Protein AF-A0A8I0VH81-F1 (afdb_monomer_lite)

Sequence (1047 aa):
MGQNRLSLRVWILLLCIGIPNFGSQARAEDSEFVRVGVYQNKPGVFVDAEGEIRGFYVDILKHVAQEEQWTIHFVPGTWDQNLQRLENGSIDLLTGIAYTKERDQIFDFTKQTVFPNWGQVYTLEEDADSVLWLKDRVIAGVKGDVYTHGLEKLLAEFDFPYDMLYTTSYEEVLSRVETGDADAGVIPRSSGMVIEHEYDVYKAPIVCCVVEVRYAVKAGTHAGLIAALDQQLKSLKGDKSSLYYSAMNHWYGGIEQEHFPKWLIWTLAVGAGVLVPMLIGNMVLRKQVKARTLALEKEISVRKHAEIALREAMHNLRTIQVAPGVIWMQIPEAGLYILCGCPGEVVKHLMHRGLIQRTTQNGVTWETGPNVILLSDLLIQNGGFANLAEFPVLQMLYRQGMILPKHPNNTGVKPLLIGRESQVRAQMHYIHRGNYGLLDKGELLVEGVDESTADMMMKIKIKFAFGAIREPSQIIDSLFIDTHPVEIRNGVTVARTALNTYRFSYRGNSQDVDLNLPAGTPYEPPYPLGQHRIPRYHEFAVLHTGQGDGWDRNRPSMSSVILFHGRIYLIDAGPGVLQVLTALGIDISEVNGIFHTHAHDDHFAGLPALIRSDRRMRYFAVPVVRASVVKKFAALMSLDEHQFHHFFAVRDLASGQWNDCDGLLVKPIFSPHPVENTVFMFKAGEGPEEKTYAHWADLSSFKVLDGMVGTEKHDLPLSLVENIKRSYLERANLKKLDIGGGMIHGMAEDFRSDPSDRLILAHIDRKLLPAEMEIGSEAAFGAVDVLIPGEKNLMTDRAFGFIKAFFPHIDEKEITLLVQQAPKVNYNAGTIIHRAQDSCDYLEMVLSGTVAYLESRNGVENHLSIGSFLGGIDFLGLKSEDSWTLRSISDCMVIRLSHANVLAFLEKNNLKRDFVESMRKIRFLRKTWLFGEATTSFTLNRIAHSLTPMMFEVGREMSISDQKSLWVVSGGQVALADEDGRIVDELGDGGVFGEQNFINPSLTGGFARALETTPLFRLDYDDLMNIPIVHWKMLELYDKRWRFKQR

Foldseek 3Di:
DDDDDDDDDDDDDDDDDDDDDDDDDDDPDPAAEFEEEFEPDPQAWHQDPVRDIHHLQVLLVVVLCVVSVHHYDYDYDHPVVVVVCQQVVVGFKYFFDWDDPVVVVWKDWAPDQLDKKWKWKKFLDAPLAELVVQAAWEEEEAPPDQRVVQNVVVCVVVVGDYHYDHDHDQLVQLVCRQVVVTRMYIDMPLVCLPCVVVGNIGGHPDITDTTRTTMIHTPPPDVVVSVSSNVSSVVQVVDCPHPSVVSCCVRRNPDDDDDDDPVVVVVVVVVVVVVVVVVVVVVVVVVVVVVPCVPPCPPPVVVVCVVVVVVVVLQDQDWDCLFQLWIWTDNVVQPFIETGWDFALVLLSCVVVVQWDWDDDPRDIAIHHGLEYEFAPDQDALLTGRDDCQVVQCNVCPRNVCVPPPDPNVPVRAREYEEAPLRQQLNQLLNLLQQFQDAALVLVVVLVDDNVVSLLLVLLLCVSVVNDRDRSVVHYHYDHEEQDWDDDGDQWTKHADDRQKMWIDHPHDIDIDHSHGDPNDDGDQLEDQAAAADDQFFQWKKWWQWFAASNASHTQFGWIWIRHLSAIEIEFFAPPNCVSCQSHLFHLQRHQAYEYFAAHRSRQVRVSSSLQAQFAHEYEYASSRLSSNLSSVCSSVVHDSVLNVLSHNYDHDDAQDWDDDPQKTKHWYFARASGGGTWIKIWHDDDPLIAIETEAPFHAALVLLVVQDDDDPSRDDPVVSVVNLVVVLPEGQEYEAWCQDDNTGYRLVSQQVRPYNAYEYGHHNDDDDPVSVNRHHHDDRRDMDRSGGGDPCSLLVLQLVLVCLVVVPDDSVLSSVQSVPWDKDKDAAFAWPDAQPDADQWKKFWSTGKKWWDDPVVGDTFIADGSDIDHPCVVLVHDSVLGTTITGRGTTMITIGGNVSVCVSCVVVVNSVVVSQLVVQLSLLLRAPLRVYNHYSSNSSVQSVQWDKDKAAAFDKDFLLVDLKKKFWQAAKKFKAWQVRHTQDIDGHNDIDSLCCPVPSVDGTIMIGGNHTTMMIIGNDPCLSSRSSNVVVSVVVCCSRPVVVPD

Radius of gyration: 36.41 Å; chains: 1; bounding box: 78×98×125 Å

Structure (mmCIF, N/CA/C/O backbone):
data_AF-A0A8I0VH81-F1
#
_entry.id   AF-A0A8I0VH81-F1
#
loop_
_atom_site.group_PDB
_atom_site.id
_atom_site.type_symbol
_atom_site.label_atom_id
_atom_site.label_alt_id
_atom_site.label_comp_id
_atom_site.label_asym_id
_atom_site.label_entity_id
_atom_site.label_seq_id
_atom_site.pdbx_PDB_ins_code
_atom_site.Cartn_x
_atom_site.Cartn_y
_atom_site.Cartn_z
_atom_site.occupancy
_atom_site.B_iso_or_equiv
_atom_site.auth_seq_id
_atom_site.auth_comp_id
_atom_site.auth_asym_id
_atom_site.auth_atom_id
_atom_site.pdbx_PDB_model_num
ATOM 1 N N . MET A 1 1 ? 9.979 -40.454 86.778 1.00 46.25 1 MET A N 1
ATOM 2 C CA . MET A 1 1 ? 9.848 -39.301 87.695 1.00 46.25 1 MET A CA 1
ATOM 3 C C . MET A 1 1 ? 10.263 -38.046 86.941 1.00 46.25 1 MET A C 1
ATOM 5 O O . MET A 1 1 ? 11.350 -38.055 86.387 1.00 46.25 1 MET A O 1
ATOM 9 N N . GLY A 1 2 ? 9.417 -37.011 86.958 1.00 43.41 2 GLY A N 1
ATOM 10 C CA . GLY A 1 2 ? 9.785 -35.611 86.704 1.00 43.41 2 GLY A CA 1
ATOM 11 C C . GLY A 1 2 ? 9.425 -35.045 85.321 1.00 43.41 2 GLY A C 1
ATOM 12 O O . GLY A 1 2 ? 9.601 -35.738 84.334 1.00 43.41 2 GLY A O 1
ATOM 13 N N . GLN A 1 3 ? 8.964 -33.801 85.148 1.00 45.16 3 GLN A N 1
ATOM 14 C CA . GLN A 1 3 ? 8.508 -32.734 86.057 1.00 45.16 3 GLN A CA 1
ATOM 15 C C . GLN A 1 3 ? 8.300 -31.462 85.192 1.00 45.16 3 GLN A C 1
ATOM 17 O O . GLN A 1 3 ? 9.056 -31.276 84.252 1.00 45.16 3 GLN A O 1
ATOM 22 N N . ASN A 1 4 ? 7.400 -30.554 85.603 1.00 41.38 4 ASN A N 1
ATOM 23 C CA . ASN A 1 4 ? 7.573 -29.081 85.553 1.00 41.38 4 ASN A CA 1
ATOM 24 C C . ASN A 1 4 ? 7.633 -28.346 84.181 1.00 41.38 4 ASN A C 1
ATOM 26 O O . ASN A 1 4 ? 8.321 -28.748 83.262 1.00 41.38 4 ASN A O 1
ATOM 30 N N . ARG A 1 5 ? 6.787 -27.329 83.938 1.00 36.06 5 ARG A N 1
ATOM 31 C CA . ARG A 1 5 ? 6.818 -25.887 84.326 1.00 36.06 5 ARG A CA 1
ATOM 32 C C . ARG A 1 5 ? 7.568 -24.969 83.338 1.00 36.06 5 ARG A C 1
ATOM 34 O O . ARG A 1 5 ? 8.717 -25.204 83.008 1.00 36.06 5 ARG A O 1
ATOM 41 N N . LEU A 1 6 ? 6.924 -23.814 83.130 1.00 30.31 6 LEU A N 1
ATOM 42 C CA . LEU A 1 6 ? 7.446 -22.473 82.825 1.00 30.31 6 LEU A CA 1
ATOM 43 C C . LEU A 1 6 ? 7.855 -22.084 81.390 1.00 30.31 6 LEU A C 1
ATOM 45 O O . LEU A 1 6 ? 8.517 -22.795 80.651 1.00 30.31 6 LEU A O 1
ATOM 49 N N . SER A 1 7 ? 7.451 -20.847 81.095 1.00 43.69 7 SER A N 1
ATOM 50 C CA . SER A 1 7 ? 7.723 -19.955 79.968 1.00 43.69 7 SER A CA 1
ATOM 51 C C . SER A 1 7 ? 9.148 -19.967 79.404 1.00 43.69 7 SER A C 1
ATOM 53 O O . SER A 1 7 ? 10.081 -19.712 80.161 1.00 43.69 7 SER A O 1
ATOM 55 N N . LEU A 1 8 ? 9.280 -20.062 78.074 1.00 32.84 8 LEU A N 1
ATOM 56 C CA . LEU A 1 8 ? 10.055 -19.150 77.210 1.00 32.84 8 LEU A CA 1
ATOM 57 C C . LEU A 1 8 ? 9.992 -19.633 75.744 1.00 32.84 8 LEU A C 1
ATOM 59 O O . LEU A 1 8 ? 10.337 -20.772 75.480 1.00 32.84 8 LEU A O 1
ATOM 63 N N . ARG A 1 9 ? 9.678 -18.706 74.822 1.00 39.66 9 ARG A N 1
ATOM 64 C CA . ARG A 1 9 ? 10.155 -18.614 73.420 1.00 39.66 9 ARG A CA 1
ATOM 65 C C . ARG A 1 9 ? 9.823 -19.740 72.402 1.00 39.66 9 ARG A C 1
ATOM 67 O O . ARG A 1 9 ? 10.135 -20.895 72.611 1.00 39.66 9 ARG A O 1
ATOM 74 N N . VAL A 1 10 ? 9.419 -19.278 71.201 1.00 36.34 10 VAL A N 1
ATOM 75 C CA . VAL A 1 10 ? 9.773 -19.822 69.860 1.00 36.34 10 VAL A CA 1
ATOM 76 C C . VAL A 1 10 ? 8.990 -21.054 69.328 1.00 36.34 10 VAL A C 1
ATOM 78 O O . VAL A 1 10 ? 9.056 -22.130 69.892 1.00 36.34 10 VAL A O 1
ATOM 81 N N . TRP A 1 11 ? 8.320 -20.831 68.177 1.00 36.94 11 TRP A N 1
ATOM 82 C CA . TRP A 1 11 ? 8.107 -21.682 66.977 1.00 36.94 11 TRP A CA 1
ATOM 83 C C . TRP A 1 11 ? 7.519 -23.132 67.026 1.00 36.94 11 TRP A C 1
ATOM 85 O O . TRP A 1 11 ? 7.902 -23.960 67.832 1.00 36.94 11 TRP A O 1
ATOM 95 N N . ILE A 1 12 ? 6.741 -23.441 65.963 1.00 36.31 12 ILE A N 1
ATOM 96 C CA . ILE A 1 12 ? 6.772 -24.664 65.108 1.00 36.31 12 ILE A CA 1
ATOM 97 C C . ILE A 1 12 ? 6.086 -26.008 65.506 1.00 36.31 12 ILE A C 1
ATOM 99 O O . ILE A 1 12 ? 6.302 -26.567 66.568 1.00 36.31 12 ILE A O 1
ATOM 103 N N . LEU A 1 13 ? 5.402 -26.556 64.477 1.00 32.12 13 LEU A N 1
ATOM 104 C CA . LEU A 1 13 ? 5.154 -27.962 64.063 1.00 32.12 13 LEU A CA 1
ATOM 105 C C . LEU A 1 13 ? 4.089 -28.866 64.739 1.00 32.12 13 LEU A C 1
ATOM 107 O O . LEU A 1 13 ? 4.209 -29.264 65.886 1.00 32.12 13 LEU A O 1
ATOM 111 N N . LEU A 1 14 ? 3.156 -29.298 63.869 1.00 34.97 14 LEU A N 1
ATOM 112 C CA . LEU A 1 14 ? 2.840 -30.673 63.411 1.00 34.97 14 LEU A CA 1
ATOM 113 C C . LEU A 1 14 ? 2.468 -31.834 64.363 1.00 34.97 14 LEU A C 1
ATOM 115 O O . LEU A 1 14 ? 3.011 -32.012 65.444 1.00 34.97 14 LEU A O 1
ATOM 119 N N . LEU A 1 15 ? 1.733 -32.756 63.705 1.00 33.03 15 LEU A N 1
ATOM 120 C CA . LEU A 1 15 ? 1.699 -34.222 63.868 1.00 33.03 15 LEU A CA 1
ATOM 121 C C . LEU A 1 15 ? 0.812 -34.724 65.044 1.00 33.03 15 LEU A C 1
ATOM 123 O O . LEU A 1 15 ? 0.902 -34.219 66.147 1.00 33.03 15 LEU A O 1
ATOM 127 N N . CYS A 1 16 ? -0.038 -35.756 64.945 1.00 32.47 16 CYS A N 1
ATOM 128 C CA . CYS A 1 16 ? -0.316 -36.746 63.899 1.00 32.47 16 CYS A CA 1
ATOM 129 C C . CYS A 1 16 ? -1.386 -37.768 64.389 1.00 32.47 16 CYS A C 1
ATOM 131 O O . CYS A 1 16 ? -1.633 -37.836 65.590 1.00 32.47 16 CYS A O 1
ATOM 133 N N . ILE A 1 17 ? -1.850 -38.649 63.476 1.00 35.41 17 ILE A N 1
ATOM 134 C CA . ILE A 1 17 ? -2.383 -40.033 63.687 1.00 35.41 17 ILE A CA 1
ATOM 135 C C . ILE A 1 17 ? -3.842 -40.147 64.203 1.00 35.41 17 ILE A C 1
ATOM 137 O O . ILE A 1 17 ? -4.228 -39.455 65.132 1.00 35.41 17 ILE A O 1
ATOM 141 N N . GLY A 1 18 ? -4.738 -41.014 63.698 1.00 28.64 18 GLY A N 1
ATOM 142 C CA . GLY A 1 18 ? -4.702 -42.131 62.731 1.00 28.64 18 GLY A CA 1
ATOM 143 C C . GLY A 1 18 ? -6.146 -42.638 62.474 1.00 28.64 18 GLY A C 1
ATOM 144 O O . GLY A 1 18 ? -7.058 -42.243 63.198 1.00 28.64 18 GLY A O 1
ATOM 145 N N . ILE A 1 19 ? -6.447 -43.422 61.426 1.00 37.06 19 ILE A N 1
ATOM 146 C CA . ILE A 1 19 ? -6.619 -44.912 61.340 1.00 37.06 19 ILE A CA 1
ATOM 147 C C . ILE A 1 19 ? -7.714 -45.135 60.219 1.00 37.06 19 ILE A C 1
ATOM 149 O O . ILE A 1 19 ? -8.467 -44.176 60.020 1.00 37.06 19 ILE A O 1
ATOM 153 N N . PRO A 1 20 ? -8.002 -46.297 59.550 1.00 46.88 20 PRO A N 1
ATOM 154 C CA . PRO A 1 20 ? -7.277 -47.523 59.125 1.00 46.88 20 PRO A CA 1
ATOM 155 C C . PRO A 1 20 ? -7.424 -47.904 57.610 1.00 46.88 20 PRO A C 1
ATOM 157 O O . PRO A 1 20 ? -8.234 -47.357 56.868 1.00 46.88 20 PRO A O 1
ATOM 160 N N . ASN A 1 21 ? -6.679 -48.957 57.232 1.00 42.75 21 ASN A N 1
ATOM 161 C CA . ASN A 1 21 ? -6.785 -49.903 56.099 1.00 42.75 21 ASN A CA 1
ATOM 162 C C . ASN A 1 21 ? -8.149 -50.134 55.407 1.00 42.75 21 ASN A C 1
ATOM 164 O O . ASN A 1 21 ? -9.126 -50.474 56.069 1.00 42.75 21 ASN A O 1
ATOM 168 N N . PHE A 1 22 ? -8.111 -50.235 54.068 1.00 36.28 22 PHE A N 1
ATOM 169 C CA . PHE A 1 22 ? -8.713 -51.334 53.290 1.00 36.28 22 PHE A CA 1
ATOM 170 C C . PHE A 1 22 ? -7.846 -51.617 52.051 1.00 36.28 22 PHE A C 1
ATOM 172 O O . PHE A 1 22 ? -7.467 -50.695 51.334 1.00 36.28 22 PHE A O 1
ATOM 179 N N . GLY A 1 23 ? -7.488 -52.887 51.847 1.00 42.12 23 GLY A N 1
ATOM 180 C CA . GLY A 1 23 ? -6.590 -53.326 50.782 1.00 42.12 23 GLY A CA 1
ATOM 181 C C . GLY A 1 23 ? -7.240 -53.414 49.402 1.00 42.12 23 GLY A C 1
ATOM 182 O O . GLY A 1 23 ? -8.435 -53.673 49.270 1.00 42.12 23 GLY A O 1
ATOM 183 N N . SER A 1 24 ? -6.403 -53.304 48.375 1.00 32.22 24 SER A N 1
ATOM 184 C CA . SER A 1 24 ? -6.661 -53.860 47.050 1.00 32.22 24 SER A CA 1
ATOM 185 C C . SER A 1 24 ? -5.419 -54.625 46.605 1.00 32.22 24 SER A C 1
ATOM 187 O O . SER A 1 24 ? -4.292 -54.163 46.766 1.00 32.22 24 SER A O 1
ATOM 189 N N . GLN A 1 25 ? -5.662 -55.839 46.122 1.00 33.41 25 GLN A N 1
ATOM 190 C CA . GLN A 1 25 ? -4.691 -56.796 45.607 1.00 33.41 25 GLN A CA 1
ATOM 191 C C . GLN A 1 25 ? -3.705 -56.142 44.637 1.00 33.41 25 GLN A C 1
ATOM 193 O O . GLN A 1 25 ? -4.108 -55.488 43.677 1.00 33.41 25 GLN A O 1
ATOM 198 N N . ALA A 1 26 ? -2.417 -56.387 44.876 1.00 33.66 26 ALA A N 1
ATOM 199 C CA . ALA A 1 26 ? -1.371 -56.200 43.890 1.00 33.66 26 ALA A CA 1
ATOM 200 C C . ALA A 1 26 ? -1.658 -57.126 42.702 1.00 33.66 26 ALA A C 1
ATOM 202 O O . ALA A 1 26 ? -1.536 -58.349 42.800 1.00 33.66 26 ALA A O 1
ATOM 203 N N . ARG A 1 27 ? -2.065 -56.529 41.585 1.00 34.66 27 ARG A N 1
ATOM 204 C CA . ARG A 1 27 ? -1.859 -57.108 40.265 1.00 34.66 27 ARG A CA 1
ATOM 205 C C . ARG A 1 27 ? -0.410 -56.763 39.929 1.00 34.66 27 ARG A C 1
ATOM 207 O O . ARG A 1 27 ? -0.075 -55.588 39.857 1.00 34.66 27 ARG A O 1
ATOM 214 N N . ALA A 1 28 ? 0.461 -57.765 39.848 1.00 42.03 28 ALA A N 1
ATOM 215 C CA . ALA A 1 28 ? 1.752 -57.579 39.201 1.00 42.03 28 ALA A CA 1
ATOM 216 C C . ALA A 1 28 ? 1.444 -57.328 37.719 1.00 42.03 28 ALA A C 1
ATOM 218 O O . ALA A 1 28 ? 1.151 -58.267 36.982 1.00 42.03 28 ALA A O 1
ATOM 219 N N . GLU A 1 29 ? 1.341 -56.059 37.339 1.00 43.94 29 GLU A N 1
ATOM 220 C CA . GLU A 1 29 ? 1.378 -55.642 35.943 1.00 43.94 29 GLU A CA 1
ATOM 221 C C . GLU A 1 29 ? 2.856 -55.567 35.562 1.00 43.94 29 GLU A C 1
ATOM 223 O O . GLU A 1 29 ? 3.650 -54.931 36.257 1.00 43.94 29 GLU A O 1
ATOM 228 N N . ASP A 1 30 ? 3.236 -56.318 34.529 1.00 47.94 30 ASP A N 1
ATOM 229 C CA . ASP A 1 30 ? 4.585 -56.315 33.974 1.00 47.94 30 ASP A CA 1
ATOM 230 C C . ASP A 1 30 ? 4.943 -54.872 33.583 1.00 47.94 30 ASP A C 1
ATOM 232 O O . ASP A 1 30 ? 4.410 -54.342 32.610 1.00 47.94 30 ASP A O 1
ATOM 236 N N . SER A 1 31 ? 5.809 -54.213 34.364 1.00 56.75 31 SER A N 1
ATOM 237 C CA . SER A 1 31 ? 6.355 -52.902 34.001 1.00 56.75 31 SER A CA 1
ATOM 238 C C . SER A 1 31 ? 7.088 -53.044 32.670 1.00 56.75 31 SER A C 1
ATOM 240 O O . SER A 1 31 ? 8.005 -53.862 32.548 1.00 56.75 31 SER A O 1
ATOM 242 N N . GLU A 1 32 ? 6.673 -52.269 31.667 1.00 75.19 32 GLU A N 1
ATOM 243 C CA . GLU A 1 32 ? 7.318 -52.266 30.358 1.00 75.19 32 GLU A CA 1
ATOM 244 C C . GLU A 1 32 ? 8.772 -51.797 30.530 1.00 75.19 32 GLU A C 1
ATOM 246 O O . GLU A 1 32 ? 9.051 -50.700 31.026 1.00 75.19 32 GLU A O 1
ATOM 251 N N . PHE A 1 33 ? 9.715 -52.681 30.203 1.00 86.81 33 PHE A N 1
ATOM 252 C CA . PHE A 1 33 ? 11.145 -52.441 30.372 1.00 86.81 33 PHE A CA 1
ATOM 253 C C . PHE A 1 33 ? 11.705 -51.789 29.107 1.00 86.81 33 PHE A C 1
ATOM 255 O O . PHE A 1 33 ? 11.607 -52.370 28.028 1.00 86.81 33 PHE A O 1
ATOM 262 N N . VAL A 1 34 ? 12.305 -50.603 29.233 1.00 92.38 34 VAL A N 1
ATOM 263 C CA . VAL A 1 34 ? 12.718 -49.776 28.086 1.00 92.38 34 VAL A CA 1
ATOM 264 C C . VAL A 1 34 ? 14.221 -49.519 28.138 1.00 92.38 34 VAL A C 1
ATOM 266 O O . VAL A 1 34 ? 14.720 -48.838 29.040 1.00 92.38 34 VAL A O 1
ATOM 269 N N . ARG A 1 35 ? 14.967 -50.039 27.160 1.00 95.44 35 ARG A N 1
ATOM 270 C CA . ARG A 1 35 ? 16.415 -49.818 27.028 1.00 95.44 35 ARG A CA 1
ATOM 271 C C . ARG A 1 35 ? 16.671 -48.519 26.272 1.00 95.44 35 ARG A C 1
ATOM 273 O O . ARG A 1 35 ? 16.338 -48.418 25.092 1.00 95.44 35 ARG A O 1
ATOM 280 N N . VAL A 1 36 ? 17.290 -47.541 26.928 1.00 95.62 36 VAL A N 1
ATOM 281 C CA . VAL A 1 36 ? 17.462 -46.183 26.387 1.00 95.62 36 VAL A CA 1
ATOM 282 C C . VAL A 1 36 ? 18.935 -45.883 26.137 1.00 95.62 36 VAL A C 1
ATOM 284 O O . VAL A 1 36 ? 19.722 -45.831 27.079 1.00 95.62 36 VAL A O 1
ATOM 287 N N . GLY A 1 37 ? 19.326 -45.641 24.888 1.00 92.75 37 GLY A N 1
ATOM 288 C CA . GLY A 1 37 ? 20.690 -45.217 24.562 1.00 92.75 37 GLY A CA 1
ATOM 289 C C . GLY A 1 37 ? 20.978 -43.797 25.053 1.00 92.75 37 GLY A C 1
ATOM 290 O O . GLY A 1 37 ? 20.169 -42.898 24.828 1.00 92.75 37 GLY A O 1
ATOM 291 N N . VAL A 1 38 ? 22.131 -43.583 25.695 1.00 90.31 38 VAL A N 1
ATOM 292 C CA . VAL A 1 38 ? 22.600 -42.253 26.135 1.00 90.31 38 VAL A CA 1
ATOM 293 C C . VAL A 1 38 ? 24.062 -42.031 25.761 1.00 90.31 38 VAL A C 1
ATOM 295 O O . VAL A 1 38 ? 24.862 -42.967 25.761 1.00 90.31 38 VAL A O 1
ATOM 298 N N . TYR A 1 39 ? 24.405 -40.793 25.423 1.00 87.75 39 TYR A N 1
ATOM 299 C CA . TYR A 1 39 ? 25.721 -40.376 24.935 1.00 87.75 39 TYR A CA 1
ATOM 300 C C . TYR A 1 39 ? 26.071 -38.998 25.505 1.00 87.75 39 TYR A C 1
ATOM 302 O O . TYR A 1 39 ? 25.235 -38.361 26.143 1.00 87.75 39 TYR A O 1
ATOM 310 N N . GLN A 1 40 ? 27.309 -38.548 25.304 1.00 82.56 40 GLN A N 1
ATOM 311 C CA . GLN A 1 40 ? 27.791 -37.288 25.863 1.00 82.56 40 GLN A CA 1
ATOM 312 C C . GLN A 1 40 ? 27.381 -36.094 24.985 1.00 82.56 40 GLN A C 1
ATOM 314 O O . GLN A 1 40 ? 27.970 -35.870 23.933 1.00 82.56 40 GLN A O 1
ATOM 319 N N . ASN A 1 41 ? 26.363 -35.340 25.407 1.00 81.88 41 ASN A N 1
ATOM 320 C CA . ASN A 1 41 ? 25.843 -34.154 24.719 1.00 81.88 41 ASN A CA 1
ATOM 321 C C . ASN A 1 41 ? 25.223 -33.158 25.719 1.00 81.88 41 ASN A C 1
ATOM 323 O O . ASN A 1 41 ? 23.997 -33.025 25.842 1.00 81.88 41 ASN A O 1
ATOM 327 N N . LYS A 1 42 ? 26.082 -32.477 26.485 1.00 82.31 42 LYS A N 1
ATOM 328 C CA . LYS A 1 42 ? 25.660 -31.497 27.495 1.00 82.31 42 LYS A CA 1
ATOM 329 C C . LYS A 1 42 ? 24.967 -30.276 26.857 1.00 82.31 42 LYS A C 1
ATOM 331 O O . LYS A 1 42 ? 25.408 -29.810 25.804 1.00 82.31 42 LYS A O 1
ATOM 336 N N . PRO A 1 43 ? 23.905 -29.728 27.486 1.00 84.38 43 PRO A N 1
ATOM 337 C CA . PRO A 1 43 ? 23.209 -30.207 28.694 1.00 84.38 43 PRO A CA 1
ATOM 338 C C . PRO A 1 43 ? 22.016 -31.148 28.389 1.00 84.38 43 PRO A C 1
ATOM 340 O O . PRO A 1 43 ? 21.222 -31.455 29.276 1.00 84.38 43 PRO A O 1
ATOM 343 N N . GLY A 1 44 ? 21.828 -31.575 27.135 1.00 85.50 44 GLY A N 1
ATOM 344 C CA . GLY A 1 44 ? 20.641 -32.322 26.699 1.00 85.50 44 GLY A CA 1
ATOM 345 C C . GLY A 1 44 ? 20.581 -33.761 27.222 1.00 85.50 44 GLY A C 1
ATOM 346 O O . GLY A 1 44 ? 19.548 -34.197 27.729 1.00 85.50 44 GLY A O 1
ATOM 347 N N . VAL A 1 45 ? 21.687 -34.496 27.122 1.00 89.06 45 VAL A N 1
ATOM 348 C CA . VAL A 1 45 ? 21.873 -35.839 27.693 1.00 89.06 45 VAL A CA 1
ATOM 349 C C . VAL A 1 45 ? 23.360 -36.064 27.915 1.00 89.06 45 VAL A C 1
ATOM 351 O O . VAL A 1 45 ? 24.156 -35.781 27.027 1.00 89.06 45 VAL A O 1
ATOM 354 N N . PHE A 1 46 ? 23.761 -36.524 29.093 1.00 87.25 46 PHE A N 1
ATOM 355 C CA . PHE A 1 46 ? 25.160 -36.812 29.387 1.00 87.25 46 PHE A CA 1
ATOM 356 C C . PHE A 1 46 ? 25.304 -37.693 30.627 1.00 87.25 46 PHE A C 1
ATOM 358 O O . PHE A 1 46 ? 24.377 -37.821 31.432 1.00 87.25 46 PHE A O 1
ATOM 365 N N . VAL A 1 47 ? 26.490 -38.278 30.776 1.00 86.69 47 VAL A N 1
ATOM 366 C CA . VAL A 1 47 ? 26.936 -38.890 32.029 1.00 86.69 47 VAL A CA 1
ATOM 367 C C . VAL A 1 47 ? 27.784 -37.850 32.763 1.00 86.69 47 VAL A C 1
ATOM 369 O O . VAL A 1 47 ? 28.683 -37.246 32.163 1.00 86.69 47 VAL A O 1
ATOM 372 N N . ASP A 1 48 ? 27.442 -37.559 34.018 1.00 83.38 48 ASP A N 1
ATOM 373 C CA . ASP A 1 48 ? 28.207 -36.632 34.858 1.00 83.38 48 ASP A CA 1
ATOM 374 C C . ASP A 1 48 ? 29.476 -37.287 35.441 1.00 83.38 48 ASP A C 1
ATOM 376 O O . ASP A 1 48 ? 29.791 -38.444 35.154 1.00 83.38 48 ASP A O 1
ATOM 380 N N . ALA A 1 49 ? 30.257 -36.520 36.208 1.00 79.50 49 ALA A N 1
ATOM 381 C CA . ALA A 1 49 ? 31.520 -36.996 36.776 1.00 79.50 49 ALA A CA 1
ATOM 382 C C . ALA A 1 49 ? 31.311 -38.088 37.842 1.00 79.50 49 ALA A C 1
ATOM 384 O O . ALA A 1 49 ? 32.206 -38.896 38.092 1.00 79.50 49 ALA A O 1
ATOM 385 N N . GLU A 1 50 ? 30.124 -38.127 38.441 1.00 80.69 50 GLU A N 1
ATOM 386 C CA . GLU A 1 50 ? 29.696 -39.094 39.445 1.00 80.69 50 GLU A CA 1
ATOM 387 C C . GLU A 1 50 ? 29.134 -40.385 38.820 1.00 80.69 50 GLU A C 1
ATOM 389 O O . GLU A 1 50 ? 28.866 -41.348 39.540 1.00 80.69 50 GLU A O 1
ATOM 394 N N . GLY A 1 51 ? 29.007 -40.443 37.488 1.00 80.75 51 GLY A N 1
ATOM 395 C CA . GLY A 1 51 ? 28.497 -41.599 36.746 1.00 80.75 51 GLY A CA 1
ATOM 396 C C . GLY A 1 51 ? 26.974 -41.622 36.584 1.00 80.75 51 GLY A C 1
ATOM 397 O O . GLY A 1 51 ? 26.431 -42.613 36.090 1.00 80.75 51 GLY A O 1
ATOM 398 N N . GLU A 1 52 ? 26.281 -40.551 36.966 1.00 87.62 52 GLU A N 1
ATOM 399 C CA . GLU A 1 52 ? 24.830 -40.418 36.872 1.00 87.62 52 GLU A CA 1
ATOM 400 C C . GLU A 1 52 ? 24.402 -39.843 35.518 1.00 87.62 52 GLU A C 1
ATOM 402 O O . GLU A 1 52 ? 25.048 -38.976 34.924 1.00 87.62 52 GLU A O 1
ATOM 407 N N . ILE A 1 53 ? 23.259 -40.317 35.022 1.00 91.31 53 ILE A N 1
ATOM 408 C CA . ILE A 1 53 ? 22.721 -39.904 33.723 1.00 91.31 53 ILE A CA 1
ATOM 409 C C . ILE A 1 53 ? 21.754 -38.748 33.930 1.00 91.31 53 ILE A C 1
ATOM 411 O O . ILE A 1 53 ? 20.703 -38.892 34.579 1.00 91.31 53 ILE A O 1
ATOM 415 N N . ARG A 1 54 ? 22.109 -37.605 33.344 1.00 90.06 54 ARG A N 1
ATOM 416 C CA . ARG A 1 54 ? 21.400 -36.334 33.493 1.00 90.06 54 ARG A CA 1
ATOM 417 C C . ARG A 1 54 ? 21.204 -35.633 32.157 1.00 90.06 54 ARG A C 1
ATOM 419 O O . ARG A 1 54 ? 21.786 -36.002 31.138 1.00 90.06 54 ARG A O 1
ATOM 426 N N . GLY A 1 55 ? 20.367 -34.607 32.187 1.00 89.69 55 GLY A N 1
ATOM 427 C CA . GLY A 1 55 ? 20.148 -33.696 31.079 1.00 89.69 55 GLY A CA 1
ATOM 428 C C . GLY A 1 55 ? 18.674 -33.500 30.776 1.00 89.69 55 GLY A C 1
ATOM 429 O O . GLY A 1 55 ? 17.811 -34.269 31.205 1.00 89.69 55 GLY A O 1
ATOM 430 N N . PHE A 1 56 ? 18.390 -32.464 30.001 1.00 91.88 56 PHE A N 1
ATOM 431 C CA . PHE A 1 56 ? 17.027 -32.044 29.696 1.00 91.88 56 PHE A CA 1
ATOM 432 C C . PHE A 1 56 ? 16.149 -33.157 29.100 1.00 91.88 56 PHE A C 1
ATOM 434 O O . PHE A 1 56 ? 15.009 -33.353 29.528 1.00 91.88 56 PHE A O 1
ATOM 441 N N . TYR A 1 57 ? 16.673 -33.928 28.143 1.00 92.62 57 TYR A N 1
ATOM 442 C CA . TYR A 1 57 ? 15.921 -35.029 27.536 1.00 92.62 57 TYR A CA 1
ATOM 443 C C . TYR A 1 57 ? 15.722 -36.189 28.521 1.00 92.62 57 TYR A C 1
ATOM 445 O O . TYR A 1 57 ? 14.725 -36.900 28.475 1.00 92.62 57 TYR A O 1
ATOM 453 N N . VAL A 1 58 ? 16.656 -36.379 29.451 1.00 92.62 58 VAL A N 1
ATOM 454 C CA . VAL A 1 58 ? 16.568 -37.431 30.468 1.00 92.62 58 VAL A CA 1
ATOM 455 C C . VAL A 1 58 ? 15.479 -37.109 31.490 1.00 92.62 58 VAL A C 1
ATOM 457 O O . VAL A 1 58 ? 14.725 -38.005 31.862 1.00 92.62 58 VAL A O 1
ATOM 460 N N . ASP A 1 59 ? 15.355 -35.850 31.911 1.00 94.00 59 ASP A N 1
ATOM 461 C CA . ASP A 1 59 ? 14.355 -35.432 32.902 1.00 94.00 59 ASP A CA 1
ATOM 462 C C . ASP A 1 59 ? 12.927 -35.598 32.381 1.00 94.00 59 ASP A C 1
ATOM 464 O O . ASP A 1 59 ? 12.059 -36.125 33.081 1.00 94.00 59 ASP A O 1
ATOM 468 N N . ILE A 1 60 ? 12.697 -35.225 31.119 1.00 93.06 60 ILE A N 1
ATOM 469 C CA . ILE A 1 60 ? 11.410 -35.450 30.459 1.00 93.06 60 ILE A CA 1
ATOM 470 C C . ILE A 1 60 ? 11.125 -36.950 30.373 1.00 93.06 60 ILE A C 1
ATOM 472 O O . ILE A 1 60 ? 10.040 -37.387 30.745 1.00 93.06 60 ILE A O 1
ATOM 476 N N . LEU A 1 61 ? 12.093 -37.750 29.921 1.00 93.50 61 LEU A N 1
ATOM 477 C CA . LEU A 1 61 ? 11.902 -39.188 29.758 1.00 93.50 61 LEU A CA 1
ATOM 478 C C . LEU A 1 61 ? 11.644 -39.907 31.093 1.00 93.50 61 LEU A C 1
ATOM 480 O O . LEU A 1 61 ? 10.782 -40.780 31.152 1.00 93.50 61 LEU A O 1
ATOM 484 N N . LYS A 1 62 ? 12.335 -39.519 32.174 1.00 93.31 62 LYS A N 1
ATOM 485 C CA . LYS A 1 62 ? 12.104 -40.052 33.528 1.00 93.31 62 LYS A CA 1
ATOM 486 C C . LYS A 1 62 ? 10.691 -39.745 34.022 1.00 93.31 62 LYS A C 1
ATOM 488 O O . LYS A 1 62 ? 10.075 -40.607 34.639 1.00 93.31 62 LYS A O 1
ATOM 493 N N . HIS A 1 63 ? 10.173 -38.553 33.737 1.00 92.19 63 HIS A N 1
ATOM 494 C CA . HIS A 1 63 ? 8.798 -38.203 34.085 1.00 92.19 63 HIS A CA 1
ATOM 495 C C . HIS A 1 63 ? 7.776 -39.005 33.283 1.00 92.19 63 HIS A C 1
ATOM 497 O O . HIS A 1 63 ? 6.852 -39.559 33.868 1.00 92.19 63 HIS A O 1
ATOM 503 N N . VAL A 1 64 ? 7.979 -39.144 31.970 1.00 92.00 64 VAL A N 1
ATOM 504 C CA . VAL A 1 64 ? 7.103 -39.985 31.142 1.00 92.00 64 VAL A CA 1
ATOM 505 C C . VAL A 1 64 ? 7.109 -41.429 31.642 1.00 92.00 64 VAL A C 1
ATOM 507 O O . VAL A 1 64 ? 6.048 -42.009 31.819 1.00 92.00 64 VAL A O 1
ATOM 510 N N . ALA A 1 65 ? 8.273 -41.992 31.967 1.00 90.88 65 ALA A N 1
ATOM 511 C CA . ALA A 1 65 ? 8.347 -43.342 32.518 1.00 90.88 65 ALA A CA 1
ATOM 512 C C . ALA A 1 65 ? 7.649 -43.497 33.877 1.00 90.88 65 ALA A C 1
ATOM 514 O O . ALA A 1 65 ? 7.141 -44.573 34.168 1.00 90.88 65 ALA A O 1
ATOM 515 N N . GLN A 1 66 ? 7.592 -42.451 34.706 1.00 90.94 66 GLN A N 1
ATOM 516 C CA . GLN A 1 66 ? 6.829 -42.491 35.958 1.00 90.94 66 GLN A CA 1
ATOM 517 C C . GLN A 1 66 ? 5.317 -42.513 35.708 1.00 90.94 66 GLN A C 1
ATOM 519 O O . GLN A 1 66 ? 4.618 -43.303 36.341 1.00 90.94 66 GLN A O 1
ATOM 524 N N . GLU A 1 67 ? 4.827 -41.686 34.782 1.00 89.50 67 GLU A N 1
ATOM 525 C CA . GLU A 1 67 ? 3.403 -41.622 34.421 1.00 89.50 67 GLU A CA 1
ATOM 526 C C . GLU A 1 67 ? 2.933 -42.900 33.707 1.00 89.50 67 GLU A C 1
ATOM 528 O O . GLU A 1 67 ? 1.855 -43.413 33.995 1.00 89.50 67 GLU A O 1
ATOM 533 N N . GLU A 1 68 ? 3.773 -43.453 32.829 1.00 89.69 68 GLU A N 1
ATOM 534 C CA . GLU A 1 68 ? 3.485 -44.660 32.041 1.00 89.69 68 GLU A CA 1
ATOM 535 C C . GLU A 1 68 ? 3.946 -45.962 32.736 1.00 89.69 68 GLU A C 1
ATOM 537 O O . GLU A 1 68 ? 3.812 -47.050 32.182 1.00 89.69 68 GLU A O 1
ATOM 542 N N . GLN A 1 69 ? 4.484 -45.871 33.961 1.00 89.75 69 GLN A N 1
ATOM 543 C CA . GLN A 1 69 ? 4.974 -47.002 34.772 1.00 89.75 69 GLN A CA 1
ATOM 544 C C . GLN A 1 69 ? 6.055 -47.871 34.089 1.00 89.75 69 GLN A C 1
ATOM 546 O O . GLN A 1 69 ? 6.152 -49.085 34.314 1.00 89.75 69 GLN A O 1
ATOM 551 N N . TRP A 1 70 ? 6.913 -47.249 33.281 1.00 93.00 70 TRP A N 1
ATOM 552 C CA . TRP A 1 70 ? 8.046 -47.895 32.621 1.00 93.00 70 TRP A CA 1
ATOM 553 C C . TRP A 1 70 ? 9.256 -48.029 33.545 1.00 93.00 70 TRP A C 1
ATOM 555 O O . TRP A 1 70 ? 9.594 -47.120 34.307 1.00 93.00 70 TRP A O 1
ATOM 565 N N . THR A 1 71 ? 9.991 -49.130 33.399 1.00 90.94 71 THR A N 1
ATOM 566 C CA . THR A 1 71 ? 11.319 -49.278 34.005 1.00 90.94 71 THR A CA 1
ATOM 567 C C . THR A 1 71 ? 12.382 -48.963 32.955 1.00 90.94 71 THR A C 1
ATOM 569 O O . THR A 1 71 ? 12.610 -49.748 32.035 1.00 90.94 71 THR A O 1
ATOM 572 N N . ILE A 1 72 ? 13.044 -47.807 33.080 1.00 91.94 72 ILE A N 1
ATOM 573 C CA . ILE A 1 72 ? 14.109 -47.398 32.153 1.00 91.94 72 ILE A CA 1
ATOM 574 C C . ILE A 1 72 ? 15.438 -48.049 32.543 1.00 91.94 72 ILE A C 1
ATOM 576 O O . ILE A 1 72 ? 15.909 -47.895 33.670 1.00 91.94 72 ILE A O 1
ATOM 580 N N . HIS A 1 73 ? 16.101 -48.673 31.571 1.00 93.00 73 HIS A N 1
ATOM 581 C CA . HIS A 1 73 ? 17.501 -49.062 31.673 1.00 93.00 73 HIS A CA 1
ATOM 582 C C . HIS A 1 73 ? 18.334 -48.272 30.670 1.00 93.00 73 HIS A C 1
ATOM 584 O O . HIS A 1 73 ? 18.303 -48.528 29.463 1.00 93.00 73 HIS A O 1
ATOM 590 N N . PHE A 1 74 ? 19.111 -47.315 31.161 1.00 93.38 74 PHE A N 1
ATOM 591 C CA . PHE A 1 74 ? 19.985 -46.551 30.288 1.00 93.38 74 PHE A CA 1
ATOM 592 C C . PHE A 1 74 ? 21.200 -47.370 29.843 1.00 93.38 74 PHE A C 1
ATOM 594 O O . PHE A 1 74 ? 21.794 -48.118 30.618 1.00 93.38 74 PHE A O 1
ATOM 601 N N . VAL A 1 75 ? 21.586 -47.208 28.583 1.00 93.25 75 VAL A N 1
ATOM 602 C CA . VAL A 1 75 ? 22.712 -47.892 27.949 1.00 93.25 75 VAL A CA 1
ATOM 603 C C . VAL A 1 75 ? 23.696 -46.827 27.452 1.00 93.25 75 VAL A C 1
ATOM 605 O O . VAL A 1 75 ? 23.499 -46.271 26.367 1.00 93.25 75 VAL A O 1
ATOM 608 N N . PRO A 1 76 ? 24.747 -46.506 28.230 1.00 90.88 76 PRO A N 1
ATOM 609 C CA . PRO A 1 76 ? 25.777 -45.567 27.804 1.00 90.88 76 PRO A CA 1
ATOM 610 C C . PRO A 1 76 ? 26.553 -46.070 26.580 1.00 90.88 76 PRO A C 1
ATOM 612 O O . PRO A 1 76 ? 26.813 -47.270 26.417 1.00 90.88 76 PRO A O 1
ATOM 615 N N . GLY A 1 77 ? 26.941 -45.149 25.708 1.00 87.69 77 GLY A N 1
ATOM 616 C CA . GLY A 1 77 ? 27.745 -45.428 24.521 1.00 87.69 77 GLY A CA 1
ATOM 617 C C . GLY A 1 77 ? 28.107 -44.150 23.777 1.00 87.69 77 GLY A C 1
ATOM 618 O O . GLY A 1 77 ? 27.617 -43.067 24.103 1.00 87.69 77 GLY A O 1
ATOM 619 N N . THR A 1 78 ? 28.957 -44.268 22.762 1.00 84.00 78 THR A N 1
ATOM 620 C CA . THR A 1 78 ? 29.157 -43.164 21.816 1.00 84.00 78 THR A CA 1
ATOM 621 C C . THR A 1 78 ? 27.900 -42.956 20.968 1.00 84.00 78 THR A C 1
ATOM 623 O O . THR A 1 78 ? 27.037 -43.836 20.888 1.00 84.00 78 THR A O 1
ATOM 626 N N . TRP A 1 79 ? 27.796 -41.795 20.317 1.00 84.12 79 TRP A N 1
ATOM 627 C CA . TRP A 1 79 ? 26.704 -41.502 19.385 1.00 84.12 79 TRP A CA 1
ATOM 628 C C . TRP A 1 79 ? 26.529 -42.619 18.341 1.00 84.12 79 TRP A C 1
ATOM 630 O O . TRP A 1 79 ? 25.461 -43.226 18.264 1.00 84.12 79 TRP A O 1
ATOM 640 N N . ASP A 1 80 ? 27.603 -42.970 17.629 1.00 83.56 80 ASP A N 1
ATOM 641 C CA . ASP A 1 80 ? 27.572 -43.994 16.577 1.00 83.56 80 ASP A CA 1
ATOM 642 C C . ASP A 1 80 ? 27.209 -45.382 17.112 1.00 83.56 80 ASP A C 1
ATOM 644 O O . ASP A 1 80 ? 26.433 -46.111 16.494 1.00 83.56 80 ASP A O 1
ATOM 648 N N . GLN A 1 81 ? 27.725 -45.746 18.292 1.00 87.69 81 GLN A N 1
ATOM 649 C CA . GLN A 1 81 ? 27.389 -47.017 18.935 1.00 87.69 81 GLN A CA 1
ATOM 650 C C . GLN A 1 81 ? 25.900 -47.097 19.258 1.00 87.69 81 GLN A C 1
ATOM 652 O O . GLN A 1 81 ? 25.276 -48.131 19.029 1.00 87.69 81 GLN A O 1
ATOM 657 N N . ASN A 1 82 ? 25.318 -46.026 19.796 1.00 90.50 82 ASN A N 1
ATOM 658 C CA . ASN A 1 82 ? 23.903 -46.007 20.141 1.00 90.50 82 ASN A CA 1
ATOM 659 C C . ASN A 1 82 ? 23.006 -45.947 18.904 1.00 90.50 82 ASN A C 1
ATOM 661 O O . ASN A 1 82 ? 21.965 -46.598 18.898 1.00 90.50 82 ASN A O 1
ATOM 665 N N . LEU A 1 83 ? 23.427 -45.263 17.838 1.00 88.31 83 LEU A N 1
ATOM 666 C CA . LEU A 1 83 ? 22.714 -45.271 16.563 1.00 88.31 83 LEU A CA 1
ATOM 667 C C . LEU A 1 83 ? 22.675 -46.684 15.955 1.00 88.31 83 LEU A C 1
ATOM 669 O O . LEU A 1 83 ? 21.602 -47.174 15.607 1.00 88.31 83 LEU A O 1
ATOM 673 N N . GLN A 1 84 ? 23.814 -47.388 15.937 1.00 90.00 84 GLN A N 1
ATOM 674 C CA . GLN A 1 84 ? 23.888 -48.788 15.495 1.00 90.00 84 GLN A CA 1
ATOM 675 C C . GLN A 1 84 ? 23.071 -49.728 16.391 1.00 90.00 84 GLN A C 1
ATOM 677 O O . GLN A 1 84 ? 22.405 -50.637 15.894 1.00 90.00 84 GLN A O 1
ATOM 682 N N . ARG A 1 85 ? 23.101 -49.522 17.715 1.00 93.56 85 ARG A N 1
ATOM 683 C CA . ARG A 1 85 ? 22.287 -50.291 18.673 1.00 93.56 85 ARG A CA 1
ATOM 684 C C . ARG A 1 85 ? 20.791 -50.070 18.462 1.00 93.56 85 ARG A C 1
ATOM 686 O O . ARG A 1 85 ? 20.019 -50.998 18.684 1.00 93.56 85 ARG A O 1
ATOM 693 N N . LEU A 1 86 ? 20.372 -48.869 18.064 1.00 93.56 86 LEU A N 1
ATOM 694 C CA . LEU A 1 86 ? 18.973 -48.591 17.747 1.00 93.56 86 LEU A CA 1
ATOM 695 C C . LEU A 1 86 ? 18.572 -49.314 16.460 1.00 93.56 86 LEU A C 1
ATOM 697 O O . LEU A 1 86 ? 17.583 -50.040 16.431 1.00 93.56 86 LEU A O 1
ATOM 701 N N . GLU A 1 87 ? 19.390 -49.191 15.415 1.00 91.25 87 GLU A N 1
ATOM 702 C CA . GLU A 1 87 ? 19.148 -49.818 14.112 1.00 91.25 87 GLU A CA 1
ATOM 703 C C . GLU A 1 87 ? 19.074 -51.351 14.209 1.00 91.25 87 GLU A C 1
ATOM 705 O O . GLU A 1 87 ? 18.197 -51.994 13.620 1.00 91.25 87 GLU A O 1
ATOM 710 N N . ASN A 1 88 ? 19.939 -51.964 15.019 1.00 91.38 88 ASN A N 1
ATOM 711 C CA . ASN A 1 88 ? 19.940 -53.410 15.230 1.00 91.38 88 ASN A CA 1
ATOM 712 C C . ASN A 1 88 ? 18.933 -53.895 16.302 1.00 91.38 88 ASN A C 1
ATOM 714 O O . ASN A 1 88 ? 18.728 -55.103 16.415 1.00 91.38 88 ASN A O 1
ATOM 718 N N . GLY A 1 89 ? 18.258 -52.992 17.027 1.00 89.00 89 GLY A N 1
ATOM 719 C CA . GLY A 1 89 ? 17.252 -53.317 18.054 1.00 89.00 89 GLY A CA 1
ATOM 720 C C . GLY A 1 89 ? 17.819 -53.741 19.419 1.00 89.00 89 GLY A C 1
ATOM 721 O O . GLY A 1 89 ? 17.115 -54.340 20.238 1.00 89.00 89 GLY A O 1
ATOM 722 N N . SER A 1 90 ? 19.098 -53.469 19.684 1.00 90.75 90 SER A N 1
ATOM 723 C CA . SER A 1 90 ? 19.737 -53.714 20.988 1.00 90.75 90 SER A CA 1
ATOM 724 C C . SER A 1 90 ? 19.386 -52.658 22.043 1.00 90.75 90 SER A C 1
ATOM 726 O O . SER A 1 90 ? 19.561 -52.916 23.235 1.00 90.75 90 SER A O 1
ATOM 728 N N . ILE A 1 91 ? 18.888 -51.494 21.622 1.00 95.00 91 ILE A N 1
ATOM 729 C CA . ILE A 1 91 ? 18.177 -50.524 22.467 1.00 95.00 91 ILE A CA 1
ATOM 730 C C . ILE A 1 91 ? 16.798 -50.258 21.861 1.00 95.00 91 ILE A C 1
ATOM 732 O O . ILE A 1 91 ? 16.629 -50.365 20.647 1.00 95.00 91 ILE A O 1
ATOM 736 N N . ASP A 1 92 ? 15.831 -49.919 22.708 1.00 94.06 92 ASP A N 1
ATOM 737 C CA . ASP A 1 92 ? 14.437 -49.708 22.304 1.00 94.06 92 ASP A CA 1
ATOM 738 C C . ASP A 1 92 ? 14.188 -48.242 21.926 1.00 94.06 92 ASP A C 1
ATOM 740 O O . ASP A 1 92 ? 13.408 -47.959 21.021 1.00 94.06 92 ASP A O 1
ATOM 744 N N . LEU A 1 93 ? 14.889 -47.310 22.586 1.00 94.69 93 LEU A N 1
ATOM 745 C CA . LEU A 1 93 ? 14.738 -45.865 22.414 1.00 94.69 93 LEU A CA 1
ATOM 746 C C . LEU A 1 93 ? 16.106 -45.168 22.396 1.00 94.69 93 LEU A C 1
ATOM 748 O O . LEU A 1 93 ? 16.978 -45.467 23.215 1.00 94.69 93 LEU A O 1
ATOM 752 N N . LEU A 1 94 ? 16.279 -44.175 21.528 1.00 92.94 94 LEU A N 1
ATOM 753 C CA . LEU A 1 94 ? 17.389 -43.223 21.592 1.00 92.94 94 LEU A CA 1
ATOM 754 C C . LEU A 1 94 ? 16.861 -41.824 21.902 1.00 92.94 94 LEU A C 1
ATOM 756 O O . LEU A 1 94 ? 15.928 -41.330 21.264 1.00 92.94 94 LEU A O 1
ATOM 760 N N . THR A 1 95 ? 17.469 -41.190 22.902 1.00 87.81 95 THR A N 1
ATOM 761 C CA . THR A 1 95 ? 17.122 -39.833 23.328 1.00 87.81 95 THR A CA 1
ATOM 762 C C . THR A 1 95 ? 17.935 -38.783 22.581 1.00 87.81 95 THR A C 1
ATOM 764 O O . THR A 1 95 ? 19.100 -39.014 22.283 1.00 87.81 95 THR A O 1
ATOM 767 N N . GLY A 1 96 ? 17.342 -37.622 22.294 1.00 83.12 96 GLY A N 1
ATOM 768 C CA . GLY A 1 96 ? 18.093 -36.464 21.807 1.00 83.12 96 GLY A CA 1
ATOM 769 C C . GLY A 1 96 ? 18.555 -36.530 20.346 1.00 83.12 96 GLY A C 1
ATOM 770 O O . GLY A 1 96 ? 19.549 -35.895 20.001 1.00 83.12 96 GLY A O 1
ATOM 771 N N . ILE A 1 97 ? 17.856 -37.252 19.468 1.00 88.19 97 ILE A N 1
ATOM 772 C CA . ILE A 1 97 ? 18.253 -37.400 18.060 1.00 88.19 97 ILE A CA 1
ATOM 773 C C . ILE A 1 97 ? 17.657 -36.300 17.173 1.00 88.19 97 ILE A C 1
ATOM 775 O O . ILE A 1 97 ? 16.458 -36.030 17.198 1.00 88.19 97 ILE A O 1
ATOM 779 N N . ALA A 1 98 ? 18.506 -35.666 16.360 1.00 86.06 98 ALA A N 1
ATOM 780 C CA . ALA A 1 98 ? 18.067 -34.727 15.334 1.00 86.06 98 ALA A CA 1
ATOM 781 C C . ALA A 1 98 ? 17.325 -35.467 14.210 1.00 86.06 98 ALA A C 1
ATOM 783 O O . ALA A 1 98 ? 17.866 -36.412 13.620 1.00 86.06 98 ALA A O 1
ATOM 784 N N . TYR A 1 99 ? 16.106 -35.014 13.920 1.00 86.31 99 TYR A N 1
ATOM 785 C CA . TYR A 1 99 ? 15.285 -35.516 12.824 1.00 86.31 99 TYR A CA 1
ATOM 786 C C . TYR A 1 99 ? 15.885 -35.136 11.466 1.00 86.31 99 TYR A C 1
ATOM 788 O O . TYR A 1 99 ? 16.126 -33.959 11.195 1.00 86.31 99 TYR A O 1
ATOM 796 N N . THR A 1 100 ? 16.082 -36.127 10.597 1.00 84.88 100 THR A N 1
ATOM 797 C CA . THR A 1 100 ? 16.454 -35.925 9.190 1.00 84.88 100 THR A CA 1
ATOM 798 C C . THR A 1 100 ? 15.664 -36.889 8.309 1.00 84.88 100 THR A C 1
ATOM 800 O O . THR A 1 100 ? 15.231 -37.944 8.777 1.00 84.88 100 THR A O 1
ATOM 803 N N . LYS A 1 101 ? 15.476 -36.553 7.026 1.00 83.88 101 LYS A N 1
ATOM 804 C CA . LYS A 1 101 ? 14.713 -37.401 6.091 1.00 83.88 101 LYS A CA 1
ATOM 805 C C . LYS A 1 101 ? 15.369 -38.762 5.872 1.00 83.88 101 LYS A C 1
ATOM 807 O O . LYS A 1 101 ? 14.677 -39.741 5.635 1.00 83.88 101 LYS A O 1
ATOM 812 N N . GLU A 1 102 ? 16.693 -38.819 5.938 1.00 84.06 102 GLU A N 1
ATOM 813 C CA . GLU A 1 102 ? 17.471 -40.048 5.796 1.00 84.06 102 GLU A CA 1
ATOM 814 C C . GLU A 1 102 ? 17.248 -40.968 7.001 1.00 84.06 102 GLU A C 1
ATOM 816 O O . GLU A 1 102 ? 17.106 -42.176 6.844 1.00 84.06 102 GLU A O 1
ATOM 821 N N . ARG A 1 103 ? 17.160 -40.395 8.209 1.00 86.44 103 ARG A N 1
ATOM 822 C CA . ARG A 1 103 ? 16.922 -41.145 9.448 1.00 86.44 103 ARG A CA 1
ATOM 823 C C . ARG A 1 103 ? 15.470 -41.587 9.607 1.00 86.44 103 ARG A C 1
ATOM 825 O O . ARG A 1 103 ? 15.242 -42.659 10.147 1.00 86.44 103 ARG A O 1
ATOM 832 N N . ASP A 1 104 ? 14.508 -40.813 9.109 1.00 88.50 104 ASP A N 1
ATOM 833 C CA . ASP A 1 104 ? 13.076 -41.171 9.111 1.00 88.50 104 ASP A CA 1
ATOM 834 C C . ASP A 1 104 ? 12.774 -42.428 8.267 1.00 88.50 104 ASP A C 1
ATOM 836 O O . ASP A 1 104 ? 11.766 -43.096 8.457 1.00 88.50 104 ASP A O 1
ATOM 840 N N . GLN A 1 105 ? 13.677 -42.810 7.353 1.00 88.38 105 GLN A N 1
ATOM 841 C CA . GLN A 1 105 ? 13.561 -44.066 6.598 1.00 88.38 105 GLN A CA 1
ATOM 842 C C . GLN A 1 105 ? 13.928 -45.309 7.423 1.00 88.38 105 GLN A C 1
ATOM 844 O O . GLN A 1 105 ? 13.545 -46.419 7.054 1.00 88.38 105 GLN A O 1
ATOM 849 N N . ILE A 1 106 ? 14.692 -45.139 8.505 1.00 91.19 106 ILE A N 1
ATOM 850 C CA . ILE A 1 106 ? 15.249 -46.233 9.319 1.00 91.19 106 ILE A CA 1
ATOM 851 C C . ILE A 1 106 ? 14.760 -46.209 10.779 1.00 91.19 106 ILE A C 1
ATOM 853 O O . ILE A 1 106 ? 14.808 -47.238 11.461 1.00 91.19 106 ILE A O 1
ATOM 857 N N . PHE A 1 107 ? 14.232 -45.077 11.252 1.00 93.62 107 PHE A N 1
ATOM 858 C CA . PHE A 1 107 ? 13.719 -44.877 12.607 1.00 93.62 107 PHE A CA 1
ATOM 859 C C . PHE A 1 107 ? 12.343 -44.209 12.599 1.00 93.62 107 PHE A C 1
ATOM 861 O O . PHE A 1 107 ? 12.104 -43.309 11.802 1.00 93.62 107 PHE A O 1
ATOM 868 N N . ASP A 1 108 ? 11.488 -44.584 13.553 1.00 92.69 108 ASP A N 1
ATOM 869 C CA . ASP A 1 108 ? 10.236 -43.874 13.826 1.00 92.69 108 ASP A CA 1
ATOM 870 C C . ASP A 1 108 ? 10.467 -42.843 14.936 1.00 92.69 108 ASP A C 1
ATOM 872 O O . ASP A 1 108 ? 11.016 -43.156 15.998 1.00 92.69 108 ASP A O 1
ATOM 876 N N . PHE A 1 109 ? 10.024 -41.608 14.707 1.00 94.25 109 PHE A N 1
ATOM 877 C CA . PHE A 1 109 ? 10.214 -40.488 15.629 1.00 94.25 109 PHE A CA 1
ATOM 878 C C . PHE A 1 109 ? 8.922 -40.072 16.334 1.00 94.25 109 PHE A C 1
ATOM 880 O O . PHE A 1 109 ? 7.817 -40.237 15.812 1.00 94.25 109 PHE A O 1
ATOM 887 N N . THR A 1 110 ? 9.065 -39.423 17.493 1.00 93.31 110 THR A N 1
ATOM 888 C CA . THR A 1 110 ? 7.957 -38.680 18.114 1.00 93.31 110 THR A CA 1
ATOM 889 C C . THR A 1 110 ? 7.467 -37.568 17.189 1.00 93.31 110 THR A C 1
ATOM 891 O O . THR A 1 110 ? 8.265 -36.847 16.590 1.00 93.31 110 THR A O 1
ATOM 894 N N . LYS A 1 111 ? 6.149 -37.383 17.071 1.00 91.25 111 LYS A N 1
ATOM 895 C CA . LYS A 1 111 ? 5.562 -36.271 16.303 1.00 91.25 111 LYS A CA 1
ATOM 896 C C . LYS A 1 111 ? 5.751 -34.939 17.019 1.00 91.25 111 LYS A C 1
ATOM 898 O O . LYS A 1 111 ? 5.849 -33.897 16.374 1.00 91.25 111 LYS A O 1
ATOM 903 N N . GLN A 1 112 ? 5.777 -34.957 18.348 1.00 88.25 112 GLN A N 1
ATOM 904 C CA . GLN A 1 112 ? 6.141 -33.809 19.159 1.00 88.25 112 GLN A CA 1
ATOM 905 C C . GLN A 1 112 ? 7.660 -33.651 19.154 1.00 88.25 112 GLN A C 1
ATOM 907 O O . GLN A 1 112 ? 8.411 -34.521 19.601 1.00 88.25 112 GLN A O 1
ATOM 912 N N . THR A 1 113 ? 8.115 -32.496 18.682 1.00 90.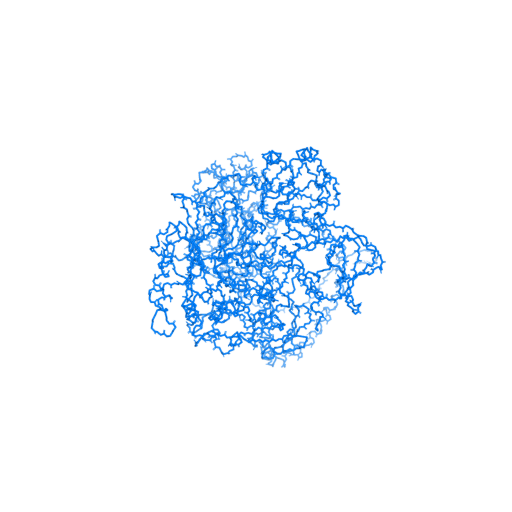62 113 THR A N 1
ATOM 913 C CA . THR A 1 113 ? 9.507 -32.069 18.830 1.00 90.62 113 THR A CA 1
ATOM 914 C C . THR A 1 113 ? 9.804 -31.867 20.305 1.00 90.62 113 THR A C 1
ATOM 916 O O . THR A 1 113 ? 9.043 -31.176 20.977 1.00 90.62 113 THR A O 1
ATOM 919 N N . VAL A 1 114 ? 10.891 -32.441 20.823 1.00 88.75 114 VAL A N 1
ATOM 920 C CA . VAL A 1 114 ? 11.292 -32.294 22.231 1.00 88.75 114 VAL A CA 1
ATOM 921 C C . VAL A 1 114 ? 11.925 -30.923 22.420 1.00 88.75 114 VAL A C 1
ATOM 923 O O . VAL A 1 114 ? 11.423 -30.140 23.223 1.00 88.75 114 VAL A O 1
ATOM 926 N N . PHE A 1 115 ? 12.925 -30.585 21.603 1.00 86.25 115 PHE A N 1
ATOM 927 C CA . PHE A 1 115 ? 13.603 -29.287 21.620 1.00 86.25 115 PHE A CA 1
ATOM 928 C C . PHE A 1 115 ? 14.003 -28.850 20.199 1.00 86.25 115 PHE A C 1
ATOM 930 O O . PHE A 1 115 ? 14.625 -29.638 19.486 1.00 86.25 115 PHE A O 1
ATOM 937 N N . PRO A 1 116 ? 13.653 -27.631 19.749 1.00 86.31 116 PRO A N 1
ATOM 938 C CA . PRO A 1 116 ? 14.188 -27.085 18.505 1.00 86.31 116 PRO A CA 1
ATOM 939 C C . PRO A 1 116 ? 15.626 -26.601 18.725 1.00 86.31 116 PRO A C 1
ATOM 941 O O . PRO A 1 116 ? 15.894 -25.876 19.683 1.00 86.31 116 PRO A O 1
ATOM 944 N N . ASN A 1 117 ? 16.543 -26.969 17.835 1.00 87.75 117 ASN A N 1
ATOM 945 C CA . ASN A 1 117 ? 17.949 -26.580 17.925 1.00 87.75 117 ASN A CA 1
ATOM 946 C C . ASN A 1 117 ? 18.495 -26.180 16.551 1.00 87.75 117 ASN A C 1
ATOM 948 O O . ASN A 1 117 ? 17.873 -26.457 15.529 1.00 87.75 117 ASN A O 1
ATOM 952 N N . TRP A 1 118 ? 19.645 -25.519 16.520 1.00 91.62 118 TRP A N 1
ATOM 953 C CA . TRP A 1 118 ? 20.331 -25.142 15.283 1.00 91.62 118 TRP A CA 1
ATOM 954 C C . TRP A 1 118 ? 21.827 -24.982 15.523 1.00 91.62 118 TRP A C 1
ATOM 956 O O . TRP A 1 118 ? 22.256 -24.822 16.669 1.00 91.62 118 TRP A O 1
ATOM 966 N N . GLY A 1 119 ? 22.602 -25.009 14.442 1.00 92.94 119 GLY A N 1
ATOM 967 C CA . GLY A 1 119 ? 24.025 -24.706 14.456 1.00 92.94 119 GLY A CA 1
ATOM 968 C C . GLY A 1 119 ? 24.233 -23.203 14.573 1.00 92.94 119 GLY A C 1
ATOM 969 O O . GLY A 1 119 ? 23.692 -22.432 13.780 1.00 92.94 119 GLY A O 1
ATOM 970 N N . GLN A 1 120 ? 24.989 -22.796 15.581 1.00 95.69 120 GLN A N 1
ATOM 971 C CA . GLN A 1 120 ? 25.388 -21.426 15.849 1.00 95.69 120 GLN A CA 1
ATOM 972 C C . GLN A 1 120 ? 26.881 -21.300 15.557 1.00 95.69 120 GLN A C 1
ATOM 974 O O . GLN A 1 120 ? 27.676 -22.095 16.064 1.00 95.69 120 GLN A O 1
ATOM 979 N N . VAL A 1 121 ? 27.249 -20.314 14.743 1.00 96.25 121 VAL A N 1
ATOM 980 C CA . VAL A 1 121 ? 28.653 -20.013 14.457 1.00 96.25 121 VAL A CA 1
ATOM 981 C C . VAL A 1 121 ? 29.195 -19.028 15.492 1.00 96.25 121 VAL A C 1
ATOM 983 O O . VAL A 1 121 ? 28.504 -18.080 15.875 1.00 96.25 121 VAL A O 1
ATOM 986 N N . TYR A 1 122 ? 30.424 -19.273 15.931 1.00 96.38 122 TYR A N 1
ATOM 987 C CA . TYR A 1 122 ? 31.214 -18.424 16.815 1.00 96.38 122 TYR A CA 1
ATOM 988 C C . TYR A 1 122 ? 32.505 -18.013 16.109 1.00 96.38 122 TYR A C 1
ATOM 990 O O . TYR A 1 122 ? 33.072 -18.812 15.366 1.00 96.38 122 TYR A O 1
ATOM 998 N N . THR A 1 123 ? 32.954 -16.783 16.327 1.00 96.00 123 THR A N 1
ATOM 999 C CA . THR A 1 123 ? 34.130 -16.166 15.689 1.00 96.00 123 THR A CA 1
ATOM 1000 C C . THR A 1 123 ? 34.889 -15.320 16.712 1.00 96.00 123 THR A C 1
ATOM 1002 O O . THR A 1 123 ? 34.388 -15.077 17.807 1.00 96.00 123 THR A O 1
ATOM 1005 N N . LEU A 1 124 ? 36.088 -14.844 16.373 1.00 94.12 124 LEU A N 1
ATOM 1006 C CA . LEU A 1 124 ? 36.756 -13.768 17.126 1.00 94.12 124 LEU A CA 1
ATOM 1007 C C . LEU A 1 124 ? 36.413 -12.366 16.591 1.00 94.12 124 LEU A C 1
ATOM 1009 O O . LEU A 1 124 ? 36.554 -11.377 17.305 1.00 94.12 124 LEU A O 1
ATOM 1013 N N . GLU A 1 125 ? 35.969 -12.271 15.334 1.00 87.69 125 GLU A N 1
ATOM 1014 C CA . GLU A 1 125 ? 35.658 -11.008 14.655 1.00 87.69 125 GLU A CA 1
ATOM 1015 C C . GLU A 1 125 ? 34.149 -10.697 14.735 1.00 87.69 125 GLU A C 1
ATOM 1017 O O . GLU A 1 125 ? 33.311 -11.546 14.418 1.00 87.69 125 GLU A O 1
ATOM 1022 N N . GLU A 1 126 ? 33.794 -9.473 15.149 1.00 85.56 126 GLU A N 1
ATOM 1023 C CA . GLU A 1 126 ? 32.396 -9.012 15.274 1.00 85.56 126 GLU A CA 1
ATOM 1024 C C . GLU A 1 126 ? 31.732 -8.668 13.923 1.00 85.56 126 GLU A C 1
ATOM 1026 O O . GLU A 1 126 ? 30.520 -8.458 13.865 1.00 85.56 126 GLU A O 1
ATOM 1031 N N . ASP A 1 127 ? 32.499 -8.595 12.831 1.00 84.44 127 ASP A N 1
ATOM 1032 C CA . ASP A 1 127 ? 32.014 -8.248 11.488 1.00 84.44 127 ASP A CA 1
ATOM 1033 C C . ASP A 1 127 ? 31.528 -9.461 10.670 1.00 84.44 127 ASP A C 1
ATOM 1035 O O . ASP A 1 127 ? 31.094 -9.299 9.527 1.00 84.44 127 ASP A O 1
ATOM 1039 N N . ALA A 1 128 ? 31.545 -10.661 11.263 1.00 87.69 128 ALA A N 1
ATOM 1040 C CA . ALA A 1 128 ? 31.022 -11.899 10.691 1.00 87.69 128 ALA A CA 1
ATOM 1041 C C . ALA A 1 128 ? 29.481 -11.885 10.594 1.00 87.69 128 ALA A C 1
ATOM 1043 O O . ALA A 1 128 ? 28.777 -12.596 11.312 1.00 87.69 128 ALA A O 1
ATOM 1044 N N . ASP A 1 129 ? 28.938 -11.054 9.705 1.00 84.25 129 ASP A N 1
ATOM 1045 C CA . ASP A 1 129 ? 27.509 -10.727 9.613 1.00 84.25 129 ASP A CA 1
ATOM 1046 C C . ASP A 1 129 ? 26.670 -11.706 8.769 1.00 84.25 129 ASP A C 1
ATOM 1048 O O . ASP A 1 129 ? 25.436 -11.685 8.813 1.00 84.25 129 ASP A O 1
ATOM 1052 N N . SER A 1 130 ? 27.324 -12.567 7.988 1.00 89.31 130 SER A N 1
ATOM 1053 C CA . SER A 1 130 ? 26.675 -13.430 7.003 1.00 89.31 130 SER A CA 1
ATOM 1054 C C . SER A 1 130 ? 27.531 -14.645 6.644 1.00 89.31 130 SER A C 1
ATOM 1056 O O . SER A 1 130 ? 28.748 -14.645 6.798 1.00 89.31 130 SER A O 1
ATOM 1058 N N . VAL A 1 131 ? 26.900 -15.693 6.098 1.00 86.56 131 VAL A N 1
ATOM 1059 C CA . VAL A 1 131 ? 27.596 -16.919 5.648 1.00 86.56 131 VAL A CA 1
ATOM 1060 C C . VAL A 1 131 ? 28.698 -16.642 4.610 1.00 86.56 131 VAL A C 1
ATOM 1062 O O . VAL A 1 131 ? 29.642 -17.416 4.505 1.00 86.56 131 VAL A O 1
ATOM 1065 N N . LEU A 1 132 ? 28.617 -15.520 3.883 1.00 88.31 132 LEU A N 1
ATOM 1066 C CA . LEU A 1 132 ? 29.638 -15.056 2.933 1.00 88.31 132 LEU A CA 1
ATOM 1067 C C . LEU A 1 132 ? 30.998 -14.813 3.598 1.00 88.31 132 LEU A C 1
ATOM 1069 O O . LEU A 1 132 ? 32.027 -15.011 2.958 1.00 88.31 132 LEU A O 1
ATOM 1073 N N . TRP A 1 133 ? 31.002 -14.404 4.869 1.00 93.00 133 TRP A N 1
ATOM 1074 C CA . TRP A 1 133 ? 32.220 -14.124 5.628 1.00 93.00 133 TRP A CA 1
ATOM 1075 C C . TRP A 1 133 ? 33.066 -15.388 5.864 1.00 93.00 133 TRP A C 1
ATOM 1077 O O . TRP A 1 133 ? 34.284 -15.303 5.982 1.00 93.00 133 TRP A O 1
ATOM 1087 N N . LEU A 1 134 ? 32.440 -16.572 5.850 1.00 92.00 134 LEU A N 1
ATOM 1088 C CA . LEU A 1 134 ? 33.111 -17.865 6.038 1.00 92.00 134 LEU A CA 1
ATOM 1089 C C . LEU A 1 134 ? 33.918 -18.333 4.815 1.00 92.00 134 LEU A C 1
ATOM 1091 O O . LEU A 1 134 ? 34.555 -19.384 4.866 1.00 92.00 134 LEU A O 1
ATOM 1095 N N . LYS A 1 135 ? 33.882 -17.589 3.706 1.00 91.88 135 LYS A N 1
ATOM 1096 C CA . LYS A 1 135 ? 34.630 -17.926 2.496 1.00 91.88 135 LYS A CA 1
ATOM 1097 C C . LYS A 1 135 ? 36.140 -17.795 2.733 1.00 91.88 135 LYS A C 1
ATOM 1099 O O . LYS A 1 135 ? 36.595 -16.775 3.241 1.00 91.88 135 LYS A O 1
ATOM 1104 N N . ASP A 1 136 ? 36.902 -18.795 2.289 1.00 92.94 136 ASP A N 1
ATOM 1105 C CA . ASP A 1 136 ? 38.364 -18.880 2.416 1.00 92.94 136 ASP A CA 1
ATOM 1106 C C . ASP A 1 136 ? 38.853 -18.900 3.886 1.00 92.94 136 ASP A C 1
ATOM 1108 O O . ASP A 1 136 ? 39.979 -18.497 4.176 1.00 92.94 136 ASP A O 1
ATOM 1112 N N . ARG A 1 137 ? 38.006 -19.358 4.822 1.00 94.50 137 ARG A N 1
ATOM 1113 C CA . ARG A 1 137 ? 38.295 -19.421 6.265 1.00 94.50 137 ARG A CA 1
ATOM 1114 C C . ARG A 1 137 ? 38.456 -20.854 6.778 1.00 94.50 137 ARG A C 1
ATOM 1116 O O . ARG A 1 137 ? 37.917 -21.803 6.198 1.00 94.50 137 ARG A O 1
ATOM 1123 N N . VAL A 1 138 ? 39.160 -20.997 7.899 1.00 97.19 138 VAL A N 1
ATOM 1124 C CA . VAL A 1 138 ? 39.285 -22.250 8.652 1.00 97.19 138 VAL A CA 1
ATOM 1125 C C . VAL A 1 138 ? 38.122 -22.368 9.632 1.00 97.19 138 VAL A C 1
ATOM 1127 O O . VAL A 1 138 ? 37.945 -21.524 10.511 1.00 97.19 138 VAL A O 1
ATOM 1130 N N . ILE A 1 139 ? 37.332 -23.431 9.504 1.00 96.94 139 ILE A N 1
ATOM 1131 C CA . ILE A 1 139 ? 36.119 -23.646 10.294 1.00 96.94 139 ILE A CA 1
ATOM 1132 C C . ILE A 1 139 ? 36.290 -24.882 11.176 1.00 96.94 139 ILE A C 1
ATOM 1134 O O . ILE A 1 139 ? 36.489 -25.996 10.688 1.00 96.94 139 ILE A O 1
ATOM 1138 N N . ALA A 1 140 ? 36.177 -24.699 12.488 1.00 97.25 140 ALA A N 1
ATOM 1139 C CA . ALA A 1 140 ? 36.166 -25.775 13.462 1.00 97.25 140 ALA A CA 1
ATOM 1140 C C . ALA A 1 140 ? 34.762 -26.379 13.620 1.00 97.25 140 ALA A C 1
ATOM 1142 O O . ALA A 1 140 ? 33.758 -25.675 13.743 1.00 97.25 140 ALA A O 1
ATOM 1143 N N . GLY A 1 141 ? 34.684 -27.705 13.670 1.00 94.81 141 GLY A N 1
ATOM 1144 C CA . GLY A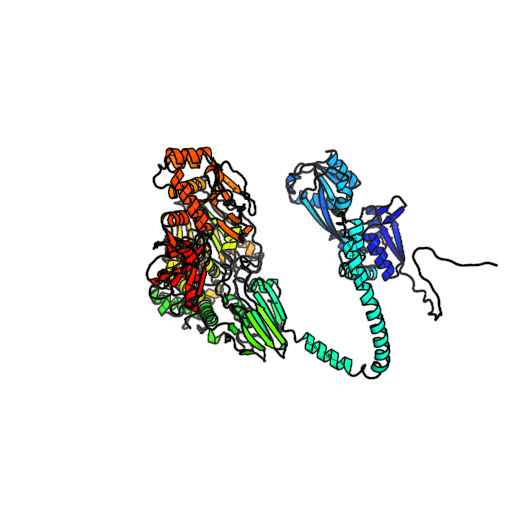 1 141 ? 33.429 -28.414 13.910 1.00 94.81 141 GLY A CA 1
ATOM 1145 C C . GLY A 1 141 ? 33.661 -29.849 14.359 1.00 94.81 141 GLY A C 1
ATOM 1146 O O . GLY A 1 141 ? 34.675 -30.464 14.033 1.00 94.81 141 GLY A O 1
ATOM 1147 N N . VAL A 1 142 ? 32.715 -30.416 15.105 1.00 89.75 142 VAL A N 1
ATOM 1148 C CA . VAL A 1 142 ? 32.831 -31.805 15.569 1.00 89.75 142 VAL A CA 1
ATOM 1149 C C . VAL A 1 142 ? 32.622 -32.762 14.397 1.00 89.75 142 VAL A C 1
ATOM 1151 O O . VAL A 1 142 ? 31.671 -32.622 13.620 1.00 89.75 142 VAL A O 1
ATOM 1154 N N . LYS A 1 143 ? 33.504 -33.756 14.258 1.00 84.31 143 LYS A N 1
ATOM 1155 C CA . LYS A 1 143 ? 33.432 -34.729 13.159 1.00 84.31 143 LYS A CA 1
ATOM 1156 C C . LYS A 1 143 ? 32.141 -35.553 13.218 1.00 84.31 143 LYS A C 1
ATOM 1158 O O . LYS A 1 143 ? 31.868 -36.204 14.221 1.00 84.31 143 LYS A O 1
ATOM 1163 N N . GLY A 1 144 ? 31.394 -35.587 12.114 1.00 75.38 144 GLY A N 1
ATOM 1164 C CA . GLY A 1 144 ? 30.155 -36.372 12.000 1.00 75.38 144 GLY A CA 1
ATOM 1165 C C . GLY A 1 144 ? 28.945 -35.763 12.718 1.00 75.38 144 GLY A C 1
ATOM 1166 O O . GLY A 1 144 ? 27.878 -36.380 12.740 1.00 75.38 144 GLY A O 1
ATOM 1167 N N . ASP A 1 145 ? 29.091 -34.563 13.282 1.00 83.25 145 ASP A N 1
ATOM 1168 C CA . ASP A 1 145 ? 27.984 -33.827 13.878 1.00 83.25 145 ASP A CA 1
ATOM 1169 C C . ASP A 1 145 ? 27.047 -33.236 12.807 1.00 83.25 145 ASP A C 1
ATOM 1171 O O . ASP A 1 145 ? 27.464 -32.845 11.712 1.00 83.25 145 ASP A O 1
ATOM 1175 N N . VAL A 1 146 ? 25.752 -33.177 13.131 1.00 84.00 146 VAL A N 1
ATOM 1176 C CA . VAL A 1 146 ? 24.701 -32.718 12.211 1.00 84.00 146 VAL A CA 1
ATOM 1177 C C . VAL A 1 146 ? 24.828 -31.229 11.889 1.00 84.00 146 VAL A C 1
ATOM 1179 O O . VAL A 1 146 ? 24.480 -30.820 10.782 1.00 84.00 146 VAL A O 1
ATOM 1182 N N . TYR A 1 147 ? 25.341 -30.422 12.821 1.00 89.69 147 TYR A N 1
ATOM 1183 C CA . TYR A 1 147 ? 25.506 -28.985 12.624 1.00 89.69 147 TYR A CA 1
ATOM 1184 C C . TYR A 1 147 ? 26.756 -28.697 11.794 1.00 89.69 147 TYR A C 1
ATOM 1186 O O . TYR A 1 147 ? 26.674 -27.899 10.863 1.00 89.69 147 TYR A O 1
ATOM 1194 N N . THR A 1 148 ? 27.855 -29.421 12.041 1.00 90.88 148 THR A N 1
ATOM 1195 C CA . THR A 1 148 ? 29.053 -29.391 11.184 1.00 90.88 148 THR A CA 1
ATOM 1196 C C . THR A 1 148 ? 28.712 -29.765 9.744 1.00 90.88 148 THR A C 1
ATOM 1198 O O . THR A 1 148 ? 28.931 -28.972 8.833 1.00 90.88 148 THR A O 1
ATOM 1201 N N . HIS A 1 149 ? 28.101 -30.934 9.529 1.00 88.69 149 HIS A N 1
ATOM 1202 C CA . HIS A 1 149 ? 27.762 -31.396 8.181 1.00 88.69 149 HIS A CA 1
ATOM 1203 C C . HIS A 1 149 ? 26.756 -30.479 7.483 1.00 88.69 149 HIS A C 1
ATOM 1205 O O . HIS A 1 149 ? 26.807 -30.245 6.276 1.00 88.69 149 HIS A O 1
ATOM 1211 N N . GLY A 1 150 ? 25.812 -29.952 8.253 1.00 88.00 150 GLY A N 1
ATOM 1212 C CA . GLY A 1 150 ? 24.844 -29.018 7.733 1.00 88.00 150 GLY A CA 1
ATOM 1213 C C . GLY A 1 150 ? 25.475 -27.687 7.297 1.00 88.00 150 GLY A C 1
ATOM 1214 O O . GLY A 1 150 ? 25.085 -27.151 6.259 1.00 88.00 150 GLY A O 1
ATOM 1215 N N . LEU A 1 151 ? 26.463 -27.173 8.040 1.00 91.88 151 LEU A N 1
ATOM 1216 C CA . LEU A 1 151 ? 27.228 -25.994 7.630 1.00 91.88 151 LEU A CA 1
ATOM 1217 C C . LEU A 1 151 ? 28.062 -26.280 6.375 1.00 91.88 151 LEU A C 1
ATOM 1219 O O . LEU A 1 151 ? 28.038 -25.480 5.448 1.00 91.88 151 LEU A O 1
ATOM 1223 N N . GLU A 1 152 ? 28.721 -27.438 6.297 1.00 91.56 152 GLU A N 1
ATOM 1224 C CA . GLU A 1 152 ? 29.450 -27.874 5.094 1.00 91.56 152 GLU A CA 1
ATOM 1225 C C . GLU A 1 152 ? 28.539 -27.913 3.862 1.00 91.56 152 GLU A C 1
ATOM 1227 O O . GLU A 1 152 ? 28.897 -27.410 2.800 1.00 91.56 152 GLU A O 1
ATOM 1232 N N . LYS A 1 153 ? 27.327 -28.462 4.006 1.00 88.19 153 LYS A N 1
ATOM 1233 C CA . LYS A 1 153 ? 26.339 -28.489 2.924 1.00 88.19 153 LYS A CA 1
ATOM 1234 C C . LYS A 1 153 ? 25.913 -27.081 2.508 1.00 88.19 153 LYS A C 1
ATOM 1236 O O . LYS A 1 153 ? 25.814 -26.815 1.314 1.00 88.19 153 LYS A O 1
ATOM 1241 N N . LEU A 1 154 ? 25.679 -26.194 3.476 1.00 88.06 154 LEU A N 1
ATOM 1242 C CA . LEU A 1 154 ? 25.344 -24.797 3.208 1.00 88.06 154 LEU A CA 1
ATOM 1243 C C . LEU A 1 154 ? 26.470 -24.105 2.426 1.00 88.06 154 LEU A C 1
ATOM 1245 O O . LEU A 1 154 ? 26.196 -23.460 1.423 1.00 88.06 154 LEU A O 1
ATOM 1249 N N . LEU A 1 155 ? 27.729 -24.275 2.837 1.00 90.12 155 LEU A N 1
ATOM 1250 C CA . LEU A 1 155 ? 28.888 -23.685 2.156 1.00 90.12 155 LEU A CA 1
ATOM 1251 C C . LEU A 1 155 ? 29.094 -24.267 0.749 1.00 90.12 155 LEU A C 1
ATOM 1253 O O . LEU A 1 155 ? 29.412 -23.524 -0.180 1.00 90.12 155 LEU A O 1
ATOM 1257 N N . ALA A 1 156 ? 28.839 -25.566 0.570 1.00 86.94 156 ALA A N 1
ATOM 1258 C CA . ALA A 1 156 ? 28.886 -26.225 -0.732 1.00 86.94 156 ALA A CA 1
ATOM 1259 C C . ALA A 1 156 ? 27.795 -25.724 -1.699 1.00 86.94 156 ALA A C 1
ATOM 1261 O O . ALA A 1 156 ? 28.056 -25.607 -2.893 1.00 86.94 156 ALA A O 1
ATOM 1262 N N . GLU A 1 157 ? 26.592 -25.385 -1.216 1.00 85.44 157 GLU A N 1
ATOM 1263 C CA . GLU A 1 157 ? 25.528 -24.786 -2.046 1.00 85.44 157 GLU A CA 1
ATOM 1264 C C . GLU A 1 157 ? 25.918 -23.405 -2.607 1.00 85.44 157 GLU A C 1
ATOM 1266 O O . GLU A 1 157 ? 25.425 -23.015 -3.667 1.00 85.44 157 GLU A O 1
ATOM 1271 N N . PHE A 1 158 ? 26.826 -22.687 -1.936 1.00 80.88 158 PHE A N 1
ATOM 1272 C CA . PHE A 1 158 ? 27.359 -21.396 -2.382 1.00 80.88 158 PHE A CA 1
ATOM 1273 C C . PHE A 1 158 ? 28.695 -21.487 -3.140 1.00 80.88 158 PHE A C 1
ATOM 1275 O O . PHE A 1 158 ? 29.219 -20.454 -3.559 1.00 80.88 158 PHE A O 1
ATOM 1282 N N . ASP A 1 159 ? 29.233 -22.696 -3.339 1.00 84.50 159 ASP A N 1
ATOM 1283 C CA . ASP A 1 159 ? 30.525 -22.943 -3.997 1.00 84.50 159 ASP A CA 1
ATOM 1284 C C . ASP A 1 159 ? 31.693 -22.199 -3.304 1.00 84.50 159 ASP A C 1
ATOM 1286 O O . ASP A 1 159 ? 32.621 -21.688 -3.940 1.00 84.50 159 ASP A O 1
ATOM 1290 N N . PHE A 1 160 ? 31.626 -22.075 -1.969 1.00 85.62 160 PHE A N 1
ATOM 1291 C CA . PHE A 1 160 ? 32.665 -21.407 -1.187 1.00 85.62 160 PHE A CA 1
ATOM 1292 C C . PHE A 1 160 ? 33.815 -22.365 -0.874 1.00 85.62 160 PHE A C 1
ATOM 1294 O O . PHE A 1 160 ? 33.574 -23.433 -0.315 1.00 85.62 160 PHE A O 1
ATOM 1301 N N . PRO A 1 161 ? 35.071 -21.998 -1.177 1.00 84.19 161 PRO A N 1
ATOM 1302 C CA . PRO A 1 161 ? 36.225 -22.681 -0.603 1.00 84.19 161 PRO A CA 1
ATOM 1303 C C . PRO A 1 161 ? 36.283 -22.439 0.915 1.00 84.19 161 PRO A C 1
ATOM 1305 O O . PRO A 1 161 ? 36.067 -21.316 1.371 1.00 84.19 161 PRO A O 1
ATOM 1308 N N . TYR A 1 162 ? 36.562 -23.485 1.692 1.00 91.88 162 TYR A N 1
ATOM 1309 C CA . TYR A 1 162 ? 36.777 -23.441 3.144 1.00 91.88 162 TYR A CA 1
ATOM 1310 C C . TYR A 1 162 ? 37.673 -24.610 3.571 1.00 91.88 162 TYR A C 1
ATOM 1312 O O . TYR A 1 162 ? 37.707 -25.641 2.892 1.00 91.88 162 TYR A O 1
ATOM 1320 N N . ASP A 1 163 ? 38.355 -24.471 4.708 1.00 93.19 163 ASP A N 1
ATOM 1321 C CA . ASP A 1 163 ? 39.150 -25.542 5.317 1.00 93.19 163 ASP A CA 1
ATOM 1322 C C . ASP A 1 163 ? 38.485 -26.022 6.614 1.00 93.19 163 ASP A C 1
ATOM 1324 O O . ASP A 1 163 ? 38.183 -25.225 7.500 1.00 93.19 163 ASP A O 1
ATOM 1328 N N . MET A 1 164 ? 38.263 -27.333 6.756 1.00 94.69 164 MET A N 1
ATOM 1329 C CA . MET A 1 164 ? 37.665 -27.899 7.974 1.00 94.69 164 MET A CA 1
ATOM 1330 C C . MET A 1 164 ? 38.713 -28.359 8.977 1.00 94.69 164 MET A C 1
ATOM 1332 O O . MET A 1 164 ? 39.520 -29.249 8.694 1.00 94.69 164 MET A O 1
ATOM 1336 N N . LEU A 1 165 ? 38.602 -27.847 10.200 1.00 95.88 165 LEU A N 1
ATOM 1337 C CA . LEU A 1 165 ? 39.301 -28.353 11.372 1.00 95.88 165 LEU A CA 1
ATOM 1338 C C . LEU A 1 165 ? 38.349 -29.222 12.205 1.00 95.88 165 LEU A C 1
ATOM 1340 O O . LEU A 1 165 ? 37.556 -28.733 13.008 1.00 95.88 165 LEU A O 1
ATOM 1344 N N . TYR A 1 166 ? 38.418 -30.540 12.019 1.00 95.44 166 TYR A N 1
ATOM 1345 C CA . TYR A 1 166 ? 37.563 -31.452 12.776 1.00 95.44 166 TYR A CA 1
ATOM 1346 C C . TYR A 1 166 ? 38.055 -31.663 14.210 1.00 95.44 166 TYR A C 1
ATOM 1348 O O . TYR A 1 166 ? 39.194 -32.083 14.425 1.00 95.44 166 TYR A O 1
ATOM 1356 N N . THR A 1 167 ? 37.161 -31.466 15.176 1.00 91.56 167 THR A N 1
ATOM 1357 C CA . THR A 1 167 ? 37.413 -31.662 16.611 1.00 91.56 167 THR A CA 1
ATOM 1358 C C . THR A 1 167 ? 36.627 -32.849 17.174 1.00 91.56 167 THR A C 1
ATOM 1360 O O . THR A 1 167 ? 35.833 -33.497 16.475 1.00 91.56 167 THR A O 1
ATOM 1363 N N . THR A 1 168 ? 36.860 -33.151 18.454 1.00 83.38 168 THR A N 1
ATOM 1364 C CA . THR A 1 168 ? 36.206 -34.259 19.170 1.00 83.38 168 THR A CA 1
ATOM 1365 C C . THR A 1 168 ? 35.115 -33.826 20.154 1.00 83.38 168 THR A C 1
ATOM 1367 O O . THR A 1 168 ? 34.308 -34.667 20.554 1.00 83.38 168 THR A O 1
ATOM 1370 N N . SER A 1 169 ? 35.044 -32.540 20.518 1.00 85.50 169 SER A N 1
ATOM 1371 C CA . SER A 1 169 ? 33.995 -31.983 21.386 1.00 85.50 169 SER A CA 1
ATOM 1372 C C . SER A 1 169 ? 33.664 -30.523 21.046 1.00 85.50 169 SER A C 1
ATOM 1374 O O . SER A 1 169 ? 34.421 -29.858 20.337 1.00 85.50 169 SER A O 1
ATOM 1376 N N . TYR A 1 170 ? 32.532 -30.016 21.552 1.00 90.81 170 TYR A N 1
ATOM 1377 C CA . TYR A 1 170 ? 32.114 -28.620 21.346 1.00 90.81 170 TYR A CA 1
ATOM 1378 C C . TYR A 1 170 ? 32.999 -27.624 22.107 1.00 90.81 170 TYR A C 1
ATOM 1380 O O . TYR A 1 170 ? 33.266 -26.538 21.604 1.00 90.81 170 TYR A O 1
ATOM 1388 N N . GLU A 1 171 ? 33.498 -28.010 23.280 1.00 90.94 171 GLU A N 1
ATOM 1389 C CA . GLU A 1 171 ? 34.491 -27.255 24.052 1.00 90.94 171 GLU A CA 1
ATOM 1390 C C . GLU A 1 171 ? 35.792 -27.090 23.255 1.00 90.94 171 GLU A C 1
ATOM 1392 O O . GLU A 1 171 ? 36.369 -26.006 23.213 1.00 90.94 171 GLU A O 1
ATOM 1397 N N . GLU A 1 172 ? 36.226 -28.146 22.553 1.00 93.12 172 GLU A N 1
ATOM 1398 C CA . GLU A 1 172 ? 37.382 -28.063 21.660 1.00 93.12 172 GLU A CA 1
ATOM 1399 C C . GLU A 1 172 ? 37.105 -27.124 20.475 1.00 93.12 172 GLU A C 1
ATOM 1401 O O . GLU A 1 172 ? 37.993 -26.366 20.110 1.00 93.12 172 GLU A O 1
ATOM 1406 N N . VAL A 1 173 ? 35.888 -27.098 19.909 1.00 95.62 173 VAL A N 1
ATOM 1407 C CA . VAL A 1 173 ? 35.535 -26.136 18.841 1.00 95.62 173 VAL A CA 1
ATOM 1408 C C . VAL A 1 173 ? 35.733 -24.695 19.313 1.00 95.62 173 VAL A C 1
ATOM 1410 O O . VAL A 1 173 ? 36.450 -23.946 18.656 1.00 95.62 173 VAL A O 1
ATOM 1413 N N . LEU A 1 174 ? 35.140 -24.311 20.450 1.00 95.75 174 LEU A N 1
ATOM 1414 C CA . LEU A 1 174 ? 35.270 -22.941 20.960 1.00 95.75 174 LEU A CA 1
ATOM 1415 C C . LEU A 1 174 ? 36.710 -22.612 21.363 1.00 95.75 174 LEU A C 1
ATOM 1417 O O . LEU A 1 174 ? 37.188 -21.526 21.056 1.00 95.75 174 LEU A O 1
ATOM 1421 N N . SER A 1 175 ? 37.435 -23.568 21.949 1.00 95.94 175 SER A N 1
ATOM 1422 C CA . SER A 1 175 ? 38.852 -23.393 22.281 1.00 95.94 175 SER A CA 1
ATOM 1423 C C . SER A 1 175 ? 39.728 -23.166 21.041 1.00 95.94 175 SER A C 1
ATOM 1425 O O . SER A 1 175 ? 40.647 -22.349 21.089 1.00 95.94 175 SER A O 1
ATOM 1427 N N . ARG A 1 176 ? 39.453 -23.836 19.910 1.00 96.44 176 ARG A N 1
ATOM 1428 C CA . ARG A 1 176 ? 40.173 -23.601 18.641 1.00 96.44 176 ARG A CA 1
ATOM 1429 C C . ARG A 1 176 ? 39.882 -22.227 18.044 1.00 96.44 176 ARG A C 1
ATOM 1431 O O . ARG A 1 176 ? 40.781 -21.639 17.455 1.00 96.44 176 ARG A O 1
ATOM 1438 N N . VAL A 1 177 ? 38.665 -21.714 18.220 1.00 96.75 177 VAL A N 1
ATOM 1439 C CA . VAL A 1 177 ? 38.320 -20.342 17.816 1.00 96.75 177 VAL A CA 1
ATOM 1440 C C . VAL A 1 177 ? 39.028 -19.329 18.713 1.00 96.75 177 VAL A C 1
ATOM 1442 O O . VAL A 1 177 ? 39.707 -18.446 18.207 1.00 96.75 177 VAL A O 1
ATOM 1445 N N . GLU A 1 178 ? 38.958 -19.497 20.035 1.00 95.88 178 GLU A N 1
ATOM 1446 C CA . GLU A 1 178 ? 39.596 -18.602 21.013 1.00 95.88 178 GLU A CA 1
ATOM 1447 C C . GLU A 1 178 ? 41.124 -18.521 20.839 1.00 95.88 178 GLU A C 1
ATOM 1449 O O . GLU A 1 178 ? 41.724 -17.453 20.945 1.00 95.88 178 GLU A O 1
ATOM 1454 N N . THR A 1 179 ? 41.768 -19.651 20.535 1.00 94.56 179 THR A N 1
ATOM 1455 C CA . THR A 1 179 ? 43.222 -19.716 20.299 1.00 94.56 179 THR A CA 1
ATOM 1456 C C . THR A 1 179 ? 43.646 -19.210 18.916 1.00 94.56 179 THR A C 1
ATOM 1458 O O . THR A 1 179 ? 44.844 -19.042 18.683 1.00 94.56 179 THR A O 1
ATOM 1461 N N . GLY A 1 180 ? 42.692 -18.939 18.017 1.00 93.19 180 GLY A N 1
ATOM 1462 C CA . GLY A 1 180 ? 42.945 -18.519 16.637 1.00 93.19 180 GLY A CA 1
ATOM 1463 C C . GLY A 1 180 ? 43.403 -19.646 15.702 1.00 93.19 180 GLY A C 1
ATOM 1464 O O . GLY A 1 180 ? 43.842 -19.367 14.589 1.00 93.19 180 GLY A O 1
ATOM 1465 N N . ASP A 1 181 ? 43.306 -20.911 16.130 1.00 94.38 181 ASP A N 1
ATOM 1466 C CA . ASP A 1 181 ? 43.565 -22.090 15.288 1.00 94.38 181 ASP A CA 1
ATOM 1467 C C . ASP A 1 181 ? 42.474 -22.278 14.209 1.00 94.38 181 ASP A C 1
ATOM 1469 O O . ASP A 1 181 ? 42.705 -22.948 13.199 1.00 94.38 181 ASP A O 1
ATOM 1473 N N . ALA A 1 182 ? 41.283 -21.709 14.428 1.00 96.62 182 ALA A N 1
ATOM 1474 C CA . ALA A 1 182 ? 40.190 -21.617 13.464 1.00 96.62 182 ALA A CA 1
ATOM 1475 C C . ALA A 1 182 ? 39.577 -20.206 13.475 1.00 96.62 182 ALA A C 1
ATOM 1477 O O . ALA A 1 182 ? 39.399 -19.616 14.537 1.00 96.62 182 ALA A O 1
ATOM 1478 N N . ASP A 1 183 ? 39.206 -19.685 12.304 1.00 96.38 183 ASP A N 1
ATOM 1479 C CA . ASP A 1 183 ? 38.557 -18.372 12.160 1.00 96.38 183 ASP A CA 1
ATOM 1480 C C . ASP A 1 183 ? 37.100 -18.388 12.662 1.00 96.38 183 ASP A C 1
ATOM 1482 O O . ASP A 1 183 ? 36.572 -17.379 13.137 1.00 96.38 183 ASP A O 1
ATOM 1486 N N . ALA A 1 184 ? 36.435 -19.540 12.538 1.00 96.88 184 ALA A N 1
ATOM 1487 C CA . ALA A 1 184 ? 35.062 -19.753 12.973 1.00 96.88 184 ALA A CA 1
ATOM 1488 C C . ALA A 1 184 ? 34.862 -21.156 13.544 1.00 96.88 184 ALA A C 1
ATOM 1490 O O . ALA A 1 184 ? 35.571 -22.092 13.187 1.00 96.88 184 ALA A O 1
ATOM 1491 N N . GLY A 1 185 ? 33.853 -21.331 14.389 1.00 96.62 185 GLY A N 1
ATOM 1492 C CA . GLY A 1 185 ? 33.479 -22.621 14.957 1.00 96.62 185 GLY A CA 1
ATOM 1493 C C . GLY A 1 185 ? 31.971 -22.803 14.974 1.00 96.62 185 GLY A C 1
ATOM 1494 O O . GLY A 1 185 ? 31.246 -21.878 15.327 1.00 96.62 185 GLY A O 1
ATOM 1495 N N . VAL A 1 186 ? 31.480 -23.987 14.607 1.00 96.12 186 VAL A N 1
ATOM 1496 C CA . VAL A 1 186 ? 30.046 -24.306 14.649 1.00 96.12 186 VAL A CA 1
ATOM 1497 C C . VAL A 1 186 ? 29.735 -25.293 15.767 1.00 96.12 186 VAL A C 1
ATOM 1499 O O . VAL A 1 186 ? 30.296 -26.386 15.834 1.00 96.12 186 VAL A O 1
ATOM 1502 N N . ILE A 1 187 ? 28.806 -24.909 16.643 1.00 93.25 187 ILE A N 1
ATOM 1503 C CA . ILE A 1 187 ? 28.271 -25.765 17.708 1.00 93.25 187 ILE A CA 1
ATOM 1504 C C . ILE A 1 187 ? 26.747 -25.594 17.796 1.00 93.25 187 ILE A C 1
ATOM 1506 O O . ILE A 1 187 ? 26.214 -24.565 17.377 1.00 93.25 187 ILE A O 1
ATOM 1510 N N . PRO A 1 188 ? 25.992 -26.558 18.344 1.00 90.31 188 PRO A N 1
ATOM 1511 C CA . PRO A 1 188 ? 24.573 -26.354 18.598 1.00 90.31 188 PRO A CA 1
ATOM 1512 C C . PRO A 1 188 ? 24.330 -25.208 19.577 1.00 90.31 188 PRO A C 1
ATOM 1514 O O . PRO A 1 188 ? 24.966 -25.140 20.635 1.00 90.31 188 PRO A O 1
ATOM 1517 N N . ARG A 1 189 ? 23.304 -24.391 19.310 1.00 89.94 189 ARG A N 1
ATOM 1518 C CA . ARG A 1 189 ? 22.852 -23.331 20.226 1.00 89.94 189 ARG A CA 1
ATOM 1519 C C . ARG A 1 189 ? 22.644 -23.851 21.647 1.00 89.94 189 ARG A C 1
ATOM 1521 O O . ARG A 1 189 ? 22.983 -23.164 22.603 1.00 89.94 189 ARG A O 1
ATOM 1528 N N . SER A 1 190 ? 22.073 -25.046 21.796 1.00 85.56 190 SER A N 1
ATOM 1529 C CA . SER A 1 190 ? 21.837 -25.665 23.106 1.00 85.56 190 SER A CA 1
ATOM 1530 C C . SER A 1 190 ? 23.090 -25.774 23.969 1.00 85.56 190 SER A C 1
ATOM 1532 O O . SER A 1 190 ? 23.006 -25.583 25.177 1.00 85.56 190 SER A O 1
ATOM 1534 N N . SER A 1 191 ? 24.224 -26.113 23.357 1.00 86.25 191 SER A N 1
ATOM 1535 C CA . SER A 1 191 ? 25.495 -26.254 24.061 1.00 86.25 191 SER A CA 1
ATOM 1536 C C . SER A 1 191 ? 26.141 -24.888 24.233 1.00 86.25 191 SER A C 1
ATOM 1538 O O . SER A 1 191 ? 26.555 -24.576 25.343 1.00 86.25 191 SER A O 1
ATOM 1540 N N . GLY A 1 192 ? 26.092 -24.035 23.203 1.00 86.81 192 GLY A N 1
ATOM 1541 C CA . GLY A 1 192 ? 26.523 -22.637 23.279 1.00 86.81 192 GLY A CA 1
ATOM 1542 C C . GLY A 1 192 ? 25.928 -21.884 24.471 1.00 86.81 192 GLY A C 1
ATOM 1543 O O . GLY A 1 192 ? 26.675 -21.327 25.259 1.00 86.81 192 GLY A O 1
ATOM 1544 N N . MET A 1 193 ? 24.615 -21.990 24.716 1.00 83.94 193 MET A N 1
ATOM 1545 C CA . MET A 1 193 ? 23.952 -21.370 25.882 1.00 83.94 193 MET A CA 1
ATOM 1546 C C . MET A 1 193 ? 24.555 -21.758 27.244 1.00 83.94 193 MET A C 1
ATOM 1548 O O . MET A 1 193 ? 24.334 -21.047 28.220 1.00 83.94 193 MET A O 1
ATOM 1552 N N . VAL A 1 194 ? 25.264 -22.887 27.325 1.00 82.25 194 VAL A N 1
ATOM 1553 C CA . VAL A 1 194 ? 25.891 -23.369 28.558 1.00 82.25 194 VAL A CA 1
ATOM 1554 C C . VAL A 1 194 ? 27.381 -23.088 28.583 1.00 82.25 194 VAL A C 1
ATOM 1556 O O . VAL A 1 194 ? 27.857 -22.687 29.627 1.00 82.25 194 VAL A O 1
ATOM 1559 N N . ILE A 1 195 ? 28.117 -23.285 27.490 1.00 86.75 195 ILE A N 1
ATOM 1560 C CA . ILE A 1 195 ? 29.589 -23.226 27.524 1.00 86.75 195 ILE A CA 1
ATOM 1561 C C . ILE A 1 195 ? 30.167 -21.921 26.970 1.00 86.75 195 ILE A C 1
ATOM 1563 O O . ILE A 1 195 ? 31.327 -21.634 27.221 1.00 86.75 195 ILE A O 1
ATOM 1567 N N . GLU A 1 196 ? 29.398 -21.108 26.236 1.00 87.62 196 GLU A N 1
ATOM 1568 C CA . GLU A 1 196 ? 29.950 -19.927 25.545 1.00 87.62 196 GLU A CA 1
ATOM 1569 C C . GLU A 1 196 ? 30.553 -18.885 26.488 1.00 87.62 196 GLU A C 1
ATOM 1571 O O . GLU A 1 196 ? 31.493 -18.206 26.112 1.00 87.62 196 GLU A O 1
ATOM 1576 N N . HIS A 1 197 ? 30.043 -18.778 27.717 1.00 86.00 197 HIS A N 1
ATOM 1577 C CA . HIS A 1 197 ? 30.535 -17.826 28.712 1.00 86.00 197 HIS A CA 1
ATOM 1578 C C . HIS A 1 197 ? 31.905 -18.208 29.301 1.00 86.00 197 HIS A C 1
ATOM 1580 O O . HIS A 1 197 ? 32.488 -17.416 30.040 1.00 86.00 197 HIS A O 1
ATOM 1586 N N . GLU A 1 198 ? 32.395 -19.417 29.012 1.00 89.62 198 GLU A N 1
ATOM 1587 C CA . GLU A 1 198 ? 33.714 -19.900 29.428 1.00 89.62 198 GLU A CA 1
ATOM 1588 C C . GLU A 1 198 ? 34.826 -19.516 28.432 1.00 89.62 198 GLU A C 1
ATOM 1590 O O . GLU A 1 198 ? 35.996 -19.710 28.757 1.00 89.62 198 GLU A O 1
ATOM 1595 N N . TYR A 1 199 ? 34.480 -18.959 27.260 1.00 91.31 199 TYR A N 1
ATOM 1596 C CA . TYR A 1 199 ? 35.408 -18.638 26.168 1.00 91.31 199 TYR A CA 1
ATOM 1597 C C . TYR A 1 199 ? 35.228 -17.195 25.673 1.00 91.31 199 TYR A C 1
ATOM 1599 O O . TYR A 1 199 ? 34.104 -16.696 25.596 1.00 91.31 199 TYR A O 1
ATOM 1607 N N . ASP A 1 200 ? 36.316 -16.531 25.282 1.00 91.88 200 ASP A N 1
ATOM 1608 C CA . ASP A 1 200 ? 36.287 -15.177 24.705 1.00 91.88 200 ASP A CA 1
ATOM 1609 C C . ASP A 1 200 ? 36.005 -15.222 23.194 1.00 91.88 200 ASP A C 1
ATOM 1611 O O . ASP A 1 200 ? 36.884 -15.038 22.354 1.00 91.88 200 ASP A O 1
ATOM 1615 N N . VAL A 1 201 ? 34.762 -15.555 22.843 1.00 93.69 201 VAL A N 1
ATOM 1616 C CA . VAL A 1 201 ? 34.309 -15.716 21.455 1.00 93.69 201 VAL A CA 1
ATOM 1617 C C . VAL A 1 201 ? 33.026 -14.932 21.193 1.00 93.69 201 VAL A C 1
ATOM 1619 O O . VAL A 1 201 ? 32.102 -14.889 22.007 1.00 93.69 201 VAL A O 1
ATOM 1622 N N . TYR A 1 202 ? 32.933 -14.337 20.009 1.00 92.00 202 TYR A N 1
ATOM 1623 C CA . TYR A 1 202 ? 31.744 -13.649 19.536 1.00 92.00 202 TYR A CA 1
ATOM 1624 C C . TYR A 1 202 ? 30.748 -14.630 18.916 1.00 92.00 202 TYR A C 1
ATOM 1626 O O . TYR A 1 202 ? 31.098 -15.512 18.132 1.00 92.00 202 TYR A O 1
ATOM 1634 N N . LYS A 1 203 ? 29.465 -14.453 19.233 1.00 94.25 203 LYS A N 1
ATOM 1635 C CA . LYS A 1 203 ? 28.368 -15.195 18.607 1.00 94.25 203 LYS A CA 1
ATOM 1636 C C . LYS A 1 203 ? 27.938 -14.488 17.320 1.00 94.25 203 LYS A C 1
ATOM 1638 O O . LYS A 1 203 ? 27.098 -13.589 17.364 1.00 94.25 203 LYS A O 1
ATOM 1643 N N . ALA A 1 204 ? 28.473 -14.927 16.185 1.00 92.38 204 ALA A N 1
ATOM 1644 C CA . ALA A 1 204 ? 28.124 -14.386 14.875 1.00 92.38 204 ALA A CA 1
ATOM 1645 C C . ALA A 1 204 ? 26.622 -14.569 14.566 1.00 92.38 204 ALA A C 1
ATOM 1647 O O . ALA A 1 204 ? 26.057 -15.618 14.878 1.00 92.38 204 ALA A O 1
ATOM 1648 N N . PRO A 1 205 ? 25.931 -13.634 13.892 1.00 89.12 205 PRO A N 1
ATOM 1649 C CA . PRO A 1 205 ? 24.545 -13.813 13.431 1.00 89.12 205 PRO A CA 1
ATOM 1650 C C . PRO A 1 205 ? 24.383 -14.863 12.305 1.00 89.12 205 PRO A C 1
ATOM 1652 O O . PRO A 1 205 ? 23.423 -14.819 11.536 1.00 89.12 205 PRO A O 1
ATOM 1655 N N . ILE A 1 206 ? 25.293 -15.836 12.207 1.00 91.06 206 ILE A N 1
ATOM 1656 C CA . ILE A 1 206 ? 25.274 -16.928 11.239 1.00 91.06 206 ILE A CA 1
ATOM 1657 C C . ILE A 1 206 ? 24.704 -18.172 11.925 1.00 91.06 206 ILE A C 1
ATOM 1659 O O . ILE A 1 206 ? 25.325 -18.795 12.791 1.00 91.06 206 ILE A O 1
ATOM 1663 N N . VAL A 1 207 ? 23.493 -18.536 11.510 1.00 89.88 207 VAL A N 1
ATOM 1664 C CA . VAL A 1 207 ? 22.786 -19.737 11.950 1.00 89.88 207 VAL A CA 1
ATOM 1665 C C . VAL A 1 207 ? 22.644 -20.685 10.771 1.00 89.88 207 VAL A C 1
ATOM 1667 O O . VAL A 1 207 ? 22.268 -20.273 9.675 1.00 89.88 207 VAL A O 1
ATOM 1670 N N . CYS A 1 208 ? 22.884 -21.969 11.004 1.00 83.19 208 CYS A N 1
ATOM 1671 C CA . CYS A 1 208 ? 22.639 -23.009 10.018 1.00 83.19 208 CYS A CA 1
ATOM 1672 C C . CYS A 1 208 ? 21.799 -24.139 10.621 1.00 83.19 208 CYS A C 1
ATOM 1674 O O . CYS A 1 208 ? 21.791 -24.366 11.830 1.00 83.19 208 CYS A O 1
ATOM 1676 N N . CYS A 1 209 ? 21.101 -24.876 9.758 1.00 79.00 209 CYS A N 1
ATOM 1677 C CA . CYS A 1 209 ? 20.668 -26.241 10.069 1.00 79.00 209 CYS A CA 1
ATOM 1678 C C . CYS A 1 209 ? 19.748 -26.328 11.286 1.00 79.00 209 CYS A C 1
ATOM 1680 O O . CYS A 1 209 ? 20.074 -26.933 12.308 1.00 79.00 209 CYS A O 1
ATOM 1682 N N . VAL A 1 210 ? 18.574 -25.708 11.157 1.00 84.19 210 VAL A N 1
ATOM 1683 C CA . VAL A 1 210 ? 17.495 -25.856 12.134 1.00 84.19 210 VAL A CA 1
ATOM 1684 C C . VAL A 1 210 ? 17.019 -27.305 12.122 1.00 84.19 210 VAL A C 1
ATOM 1686 O O . VAL A 1 210 ? 16.556 -27.806 11.096 1.00 84.19 210 VAL A O 1
ATOM 1689 N N . VAL A 1 211 ? 17.123 -27.970 13.268 1.00 85.44 211 VAL A N 1
ATOM 1690 C CA . VAL A 1 211 ? 16.727 -29.365 13.455 1.00 85.44 211 VAL A CA 1
ATOM 1691 C C . VAL A 1 211 ? 15.748 -29.504 14.608 1.00 85.44 211 VAL A C 1
ATOM 1693 O O . VAL A 1 211 ? 15.812 -28.821 15.634 1.00 85.44 211 VAL A O 1
ATOM 1696 N N . GLU A 1 212 ? 14.835 -30.449 14.444 1.00 88.00 212 GLU A N 1
ATOM 1697 C CA . GLU A 1 212 ? 13.940 -30.879 15.502 1.00 88.00 212 GLU A CA 1
ATOM 1698 C C . GLU A 1 212 ? 14.593 -32.037 16.251 1.00 88.00 212 GLU A C 1
ATOM 1700 O O . GLU A 1 212 ? 14.784 -33.117 15.689 1.00 88.00 212 GLU A O 1
ATOM 1705 N N . VAL A 1 213 ? 14.943 -31.824 17.520 1.00 89.12 213 VAL A N 1
ATOM 1706 C CA . VAL A 1 213 ? 15.446 -32.903 18.369 1.00 89.12 213 VAL A CA 1
ATOM 1707 C C . VAL A 1 213 ? 14.260 -33.678 18.934 1.00 89.12 213 VAL A C 1
ATOM 1709 O O . VAL A 1 213 ? 13.350 -33.097 19.537 1.00 89.12 213 VAL A O 1
ATOM 1712 N N . ARG A 1 214 ? 14.255 -34.991 18.710 1.00 93.25 214 ARG A N 1
ATOM 1713 C CA . ARG A 1 214 ? 13.149 -35.912 18.998 1.00 93.25 214 ARG A CA 1
ATOM 1714 C C . ARG A 1 214 ? 13.657 -37.174 19.699 1.00 93.25 214 ARG A C 1
ATOM 1716 O O . ARG A 1 214 ? 14.864 -37.401 19.788 1.00 93.25 214 ARG A O 1
ATOM 1723 N N . TYR A 1 215 ? 12.734 -37.983 20.211 1.00 94.25 215 TYR A N 1
ATOM 1724 C CA . TYR A 1 215 ? 13.040 -39.372 20.559 1.00 94.25 215 TYR A CA 1
ATOM 1725 C C . TYR A 1 215 ? 12.817 -40.252 19.332 1.00 94.25 215 TYR A C 1
ATOM 1727 O O . TYR A 1 215 ? 11.923 -39.960 18.531 1.00 94.25 215 TYR A O 1
ATOM 1735 N N . ALA A 1 216 ? 13.597 -41.322 19.202 1.00 93.88 216 ALA A N 1
ATOM 1736 C CA . ALA A 1 216 ? 13.430 -42.280 18.116 1.00 93.88 216 ALA A CA 1
ATOM 1737 C C . ALA A 1 216 ? 13.478 -43.727 18.594 1.00 93.88 216 ALA A C 1
ATOM 1739 O O . ALA A 1 216 ? 14.233 -44.070 19.507 1.00 93.88 216 ALA A O 1
ATOM 1740 N N . VAL A 1 217 ? 12.703 -44.561 17.912 1.00 94.94 217 VAL A N 1
ATOM 1741 C CA . VAL A 1 217 ? 12.708 -46.022 18.009 1.00 94.94 217 VAL A CA 1
ATOM 1742 C C . VAL A 1 217 ? 13.057 -46.608 16.639 1.00 94.94 217 VAL A C 1
ATOM 1744 O O . VAL A 1 217 ? 13.044 -45.908 15.626 1.00 94.94 217 VAL A O 1
ATOM 1747 N N . LYS A 1 218 ? 13.368 -47.903 16.568 1.00 93.19 218 LYS A N 1
ATOM 1748 C CA . LYS A 1 218 ? 13.550 -48.576 15.276 1.00 93.19 218 LYS A CA 1
ATOM 1749 C C . LYS A 1 218 ? 12.250 -48.549 14.463 1.00 93.19 218 LYS A C 1
ATOM 1751 O O . LYS A 1 218 ? 11.188 -48.843 15.014 1.00 93.19 218 LYS A O 1
ATOM 1756 N N . ALA A 1 219 ? 12.335 -48.238 13.169 1.00 90.38 219 ALA A N 1
ATOM 1757 C CA . ALA A 1 219 ? 11.151 -48.130 12.318 1.00 90.38 219 ALA A CA 1
ATOM 1758 C C . ALA A 1 219 ? 10.287 -49.403 12.360 1.00 90.38 219 ALA A C 1
ATOM 1760 O O . ALA A 1 219 ? 10.796 -50.528 12.289 1.00 90.38 219 ALA A O 1
ATOM 1761 N N . GLY A 1 220 ? 8.975 -49.221 12.494 1.00 85.88 220 GLY A N 1
ATOM 1762 C CA . GLY A 1 220 ? 7.991 -50.298 12.588 1.00 85.88 220 GLY A CA 1
ATOM 1763 C C . GLY A 1 220 ? 7.952 -51.020 13.940 1.00 85.88 220 GLY A C 1
ATOM 1764 O O . GLY A 1 220 ? 7.277 -52.044 14.055 1.00 85.88 220 GLY A O 1
ATOM 1765 N N . THR A 1 221 ? 8.648 -50.519 14.964 1.00 86.94 221 THR A N 1
ATOM 1766 C CA . THR A 1 221 ? 8.670 -51.102 16.318 1.00 86.94 221 THR A CA 1
ATOM 1767 C C . THR A 1 221 ? 8.243 -50.078 17.371 1.00 86.94 221 THR A C 1
ATOM 1769 O O . THR A 1 221 ? 8.228 -48.883 17.106 1.00 86.94 221 THR A O 1
ATOM 1772 N N . HIS A 1 222 ? 7.855 -50.535 18.568 1.00 87.19 222 HIS A N 1
ATOM 1773 C CA . HIS A 1 222 ? 7.611 -49.675 19.740 1.00 87.19 222 HIS A CA 1
ATOM 1774 C C . HIS A 1 222 ? 6.673 -48.463 19.507 1.00 87.19 222 HIS A C 1
ATOM 1776 O O . HIS A 1 222 ? 6.802 -47.427 20.156 1.00 87.19 222 HIS A O 1
ATOM 1782 N N . ALA A 1 223 ? 5.670 -48.594 18.629 1.00 87.19 223 ALA A N 1
ATOM 1783 C CA . ALA A 1 223 ? 4.718 -47.516 18.326 1.00 87.19 223 ALA A CA 1
ATOM 1784 C C . ALA A 1 223 ? 3.949 -47.009 19.567 1.00 87.19 223 ALA A C 1
ATOM 1786 O O . ALA A 1 223 ? 3.587 -45.835 19.634 1.00 87.19 223 ALA A O 1
ATOM 1787 N N . GLY A 1 224 ? 3.731 -47.882 20.561 1.00 86.69 224 GLY A N 1
ATOM 1788 C CA . GLY A 1 224 ? 3.144 -47.519 21.855 1.00 86.69 224 GLY A CA 1
ATOM 1789 C C . GLY A 1 224 ? 4.006 -46.530 22.645 1.00 86.69 224 GLY A C 1
ATOM 1790 O O . GLY A 1 224 ? 3.483 -45.525 23.120 1.00 86.69 224 GLY A O 1
ATOM 1791 N N . LEU A 1 225 ? 5.328 -46.746 22.690 1.00 90.50 225 LEU A N 1
ATOM 1792 C CA . LEU A 1 225 ? 6.283 -45.829 23.323 1.00 90.50 225 LEU A CA 1
ATOM 1793 C C . LEU A 1 225 ? 6.256 -44.444 22.672 1.00 90.50 225 LEU A C 1
ATOM 1795 O O . LEU A 1 225 ? 6.201 -43.434 23.372 1.00 90.50 225 LEU A O 1
ATOM 1799 N N . ILE A 1 226 ? 6.243 -44.387 21.337 1.00 93.75 226 ILE A N 1
ATOM 1800 C CA . ILE A 1 226 ? 6.160 -43.121 20.597 1.00 93.75 226 ILE A CA 1
ATOM 1801 C C . ILE A 1 226 ? 4.846 -42.387 20.894 1.00 93.75 226 ILE A C 1
ATOM 1803 O O . ILE A 1 226 ? 4.866 -41.186 21.166 1.00 93.75 226 ILE A O 1
ATOM 1807 N N . ALA A 1 227 ? 3.712 -43.093 20.888 1.00 91.25 227 ALA A N 1
ATOM 1808 C CA . ALA A 1 227 ? 2.407 -42.493 21.159 1.00 91.25 227 ALA A CA 1
ATOM 1809 C C . ALA A 1 227 ? 2.296 -41.940 22.591 1.00 91.25 227 ALA A C 1
ATOM 1811 O O . ALA A 1 227 ? 1.781 -40.834 22.779 1.00 91.25 227 ALA A O 1
ATOM 1812 N N . ALA A 1 228 ? 2.809 -42.674 23.581 1.00 91.38 228 ALA A N 1
ATOM 1813 C CA . ALA A 1 228 ? 2.839 -42.242 24.976 1.00 91.38 228 ALA A CA 1
ATOM 1814 C C . ALA A 1 228 ? 3.753 -41.019 25.172 1.00 91.38 228 ALA A C 1
ATOM 1816 O O . ALA A 1 228 ? 3.333 -40.014 25.750 1.00 91.38 228 ALA A O 1
ATOM 1817 N N . LEU A 1 229 ? 4.962 -41.042 24.592 1.00 92.94 229 LEU A N 1
ATOM 1818 C CA . LEU A 1 229 ? 5.870 -39.889 24.590 1.00 92.94 229 LEU A CA 1
ATOM 1819 C C . LEU A 1 229 ? 5.218 -38.658 23.945 1.00 92.94 229 LEU A C 1
ATOM 1821 O O . LEU A 1 229 ? 5.293 -37.570 24.512 1.00 92.94 229 LEU A O 1
ATOM 1825 N N . ASP A 1 230 ? 4.534 -38.810 22.809 1.00 94.25 230 ASP A N 1
ATOM 1826 C CA . ASP A 1 230 ? 3.822 -37.714 22.139 1.00 94.25 230 ASP A CA 1
ATOM 1827 C C . ASP A 1 230 ? 2.686 -37.133 22.988 1.00 94.25 230 ASP A C 1
ATOM 1829 O O . ASP A 1 230 ? 2.517 -35.910 23.049 1.00 94.25 230 ASP A O 1
ATOM 1833 N N . GLN A 1 231 ? 1.901 -37.986 23.649 1.00 93.44 231 GLN A N 1
ATOM 1834 C CA . GLN A 1 231 ? 0.805 -37.555 24.514 1.00 93.44 231 GLN A CA 1
ATOM 1835 C C . GLN A 1 231 ? 1.327 -36.774 25.725 1.00 93.44 231 GLN A C 1
ATOM 1837 O O . GLN A 1 231 ? 0.825 -35.681 26.011 1.00 93.44 231 GLN A O 1
ATOM 1842 N N . GLN A 1 232 ? 2.353 -37.293 26.400 1.00 92.44 232 GLN A N 1
ATOM 1843 C CA . GLN A 1 232 ? 2.925 -36.651 27.581 1.00 92.44 232 GLN A CA 1
ATOM 1844 C C . GLN A 1 232 ? 3.686 -35.373 27.226 1.00 92.44 232 GLN A C 1
ATOM 1846 O O . GLN A 1 232 ? 3.488 -34.345 27.872 1.00 92.44 232 GLN A O 1
ATOM 1851 N N . LEU A 1 233 ? 4.474 -35.366 26.145 1.00 92.56 233 LEU A N 1
ATOM 1852 C CA . LEU A 1 233 ? 5.128 -34.149 25.647 1.00 92.56 233 LEU A CA 1
ATOM 1853 C C . LEU A 1 233 ? 4.107 -33.059 25.312 1.00 92.56 233 LEU A C 1
ATOM 1855 O O . LEU A 1 233 ? 4.325 -31.895 25.649 1.00 92.56 233 LEU A O 1
ATOM 1859 N N . LYS A 1 234 ? 2.982 -33.418 24.685 1.00 93.50 234 LYS A N 1
ATOM 1860 C CA . LYS A 1 234 ? 1.896 -32.474 24.392 1.00 93.50 234 LYS A CA 1
ATOM 1861 C C . LYS A 1 234 ? 1.254 -31.925 25.670 1.00 93.50 234 LYS A C 1
ATOM 1863 O O . LYS A 1 234 ? 0.978 -30.729 25.728 1.00 93.50 234 LYS A O 1
ATOM 1868 N N . SER A 1 235 ? 1.039 -32.775 26.677 1.00 90.94 235 SER A N 1
ATOM 1869 C CA . SER A 1 235 ? 0.515 -32.379 27.993 1.00 90.94 235 SER A CA 1
ATOM 1870 C C . SER A 1 235 ? 1.463 -31.405 28.699 1.00 90.94 235 SER A C 1
ATOM 1872 O O . SER A 1 235 ? 1.080 -30.280 29.023 1.00 90.94 235 SER A O 1
ATOM 1874 N N . LEU A 1 236 ? 2.739 -31.781 28.826 1.00 91.44 236 LEU A N 1
ATOM 1875 C CA . LEU A 1 236 ? 3.771 -30.974 29.472 1.00 91.44 236 LEU A CA 1
ATOM 1876 C C . LEU A 1 236 ? 3.977 -29.625 28.772 1.00 91.44 236 LEU A C 1
ATOM 1878 O O . LEU A 1 236 ? 4.068 -28.596 29.433 1.00 91.44 236 LEU A O 1
ATOM 1882 N N . LYS A 1 237 ? 4.007 -29.587 27.437 1.00 88.44 237 LYS A N 1
ATOM 1883 C CA . LYS A 1 237 ? 4.147 -28.322 26.691 1.00 88.44 237 LYS A CA 1
ATOM 1884 C C . LYS A 1 237 ? 2.903 -27.431 26.766 1.00 88.44 237 LYS A C 1
ATOM 1886 O O . LYS A 1 237 ? 3.013 -26.230 26.538 1.00 88.44 237 LYS A O 1
ATOM 1891 N N . GLY A 1 238 ? 1.735 -27.997 27.075 1.00 85.56 238 GLY A N 1
ATOM 1892 C CA . GLY A 1 238 ? 0.489 -27.251 27.262 1.00 85.56 238 GLY A CA 1
ATOM 1893 C C . GLY A 1 238 ? 0.414 -26.486 28.588 1.00 85.56 238 GLY A C 1
ATOM 1894 O O . GLY A 1 238 ? -0.316 -25.498 28.674 1.00 85.56 238 GLY A O 1
ATOM 1895 N N . ASP A 1 239 ? 1.182 -26.901 29.599 1.00 87.00 239 ASP A N 1
ATOM 1896 C CA . ASP A 1 239 ? 1.220 -26.285 30.927 1.00 87.00 239 ASP A CA 1
ATOM 1897 C C . ASP A 1 239 ? 2.568 -25.592 31.180 1.00 87.00 239 ASP A C 1
ATOM 1899 O O . ASP A 1 239 ? 3.609 -26.231 31.305 1.00 87.00 239 ASP A O 1
ATOM 1903 N N . LYS A 1 240 ? 2.550 -24.258 31.307 1.00 81.06 240 LYS A N 1
ATOM 1904 C CA . LYS A 1 240 ? 3.750 -23.440 31.568 1.00 81.06 240 LYS A CA 1
ATOM 1905 C C . LYS A 1 240 ? 4.393 -23.685 32.937 1.00 81.06 240 LYS A C 1
ATOM 1907 O O . LYS A 1 240 ? 5.531 -23.273 33.142 1.00 81.06 240 LYS A O 1
ATOM 1912 N N . SER A 1 241 ? 3.678 -24.320 33.863 1.00 82.62 241 SER A N 1
ATOM 1913 C CA . SER A 1 241 ? 4.188 -24.720 35.179 1.00 82.62 241 SER A CA 1
ATOM 1914 C C . SER A 1 241 ? 4.710 -26.159 35.220 1.00 82.62 241 SER A C 1
ATOM 1916 O O . SER A 1 241 ? 5.153 -26.625 36.270 1.00 82.62 241 SER A O 1
ATOM 1918 N N . SER A 1 242 ? 4.680 -26.859 34.084 1.00 88.00 242 SER A N 1
ATOM 1919 C CA . SER A 1 242 ? 5.086 -28.255 33.995 1.00 88.00 242 SER A CA 1
ATOM 1920 C C . SER A 1 242 ? 6.589 -28.460 34.175 1.00 88.00 242 SER A C 1
ATOM 1922 O O . SER A 1 242 ? 7.408 -27.543 34.027 1.00 88.00 242 SER A O 1
ATOM 1924 N N . LEU A 1 243 ? 6.958 -29.725 34.401 1.00 90.69 243 LEU A N 1
ATOM 1925 C CA . LEU A 1 243 ? 8.351 -30.159 34.450 1.00 90.69 243 LEU A CA 1
ATOM 1926 C C . LEU A 1 243 ? 9.142 -29.753 33.197 1.00 90.69 243 LEU A C 1
ATOM 1928 O O . LEU A 1 243 ? 10.327 -29.463 33.297 1.00 90.69 243 LEU A O 1
ATOM 1932 N N . TYR A 1 244 ? 8.509 -29.696 32.021 1.00 90.25 244 TYR A N 1
ATOM 1933 C CA . TYR A 1 244 ? 9.201 -29.321 30.788 1.00 90.25 244 TYR A CA 1
ATOM 1934 C C . TYR A 1 244 ? 9.809 -27.918 30.889 1.00 90.25 244 TYR A C 1
ATOM 1936 O O . TYR A 1 244 ? 10.975 -27.734 30.551 1.00 90.25 244 TYR A O 1
ATOM 1944 N N . TYR A 1 245 ? 9.056 -26.932 31.385 1.00 87.44 245 TYR A N 1
ATOM 1945 C CA . TYR A 1 245 ? 9.548 -25.557 31.498 1.00 87.44 245 TYR A CA 1
ATOM 1946 C C . TYR A 1 245 ? 10.501 -25.366 32.682 1.00 87.44 245 TYR A C 1
ATOM 1948 O O . TYR A 1 245 ? 11.450 -24.589 32.566 1.00 87.44 245 TYR A O 1
ATOM 1956 N N . SER A 1 246 ? 10.311 -26.091 33.791 1.00 87.19 246 SER A N 1
ATOM 1957 C CA . SER A 1 246 ? 11.256 -26.042 34.914 1.00 87.19 246 SER A CA 1
ATOM 1958 C C . SER A 1 246 ? 12.593 -26.705 34.570 1.00 87.19 246 SER A C 1
ATOM 1960 O O . SER A 1 246 ? 13.637 -26.116 34.845 1.00 87.19 246 SER A O 1
ATOM 1962 N N . ALA A 1 247 ? 12.580 -27.854 33.888 1.00 86.94 247 ALA A N 1
ATOM 1963 C CA . ALA A 1 247 ? 13.779 -28.504 33.362 1.00 86.94 247 ALA A CA 1
ATOM 1964 C C . ALA A 1 247 ? 14.447 -27.646 32.277 1.00 86.94 247 ALA A C 1
ATOM 1966 O O . ALA A 1 247 ? 15.664 -27.501 32.277 1.00 86.94 247 ALA A O 1
ATOM 1967 N N . MET A 1 248 ? 13.669 -27.005 31.397 1.00 87.06 248 MET A N 1
ATOM 1968 C CA . MET A 1 248 ? 14.201 -26.071 30.397 1.00 87.06 248 MET A CA 1
ATOM 1969 C C . MET A 1 248 ? 14.976 -24.930 31.057 1.00 87.06 248 MET A C 1
ATOM 1971 O O . MET A 1 248 ? 16.098 -24.629 30.664 1.00 87.06 248 MET A O 1
ATOM 1975 N N . ASN A 1 249 ? 14.386 -24.308 32.079 1.00 84.00 249 ASN A N 1
ATOM 1976 C CA . ASN A 1 249 ? 15.027 -23.216 32.797 1.00 84.00 249 ASN A CA 1
ATOM 1977 C C . ASN A 1 249 ? 16.226 -23.699 33.628 1.00 84.00 249 ASN A C 1
ATOM 1979 O O . ASN A 1 249 ? 17.210 -22.984 33.748 1.00 84.00 249 ASN A O 1
ATOM 1983 N N . HIS A 1 250 ? 16.175 -24.913 34.178 1.00 85.56 250 HIS A N 1
ATOM 1984 C CA . HIS A 1 250 ? 17.292 -25.486 34.926 1.00 85.56 250 HIS A CA 1
ATOM 1985 C C . HIS A 1 250 ? 18.512 -25.770 34.038 1.00 85.56 250 HIS A C 1
ATOM 1987 O O . HIS A 1 250 ? 19.632 -25.458 34.430 1.00 85.56 250 HIS A O 1
ATOM 1993 N N . TRP A 1 251 ? 18.294 -26.346 32.851 1.00 86.06 251 TRP A N 1
ATOM 1994 C CA . TRP A 1 251 ? 19.373 -26.784 31.960 1.00 86.06 251 TRP A CA 1
ATOM 1995 C C . TRP A 1 251 ? 19.848 -25.712 30.972 1.00 86.06 251 TRP A C 1
ATOM 1997 O O . TRP A 1 251 ? 20.977 -25.803 30.498 1.00 86.06 251 TRP A O 1
ATOM 2007 N N . TYR A 1 252 ? 19.013 -24.716 30.655 1.00 82.06 252 TYR A N 1
ATOM 2008 C CA . TYR A 1 252 ? 19.305 -23.687 29.645 1.00 82.06 252 TYR A CA 1
ATOM 2009 C C . TYR A 1 252 ? 19.042 -22.240 30.109 1.00 82.06 252 TYR A C 1
ATOM 2011 O O . TYR A 1 252 ? 19.243 -21.306 29.333 1.00 82.06 252 TYR A O 1
ATOM 2019 N N . GLY A 1 253 ? 18.546 -22.019 31.332 1.00 69.25 253 GLY A N 1
ATOM 2020 C CA . GLY A 1 253 ? 18.171 -20.694 31.837 1.00 69.25 253 GLY A CA 1
ATOM 2021 C C . GLY A 1 253 ? 19.342 -19.936 32.460 1.00 69.25 253 GLY A C 1
ATOM 2022 O O . GLY A 1 253 ? 19.572 -20.024 33.661 1.00 69.25 253 GLY A O 1
ATOM 2023 N N . GLY A 1 254 ? 20.053 -19.152 31.651 1.00 56.50 254 GLY A N 1
ATOM 2024 C CA . GLY A 1 254 ? 21.122 -18.241 32.082 1.00 56.50 254 GLY A CA 1
ATOM 2025 C C . GLY A 1 254 ? 20.668 -16.792 32.315 1.00 56.50 254 GLY A C 1
ATOM 2026 O O . GLY A 1 254 ? 21.290 -15.880 31.784 1.00 56.50 254 GLY A O 1
ATOM 2027 N N . ILE A 1 255 ? 19.575 -16.548 33.054 1.00 42.94 255 ILE A N 1
ATOM 2028 C CA . ILE A 1 255 ? 19.105 -15.181 33.371 1.00 42.94 255 ILE A CA 1
ATOM 2029 C C . ILE A 1 255 ? 18.872 -15.039 34.882 1.00 42.94 255 ILE A C 1
ATOM 2031 O O . ILE A 1 255 ? 18.064 -15.764 35.466 1.00 42.94 255 ILE A O 1
ATOM 2035 N N . GLU A 1 256 ? 19.581 -14.091 35.503 1.00 42.09 256 GLU A N 1
ATOM 2036 C CA . GLU A 1 256 ? 19.415 -13.672 36.898 1.00 42.09 256 GLU A CA 1
ATOM 2037 C C . GLU A 1 256 ? 17.957 -13.277 37.201 1.00 42.09 256 GLU A C 1
ATOM 2039 O O . GLU A 1 256 ? 17.345 -12.481 36.489 1.00 42.09 256 GLU A O 1
ATOM 2044 N N . GLN A 1 257 ? 17.386 -13.821 38.281 1.00 39.91 257 GLN A N 1
ATOM 2045 C CA . GLN A 1 257 ? 16.080 -13.389 38.781 1.00 39.91 257 GLN A CA 1
ATOM 2046 C C . GLN A 1 257 ? 16.216 -12.084 39.576 1.00 39.91 257 GLN A C 1
ATOM 2048 O O . GLN A 1 257 ? 16.882 -12.054 40.611 1.00 39.91 257 GLN A O 1
ATOM 2053 N N . GLU A 1 258 ? 15.514 -11.031 39.152 1.00 40.06 258 GLU A N 1
ATOM 2054 C CA . GLU A 1 258 ? 15.327 -9.822 39.959 1.00 40.06 258 GLU A CA 1
ATOM 2055 C C . GLU A 1 258 ? 14.667 -10.151 41.315 1.00 40.06 258 GLU A C 1
ATOM 2057 O O . GLU A 1 258 ? 13.662 -10.863 41.407 1.00 40.06 258 GLU A O 1
ATOM 2062 N N . HIS A 1 259 ? 15.235 -9.623 42.402 1.00 41.31 259 HIS A N 1
ATOM 2063 C CA . HIS A 1 259 ? 14.793 -9.904 43.766 1.00 41.31 259 HIS A CA 1
ATOM 2064 C C . HIS A 1 259 ? 13.398 -9.330 44.086 1.00 41.31 259 HIS A C 1
ATOM 2066 O O . HIS A 1 259 ? 13.186 -8.118 44.117 1.00 41.31 259 HIS A O 1
ATOM 2072 N N . PHE A 1 260 ? 12.469 -10.216 44.459 1.00 45.62 260 PHE A N 1
ATOM 2073 C CA . PHE A 1 260 ? 11.140 -9.872 44.978 1.00 45.62 260 PHE A CA 1
ATOM 2074 C C . PHE A 1 260 ? 11.217 -9.050 46.286 1.00 45.62 260 PHE A C 1
ATOM 2076 O O . PHE A 1 260 ? 11.867 -9.472 47.252 1.00 45.62 260 PHE A O 1
ATOM 2083 N N . PRO A 1 261 ? 10.511 -7.909 46.396 1.00 52.06 261 PRO A N 1
ATOM 2084 C CA . PRO A 1 261 ? 10.569 -7.070 47.583 1.00 52.06 261 PRO A CA 1
ATOM 2085 C C . PRO A 1 261 ? 9.759 -7.667 48.749 1.00 52.06 261 PRO A C 1
ATOM 2087 O O . PRO A 1 261 ? 8.571 -7.974 48.647 1.00 52.06 261 PRO A O 1
ATOM 2090 N N . LYS A 1 262 ? 10.411 -7.791 49.911 1.00 60.69 262 LYS A N 1
ATOM 2091 C CA . LYS A 1 262 ? 9.909 -8.502 51.107 1.00 60.69 262 LYS A CA 1
ATOM 2092 C C . LYS A 1 262 ? 8.590 -7.966 51.692 1.00 60.69 262 LYS A C 1
ATOM 2094 O O . LYS A 1 262 ? 7.955 -8.668 52.476 1.00 60.69 262 LYS A O 1
ATOM 2099 N N . TRP A 1 263 ? 8.156 -6.756 51.330 1.00 67.50 263 TRP A N 1
ATOM 2100 C CA . TRP A 1 263 ? 6.885 -6.184 51.801 1.00 67.50 263 TRP A CA 1
ATOM 2101 C C . TRP A 1 263 ? 5.657 -6.914 51.229 1.00 67.50 263 TRP A C 1
ATOM 2103 O O . TRP A 1 263 ? 4.619 -6.977 51.891 1.00 67.50 263 TRP A O 1
ATOM 2113 N N . LEU A 1 264 ? 5.793 -7.522 50.045 1.00 61.50 264 LEU A N 1
ATOM 2114 C CA . LEU A 1 264 ? 4.705 -8.217 49.354 1.00 61.50 264 LEU A CA 1
ATOM 2115 C C . LEU A 1 264 ? 4.350 -9.567 50.012 1.00 61.50 264 LEU A C 1
ATOM 2117 O O . LEU A 1 264 ? 3.210 -10.026 49.975 1.00 61.50 264 LEU A O 1
ATOM 2121 N N . ILE A 1 265 ? 5.318 -10.188 50.690 1.00 67.25 265 ILE A N 1
ATOM 2122 C CA . ILE A 1 265 ? 5.139 -11.466 51.397 1.00 67.25 265 ILE A CA 1
ATOM 2123 C C . ILE A 1 265 ? 4.188 -11.293 52.592 1.00 67.25 265 ILE A C 1
ATOM 2125 O O . ILE A 1 265 ? 3.319 -12.131 52.835 1.00 67.25 265 ILE A O 1
ATOM 2129 N N . TRP A 1 266 ? 4.301 -10.175 53.315 1.00 72.56 266 TRP A N 1
ATOM 2130 C CA . TRP A 1 266 ? 3.454 -9.892 54.476 1.00 72.56 266 TRP A CA 1
ATOM 2131 C C . TRP A 1 266 ? 2.013 -9.552 54.090 1.00 72.56 266 TRP A C 1
ATOM 2133 O O . TRP A 1 266 ? 1.083 -9.925 54.804 1.00 72.56 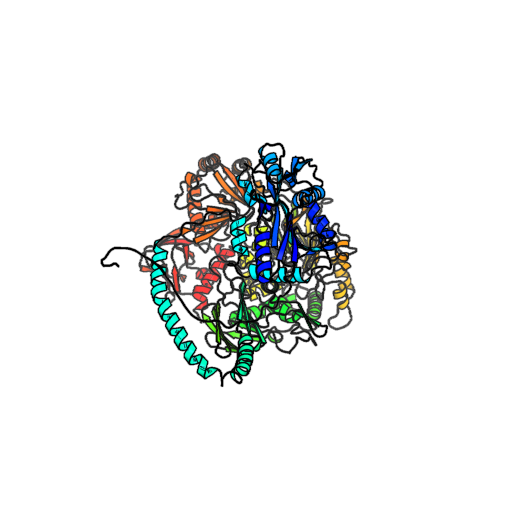266 TRP A O 1
ATOM 2143 N N . THR A 1 267 ? 1.808 -8.913 52.939 1.00 73.19 267 THR A N 1
ATOM 2144 C CA . THR A 1 267 ? 0.466 -8.630 52.406 1.00 73.19 267 THR A CA 1
ATOM 2145 C C . THR A 1 267 ? -0.246 -9.914 51.976 1.00 73.19 267 THR A C 1
ATOM 2147 O O . THR A 1 267 ? -1.419 -10.105 52.300 1.00 73.19 267 THR A O 1
ATOM 2150 N N . LEU A 1 268 ? 0.472 -10.844 51.338 1.00 68.81 268 LEU A N 1
ATOM 2151 C CA . LEU A 1 268 ? -0.068 -12.153 50.952 1.00 68.81 268 LEU A CA 1
ATOM 2152 C C . LEU A 1 268 ? -0.398 -13.042 52.164 1.00 68.81 268 LEU A C 1
ATOM 2154 O O . LEU A 1 268 ? -1.413 -13.741 52.155 1.00 68.81 268 LEU A O 1
ATOM 2158 N N . ALA A 1 269 ? 0.394 -12.972 53.239 1.00 74.06 269 ALA A N 1
ATOM 2159 C CA . ALA A 1 269 ? 0.137 -13.722 54.471 1.00 74.06 269 ALA A CA 1
ATOM 2160 C C . ALA A 1 269 ? -1.166 -13.289 55.175 1.00 74.06 269 ALA A C 1
ATOM 2162 O O . ALA A 1 269 ? -1.924 -14.136 55.652 1.00 74.06 269 ALA A O 1
ATOM 2163 N N . VAL A 1 270 ? -1.466 -11.984 55.196 1.00 78.50 270 VAL A N 1
ATOM 2164 C CA . VAL A 1 270 ? -2.728 -11.457 55.750 1.00 78.50 270 VAL A CA 1
ATOM 2165 C C . VAL A 1 270 ? -3.924 -11.896 54.899 1.00 78.50 270 VAL A C 1
ATOM 2167 O O . VAL A 1 270 ? -4.945 -12.313 55.448 1.00 78.50 270 VAL A O 1
ATOM 2170 N N . GLY A 1 271 ? -3.784 -11.889 53.568 1.00 76.62 271 GLY A N 1
ATOM 2171 C CA . GLY A 1 271 ? -4.815 -12.388 52.651 1.00 76.62 271 GLY A CA 1
ATOM 2172 C C . GLY A 1 271 ? -5.127 -13.876 52.849 1.00 76.62 271 GLY A C 1
ATOM 2173 O O . GLY A 1 271 ? -6.295 -14.269 52.897 1.00 76.62 271 GLY A O 1
ATOM 2174 N N . ALA A 1 272 ? -4.101 -14.706 53.058 1.00 69.38 272 ALA A N 1
ATOM 2175 C CA . ALA A 1 272 ? -4.269 -16.135 53.326 1.00 69.38 272 ALA A CA 1
ATOM 2176 C C . ALA A 1 272 ? -5.015 -16.412 54.649 1.00 69.38 272 ALA A C 1
ATOM 2178 O O . ALA A 1 272 ? -5.816 -17.348 54.719 1.00 69.38 272 ALA A O 1
ATOM 2179 N N . GLY A 1 273 ? -4.824 -15.566 55.671 1.00 75.31 273 GLY A N 1
ATOM 2180 C CA . GLY A 1 273 ? -5.509 -15.676 56.966 1.00 75.31 273 GLY A CA 1
ATOM 2181 C C . GLY A 1 273 ? -7.036 -15.529 56.892 1.00 75.31 273 GLY A C 1
ATOM 2182 O O . GLY A 1 273 ? -7.745 -16.086 57.730 1.00 75.31 273 GLY A O 1
ATOM 2183 N N . VAL A 1 274 ? -7.553 -14.844 55.868 1.00 77.38 274 VAL A N 1
ATOM 2184 C CA . VAL A 1 274 ? -9.000 -14.658 55.640 1.00 77.38 274 VAL A CA 1
ATOM 2185 C C . VAL A 1 274 ? -9.581 -15.751 54.735 1.00 77.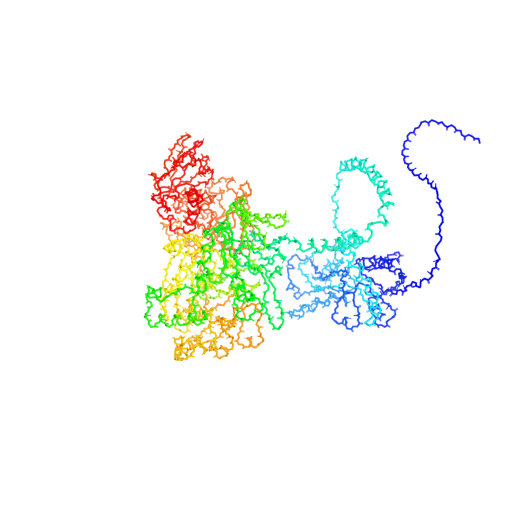38 274 VAL A C 1
ATOM 2187 O O . VAL A 1 274 ? -10.722 -16.178 54.916 1.00 77.38 274 VAL A O 1
ATOM 2190 N N . LEU A 1 275 ? -8.791 -16.249 53.781 1.00 65.62 275 LEU A N 1
ATOM 2191 C CA . LEU A 1 275 ? -9.250 -17.185 52.750 1.00 65.62 275 LEU A CA 1
ATOM 2192 C C . LEU A 1 275 ? -9.435 -18.624 53.261 1.00 65.62 275 LEU A C 1
ATOM 2194 O O . LEU A 1 275 ? -10.365 -19.319 52.845 1.00 65.62 275 LEU A O 1
ATOM 2198 N N . VAL A 1 276 ? -8.583 -19.077 54.184 1.00 74.69 276 VAL A N 1
ATOM 2199 C CA . VAL A 1 276 ? -8.609 -20.461 54.692 1.00 74.69 276 VAL A CA 1
ATOM 2200 C C . VAL A 1 276 ? -9.889 -20.785 55.492 1.00 74.69 276 VAL A C 1
ATOM 2202 O O . VAL A 1 276 ? -10.508 -21.815 55.208 1.00 74.69 276 VAL A O 1
ATOM 2205 N N . PRO A 1 277 ? -10.378 -19.930 56.416 1.00 72.69 277 PRO A N 1
ATOM 2206 C CA . PRO A 1 277 ? -11.653 -20.164 57.104 1.00 72.69 277 PRO A CA 1
ATOM 2207 C C . PRO A 1 277 ? -12.861 -20.195 56.154 1.00 72.69 277 PRO A C 1
ATOM 2209 O O . PRO A 1 277 ? -13.763 -21.019 56.327 1.00 72.69 277 PRO A O 1
ATOM 2212 N N . MET A 1 278 ? -12.864 -19.348 55.115 1.00 72.25 278 MET A N 1
ATOM 2213 C CA . MET A 1 278 ? -13.921 -19.328 54.092 1.00 72.25 278 MET A CA 1
ATOM 2214 C C . MET A 1 278 ? -13.972 -20.632 53.286 1.00 72.25 278 MET A C 1
ATOM 2216 O O . MET A 1 278 ? -15.057 -21.159 53.026 1.00 72.25 278 MET A O 1
ATOM 2220 N N . LEU A 1 279 ? -12.813 -21.190 52.925 1.00 70.88 279 LEU A N 1
ATOM 2221 C CA . LEU A 1 279 ? -12.726 -22.452 52.184 1.00 70.88 279 LEU A CA 1
ATOM 2222 C C . LEU A 1 279 ? -13.216 -23.647 53.015 1.00 70.88 279 LEU A C 1
ATOM 2224 O O . LEU A 1 279 ? -13.947 -24.495 52.496 1.00 70.88 279 LEU A O 1
ATOM 2228 N N . ILE A 1 280 ? -12.897 -23.678 54.312 1.00 78.00 280 ILE A N 1
ATOM 2229 C CA . ILE A 1 280 ? -13.365 -24.729 55.231 1.00 78.00 280 ILE A CA 1
ATOM 2230 C C . ILE A 1 280 ? -14.891 -24.664 55.397 1.00 78.00 280 ILE A C 1
ATOM 2232 O O . ILE A 1 280 ? -15.564 -25.694 55.296 1.00 78.00 280 ILE A O 1
ATOM 2236 N N . GLY A 1 281 ? -15.460 -23.464 55.563 1.00 74.69 281 GLY A N 1
ATOM 2237 C CA . GLY A 1 281 ? -16.915 -23.274 55.619 1.00 74.69 281 GLY A CA 1
ATOM 2238 C C . GLY A 1 281 ? -17.624 -23.755 54.347 1.00 74.69 281 GLY A C 1
ATOM 2239 O O . GLY A 1 281 ? -18.647 -24.440 54.412 1.00 74.69 281 GLY A O 1
ATOM 2240 N N . ASN A 1 282 ? -17.030 -23.487 53.182 1.00 68.25 282 ASN A N 1
ATOM 2241 C CA . ASN A 1 282 ? -17.571 -23.896 51.885 1.00 68.25 282 ASN A CA 1
ATOM 2242 C C . ASN A 1 282 ? -17.525 -25.427 51.682 1.00 68.25 282 ASN A C 1
ATOM 2244 O O . ASN A 1 282 ? -18.448 -26.019 51.118 1.00 68.25 282 ASN A O 1
ATOM 2248 N N . MET A 1 283 ? -16.494 -26.107 52.195 1.00 69.94 283 MET A N 1
ATOM 2249 C CA . MET A 1 283 ? -16.399 -27.572 52.127 1.00 69.94 283 MET A CA 1
ATOM 2250 C C . MET A 1 283 ? -17.472 -28.280 52.965 1.00 69.94 283 MET A C 1
ATOM 2252 O O . MET A 1 283 ? -18.022 -29.292 52.521 1.00 69.94 283 MET A O 1
ATOM 2256 N N . VAL A 1 284 ? -17.811 -27.745 54.143 1.00 75.25 284 VAL A N 1
ATOM 2257 C CA . VAL A 1 284 ? -18.862 -28.310 55.012 1.00 75.25 284 VAL A CA 1
ATOM 2258 C C . VAL A 1 284 ? -20.247 -28.163 54.367 1.00 75.25 284 VAL A C 1
ATOM 2260 O O . VAL A 1 284 ? -21.008 -29.134 54.322 1.00 75.25 284 VAL A O 1
ATOM 2263 N N . LEU A 1 285 ? -20.533 -27.005 53.764 1.00 63.09 285 LEU A N 1
ATOM 2264 C CA . LEU A 1 285 ? -21.762 -26.751 52.999 1.00 63.09 285 LEU A CA 1
ATOM 2265 C C . LEU A 1 285 ? -21.896 -27.681 51.785 1.00 63.09 285 LEU A C 1
ATOM 2267 O O . LEU A 1 285 ? -22.944 -28.297 51.579 1.00 63.09 285 LEU A O 1
ATOM 2271 N N . ARG A 1 286 ? -20.813 -27.872 51.019 1.00 57.38 286 ARG A N 1
ATOM 2272 C CA . ARG A 1 286 ? -20.807 -28.772 49.852 1.00 57.38 286 ARG A CA 1
ATOM 2273 C C . ARG A 1 286 ? -21.091 -30.225 50.222 1.00 57.38 286 ARG A C 1
ATOM 2275 O O . ARG A 1 286 ? -21.716 -30.934 49.435 1.00 57.38 286 ARG A O 1
ATOM 2282 N N . LYS A 1 287 ? -20.674 -30.675 51.410 1.00 61.16 287 LYS A N 1
ATOM 2283 C CA . LYS A 1 287 ? -20.886 -32.058 51.866 1.00 61.16 287 LYS A CA 1
ATOM 2284 C C . LYS A 1 287 ? -22.345 -32.324 52.263 1.00 61.16 287 LYS A C 1
ATOM 2286 O O . LYS A 1 287 ? -22.844 -33.413 51.988 1.00 61.16 287 LYS A O 1
ATOM 2291 N N . GLN A 1 288 ? -23.043 -31.333 52.829 1.00 59.03 288 GLN A N 1
ATOM 2292 C CA . GLN A 1 288 ? -24.477 -31.429 53.146 1.00 59.03 288 GLN A CA 1
ATOM 2293 C C . GLN A 1 288 ? -25.370 -31.341 51.900 1.00 59.03 288 GLN A C 1
ATOM 2295 O O . GLN A 1 288 ? -26.382 -32.037 51.829 1.00 59.03 288 GLN A O 1
ATOM 2300 N N . VAL A 1 289 ? -24.970 -30.557 50.893 1.00 58.09 289 VAL A N 1
ATOM 2301 C CA . VAL A 1 289 ? -25.699 -30.446 49.618 1.00 58.09 289 VAL A CA 1
ATOM 2302 C C . VAL A 1 289 ? -25.589 -31.741 48.802 1.00 58.09 289 VAL A C 1
ATOM 2304 O O . VAL A 1 289 ? -26.609 -32.250 48.346 1.00 58.09 289 VAL A O 1
ATOM 2307 N N . LYS A 1 290 ? -24.391 -32.346 48.709 1.00 51.22 290 LYS A N 1
ATOM 2308 C CA . LYS A 1 290 ? -24.128 -33.560 47.904 1.00 51.22 290 LYS A CA 1
ATOM 2309 C C . LYS A 1 290 ? -24.979 -34.774 48.293 1.00 51.22 290 LYS A C 1
ATOM 2311 O O . LYS A 1 290 ? -25.295 -35.594 47.440 1.00 51.22 290 LYS A O 1
ATOM 2316 N N . ALA A 1 291 ? -25.340 -34.905 49.569 1.00 55.94 291 ALA A N 1
ATOM 2317 C CA . ALA A 1 291 ? -26.093 -36.058 50.060 1.00 55.94 291 ALA A CA 1
ATOM 2318 C C . ALA A 1 291 ? -27.574 -36.046 49.634 1.00 55.94 291 ALA A C 1
ATOM 2320 O O . ALA A 1 291 ? -28.177 -37.110 49.531 1.00 55.94 291 ALA A O 1
ATOM 2321 N N . ARG A 1 292 ? -28.163 -34.867 49.371 1.00 53.12 292 ARG A N 1
ATOM 2322 C CA . ARG A 1 292 ? -29.575 -34.739 48.959 1.00 53.12 292 ARG A CA 1
ATOM 2323 C C . ARG A 1 292 ? -29.774 -34.618 47.445 1.00 53.12 292 ARG A C 1
ATOM 2325 O O . ARG A 1 292 ? -30.837 -34.989 46.961 1.00 53.12 292 ARG A O 1
ATOM 2332 N N . THR A 1 293 ? -28.772 -34.169 46.693 1.00 50.44 293 THR A N 1
ATOM 2333 C CA . THR A 1 293 ? -28.852 -33.972 45.231 1.00 50.44 293 THR A CA 1
ATOM 2334 C C . THR A 1 293 ? -28.611 -35.240 44.400 1.00 50.44 293 THR A C 1
ATOM 2336 O O . THR A 1 293 ? -29.075 -35.349 43.266 1.00 50.44 293 THR A O 1
ATOM 2339 N N . LEU A 1 294 ? -27.956 -36.256 44.968 1.00 53.31 294 LEU A N 1
ATOM 2340 C CA . LEU A 1 294 ? -27.478 -37.434 44.228 1.00 53.31 294 LEU A CA 1
ATOM 2341 C C . LEU A 1 294 ? -28.573 -38.398 43.718 1.00 53.31 294 LEU A C 1
ATOM 2343 O O . LEU A 1 294 ? -28.290 -39.189 42.821 1.00 53.31 294 LEU A O 1
ATOM 2347 N N . ALA A 1 295 ? -29.802 -38.333 44.242 1.00 54.78 295 ALA A N 1
ATOM 2348 C CA . ALA A 1 295 ? -30.873 -39.280 43.902 1.00 54.78 295 ALA A CA 1
ATOM 2349 C C . ALA A 1 295 ? -31.906 -38.765 42.876 1.00 54.78 295 ALA A C 1
ATOM 2351 O O . ALA A 1 295 ? -32.639 -39.573 42.320 1.00 54.78 295 ALA A O 1
ATOM 2352 N N . LEU A 1 296 ? -31.975 -37.456 42.604 1.00 52.28 296 LEU A N 1
ATOM 2353 C CA . LEU A 1 296 ? -33.039 -36.861 41.770 1.00 52.28 296 LEU A CA 1
ATOM 2354 C C . LEU A 1 296 ? -32.523 -36.000 40.605 1.00 52.28 296 LEU A C 1
ATOM 2356 O O . LEU A 1 296 ? -33.221 -35.842 39.608 1.00 52.28 296 LEU A O 1
ATOM 2360 N N . GLU A 1 297 ? -31.293 -35.485 40.668 1.00 52.44 297 GLU A N 1
ATOM 2361 C CA . GLU A 1 297 ? -30.764 -34.587 39.629 1.00 52.44 297 GLU A CA 1
ATOM 2362 C C . GLU A 1 297 ? -30.071 -35.316 38.472 1.00 52.44 297 GLU A C 1
ATOM 2364 O O . GLU A 1 297 ? -29.883 -34.737 37.401 1.00 52.44 297 GLU A O 1
ATOM 2369 N N . LYS A 1 298 ? -29.701 -36.590 38.649 1.00 55.25 298 LYS A N 1
ATOM 2370 C CA . LYS A 1 298 ? -28.803 -37.294 37.720 1.00 55.25 298 LYS A CA 1
ATOM 2371 C C . LYS A 1 298 ? -29.441 -37.636 36.365 1.00 55.25 298 LYS A C 1
ATOM 2373 O O . LYS A 1 298 ? -28.720 -37.753 35.382 1.00 55.25 298 LYS A O 1
ATOM 2378 N N . GLU A 1 299 ? -30.766 -37.747 36.287 1.00 54.62 299 GLU A N 1
ATOM 2379 C CA . GLU A 1 299 ? -31.456 -38.164 35.054 1.00 54.62 299 GLU A CA 1
ATOM 2380 C C . GLU A 1 299 ? -32.038 -36.985 34.253 1.00 54.62 299 GLU A C 1
ATOM 2382 O O . GLU A 1 299 ? -32.005 -36.983 33.024 1.00 54.62 299 GLU A O 1
ATOM 2387 N N . ILE A 1 300 ? -32.500 -35.928 34.930 1.00 57.53 300 ILE A N 1
ATOM 2388 C CA . ILE A 1 300 ? -33.171 -34.788 34.281 1.00 57.53 300 ILE A CA 1
ATOM 2389 C C . ILE A 1 300 ? -32.184 -33.666 33.921 1.00 57.53 300 ILE A C 1
ATOM 2391 O O . ILE A 1 300 ? -32.368 -32.986 32.909 1.00 57.53 300 ILE A O 1
ATOM 2395 N N . SER A 1 301 ? -31.109 -33.474 34.695 1.00 55.66 301 SER A N 1
ATOM 2396 C CA . SER A 1 301 ? -30.159 -32.380 34.451 1.00 55.66 301 SER A CA 1
ATOM 2397 C C . SER A 1 301 ? -29.238 -32.646 33.261 1.00 55.66 301 SER A C 1
ATOM 2399 O O . SER A 1 301 ? -28.970 -31.713 32.516 1.00 55.66 301 SER A O 1
ATOM 2401 N N . VAL A 1 302 ? -28.821 -33.893 33.014 1.00 61.72 302 VAL A N 1
ATOM 2402 C CA . VAL A 1 302 ? -27.854 -34.224 31.950 1.00 61.72 302 VAL A CA 1
ATOM 2403 C C . VAL A 1 302 ? -28.435 -33.987 30.553 1.00 61.72 302 VAL A C 1
ATOM 2405 O O . VAL A 1 302 ? -27.759 -33.413 29.705 1.00 61.72 302 VAL A O 1
ATOM 2408 N N . ARG A 1 303 ? -29.709 -34.337 30.311 1.00 59.47 303 ARG A N 1
ATOM 2409 C CA . ARG A 1 303 ? -30.375 -34.059 29.024 1.00 59.47 303 ARG A CA 1
ATOM 2410 C C . ARG A 1 303 ? -30.641 -32.569 28.812 1.00 59.47 303 ARG A C 1
ATOM 2412 O O . ARG A 1 303 ? -30.358 -32.057 27.737 1.00 59.47 303 ARG A O 1
ATOM 2419 N N . LYS A 1 304 ? -31.110 -31.862 29.846 1.00 58.12 304 LYS A N 1
ATOM 2420 C CA . LYS A 1 304 ? -31.360 -30.415 29.761 1.00 58.12 304 LYS A CA 1
ATOM 2421 C C . LYS A 1 304 ? -30.071 -29.602 29.637 1.00 58.12 304 LYS A C 1
ATOM 2423 O O . LYS A 1 304 ? -30.048 -28.667 28.856 1.00 58.12 304 LYS A O 1
ATOM 2428 N N . HIS A 1 305 ? -29.000 -29.959 30.348 1.00 56.72 305 HIS A N 1
ATOM 2429 C CA . HIS A 1 305 ? -27.719 -29.248 30.273 1.00 56.72 305 HIS A CA 1
ATOM 2430 C C . HIS A 1 305 ? -26.944 -29.575 29.000 1.00 56.72 305 HIS A C 1
ATOM 2432 O O . HIS A 1 305 ? -26.243 -28.702 28.524 1.00 56.72 305 HIS A O 1
ATOM 2438 N N . ALA A 1 306 ? -27.085 -30.761 28.401 1.00 57.09 306 ALA A N 1
ATOM 2439 C CA . ALA A 1 306 ? -26.504 -31.024 27.084 1.00 57.09 306 ALA A CA 1
ATOM 2440 C C . ALA A 1 306 ? -27.226 -30.237 25.974 1.00 57.09 306 ALA A C 1
ATOM 2442 O O . ALA A 1 306 ? -26.575 -29.684 25.096 1.00 57.09 306 ALA A O 1
ATOM 2443 N N . GLU A 1 307 ? -28.556 -30.127 26.034 1.00 57.84 307 GLU A N 1
ATOM 2444 C CA . GLU A 1 307 ? -29.353 -29.359 25.067 1.00 57.84 307 GLU A CA 1
ATOM 2445 C C . GLU A 1 307 ? -29.195 -27.840 25.256 1.00 57.84 307 GLU A C 1
ATOM 2447 O O . GLU A 1 307 ? -29.119 -27.101 24.277 1.00 57.84 307 GLU A O 1
ATOM 2452 N N . ILE A 1 308 ? -29.069 -27.374 26.504 1.00 59.41 308 ILE A N 1
ATOM 2453 C CA . ILE A 1 308 ? -28.772 -25.977 26.848 1.00 59.41 308 ILE A CA 1
ATOM 2454 C C . ILE A 1 308 ? -27.308 -25.635 26.552 1.00 59.41 308 ILE A C 1
ATOM 2456 O O . ILE A 1 308 ? -27.081 -24.602 25.948 1.00 59.41 308 ILE A O 1
ATOM 2460 N N . ALA A 1 309 ? -26.330 -26.500 26.843 1.00 56.44 309 ALA A N 1
ATOM 2461 C CA . ALA A 1 309 ? -24.921 -26.262 26.502 1.00 56.44 309 ALA A CA 1
ATOM 2462 C C . ALA A 1 309 ? -24.664 -26.318 24.988 1.00 56.44 309 ALA A C 1
ATOM 2464 O O . ALA A 1 309 ? -23.814 -25.586 24.492 1.00 56.44 309 ALA A O 1
ATOM 2465 N N . LEU A 1 310 ? -25.414 -27.130 24.232 1.00 53.25 310 LEU A N 1
ATOM 2466 C CA . LEU A 1 310 ? -25.391 -27.111 22.765 1.00 53.25 310 LEU A CA 1
ATOM 2467 C C . LEU A 1 310 ? -26.063 -25.837 22.216 1.00 53.25 310 LEU A C 1
ATOM 2469 O O . LEU A 1 310 ? -25.545 -25.232 21.281 1.00 53.25 310 LEU A O 1
ATOM 2473 N N . ARG A 1 311 ? -27.160 -25.369 22.834 1.00 51.69 311 ARG A N 1
ATOM 2474 C CA . ARG A 1 311 ? -27.784 -24.066 22.524 1.00 51.69 311 ARG A CA 1
ATOM 2475 C C . ARG A 1 311 ? -26.883 -22.878 22.867 1.00 51.69 311 ARG A C 1
ATOM 2477 O O . ARG A 1 311 ? -26.790 -21.963 22.056 1.00 51.69 311 ARG A O 1
ATOM 2484 N N . GLU A 1 312 ? -26.211 -22.898 24.014 1.00 52.22 312 GLU A N 1
ATOM 2485 C CA . GLU A 1 312 ? -25.285 -21.863 24.492 1.00 52.22 312 GLU A CA 1
ATOM 2486 C C . GLU A 1 312 ? -23.986 -21.856 23.674 1.00 52.22 312 GLU A C 1
ATOM 2488 O O . GLU A 1 312 ? -23.518 -20.787 23.296 1.00 52.22 312 GLU A O 1
ATOM 2493 N N . ALA A 1 313 ? -23.463 -23.018 23.263 1.00 51.97 313 ALA A N 1
ATOM 2494 C CA . ALA A 1 313 ? -22.333 -23.104 22.332 1.00 51.97 313 ALA A CA 1
ATOM 2495 C C . ALA A 1 313 ? -22.668 -22.590 20.913 1.00 51.97 313 ALA A C 1
ATOM 2497 O O . ALA A 1 313 ? -21.769 -22.168 20.183 1.00 51.97 313 ALA A O 1
ATOM 2498 N N . MET A 1 314 ? -23.951 -22.591 20.524 1.00 47.50 314 MET A N 1
ATOM 2499 C CA . MET A 1 314 ? -24.454 -22.057 19.249 1.00 47.50 314 MET A CA 1
ATOM 2500 C C . MET A 1 314 ? -24.928 -20.587 19.327 1.00 47.50 314 MET A C 1
ATOM 2502 O O . MET A 1 314 ? -25.111 -19.966 18.281 1.00 47.50 314 MET A O 1
ATOM 2506 N N . HIS A 1 315 ? -25.078 -19.998 20.525 1.00 56.09 315 HIS A N 1
ATOM 2507 C CA . HIS A 1 315 ? -25.577 -18.622 20.761 1.00 56.09 315 HIS A CA 1
ATOM 2508 C C . HIS A 1 315 ? -24.526 -17.514 20.636 1.00 56.09 315 HIS A C 1
ATOM 2510 O O . HIS A 1 315 ? -24.759 -16.374 21.039 1.00 56.09 315 HIS A O 1
ATOM 2516 N N . ASN A 1 316 ? -23.361 -17.818 20.077 1.00 66.62 316 ASN A N 1
ATOM 2517 C CA . ASN A 1 316 ? -22.224 -16.921 20.155 1.00 66.62 316 ASN A CA 1
ATOM 2518 C C . ASN A 1 316 ? -22.353 -15.784 19.142 1.00 66.62 316 ASN A C 1
ATOM 2520 O O . ASN A 1 316 ? -21.771 -15.859 18.061 1.00 66.62 316 ASN A O 1
ATOM 2524 N N . LEU A 1 317 ? -23.073 -14.722 19.524 1.00 81.75 317 LEU A N 1
ATOM 2525 C CA . LEU A 1 317 ? -22.729 -13.374 19.090 1.00 81.75 317 LEU A CA 1
ATOM 2526 C C . LEU A 1 317 ? -21.255 -13.193 19.466 1.00 81.75 317 LEU A C 1
ATOM 2528 O O . LEU A 1 317 ? -20.910 -12.985 20.628 1.00 81.75 317 LEU A O 1
ATOM 2532 N N . ARG A 1 318 ? -20.381 -13.391 18.483 1.00 87.38 318 ARG A N 1
ATOM 2533 C CA . ARG A 1 318 ? -18.934 -13.426 18.677 1.00 87.38 318 ARG A CA 1
ATOM 2534 C C . ARG A 1 318 ? -18.295 -12.393 17.784 1.00 87.38 318 ARG A C 1
ATOM 2536 O O . ARG A 1 318 ? -18.577 -12.357 16.589 1.00 87.38 318 ARG A O 1
ATOM 2543 N N . THR A 1 319 ? -17.390 -11.621 18.362 1.00 92.81 319 THR A N 1
ATOM 2544 C CA . THR A 1 319 ? -16.515 -10.711 17.634 1.00 92.81 319 THR A CA 1
ATOM 2545 C C . THR A 1 319 ? -15.102 -11.280 17.544 1.00 92.81 319 THR A C 1
ATOM 2547 O O . THR A 1 319 ? -14.641 -12.020 18.417 1.00 92.81 319 THR A O 1
ATOM 2550 N N . ILE A 1 320 ? -14.418 -10.976 16.448 1.00 94.69 320 ILE A N 1
ATOM 2551 C CA . ILE A 1 320 ? -13.019 -11.312 16.195 1.00 94.69 320 ILE A CA 1
ATOM 2552 C C . ILE A 1 320 ? -12.360 -10.038 15.673 1.00 94.69 320 ILE A C 1
ATOM 2554 O O . ILE A 1 320 ? -12.784 -9.504 14.649 1.00 94.69 320 ILE A O 1
ATOM 2558 N N . GLN A 1 321 ? -11.331 -9.545 16.362 1.00 95.12 321 GLN A N 1
ATOM 2559 C CA . GLN A 1 321 ? -10.533 -8.430 15.853 1.00 95.12 321 GLN A CA 1
ATOM 2560 C C . GLN A 1 321 ? -9.739 -8.904 14.631 1.00 95.12 321 GLN A C 1
ATOM 2562 O O . GLN A 1 321 ? -8.928 -9.828 14.736 1.00 95.12 321 GLN A O 1
ATOM 2567 N N . VAL A 1 322 ? -9.970 -8.280 13.478 1.00 95.50 322 VAL A N 1
ATOM 2568 C CA . VAL A 1 322 ? -9.289 -8.630 12.223 1.00 95.50 322 VAL A CA 1
ATOM 2569 C C . VAL A 1 322 ? -8.014 -7.796 12.087 1.00 95.50 322 VAL A C 1
ATOM 2571 O O . VAL A 1 322 ? -6.919 -8.362 12.043 1.00 95.50 322 VAL A O 1
ATOM 2574 N N . ALA A 1 323 ? -8.177 -6.472 12.122 1.00 93.56 323 ALA A N 1
ATOM 2575 C CA . ALA A 1 323 ? -7.150 -5.427 12.066 1.00 93.56 323 ALA A CA 1
ATOM 2576 C C . ALA A 1 323 ? -7.654 -4.195 12.855 1.00 93.56 323 ALA A C 1
ATOM 2578 O O . ALA A 1 323 ? -8.842 -4.171 13.187 1.00 93.56 323 ALA A O 1
ATOM 2579 N N . PRO A 1 324 ? -6.832 -3.184 13.196 1.00 91.50 324 PRO A N 1
ATOM 2580 C CA . PRO A 1 324 ? -7.327 -1.949 13.818 1.00 91.50 324 PRO A CA 1
ATOM 2581 C C . PRO A 1 324 ? -8.522 -1.361 13.047 1.00 91.50 324 PRO A C 1
ATOM 2583 O O . PRO A 1 324 ? -8.481 -1.266 11.823 1.00 91.50 324 PRO A O 1
ATOM 2586 N N . GLY A 1 325 ? -9.614 -1.036 13.749 1.00 92.56 325 GLY A N 1
ATOM 2587 C CA . GLY A 1 325 ? -10.850 -0.530 13.132 1.00 92.56 325 GLY A CA 1
ATOM 2588 C C . GLY A 1 325 ? -11.653 -1.553 12.309 1.00 92.56 325 GLY A C 1
ATOM 2589 O O . GLY A 1 325 ? -12.655 -1.178 11.707 1.00 92.56 325 GLY A O 1
ATOM 2590 N N . VAL A 1 326 ? -11.247 -2.832 12.282 1.00 96.62 326 VAL A N 1
ATOM 2591 C CA . VAL A 1 326 ? -11.937 -3.917 11.563 1.00 96.62 326 VAL A CA 1
ATOM 2592 C C . VAL A 1 326 ? -12.263 -5.073 12.498 1.00 96.62 326 VAL A C 1
ATOM 2594 O O . VAL A 1 326 ? -11.379 -5.751 13.036 1.00 96.62 326 VAL A O 1
ATOM 2597 N N . ILE A 1 327 ? -13.554 -5.346 12.643 1.00 97.44 327 ILE A N 1
ATOM 2598 C CA . ILE A 1 327 ? -14.090 -6.393 13.507 1.00 97.44 327 ILE A CA 1
ATOM 2599 C C . ILE A 1 327 ? -14.967 -7.319 12.670 1.00 97.44 327 ILE A C 1
ATOM 2601 O O . ILE A 1 327 ? -15.867 -6.889 11.960 1.00 97.44 327 ILE A O 1
ATOM 2605 N N . TRP A 1 328 ? -14.738 -8.617 12.787 1.00 97.44 328 TRP A N 1
ATOM 2606 C CA . TRP A 1 328 ? -15.647 -9.630 12.274 1.00 97.44 328 TRP A CA 1
ATOM 2607 C C . TRP A 1 328 ? -16.653 -9.998 13.354 1.00 97.44 328 TRP A C 1
ATOM 2609 O O . TRP A 1 328 ? -16.250 -10.422 14.437 1.00 97.44 328 TRP A O 1
ATOM 2619 N N . MET A 1 329 ? -17.946 -9.879 13.071 1.00 95.56 329 MET A N 1
ATOM 2620 C CA . MET A 1 329 ? -19.008 -10.356 13.950 1.00 95.56 329 MET A CA 1
ATOM 2621 C C . MET A 1 329 ? -19.741 -11.522 13.301 1.00 95.56 329 MET A C 1
ATOM 2623 O O . MET A 1 329 ? -20.143 -11.455 12.147 1.00 95.56 329 MET A O 1
ATOM 2627 N N . GLN A 1 330 ? -19.974 -12.585 14.058 1.00 93.50 330 GLN A N 1
ATOM 2628 C CA . GLN A 1 330 ? -20.755 -13.723 13.590 1.00 93.50 330 GLN A CA 1
ATOM 2629 C C . GLN A 1 330 ? -21.883 -14.039 14.560 1.00 93.50 330 GLN A C 1
ATOM 2631 O O . GLN A 1 330 ? -21.677 -14.071 15.772 1.00 93.50 330 GLN A O 1
ATOM 2636 N N . ILE A 1 331 ? -23.059 -14.313 14.000 1.00 93.44 331 ILE A N 1
ATOM 2637 C CA . ILE A 1 331 ? -24.221 -14.885 14.679 1.00 93.44 331 ILE A CA 1
ATOM 2638 C C . ILE A 1 331 ? -24.700 -16.069 13.816 1.00 93.44 331 ILE A C 1
ATOM 2640 O O . ILE A 1 331 ? -25.641 -15.922 13.029 1.00 93.44 331 ILE A O 1
ATOM 2644 N N . PRO A 1 332 ? -24.047 -17.248 13.911 1.00 90.06 332 PRO A N 1
ATOM 2645 C CA . PRO A 1 332 ? -24.314 -18.376 13.013 1.00 90.06 332 PRO A CA 1
ATOM 2646 C C . PRO A 1 332 ? -25.768 -18.862 13.033 1.00 90.06 332 PRO A C 1
ATOM 2648 O O . PRO A 1 332 ? -26.302 -19.221 11.991 1.00 90.06 332 PRO A O 1
ATOM 2651 N N . GLU A 1 333 ? -26.438 -18.822 14.191 1.00 87.25 333 GLU A N 1
ATOM 2652 C CA . GLU A 1 333 ? -27.854 -19.208 14.307 1.00 87.25 333 GLU A CA 1
ATOM 2653 C C . GLU A 1 333 ? -28.785 -18.285 13.502 1.00 87.25 333 GLU A C 1
ATOM 2655 O O . GLU A 1 333 ? -29.777 -18.739 12.940 1.00 87.25 333 GLU A O 1
ATOM 2660 N N . ALA A 1 334 ? -28.444 -16.998 13.408 1.00 90.06 334 ALA A N 1
ATOM 2661 C CA . ALA A 1 334 ? -29.162 -16.033 12.582 1.00 90.06 334 ALA A CA 1
ATOM 2662 C C . ALA A 1 334 ? -28.685 -16.046 11.117 1.00 90.06 334 ALA A C 1
ATOM 2664 O O . ALA A 1 334 ? -29.214 -15.290 10.302 1.00 90.06 334 ALA A O 1
ATOM 2665 N N . GLY A 1 335 ? -27.682 -16.867 10.776 1.00 91.25 335 GLY A N 1
ATOM 2666 C CA . GLY A 1 335 ? -27.048 -16.885 9.459 1.00 91.25 335 GLY A CA 1
ATOM 2667 C C . GLY A 1 335 ? -26.346 -15.572 9.106 1.00 91.25 335 GLY A C 1
ATOM 2668 O O . GLY A 1 335 ? -26.270 -15.229 7.929 1.00 91.25 335 GLY A O 1
ATOM 2669 N N . LEU A 1 336 ? -25.882 -14.807 10.102 1.00 94.38 336 LEU A N 1
ATOM 2670 C CA . LEU A 1 336 ? -25.282 -13.486 9.900 1.00 94.38 336 LEU A CA 1
ATOM 2671 C C . LEU A 1 336 ? -23.777 -13.503 10.155 1.00 94.38 336 LEU A C 1
ATOM 2673 O O . LEU A 1 336 ? -23.313 -13.917 11.219 1.00 94.38 336 LEU A O 1
ATOM 2677 N N . TYR A 1 337 ? -23.036 -12.997 9.173 1.00 96.38 337 TYR A N 1
ATOM 2678 C CA . TYR A 1 337 ? -21.587 -12.851 9.179 1.00 96.38 337 TYR A CA 1
ATOM 2679 C C . TYR A 1 337 ? -21.268 -11.430 8.720 1.00 96.38 337 TYR A C 1
ATOM 2681 O O . TYR A 1 337 ? -21.385 -11.090 7.543 1.00 96.38 337 TYR A O 1
ATOM 2689 N N . ILE A 1 338 ? -20.955 -10.572 9.679 1.00 97.81 338 ILE A N 1
ATOM 2690 C CA . ILE A 1 338 ? -20.899 -9.127 9.514 1.00 97.81 338 ILE A CA 1
ATOM 2691 C C . ILE A 1 338 ? -19.437 -8.689 9.512 1.00 97.81 338 ILE A C 1
ATOM 2693 O O . ILE A 1 338 ? -18.707 -8.902 10.482 1.00 97.81 338 ILE A O 1
ATOM 2697 N N . LEU A 1 339 ? -19.024 -8.055 8.420 1.00 98.50 339 LEU A N 1
ATOM 2698 C CA . LEU A 1 339 ? -17.777 -7.309 8.342 1.00 98.50 339 LEU A CA 1
ATOM 2699 C C . LEU A 1 339 ? -18.015 -5.901 8.894 1.00 98.50 339 LEU A C 1
ATOM 2701 O O . LEU A 1 339 ? -18.682 -5.097 8.248 1.00 98.50 339 LEU A O 1
ATOM 2705 N N . CYS A 1 340 ? -17.497 -5.600 10.080 1.00 98.00 340 CYS A N 1
ATOM 2706 C CA . CYS A 1 340 ? -17.591 -4.277 10.686 1.00 98.00 340 CYS A CA 1
ATOM 2707 C C . CYS A 1 340 ? -16.309 -3.484 10.423 1.00 98.00 340 CYS A C 1
ATOM 2709 O O . CYS A 1 340 ? -15.249 -3.855 10.925 1.00 98.00 340 CYS A O 1
ATOM 2711 N N . GLY A 1 341 ? -16.416 -2.392 9.665 1.00 96.38 341 GLY A N 1
ATOM 2712 C CA . GLY A 1 341 ? -15.268 -1.655 9.136 1.00 96.38 341 GLY A CA 1
ATOM 2713 C C . GLY A 1 341 ? -14.752 -2.284 7.841 1.00 96.38 341 GLY A C 1
ATOM 2714 O O . GLY A 1 341 ? -14.615 -3.503 7.737 1.00 96.38 341 GLY A O 1
ATOM 2715 N N . CYS A 1 342 ? -14.492 -1.456 6.831 1.00 95.06 342 CYS A N 1
ATOM 2716 C CA . CYS A 1 342 ? -14.202 -1.923 5.480 1.00 95.06 342 CYS A CA 1
ATOM 2717 C C . CYS A 1 342 ? -13.079 -1.106 4.811 1.00 95.06 342 CYS A C 1
ATOM 2719 O O . CYS A 1 342 ? -13.301 -0.551 3.736 1.00 95.06 342 CYS A O 1
ATOM 2721 N N . PRO A 1 343 ? -11.888 -0.976 5.429 1.00 93.75 343 PRO A N 1
ATOM 2722 C CA . PRO A 1 343 ? -10.764 -0.301 4.793 1.00 93.75 343 PRO A CA 1
ATOM 2723 C C . PRO A 1 343 ? -10.237 -1.106 3.595 1.00 93.75 343 PRO A C 1
ATOM 2725 O O . PRO A 1 343 ? -10.649 -2.242 3.346 1.00 93.75 343 PRO A O 1
ATOM 2728 N N . GLY A 1 344 ? -9.289 -0.523 2.860 1.00 89.31 344 GLY A N 1
ATOM 2729 C CA . GLY A 1 344 ? -8.617 -1.205 1.752 1.00 89.31 344 GLY A CA 1
ATOM 2730 C C . GLY A 1 344 ? -7.972 -2.520 2.202 1.00 89.31 344 GLY A C 1
ATOM 2731 O O . GLY A 1 344 ? -7.585 -2.665 3.360 1.00 89.31 344 GLY A O 1
ATOM 2732 N N . GLU A 1 345 ? -7.868 -3.488 1.288 1.00 91.06 345 GLU A N 1
ATOM 2733 C CA . GLU A 1 345 ? -7.263 -4.811 1.529 1.00 91.06 345 GLU A CA 1
ATOM 2734 C C . GLU A 1 345 ? -7.977 -5.697 2.573 1.00 91.06 345 GLU A C 1
ATOM 2736 O O . GLU A 1 345 ? -7.477 -6.765 2.937 1.00 91.06 345 GLU A O 1
ATOM 2741 N N . VAL A 1 346 ? -9.168 -5.318 3.053 1.00 94.69 346 VAL A N 1
ATOM 2742 C CA . VAL A 1 346 ? -9.862 -6.056 4.124 1.00 94.69 346 VAL A CA 1
ATOM 2743 C C . VAL A 1 346 ? -10.172 -7.513 3.762 1.00 94.69 346 VAL A C 1
ATOM 2745 O O . VAL A 1 346 ? -10.088 -8.390 4.619 1.00 94.69 346 VAL A O 1
ATOM 2748 N N . VAL A 1 347 ? -10.449 -7.812 2.488 1.00 94.69 347 VAL A N 1
ATOM 2749 C CA . VAL A 1 347 ? -10.660 -9.190 2.007 1.00 94.69 347 VAL A CA 1
ATOM 2750 C C . VAL A 1 347 ? -9.428 -10.059 2.270 1.00 94.69 347 VAL A C 1
ATOM 2752 O O . VAL A 1 347 ? -9.552 -11.179 2.766 1.00 94.69 347 VAL A O 1
ATOM 2755 N N . LYS A 1 348 ? -8.231 -9.530 2.011 1.00 94.44 348 LYS A N 1
ATOM 2756 C CA . LYS A 1 348 ? -6.965 -10.242 2.217 1.00 94.44 348 LYS A CA 1
ATOM 2757 C C . LYS A 1 348 ? -6.686 -10.453 3.708 1.00 94.44 348 LYS A C 1
ATOM 2759 O O . LYS A 1 348 ? -6.280 -11.546 4.105 1.00 94.44 348 LYS A O 1
ATOM 2764 N N . HIS A 1 349 ? -7.011 -9.472 4.556 1.00 95.06 349 HIS A N 1
ATOM 2765 C CA . HIS A 1 349 ? -6.983 -9.638 6.018 1.00 95.06 349 HIS A CA 1
ATOM 2766 C C . HIS A 1 349 ? -7.922 -10.758 6.496 1.00 95.06 349 HIS A C 1
ATOM 2768 O O . HIS A 1 349 ? -7.530 -11.599 7.309 1.00 95.06 349 HIS A O 1
ATOM 2774 N N . LEU A 1 350 ? -9.145 -10.827 5.960 1.00 96.12 350 LEU A N 1
ATOM 2775 C CA . LEU A 1 350 ? -10.091 -11.905 6.269 1.00 96.12 350 LEU A CA 1
ATOM 2776 C C . LEU A 1 350 ? -9.578 -13.280 5.806 1.00 96.12 350 LEU A C 1
ATOM 2778 O O . LEU A 1 350 ? -9.761 -14.266 6.523 1.00 96.12 350 LEU A O 1
ATOM 2782 N N . MET A 1 351 ? -8.912 -13.358 4.649 1.00 94.81 351 MET A N 1
ATOM 2783 C CA . MET A 1 351 ? -8.281 -14.591 4.157 1.00 94.81 351 MET A CA 1
ATOM 2784 C C . MET A 1 351 ? -7.144 -15.063 5.074 1.00 94.81 351 MET A C 1
ATOM 2786 O O . MET A 1 351 ? -7.081 -16.249 5.400 1.00 94.81 351 MET A O 1
ATOM 2790 N N . HIS A 1 352 ? -6.276 -14.162 5.548 1.00 92.88 352 HIS A N 1
ATOM 2791 C CA . HIS A 1 352 ? -5.201 -14.503 6.498 1.00 92.88 352 HIS A CA 1
ATOM 2792 C C . HIS A 1 352 ? -5.726 -14.983 7.847 1.00 92.88 352 HIS A C 1
ATOM 2794 O O . HIS A 1 352 ? -5.164 -15.895 8.451 1.00 92.88 352 HIS A O 1
ATOM 2800 N N . ARG A 1 353 ? -6.844 -14.415 8.308 1.00 93.31 353 ARG A N 1
ATOM 2801 C CA . ARG A 1 353 ? -7.531 -14.855 9.532 1.00 93.31 353 ARG A CA 1
ATOM 2802 C C . ARG A 1 353 ? -8.339 -16.143 9.348 1.00 93.31 353 ARG A C 1
ATOM 2804 O O . ARG A 1 353 ? -8.910 -16.631 10.321 1.00 93.31 353 ARG A O 1
ATOM 2811 N N . GLY A 1 354 ? -8.415 -16.685 8.131 1.00 93.44 354 GLY A N 1
ATOM 2812 C CA . GLY A 1 354 ? -9.217 -17.866 7.817 1.00 93.44 354 GLY A CA 1
ATOM 2813 C C . GLY A 1 354 ? -10.726 -17.631 7.938 1.00 93.44 354 GLY A C 1
ATOM 2814 O O . GLY A 1 354 ? -11.464 -18.578 8.183 1.00 93.44 354 GLY A O 1
ATOM 2815 N N . LEU A 1 355 ? -11.198 -16.391 7.801 1.00 94.69 355 LEU A N 1
ATOM 2816 C CA . LEU A 1 355 ? -12.628 -16.047 7.802 1.00 94.69 355 LEU A CA 1
ATOM 2817 C C . LEU A 1 355 ? -13.236 -16.174 6.393 1.00 94.69 355 LEU A C 1
ATOM 2819 O O . LEU A 1 355 ? -14.414 -16.500 6.239 1.00 94.69 355 LEU A O 1
ATOM 2823 N N . ILE A 1 356 ? -12.402 -15.995 5.367 1.00 95.81 356 ILE A N 1
ATOM 2824 C CA . ILE A 1 356 ? -12.683 -16.367 3.977 1.00 95.81 356 ILE A CA 1
ATOM 2825 C C . ILE A 1 356 ? -11.873 -17.625 3.656 1.00 95.81 356 ILE A C 1
ATOM 2827 O O . ILE A 1 356 ? -10.643 -17.608 3.716 1.00 95.81 356 ILE A O 1
ATOM 2831 N N . GLN A 1 357 ? -12.557 -18.721 3.333 1.00 92.88 357 GLN A N 1
ATOM 2832 C CA . GLN A 1 357 ? -11.949 -20.009 2.995 1.00 92.88 357 GLN A CA 1
ATOM 2833 C C . GLN A 1 357 ? -12.626 -20.618 1.772 1.00 92.88 357 GLN A C 1
ATOM 2835 O O . GLN A 1 357 ? -13.838 -20.492 1.608 1.00 92.88 357 GLN A O 1
ATOM 2840 N N . ARG A 1 358 ? -11.864 -21.338 0.941 1.00 91.19 358 ARG A N 1
ATOM 2841 C CA . ARG A 1 358 ? -12.451 -22.165 -0.121 1.00 91.19 358 ARG A CA 1
ATOM 2842 C C . ARG A 1 358 ? -13.107 -23.401 0.492 1.00 91.19 358 ARG A C 1
ATOM 2844 O O . ARG A 1 358 ? -12.476 -24.122 1.260 1.00 91.19 358 ARG A O 1
ATOM 2851 N N . THR A 1 359 ? -14.352 -23.652 0.115 1.00 89.25 359 THR A N 1
ATOM 2852 C CA . THR A 1 359 ? -15.138 -24.824 0.496 1.00 89.25 359 THR A CA 1
ATOM 2853 C C . THR A 1 359 ? -15.702 -25.506 -0.746 1.00 89.25 359 THR A C 1
ATOM 2855 O O . THR A 1 359 ? -15.888 -24.868 -1.783 1.00 89.25 359 THR A O 1
ATOM 2858 N N . THR A 1 360 ? -15.974 -26.806 -0.649 1.00 90.12 360 THR A N 1
ATOM 2859 C CA . THR A 1 360 ? -16.576 -27.591 -1.728 1.00 90.12 360 THR A CA 1
ATOM 2860 C C . THR A 1 360 ? -17.774 -28.348 -1.180 1.00 90.12 360 THR A C 1
ATOM 2862 O O . THR A 1 360 ? -17.647 -29.126 -0.236 1.00 90.12 360 THR A O 1
ATOM 2865 N N . GLN A 1 361 ? -18.935 -28.171 -1.802 1.00 84.19 361 GLN A N 1
ATOM 2866 C CA . GLN A 1 361 ? -20.126 -28.962 -1.499 1.00 84.19 361 GLN A CA 1
ATOM 2867 C C . GLN A 1 361 ? -20.847 -29.323 -2.800 1.00 84.19 361 GLN A C 1
ATOM 2869 O O . GLN A 1 361 ? -21.019 -28.506 -3.701 1.00 84.19 361 GLN A O 1
ATOM 2874 N N . ASN A 1 362 ? -21.236 -30.597 -2.910 1.00 85.25 362 ASN A N 1
ATOM 2875 C CA . ASN A 1 362 ? -21.874 -31.174 -4.100 1.00 85.25 362 ASN A CA 1
ATOM 2876 C C . ASN A 1 362 ? -21.094 -30.927 -5.410 1.00 85.25 362 ASN A C 1
ATOM 2878 O O . ASN A 1 362 ? -21.691 -30.723 -6.462 1.00 85.25 362 ASN A O 1
ATOM 2882 N N . GLY A 1 363 ? -19.757 -30.927 -5.345 1.00 85.81 363 GLY A N 1
ATOM 2883 C CA . GLY A 1 363 ? -18.882 -30.738 -6.510 1.00 85.81 363 GLY A CA 1
ATOM 2884 C C . GLY A 1 363 ? -18.736 -29.291 -6.997 1.00 85.81 363 GLY A C 1
ATOM 2885 O O . GLY A 1 363 ? -18.010 -29.062 -7.960 1.00 85.81 363 GLY A O 1
ATOM 2886 N N . VAL A 1 364 ? -19.373 -28.317 -6.341 1.00 87.69 364 VAL A N 1
ATOM 2887 C CA . VAL A 1 364 ? -19.160 -26.885 -6.598 1.00 87.69 364 VAL A CA 1
ATOM 2888 C C . VAL A 1 364 ? -18.205 -26.346 -5.534 1.00 87.69 364 VAL A C 1
ATOM 2890 O O . VAL A 1 364 ? -18.374 -26.644 -4.352 1.00 87.69 364 VAL A O 1
ATOM 2893 N N . THR A 1 365 ? -17.197 -25.578 -5.947 1.00 89.94 365 THR A N 1
ATOM 2894 C CA . THR A 1 365 ? -16.216 -24.946 -5.051 1.00 89.94 365 THR A CA 1
ATOM 2895 C C . THR A 1 365 ? -16.466 -23.444 -5.015 1.00 89.94 365 THR A C 1
ATOM 2897 O O . THR A 1 365 ? -16.549 -22.823 -6.071 1.00 89.94 365 THR A O 1
ATOM 2900 N N . TRP A 1 366 ? -16.568 -22.865 -3.821 1.00 92.06 366 TRP A N 1
ATOM 2901 C CA . TRP A 1 366 ? -16.776 -21.428 -3.608 1.00 92.06 366 TRP A CA 1
ATOM 2902 C C . TRP A 1 366 ? -16.101 -20.965 -2.316 1.00 92.06 366 TRP A C 1
ATOM 2904 O O . TRP A 1 366 ? -15.524 -21.769 -1.585 1.00 92.06 366 TRP A O 1
ATOM 2914 N N . GLU A 1 367 ? -16.140 -19.669 -2.028 1.00 94.44 367 GLU A N 1
ATOM 2915 C CA . GLU A 1 367 ? -15.564 -19.099 -0.808 1.00 94.44 367 GLU A CA 1
ATOM 2916 C C . GLU A 1 367 ? -16.613 -18.831 0.278 1.00 94.44 367 GLU A C 1
ATOM 2918 O O . GLU A 1 367 ? -17.747 -18.456 -0.009 1.00 94.44 367 GLU A O 1
ATOM 2923 N N . THR A 1 368 ? -16.234 -18.988 1.547 1.00 94.62 368 THR A N 1
ATOM 2924 C CA . THR A 1 368 ? -16.970 -18.411 2.682 1.00 94.62 368 THR A CA 1
ATOM 2925 C C . THR A 1 368 ? -16.697 -16.910 2.782 1.00 94.62 368 THR A C 1
ATOM 2927 O O . THR A 1 368 ? -15.810 -16.382 2.109 1.00 94.62 368 THR A O 1
ATOM 2930 N N . GLY A 1 369 ? -17.420 -16.203 3.644 1.00 95.69 369 GLY A N 1
ATOM 2931 C CA . GLY A 1 369 ? -17.133 -14.800 3.912 1.00 95.69 369 GLY A CA 1
ATOM 2932 C C . GLY A 1 369 ? -18.300 -14.073 4.566 1.00 95.69 369 GLY A C 1
ATOM 2933 O O . GLY A 1 369 ? -19.238 -14.716 5.049 1.00 95.69 369 GLY A O 1
ATOM 2934 N N . PRO A 1 370 ? -18.223 -12.735 4.642 1.00 97.19 370 PRO A N 1
ATOM 2935 C CA . PRO A 1 370 ? -19.302 -11.933 5.194 1.00 97.19 370 PRO A CA 1
ATOM 2936 C C . PRO A 1 370 ? -20.525 -11.979 4.274 1.00 97.19 370 PRO A C 1
ATOM 2938 O O . PRO A 1 370 ? -20.404 -12.236 3.083 1.00 97.19 370 PRO A O 1
ATOM 2941 N N . ASN A 1 371 ? -21.701 -11.685 4.812 1.00 96.88 371 ASN A N 1
ATOM 2942 C CA . ASN A 1 371 ? -22.920 -11.423 4.041 1.00 96.88 371 ASN A CA 1
ATOM 2943 C C . ASN A 1 371 ? -23.567 -10.072 4.393 1.00 96.88 371 ASN A C 1
ATOM 2945 O O . ASN A 1 371 ? -24.559 -9.674 3.775 1.00 96.88 371 ASN A O 1
ATOM 2949 N N . VAL A 1 372 ? -22.982 -9.358 5.359 1.00 98.12 372 VAL A N 1
ATOM 2950 C CA . VAL A 1 372 ? -23.333 -7.992 5.745 1.00 98.12 372 VAL A CA 1
ATOM 2951 C C . VAL A 1 372 ? -22.052 -7.177 5.923 1.00 98.12 372 VAL A C 1
ATOM 2953 O O . VAL A 1 372 ? -21.061 -7.701 6.433 1.00 98.12 372 VAL A O 1
ATOM 2956 N N . ILE A 1 373 ? -22.069 -5.899 5.544 1.00 98.56 373 ILE A N 1
ATOM 2957 C CA . ILE A 1 373 ? -20.983 -4.945 5.816 1.00 98.56 373 ILE A CA 1
ATOM 2958 C C . ILE A 1 373 ? -21.542 -3.786 6.634 1.00 98.56 373 ILE A C 1
ATOM 2960 O O . ILE A 1 373 ? -22.458 -3.106 6.177 1.00 98.56 373 ILE A O 1
ATOM 2964 N N . LEU A 1 374 ? -20.978 -3.551 7.817 1.00 98.38 374 LEU A N 1
ATOM 2965 C CA . LEU A 1 374 ? -21.187 -2.336 8.601 1.00 98.38 374 LEU A CA 1
ATOM 2966 C C . LEU A 1 374 ? -20.116 -1.305 8.228 1.00 98.38 374 LEU A C 1
ATOM 2968 O O . LEU A 1 374 ? -18.930 -1.506 8.494 1.00 98.38 374 LEU A O 1
ATOM 2972 N N . LEU A 1 375 ? -20.556 -0.200 7.630 1.00 98.00 375 LEU A N 1
ATOM 2973 C CA . LEU A 1 375 ? -19.712 0.924 7.232 1.00 98.00 375 LEU A CA 1
ATOM 2974 C C . LEU A 1 375 ? -19.337 1.798 8.436 1.00 98.00 375 LEU A C 1
ATOM 2976 O O . LEU A 1 375 ? -20.136 2.008 9.353 1.00 98.00 375 LEU A O 1
ATOM 2980 N N . SER A 1 376 ? -18.126 2.348 8.407 1.00 95.31 376 SER A N 1
ATOM 2981 C CA . SER A 1 376 ? -17.687 3.371 9.351 1.00 95.31 376 SER A CA 1
ATOM 2982 C C . SER A 1 376 ? -18.486 4.662 9.165 1.00 95.31 376 SER A C 1
ATOM 2984 O O . SER A 1 376 ? -18.837 5.029 8.042 1.00 95.31 376 SER A O 1
ATOM 2986 N N . ASP A 1 377 ? -18.739 5.379 10.262 1.00 90.75 377 ASP A N 1
ATOM 2987 C CA . ASP A 1 377 ? -19.287 6.743 10.208 1.00 90.75 377 ASP A CA 1
ATOM 2988 C C . ASP A 1 377 ? -18.335 7.715 9.500 1.00 90.75 377 ASP A C 1
ATOM 2990 O O . ASP A 1 377 ? -18.774 8.671 8.850 1.00 90.75 377 ASP A O 1
ATOM 2994 N N . LEU A 1 378 ? -17.035 7.474 9.679 1.00 86.44 378 LEU A N 1
ATOM 2995 C CA . LEU A 1 378 ? -15.944 8.294 9.188 1.00 86.44 378 LEU A CA 1
ATOM 2996 C C . LEU A 1 378 ? -15.533 7.806 7.803 1.00 86.44 378 LEU A C 1
ATOM 2998 O O . LEU A 1 378 ? -15.402 6.609 7.570 1.00 86.44 378 LEU A O 1
ATOM 3002 N N . LEU A 1 379 ? -15.298 8.739 6.882 1.00 82.62 379 LEU A N 1
ATOM 3003 C CA . LEU A 1 379 ? -14.758 8.398 5.568 1.00 82.62 379 LEU A CA 1
ATOM 3004 C C . LEU A 1 379 ? -13.276 8.005 5.671 1.00 82.62 379 LEU A C 1
ATOM 3006 O O . LEU A 1 379 ? -12.837 7.038 5.048 1.00 82.62 379 LEU A O 1
ATOM 3010 N N . ILE A 1 380 ? -12.523 8.749 6.485 1.00 80.62 380 ILE A N 1
ATOM 3011 C CA . ILE A 1 380 ? -11.083 8.600 6.690 1.00 80.62 380 ILE A CA 1
ATOM 3012 C C . ILE A 1 380 ? -10.785 8.509 8.182 1.00 80.62 380 ILE A C 1
ATOM 3014 O O . ILE A 1 380 ? -11.395 9.196 8.998 1.00 80.62 380 ILE A O 1
ATOM 3018 N N . GLN A 1 381 ? -9.820 7.663 8.521 1.00 82.75 381 GLN A N 1
ATOM 3019 C CA . GLN A 1 381 ? -9.244 7.546 9.852 1.00 82.75 381 GLN A CA 1
ATOM 3020 C C . GLN A 1 381 ? -7.719 7.514 9.714 1.00 82.75 381 GLN A C 1
ATOM 3022 O O . GLN A 1 381 ? -7.190 6.732 8.924 1.00 82.75 381 GLN A O 1
ATOM 3027 N N . ASN A 1 382 ? -7.012 8.391 10.437 1.00 75.62 382 ASN A N 1
ATOM 3028 C CA . ASN A 1 382 ? -5.545 8.520 10.399 1.00 75.62 382 ASN A CA 1
ATOM 3029 C C . ASN A 1 382 ? -4.949 8.571 8.973 1.00 75.62 382 ASN A C 1
ATOM 3031 O O . ASN A 1 382 ? -3.904 7.986 8.684 1.00 75.62 382 ASN A O 1
ATOM 3035 N N . GLY A 1 383 ? -5.636 9.256 8.054 1.00 70.19 383 GLY A N 1
ATOM 3036 C CA . GLY A 1 383 ? -5.198 9.426 6.666 1.00 70.19 383 GLY A CA 1
ATOM 3037 C C . GLY A 1 383 ? -5.408 8.213 5.748 1.00 70.19 383 GLY A C 1
ATOM 3038 O O . GLY A 1 383 ? -4.907 8.233 4.623 1.00 70.19 383 GLY A O 1
ATOM 3039 N N . GLY A 1 384 ? -6.125 7.175 6.196 1.00 79.31 384 GLY A N 1
ATOM 3040 C CA . GLY A 1 384 ? -6.571 6.045 5.375 1.00 79.31 384 GLY A CA 1
ATOM 3041 C C . GLY A 1 384 ? -8.098 5.938 5.302 1.00 79.31 384 GLY A C 1
ATOM 3042 O O . GLY A 1 384 ? -8.801 6.313 6.237 1.00 79.31 384 GLY A O 1
ATOM 3043 N N . PHE A 1 385 ? -8.624 5.412 4.196 1.00 86.81 385 PHE A N 1
ATOM 3044 C CA . PHE A 1 385 ? -10.068 5.271 3.977 1.00 86.81 385 PHE A CA 1
ATOM 3045 C C . PHE A 1 385 ? -10.656 4.124 4.787 1.00 86.81 385 PHE A C 1
ATOM 3047 O O . PHE A 1 385 ? -10.117 3.019 4.789 1.00 86.81 385 PHE A O 1
ATOM 3054 N N . ALA A 1 386 ? -11.778 4.386 5.452 1.00 90.88 386 ALA A N 1
ATOM 3055 C CA . ALA A 1 386 ? -12.453 3.410 6.301 1.00 90.88 386 ALA A CA 1
ATOM 3056 C C . ALA A 1 386 ? -13.537 2.597 5.568 1.00 90.88 386 ALA A C 1
ATOM 3058 O O . ALA A 1 386 ? -13.945 1.550 6.073 1.00 90.88 386 ALA A O 1
ATOM 3059 N N . ASN A 1 387 ? -13.989 3.073 4.397 1.00 93.75 387 ASN A N 1
ATOM 3060 C CA . ASN A 1 387 ? -15.075 2.486 3.608 1.00 93.75 387 ASN A CA 1
ATOM 3061 C C . ASN A 1 387 ? -14.674 2.318 2.126 1.00 93.75 387 ASN A C 1
ATOM 3063 O O . ASN A 1 387 ? -14.757 3.265 1.347 1.00 93.75 387 ASN A O 1
ATOM 3067 N N . LEU A 1 388 ? -14.271 1.105 1.747 1.00 94.56 388 LEU A N 1
ATOM 3068 C CA . LEU A 1 388 ? -13.956 0.643 0.390 1.00 94.56 388 LEU A CA 1
ATOM 3069 C C . LEU A 1 388 ? -14.663 -0.707 0.161 1.00 94.56 388 LEU A C 1
ATOM 3071 O O . LEU A 1 388 ? -14.079 -1.778 0.332 1.00 94.56 388 LEU A O 1
ATOM 3075 N N . ALA A 1 389 ? -15.969 -0.661 -0.117 1.00 95.31 389 ALA A N 1
ATOM 3076 C CA . ALA A 1 389 ? -16.842 -1.840 -0.071 1.00 95.31 389 ALA A CA 1
ATOM 3077 C C . ALA A 1 389 ? -16.900 -2.673 -1.366 1.00 95.31 389 ALA A C 1
ATOM 3079 O O . ALA A 1 389 ? -17.492 -3.752 -1.353 1.00 95.31 389 ALA A O 1
ATOM 3080 N N . GLU A 1 390 ? -16.292 -2.220 -2.466 1.00 94.62 390 GLU A N 1
ATOM 3081 C CA . GLU A 1 390 ? -16.360 -2.897 -3.770 1.00 94.62 390 GLU A CA 1
ATOM 3082 C C . GLU A 1 390 ? -15.845 -4.332 -3.714 1.00 94.62 390 GLU A C 1
ATOM 3084 O O . GLU A 1 390 ? -16.601 -5.258 -3.995 1.00 94.62 390 GLU A O 1
ATOM 3089 N N . PHE A 1 391 ? -14.603 -4.549 -3.286 1.00 94.06 391 PHE A N 1
ATOM 3090 C CA . PHE A 1 391 ? -14.012 -5.889 -3.269 1.00 94.06 391 PHE A CA 1
ATOM 3091 C C . PHE A 1 391 ? -14.724 -6.865 -2.324 1.00 94.06 391 PHE A C 1
ATOM 3093 O O . PHE A 1 391 ? -15.009 -7.990 -2.741 1.00 94.06 391 PHE A O 1
ATOM 3100 N N . PRO A 1 392 ? -15.084 -6.479 -1.085 1.00 95.81 392 PRO A N 1
ATOM 3101 C CA . PRO A 1 392 ? -15.923 -7.312 -0.227 1.00 95.81 392 PRO A CA 1
ATOM 3102 C C . PRO A 1 392 ? -17.268 -7.676 -0.861 1.00 95.81 392 PRO A C 1
ATOM 3104 O O . PRO A 1 392 ? -17.702 -8.822 -0.752 1.00 95.81 392 PRO A O 1
ATOM 3107 N N . VAL A 1 393 ? -17.913 -6.747 -1.569 1.00 96.12 393 VAL A N 1
ATOM 3108 C CA . VAL A 1 393 ? -19.168 -7.026 -2.278 1.00 96.12 393 VAL A CA 1
ATOM 3109 C C . VAL A 1 393 ? -18.941 -7.940 -3.483 1.00 96.12 393 VAL A C 1
ATOM 3111 O O . VAL A 1 393 ? -19.683 -8.907 -3.653 1.00 96.12 393 VAL A O 1
ATOM 3114 N N . LEU A 1 394 ? -17.902 -7.715 -4.290 1.00 93.12 394 LEU A N 1
ATOM 3115 C CA . LEU A 1 394 ? -17.529 -8.600 -5.400 1.00 93.12 394 LEU A CA 1
ATOM 3116 C C . LEU A 1 394 ? -17.221 -10.021 -4.908 1.00 93.12 394 LEU A C 1
ATOM 3118 O O . LEU A 1 394 ? -17.628 -11.000 -5.540 1.00 93.12 394 LEU A O 1
ATOM 3122 N N . GLN A 1 395 ? -16.573 -10.141 -3.747 1.00 94.81 395 GLN A N 1
ATOM 3123 C CA . GLN A 1 395 ? -16.314 -11.416 -3.088 1.00 94.81 395 GLN A CA 1
ATOM 3124 C C . GLN A 1 395 ? -17.628 -12.139 -2.765 1.00 94.81 395 GLN A C 1
ATOM 3126 O O . GLN A 1 395 ? -17.783 -13.299 -3.145 1.00 94.81 395 GLN A O 1
ATOM 3131 N N . MET A 1 396 ? -18.605 -11.451 -2.164 1.00 96.06 396 MET A N 1
ATOM 3132 C CA . MET A 1 396 ? -19.941 -11.999 -1.882 1.00 96.06 396 MET A CA 1
ATOM 3133 C C . MET A 1 396 ? -20.689 -12.423 -3.153 1.00 96.06 396 MET A C 1
ATOM 3135 O O . MET A 1 396 ? -21.213 -13.536 -3.246 1.00 96.06 396 MET A O 1
ATOM 3139 N N . LEU A 1 397 ? -20.736 -11.545 -4.154 1.00 92.69 397 LEU A N 1
ATOM 3140 C CA . LEU A 1 397 ? -21.503 -11.772 -5.376 1.00 92.69 397 LEU A CA 1
ATOM 3141 C C . LEU A 1 397 ? -20.942 -12.948 -6.182 1.00 92.69 397 LEU A C 1
ATOM 3143 O O . LEU A 1 397 ? -21.695 -13.863 -6.533 1.00 92.69 397 LEU A O 1
ATOM 3147 N N . TYR A 1 398 ? -19.633 -12.942 -6.445 1.00 90.25 398 TYR A N 1
ATOM 3148 C CA . TYR A 1 398 ? -19.007 -13.836 -7.420 1.00 90.25 398 TYR A CA 1
ATOM 3149 C C . TYR A 1 398 ? -18.213 -14.980 -6.789 1.00 90.25 398 TYR A C 1
ATOM 3151 O O . TYR A 1 398 ? -18.371 -16.118 -7.226 1.00 90.25 398 TYR A O 1
ATOM 3159 N N . ARG A 1 399 ? -17.403 -14.727 -5.750 1.00 92.31 399 ARG A N 1
ATOM 3160 C CA . ARG A 1 399 ? -16.545 -15.772 -5.150 1.00 92.31 399 ARG A CA 1
ATOM 3161 C C . ARG A 1 399 ? -17.294 -16.654 -4.153 1.00 92.31 399 ARG A C 1
ATOM 3163 O O . ARG A 1 399 ? -17.046 -17.857 -4.108 1.00 92.31 399 ARG A O 1
ATOM 3170 N N . GLN A 1 400 ? -18.260 -16.099 -3.419 1.00 94.56 400 GLN A N 1
ATOM 3171 C CA . GLN A 1 400 ? -19.231 -16.900 -2.665 1.00 94.56 400 GLN A CA 1
ATOM 3172 C C . GLN A 1 400 ? -20.396 -17.380 -3.546 1.00 94.56 400 GLN A C 1
ATOM 3174 O O . GLN A 1 400 ? -21.111 -18.303 -3.163 1.00 94.56 400 GLN A O 1
ATOM 3179 N N . GLY A 1 401 ? -20.613 -16.750 -4.706 1.00 90.81 401 GLY A N 1
ATOM 3180 C CA . GLY A 1 401 ? -21.637 -17.120 -5.681 1.00 90.81 401 GLY A CA 1
ATOM 3181 C C . GLY A 1 401 ? -23.072 -16.762 -5.280 1.00 90.81 401 GLY A C 1
ATOM 3182 O O . GLY A 1 401 ? -24.000 -17.467 -5.678 1.00 90.81 401 GLY A O 1
ATOM 3183 N N . MET A 1 402 ? -23.277 -15.692 -4.501 1.00 92.44 402 MET A N 1
ATOM 3184 C CA . MET A 1 402 ? -24.612 -15.263 -4.045 1.00 92.44 402 MET A CA 1
ATOM 3185 C C . MET A 1 402 ? -25.530 -14.796 -5.186 1.00 92.44 402 MET A C 1
ATOM 3187 O O . MET A 1 402 ? -26.747 -14.842 -5.034 1.00 92.44 402 MET A O 1
ATOM 3191 N N . ILE A 1 403 ? -24.976 -14.374 -6.331 1.00 88.69 403 ILE A N 1
ATOM 3192 C CA . ILE A 1 403 ? -25.764 -13.931 -7.499 1.00 88.69 403 ILE A CA 1
ATOM 3193 C C . ILE A 1 403 ? -25.669 -14.875 -8.705 1.00 88.69 403 ILE A C 1
ATOM 3195 O O . ILE A 1 403 ? -26.397 -14.713 -9.687 1.00 88.69 403 ILE A O 1
ATOM 3199 N N . LEU A 1 404 ? -24.789 -15.877 -8.649 1.00 85.81 404 LEU A N 1
ATOM 3200 C CA . LEU A 1 404 ? -24.549 -16.783 -9.769 1.00 85.81 404 LEU A CA 1
ATOM 3201 C C . LEU A 1 404 ? -25.755 -17.721 -9.973 1.00 85.81 404 LEU A C 1
ATOM 3203 O O . LEU A 1 404 ? -26.185 -18.386 -9.024 1.00 85.81 404 LEU A O 1
ATOM 3207 N N . PRO A 1 405 ? -26.343 -17.803 -11.182 1.00 83.81 405 PRO A N 1
ATOM 3208 C CA . PRO A 1 405 ? -27.493 -18.669 -11.429 1.00 83.81 405 PRO A CA 1
ATOM 3209 C C . PRO A 1 405 ? -27.179 -20.139 -11.124 1.00 83.81 405 PRO A C 1
ATOM 3211 O O . PRO A 1 405 ? -26.143 -20.649 -11.539 1.00 83.81 405 PRO A O 1
ATOM 3214 N N . LYS A 1 406 ? -28.101 -20.838 -10.445 1.00 85.06 406 LYS A N 1
ATOM 3215 C CA . LYS A 1 406 ? -27.978 -22.265 -10.063 1.00 85.06 406 LYS A CA 1
ATOM 3216 C C . LYS A 1 406 ? -26.805 -22.587 -9.118 1.00 85.06 406 LYS A C 1
ATOM 3218 O O . LYS A 1 406 ? -26.517 -23.762 -8.900 1.00 85.06 406 LYS A O 1
ATOM 3223 N N . HIS A 1 407 ? -26.143 -21.579 -8.550 1.00 88.94 407 HIS A N 1
ATOM 3224 C CA . HIS A 1 407 ? -25.084 -21.781 -7.566 1.00 88.94 407 HIS A CA 1
ATOM 3225 C C . HIS A 1 407 ? -25.675 -22.184 -6.198 1.00 88.94 407 HIS A C 1
ATOM 3227 O O . HIS A 1 407 ? -26.686 -21.601 -5.804 1.00 88.94 407 HIS A O 1
ATOM 3233 N N . PRO A 1 408 ? -25.071 -23.123 -5.438 1.00 86.81 408 PRO A N 1
ATOM 3234 C CA . PRO A 1 408 ? -25.614 -23.582 -4.151 1.00 86.81 408 PRO A CA 1
ATOM 3235 C C . PRO A 1 408 ? -25.827 -22.471 -3.117 1.00 86.81 408 PRO A C 1
ATOM 3237 O O . PRO A 1 408 ? -26.734 -22.557 -2.296 1.00 86.81 408 PRO A O 1
ATOM 3240 N N . ASN A 1 409 ? -25.001 -21.423 -3.172 1.00 88.25 409 ASN A N 1
ATOM 3241 C CA . ASN A 1 409 ? -25.077 -20.278 -2.265 1.00 88.25 409 ASN A CA 1
ATOM 3242 C C . ASN A 1 409 ? -25.991 -19.141 -2.772 1.00 88.25 409 ASN A C 1
ATOM 3244 O O . ASN A 1 409 ? -26.176 -18.138 -2.085 1.00 88.25 409 ASN A O 1
ATOM 3248 N N . ASN A 1 410 ? -26.574 -19.274 -3.967 1.00 91.38 410 ASN A N 1
ATOM 3249 C CA . ASN A 1 410 ? -27.576 -18.332 -4.453 1.00 91.38 410 ASN A CA 1
ATOM 3250 C C . ASN A 1 410 ? -28.945 -18.693 -3.860 1.00 91.38 410 ASN A C 1
ATOM 3252 O O . ASN A 1 410 ? -29.744 -19.413 -4.458 1.00 91.38 410 ASN A O 1
ATOM 3256 N N . THR A 1 411 ? -29.195 -18.201 -2.648 1.00 89.25 411 THR A N 1
ATOM 3257 C CA . THR A 1 411 ? -30.441 -18.421 -1.893 1.00 89.25 411 THR A CA 1
ATOM 3258 C C . THR A 1 411 ? -31.522 -17.377 -2.198 1.00 89.25 411 THR A C 1
ATOM 3260 O O . THR A 1 411 ? -32.601 -17.418 -1.610 1.00 89.25 411 THR A O 1
ATOM 3263 N N . GLY A 1 412 ? -31.239 -16.414 -3.084 1.00 89.31 412 GLY A N 1
ATOM 3264 C CA . GLY A 1 412 ? -32.061 -15.220 -3.306 1.00 89.31 412 GLY A CA 1
ATOM 3265 C C . GLY A 1 412 ? -31.844 -14.104 -2.276 1.00 89.31 412 GLY A C 1
ATOM 3266 O O . GLY A 1 412 ? -32.354 -13.000 -2.462 1.00 89.31 412 GLY A O 1
ATOM 3267 N N . VAL A 1 413 ? -31.071 -14.355 -1.214 1.00 90.81 413 VAL A N 1
ATOM 3268 C CA . VAL A 1 413 ? -30.693 -13.343 -0.220 1.00 90.81 413 VAL A CA 1
ATOM 3269 C C . VAL A 1 413 ? -29.507 -12.536 -0.738 1.00 90.81 413 VAL A C 1
ATOM 3271 O O . VAL A 1 413 ? -28.455 -13.096 -1.041 1.00 90.81 413 VAL A O 1
ATOM 3274 N N . LYS A 1 414 ? -29.657 -11.211 -0.808 1.00 94.88 414 LYS A N 1
ATOM 3275 C CA . LYS A 1 414 ? -28.592 -10.313 -1.268 1.00 94.88 414 LYS A CA 1
ATOM 3276 C C . LYS A 1 414 ? -27.607 -9.964 -0.144 1.00 94.88 414 LYS A C 1
ATOM 3278 O O . LYS A 1 414 ? -28.001 -9.951 1.035 1.00 94.88 414 LYS A O 1
ATOM 3283 N N . PRO A 1 415 ? -26.355 -9.618 -0.499 1.00 96.88 415 PRO A N 1
ATOM 3284 C CA . PRO A 1 415 ? -25.469 -8.843 0.365 1.00 96.88 415 PRO A CA 1
ATOM 3285 C C . PRO A 1 415 ? -26.188 -7.636 0.965 1.00 96.88 415 PRO A C 1
ATOM 3287 O O . PRO A 1 415 ? -27.023 -7.031 0.293 1.00 96.88 415 PRO A O 1
ATOM 3290 N N . LEU A 1 416 ? -25.866 -7.279 2.205 1.00 97.75 416 LEU A N 1
ATOM 3291 C CA . LEU A 1 416 ? -26.485 -6.149 2.896 1.00 97.75 416 LEU A CA 1
ATOM 3292 C C . LEU A 1 416 ? -25.425 -5.126 3.324 1.00 97.75 416 LEU A C 1
ATOM 3294 O O . LEU A 1 416 ? -24.506 -5.460 4.069 1.00 97.75 416 LEU A O 1
ATOM 3298 N N . LEU A 1 417 ? -25.576 -3.875 2.892 1.00 98.12 417 LEU A N 1
ATOM 3299 C CA . LEU A 1 417 ? -24.788 -2.744 3.386 1.00 98.12 417 LEU A CA 1
ATOM 3300 C C . LEU A 1 417 ? -25.557 -2.017 4.486 1.00 98.12 417 LEU A C 1
ATOM 3302 O O . LEU A 1 417 ? -26.699 -1.597 4.278 1.00 98.12 417 LEU A O 1
ATOM 3306 N N . ILE A 1 418 ? -24.930 -1.849 5.648 1.00 98.25 418 ILE A N 1
ATOM 3307 C CA . ILE A 1 418 ? -25.522 -1.169 6.801 1.00 98.25 418 ILE A CA 1
ATOM 3308 C C . ILE A 1 418 ? -24.622 -0.033 7.294 1.00 98.25 418 ILE A C 1
ATOM 3310 O O . ILE A 1 418 ? -23.398 -0.126 7.235 1.00 98.25 418 ILE A O 1
ATOM 3314 N N . GLY A 1 419 ? -25.215 1.054 7.778 1.00 97.12 419 GLY A N 1
ATOM 3315 C CA . GLY A 1 419 ? -24.483 2.222 8.281 1.00 97.12 419 GLY A CA 1
ATOM 3316 C C . GLY A 1 419 ? -25.320 3.494 8.191 1.00 97.12 419 GLY A C 1
ATOM 3317 O O . GLY A 1 419 ? -26.527 3.429 7.951 1.00 97.12 419 GLY A O 1
ATOM 3318 N N . ARG A 1 420 ? -24.701 4.667 8.353 1.00 93.62 420 ARG A N 1
ATOM 3319 C CA . ARG A 1 420 ? -25.405 5.940 8.121 1.00 93.62 420 ARG A CA 1
ATOM 3320 C C . ARG A 1 420 ? -25.854 6.062 6.671 1.00 93.62 420 ARG A C 1
ATOM 3322 O O . ARG A 1 420 ? -25.142 5.652 5.757 1.00 93.62 420 ARG A O 1
ATOM 3329 N N . GLU A 1 421 ? -26.998 6.708 6.461 1.00 93.50 421 GLU A N 1
ATOM 3330 C CA . GLU A 1 421 ? -27.587 6.882 5.130 1.00 93.50 421 GLU A CA 1
ATOM 3331 C C . GLU A 1 421 ? -26.600 7.477 4.114 1.00 93.50 421 GLU A C 1
ATOM 3333 O O . GLU A 1 421 ? -26.480 6.964 3.004 1.00 93.50 421 GLU A O 1
ATOM 3338 N N . SER A 1 422 ? -25.851 8.516 4.497 1.00 89.88 422 SER A N 1
ATOM 3339 C CA . SER A 1 422 ? -24.864 9.146 3.614 1.00 89.88 422 SER A CA 1
ATOM 3340 C C . SER A 1 422 ? -23.759 8.178 3.181 1.00 89.88 422 SER A C 1
ATOM 3342 O O . SER A 1 422 ? -23.436 8.124 1.998 1.00 89.88 422 SER A O 1
ATOM 3344 N N . GLN A 1 423 ? -23.227 7.377 4.111 1.00 92.69 423 GLN A N 1
ATOM 3345 C CA . GLN A 1 423 ? -22.160 6.407 3.837 1.00 92.69 423 GLN A CA 1
ATOM 3346 C C . GLN A 1 423 ? -22.668 5.254 2.969 1.00 92.69 423 GLN A C 1
ATOM 3348 O O . GLN A 1 423 ? -22.019 4.874 1.997 1.00 92.69 423 GLN A O 1
ATOM 3353 N N . VAL A 1 424 ? -23.862 4.735 3.268 1.00 96.06 424 VAL A N 1
ATOM 3354 C CA . VAL A 1 424 ? -24.472 3.652 2.487 1.00 96.06 424 VAL A CA 1
ATOM 3355 C C . VAL A 1 424 ? -24.761 4.114 1.058 1.00 96.06 424 VAL A C 1
ATOM 3357 O O . VAL A 1 424 ? -24.417 3.409 0.113 1.00 96.06 424 VAL A O 1
ATOM 3360 N N . ARG A 1 425 ? -25.332 5.311 0.868 1.00 95.12 425 ARG A N 1
ATOM 3361 C CA . ARG A 1 425 ? -25.585 5.862 -0.475 1.00 95.12 425 ARG A CA 1
ATOM 3362 C C . ARG A 1 425 ? -24.287 6.086 -1.250 1.00 95.12 425 ARG A C 1
ATOM 3364 O O . ARG A 1 425 ? -24.207 5.661 -2.400 1.00 95.12 425 ARG A O 1
ATOM 3371 N N . ALA A 1 426 ? -23.275 6.689 -0.624 1.00 94.00 426 ALA A N 1
ATOM 3372 C CA . ALA A 1 426 ? -21.966 6.904 -1.241 1.00 94.00 426 ALA A CA 1
ATOM 3373 C C . ALA A 1 426 ? -21.341 5.583 -1.718 1.00 94.00 426 ALA A C 1
ATOM 3375 O O . ALA A 1 426 ? -20.960 5.468 -2.882 1.00 94.00 426 ALA A O 1
ATOM 3376 N N . GLN A 1 427 ? -21.332 4.551 -0.868 1.00 96.19 427 GLN A N 1
ATOM 3377 C CA . GLN A 1 427 ? -20.785 3.239 -1.223 1.00 96.19 427 GLN A CA 1
ATOM 3378 C C . GLN A 1 427 ? -21.614 2.512 -2.294 1.00 96.19 427 GLN A C 1
ATOM 3380 O O . GLN A 1 427 ? -21.043 1.843 -3.148 1.00 96.19 427 GLN A O 1
ATOM 3385 N N . MET A 1 428 ? -22.940 2.679 -2.331 1.00 96.38 428 MET A N 1
ATOM 3386 C CA . MET A 1 428 ? -23.764 2.131 -3.420 1.00 96.38 428 MET A CA 1
ATOM 3387 C C . MET A 1 428 ? -23.399 2.749 -4.777 1.00 96.38 428 MET A C 1
ATOM 3389 O O . MET A 1 428 ? -23.243 2.021 -5.758 1.00 96.38 428 MET A O 1
ATOM 3393 N N . HIS A 1 429 ? -23.210 4.072 -4.840 1.00 95.44 429 HIS A N 1
ATOM 3394 C CA . HIS A 1 429 ? -22.744 4.745 -6.058 1.00 95.44 429 HIS A CA 1
ATOM 3395 C C . HIS A 1 429 ? -21.306 4.355 -6.416 1.00 95.44 429 HIS A C 1
ATOM 3397 O O . HIS A 1 429 ? -21.017 4.108 -7.587 1.00 95.44 429 HIS A O 1
ATOM 3403 N N . TYR A 1 430 ? -20.432 4.249 -5.414 1.00 95.88 430 TYR A N 1
ATOM 3404 C CA . TYR A 1 430 ? -19.051 3.798 -5.563 1.00 95.88 430 TYR A CA 1
ATOM 3405 C C . TYR A 1 430 ? -18.969 2.419 -6.223 1.00 95.88 430 TYR A C 1
ATOM 3407 O O . TYR A 1 430 ? -18.324 2.274 -7.257 1.00 95.88 430 TYR A O 1
ATOM 3415 N N . ILE A 1 431 ? -19.708 1.438 -5.695 1.00 95.38 431 ILE A N 1
ATOM 3416 C CA . ILE A 1 431 ? -19.765 0.070 -6.228 1.00 95.38 431 ILE A CA 1
ATOM 3417 C C . ILE A 1 431 ? -20.353 0.052 -7.645 1.00 95.38 431 ILE A C 1
ATOM 3419 O O . ILE A 1 431 ? -19.906 -0.722 -8.488 1.00 95.38 431 ILE A O 1
ATOM 3423 N N . HIS A 1 432 ? -21.337 0.910 -7.942 1.00 94.94 432 HIS A N 1
ATOM 3424 C CA . HIS A 1 432 ? -21.904 0.999 -9.291 1.00 94.94 432 HIS A CA 1
ATOM 3425 C C . HIS A 1 432 ? -20.844 1.398 -10.322 1.00 94.94 432 HIS A C 1
ATOM 3427 O O . HIS A 1 432 ? -20.716 0.763 -11.370 1.00 94.94 432 HIS A O 1
ATOM 3433 N N . ARG A 1 433 ? -20.063 2.434 -9.989 1.00 95.12 433 ARG A N 1
ATOM 3434 C CA . ARG A 1 433 ? -18.956 2.923 -10.817 1.00 95.12 433 ARG A CA 1
ATOM 3435 C C . ARG A 1 433 ? -17.790 1.935 -10.846 1.00 95.12 433 ARG A C 1
ATOM 3437 O O . ARG A 1 433 ? -17.154 1.810 -11.880 1.00 95.12 433 ARG A O 1
ATOM 3444 N N . GLY A 1 434 ? -17.562 1.186 -9.774 1.00 92.56 434 GLY A N 1
ATOM 3445 C CA . GLY A 1 434 ? -16.618 0.070 -9.742 1.00 92.56 434 GLY A CA 1
ATOM 3446 C C . GLY A 1 434 ? -16.951 -1.054 -10.719 1.00 92.56 434 GLY A C 1
ATOM 3447 O O . GLY A 1 434 ? -16.096 -1.503 -11.467 1.00 92.56 434 GLY A O 1
ATOM 3448 N N . ASN A 1 435 ? -18.219 -1.468 -10.761 1.00 91.38 435 ASN A N 1
ATOM 3449 C CA . ASN A 1 435 ? -18.659 -2.574 -11.615 1.00 91.38 435 ASN A CA 1
ATOM 3450 C C . ASN A 1 435 ? -18.729 -2.209 -13.100 1.00 91.38 435 ASN A C 1
ATOM 3452 O O . ASN A 1 435 ? -18.547 -3.079 -13.953 1.00 91.38 435 ASN A O 1
ATOM 3456 N N . TYR A 1 436 ? -19.090 -0.961 -13.409 1.00 93.19 436 TYR A N 1
ATOM 3457 C CA . TYR A 1 436 ? -19.476 -0.578 -14.767 1.00 93.19 436 TYR A CA 1
ATOM 3458 C C . TYR A 1 436 ? -18.871 0.732 -15.258 1.00 93.19 436 TYR A C 1
ATOM 3460 O O . TYR A 1 436 ? -19.069 1.045 -16.421 1.00 93.19 436 TYR A O 1
ATOM 3468 N N . GLY A 1 437 ? -18.149 1.506 -14.451 1.00 95.38 437 GLY A N 1
ATOM 3469 C CA . GLY A 1 437 ? -17.530 2.757 -14.890 1.00 95.38 437 GLY A CA 1
ATOM 3470 C C . GLY A 1 437 ? -18.545 3.779 -15.412 1.00 95.38 437 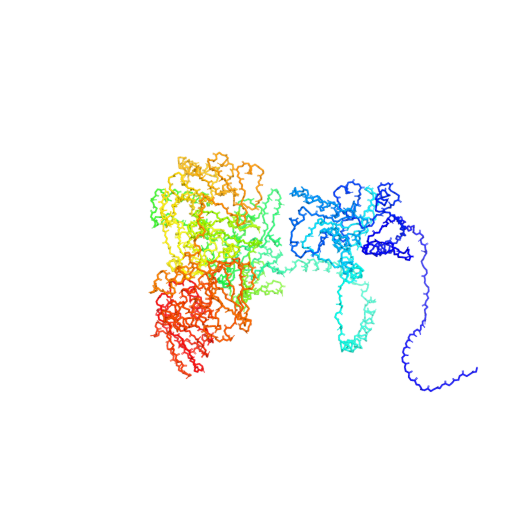GLY A C 1
ATOM 3471 O O . GLY A 1 437 ? -19.419 4.239 -14.664 1.00 95.38 437 GLY A O 1
ATOM 3472 N N . LEU A 1 438 ? -18.440 4.138 -16.695 1.00 96.25 438 LEU A N 1
ATOM 3473 C CA . LEU A 1 438 ? -19.451 4.945 -17.386 1.00 96.25 438 LEU A CA 1
ATOM 3474 C C . LEU A 1 438 ? -20.696 4.107 -17.724 1.00 96.25 438 LEU A C 1
ATOM 3476 O O . LEU A 1 438 ? -20.598 2.999 -18.254 1.00 96.25 438 LEU A O 1
ATOM 3480 N N . LEU A 1 439 ? -21.880 4.623 -17.390 1.00 95.00 439 LEU A N 1
ATOM 3481 C CA . LEU A 1 439 ? -23.110 3.816 -17.317 1.00 95.00 439 LEU A CA 1
ATOM 3482 C C . LEU A 1 439 ? -23.892 3.753 -18.628 1.00 95.00 439 LEU A C 1
ATOM 3484 O O . LEU A 1 439 ? -24.628 2.793 -18.867 1.00 95.00 439 LEU A O 1
ATOM 3488 N N . ASP A 1 440 ? -23.753 4.764 -19.478 1.00 94.38 440 ASP A N 1
ATOM 3489 C CA . ASP A 1 440 ? -24.500 4.855 -20.723 1.00 94.38 440 ASP A CA 1
ATOM 3490 C C . ASP A 1 440 ? -23.701 5.522 -21.848 1.00 94.38 440 ASP A C 1
ATOM 3492 O O . ASP A 1 440 ? -22.620 6.082 -21.661 1.00 94.38 440 ASP A O 1
ATOM 3496 N N . LYS A 1 441 ? -24.261 5.438 -23.059 1.00 95.00 441 LYS A N 1
ATOM 3497 C CA . LYS A 1 441 ? -23.675 6.021 -24.270 1.00 95.00 441 LYS A CA 1
ATOM 3498 C C . LYS A 1 441 ? -23.523 7.543 -24.161 1.00 95.00 441 LYS A C 1
ATOM 3500 O O . LYS A 1 441 ? -22.586 8.090 -24.730 1.00 95.00 441 LYS A O 1
ATOM 3505 N N . GLY A 1 442 ? -24.430 8.226 -23.462 1.00 96.69 442 GLY A N 1
ATOM 3506 C CA . GLY A 1 442 ? -24.395 9.676 -23.296 1.00 96.69 442 GLY A CA 1
ATOM 3507 C C . GLY A 1 442 ? -23.149 10.128 -22.541 1.00 96.69 442 GLY A C 1
ATOM 3508 O O . GLY A 1 442 ? -22.480 11.054 -22.993 1.00 96.69 442 GLY A O 1
ATOM 3509 N N . GLU A 1 443 ? -22.787 9.427 -21.464 1.00 96.44 443 GLU A N 1
ATOM 3510 C CA . GLU A 1 443 ? -21.548 9.699 -20.723 1.00 96.44 443 GLU A CA 1
ATOM 3511 C C . GLU A 1 443 ? -20.297 9.548 -21.611 1.00 96.44 443 GLU A C 1
ATOM 3513 O O . GLU A 1 443 ? -19.398 10.379 -21.538 1.00 96.44 443 GLU A O 1
ATOM 3518 N N . LEU A 1 444 ? -20.253 8.555 -22.509 1.00 96.19 444 LEU A N 1
ATOM 3519 C CA . LEU A 1 444 ? -19.136 8.374 -23.455 1.00 96.19 444 LEU A CA 1
ATOM 3520 C C . LEU A 1 444 ? -19.046 9.504 -24.494 1.00 96.19 444 LEU A C 1
ATOM 3522 O O . LEU A 1 444 ? -17.953 9.978 -24.805 1.00 96.19 444 LEU A O 1
ATOM 3526 N N . LEU A 1 445 ? -20.188 9.942 -25.031 1.00 96.25 445 LEU A N 1
ATOM 3527 C CA . LEU A 1 445 ? -20.248 11.008 -26.038 1.00 96.25 445 LEU A CA 1
ATOM 3528 C C . LEU A 1 445 ? -19.802 12.365 -25.472 1.00 96.25 445 LEU A C 1
ATOM 3530 O O . LEU A 1 445 ? -19.151 13.136 -26.177 1.00 96.25 445 LEU A O 1
ATOM 3534 N N . VAL A 1 446 ? -20.123 12.656 -24.204 1.00 95.88 446 VAL A N 1
ATOM 3535 C CA . VAL A 1 446 ? -19.688 13.887 -23.512 1.00 95.88 446 VAL A CA 1
ATOM 3536 C C . VAL A 1 446 ? -18.162 13.977 -23.433 1.00 95.88 446 VAL A C 1
ATOM 3538 O O . VAL A 1 446 ? -17.609 15.067 -23.562 1.00 95.88 446 VAL A O 1
ATOM 3541 N N . GLU A 1 447 ? -17.479 12.839 -23.316 1.00 94.50 447 GLU A N 1
ATOM 3542 C CA . GLU A 1 447 ? -16.013 12.757 -23.270 1.00 94.50 447 GLU A CA 1
ATOM 3543 C C . GLU A 1 447 ? -15.351 12.775 -24.661 1.00 94.50 447 GLU A C 1
ATOM 3545 O O . GLU A 1 447 ? -14.150 12.532 -24.790 1.00 94.50 447 GLU A O 1
ATOM 3550 N N . GLY A 1 448 ? -16.114 13.076 -25.719 1.00 89.69 448 GLY A N 1
ATOM 3551 C CA . GLY A 1 448 ? -15.593 13.263 -27.075 1.00 89.69 448 GLY A CA 1
ATOM 3552 C C . GLY A 1 448 ? -15.367 11.972 -27.863 1.00 89.69 448 GLY A C 1
ATOM 3553 O O . GLY A 1 448 ? -14.702 12.004 -28.900 1.00 89.69 448 GLY A O 1
ATOM 3554 N N . VAL A 1 449 ? -15.914 10.842 -27.404 1.00 92.62 449 VAL A N 1
ATOM 3555 C CA . VAL A 1 449 ? -15.915 9.583 -28.163 1.00 92.62 449 VAL A CA 1
ATOM 3556 C C . VAL A 1 449 ? -16.930 9.677 -29.300 1.00 92.62 449 VAL A C 1
ATOM 3558 O O . VAL A 1 449 ? -18.055 10.129 -29.097 1.00 92.62 449 VAL A O 1
ATOM 3561 N N . ASP A 1 450 ? -16.558 9.239 -30.503 1.00 93.88 450 ASP A N 1
ATOM 3562 C CA . ASP A 1 450 ? -17.492 9.201 -31.625 1.00 93.88 450 ASP A CA 1
ATOM 3563 C C . ASP A 1 450 ? -18.588 8.142 -31.421 1.00 93.88 450 ASP A C 1
ATOM 3565 O O . ASP A 1 450 ? -18.442 7.176 -30.670 1.00 93.88 450 ASP A O 1
ATOM 3569 N N . GLU A 1 451 ? -19.700 8.305 -32.135 1.00 94.75 451 GLU A N 1
ATOM 3570 C CA . GLU A 1 451 ? -20.883 7.473 -31.942 1.00 94.75 451 GLU A CA 1
ATOM 3571 C C . GLU A 1 451 ? -20.622 5.973 -32.157 1.00 94.75 451 GLU A C 1
ATOM 3573 O O . GLU A 1 451 ? -21.145 5.142 -31.409 1.00 94.75 451 GLU A O 1
ATOM 3578 N N . SER A 1 452 ? -19.783 5.629 -33.138 1.00 91.12 452 SER A N 1
ATOM 3579 C CA . SER A 1 452 ? -19.491 4.239 -33.487 1.00 91.12 452 SER A CA 1
ATOM 3580 C C . SER A 1 452 ? -18.621 3.555 -32.433 1.00 91.12 452 SER A C 1
ATOM 3582 O O . SER A 1 452 ? -18.898 2.418 -32.036 1.00 91.12 452 SER A O 1
ATOM 3584 N N . THR A 1 453 ? -17.623 4.272 -31.913 1.00 91.25 453 THR A N 1
ATOM 3585 C CA . THR A 1 453 ? -16.768 3.801 -30.818 1.00 91.25 453 THR A CA 1
ATOM 3586 C C . THR A 1 453 ? -17.555 3.700 -29.511 1.00 91.25 453 THR A C 1
ATOM 3588 O O . THR A 1 453 ? -17.413 2.711 -28.790 1.00 91.25 453 THR A O 1
ATOM 3591 N N . ALA A 1 454 ? -18.447 4.652 -29.219 1.00 94.56 454 ALA A N 1
ATOM 3592 C CA . ALA A 1 454 ? -19.301 4.599 -28.032 1.00 94.56 454 ALA A CA 1
ATOM 3593 C C . ALA A 1 454 ? -20.257 3.390 -28.069 1.00 94.56 454 ALA A C 1
ATOM 3595 O O . ALA A 1 454 ? -20.391 2.675 -27.074 1.00 94.56 454 ALA A O 1
ATOM 3596 N N . ASP A 1 455 ? -20.866 3.095 -29.225 1.00 92.62 455 ASP A N 1
ATOM 3597 C CA . ASP A 1 455 ? -21.694 1.893 -29.401 1.00 92.62 455 ASP A CA 1
ATOM 3598 C C . ASP A 1 455 ? -20.889 0.604 -29.204 1.00 92.62 455 ASP A C 1
ATOM 3600 O O . ASP A 1 455 ? -21.353 -0.333 -28.550 1.00 92.62 455 ASP A O 1
ATOM 3604 N N . MET A 1 456 ? -19.669 0.552 -29.743 1.00 91.94 456 MET A N 1
ATOM 3605 C CA . MET A 1 456 ? -18.752 -0.571 -29.551 1.00 91.94 456 MET A CA 1
ATOM 3606 C C . MET A 1 456 ? -18.422 -0.784 -28.066 1.00 91.94 456 MET A C 1
ATOM 3608 O O . MET A 1 456 ? -18.547 -1.906 -27.570 1.00 91.94 456 MET A O 1
ATOM 3612 N N . MET A 1 457 ? -18.043 0.275 -27.347 1.00 94.00 457 MET A N 1
ATOM 3613 C CA . MET A 1 457 ? -17.723 0.207 -25.917 1.00 94.00 457 MET A CA 1
ATOM 3614 C C . MET A 1 457 ? -18.928 -0.258 -25.090 1.00 94.00 457 MET A C 1
ATOM 3616 O O . MET A 1 457 ? -18.784 -1.128 -24.230 1.00 94.00 457 MET A O 1
ATOM 3620 N N . MET A 1 458 ? -20.134 0.231 -25.396 1.00 94.44 458 MET A N 1
ATOM 3621 C CA . MET A 1 458 ? -21.350 -0.214 -24.708 1.00 94.44 458 MET A CA 1
ATOM 3622 C C . MET A 1 458 ? -21.680 -1.684 -24.977 1.00 94.44 458 MET A C 1
ATOM 3624 O O . MET A 1 458 ? -22.128 -2.381 -24.067 1.00 94.44 458 MET A O 1
ATOM 3628 N N . LYS A 1 459 ? -21.438 -2.199 -26.189 1.00 93.56 459 LYS A N 1
ATOM 3629 C CA . LYS A 1 459 ? -21.605 -3.634 -26.481 1.00 93.56 459 LYS A CA 1
ATOM 3630 C C . LYS A 1 459 ? -20.662 -4.500 -25.645 1.00 93.56 459 LYS A C 1
ATOM 3632 O O . LYS A 1 459 ? -21.125 -5.467 -25.041 1.00 93.56 459 LYS A O 1
ATOM 3637 N N . ILE A 1 460 ? -19.383 -4.122 -25.567 1.00 92.38 460 ILE A N 1
ATOM 3638 C CA . ILE A 1 460 ? -18.375 -4.792 -24.725 1.00 92.38 460 ILE A CA 1
ATOM 3639 C C . ILE A 1 460 ? -18.836 -4.800 -23.263 1.00 92.38 460 ILE A C 1
ATOM 3641 O O . ILE A 1 460 ? -18.919 -5.857 -22.637 1.00 92.38 460 ILE A O 1
ATOM 3645 N N . LYS A 1 461 ? -19.226 -3.633 -22.743 1.00 92.62 461 LYS A N 1
ATOM 3646 C CA . LYS A 1 461 ? -19.690 -3.472 -21.360 1.00 92.62 461 LYS A CA 1
ATOM 3647 C C . LYS A 1 461 ? -20.910 -4.341 -21.052 1.00 92.62 461 LYS A C 1
ATOM 3649 O O . LYS A 1 461 ? -20.933 -5.037 -20.043 1.00 92.62 461 LYS A O 1
ATOM 3654 N N . ILE A 1 462 ? -21.904 -4.370 -21.941 1.00 91.94 462 ILE A N 1
ATOM 3655 C CA . ILE A 1 462 ? -23.111 -5.198 -21.782 1.00 91.94 462 ILE A CA 1
ATOM 3656 C C . ILE A 1 462 ? -22.773 -6.697 -21.784 1.00 91.94 462 ILE A C 1
ATOM 3658 O O . ILE A 1 462 ? -23.380 -7.450 -21.019 1.00 91.94 462 ILE A O 1
ATOM 3662 N N . LYS A 1 463 ? -21.806 -7.143 -22.599 1.00 89.94 463 LYS A N 1
ATOM 3663 C CA . LYS A 1 463 ? -21.328 -8.537 -22.591 1.00 89.94 463 LYS A CA 1
ATOM 3664 C C . LYS A 1 463 ? -20.710 -8.901 -21.240 1.00 89.94 463 LYS A C 1
ATOM 3666 O O . LYS A 1 463 ? -21.108 -9.912 -20.662 1.00 89.94 463 LYS A O 1
ATOM 3671 N N . PHE A 1 464 ? -19.827 -8.058 -20.704 1.00 89.88 464 PHE A N 1
ATOM 3672 C CA . PHE A 1 464 ? -19.261 -8.250 -19.363 1.00 89.88 464 PHE A CA 1
ATOM 3673 C C . PHE A 1 464 ? -20.309 -8.165 -18.246 1.00 89.88 464 PHE A C 1
ATOM 3675 O O . PHE A 1 464 ? -20.227 -8.896 -17.264 1.00 89.88 464 PHE A O 1
ATOM 3682 N N . ALA A 1 465 ? -21.343 -7.343 -18.420 1.00 88.25 465 ALA A N 1
ATOM 3683 C CA . ALA A 1 465 ? -22.460 -7.205 -17.487 1.00 88.25 465 ALA A CA 1
ATOM 3684 C C . ALA A 1 465 ? -23.523 -8.320 -17.610 1.00 88.25 465 ALA A C 1
ATOM 3686 O O . ALA A 1 465 ? -24.623 -8.191 -17.070 1.00 88.25 465 ALA A O 1
ATOM 3687 N N . PHE A 1 466 ? -23.239 -9.411 -18.331 1.00 85.44 466 PHE A N 1
ATOM 3688 C CA . PHE A 1 466 ? -24.171 -10.525 -18.553 1.00 85.44 466 PHE A CA 1
ATOM 3689 C C . PHE A 1 466 ? -25.525 -10.086 -19.143 1.00 85.44 466 PHE A C 1
ATOM 3691 O O . PHE A 1 466 ? -26.587 -10.589 -18.767 1.00 85.44 466 PHE A O 1
ATOM 3698 N N . GLY A 1 467 ? -25.485 -9.134 -20.078 1.00 86.38 467 GLY A N 1
ATOM 3699 C CA . GLY A 1 467 ? -26.632 -8.681 -20.865 1.00 86.38 467 GLY A CA 1
ATOM 3700 C C . GLY A 1 467 ? -27.333 -7.424 -20.348 1.00 86.38 467 GLY A C 1
ATOM 3701 O O . GLY A 1 467 ? -28.132 -6.858 -21.093 1.00 86.38 467 GLY A O 1
ATOM 3702 N N . ALA A 1 468 ? -27.043 -6.951 -19.130 1.00 89.31 468 ALA A N 1
ATOM 3703 C CA . ALA A 1 468 ? -27.606 -5.697 -18.624 1.00 89.31 468 ALA A CA 1
ATOM 3704 C C . ALA A 1 468 ? -26.774 -5.080 -17.492 1.00 89.31 468 ALA A C 1
ATOM 3706 O O . ALA A 1 468 ? -26.394 -5.769 -16.547 1.00 89.31 468 ALA A O 1
ATOM 3707 N N . ILE A 1 469 ? -26.591 -3.760 -17.545 1.00 91.25 469 ILE A N 1
ATOM 3708 C CA . ILE A 1 469 ? -26.110 -2.961 -16.411 1.00 91.25 469 ILE A CA 1
ATOM 3709 C C . ILE A 1 469 ? -27.234 -2.903 -15.373 1.00 91.25 469 ILE A C 1
ATOM 3711 O O . ILE A 1 469 ? -28.382 -2.611 -15.715 1.00 91.25 469 ILE A O 1
ATOM 3715 N N . ARG A 1 470 ? -26.918 -3.245 -14.122 1.00 91.38 470 ARG A N 1
ATOM 3716 C CA . ARG A 1 470 ? -27.895 -3.343 -13.032 1.00 91.38 470 ARG A CA 1
ATOM 3717 C C . ARG A 1 470 ? -27.664 -2.250 -12.011 1.00 91.38 470 ARG A C 1
ATOM 3719 O O . ARG A 1 470 ? -26.538 -2.053 -11.563 1.00 91.38 470 ARG A O 1
ATOM 3726 N N . GLU A 1 471 ? -28.755 -1.639 -11.567 1.00 92.75 471 GLU A N 1
ATOM 3727 C CA . GLU A 1 471 ? -28.708 -0.714 -10.441 1.00 92.75 471 GLU A CA 1
ATOM 3728 C C . GLU A 1 471 ? -28.232 -1.446 -9.174 1.00 92.75 471 GLU A C 1
ATOM 3730 O O . GLU A 1 471 ? -28.659 -2.584 -8.932 1.00 92.75 471 GLU A O 1
ATOM 3735 N N . PRO A 1 472 ? -27.413 -0.818 -8.310 1.00 92.19 472 PRO A N 1
ATOM 3736 C CA . PRO A 1 472 ? -26.858 -1.472 -7.124 1.00 92.19 472 PRO A CA 1
ATOM 3737 C C . PRO A 1 472 ? -27.921 -2.096 -6.213 1.00 92.19 472 PRO A C 1
ATOM 3739 O O . PRO A 1 472 ? -27.731 -3.194 -5.699 1.00 92.19 472 PRO A O 1
ATOM 3742 N N . SER A 1 473 ? -29.085 -1.455 -6.070 1.00 93.62 473 SER A N 1
ATOM 3743 C CA . SER A 1 473 ? -30.212 -1.950 -5.258 1.00 93.62 473 SER A CA 1
ATOM 3744 C C . SER A 1 473 ? -30.811 -3.272 -5.768 1.00 93.62 473 SER A C 1
ATOM 3746 O O . SER A 1 473 ? -31.464 -4.019 -5.030 1.00 93.62 473 SER A O 1
ATOM 3748 N N . GLN A 1 474 ? -30.581 -3.618 -7.037 1.00 92.75 474 GLN A N 1
ATOM 3749 C CA . GLN A 1 474 ? -31.001 -4.900 -7.599 1.00 92.75 474 GLN A CA 1
ATOM 3750 C C . GLN A 1 474 ? -30.113 -6.053 -7.125 1.00 92.75 474 GLN A C 1
ATOM 3752 O O . GLN A 1 474 ? -30.569 -7.196 -7.140 1.00 92.75 474 GLN A O 1
ATOM 3757 N N . ILE A 1 475 ? -28.889 -5.769 -6.675 1.00 92.50 475 ILE A N 1
ATOM 3758 C CA . ILE A 1 475 ? -27.877 -6.775 -6.326 1.00 92.50 475 ILE A CA 1
ATOM 3759 C C . ILE A 1 475 ? -27.395 -6.688 -4.871 1.00 92.50 475 ILE A C 1
ATOM 3761 O O . ILE A 1 475 ? -26.863 -7.669 -4.363 1.00 92.50 475 ILE A O 1
ATOM 3765 N N . ILE A 1 476 ? -27.643 -5.571 -4.184 1.00 96.50 476 ILE A N 1
ATOM 3766 C CA . ILE A 1 476 ? -27.265 -5.299 -2.792 1.00 96.50 476 ILE A CA 1
ATOM 3767 C C . ILE A 1 476 ? -28.467 -4.677 -2.067 1.00 96.50 476 ILE A C 1
ATOM 3769 O O . ILE A 1 476 ? -29.096 -3.752 -2.582 1.00 96.50 476 ILE A O 1
ATOM 3773 N N . ASP A 1 477 ? -28.784 -5.170 -0.872 1.00 97.00 477 ASP A N 1
ATOM 3774 C CA . ASP A 1 477 ? -29.747 -4.537 0.033 1.00 97.00 477 ASP A CA 1
ATOM 3775 C C . ASP A 1 477 ? -29.057 -3.456 0.882 1.00 97.00 477 ASP A C 1
ATOM 3777 O O . ASP A 1 477 ? -27.858 -3.528 1.160 1.00 97.00 477 ASP A O 1
ATOM 3781 N N . SER A 1 478 ? -29.823 -2.472 1.356 1.00 97.31 478 SER A N 1
ATOM 3782 C CA . SER A 1 478 ? -29.325 -1.389 2.213 1.00 97.31 478 SER A CA 1
ATOM 3783 C C . SER A 1 478 ? -30.175 -1.220 3.471 1.00 97.31 478 SER A C 1
ATOM 3785 O O . SER A 1 478 ? -31.403 -1.219 3.374 1.00 97.31 478 SER A O 1
ATOM 3787 N N . LEU A 1 479 ? -29.540 -0.985 4.620 1.00 97.69 479 LEU A N 1
ATOM 3788 C CA . LEU A 1 479 ? -30.211 -0.623 5.874 1.00 97.69 479 LEU A CA 1
ATOM 3789 C C . LEU A 1 479 ? -29.525 0.586 6.517 1.00 97.69 479 LEU A C 1
ATOM 3791 O O . LEU A 1 479 ? -28.312 0.596 6.714 1.00 97.69 479 LEU A O 1
ATOM 3795 N N . PHE A 1 480 ? -30.309 1.600 6.877 1.00 97.31 480 PHE A N 1
ATOM 3796 C CA . PHE A 1 480 ? -29.786 2.794 7.535 1.00 97.31 480 PHE A CA 1
ATOM 3797 C C . PHE A 1 480 ? -29.837 2.635 9.053 1.00 97.31 480 PHE A C 1
ATOM 3799 O O . PHE A 1 480 ? -30.868 2.258 9.608 1.00 97.31 480 PHE A O 1
ATOM 3806 N N . ILE A 1 481 ? -28.717 2.922 9.711 1.00 95.75 481 ILE A N 1
ATOM 3807 C CA . ILE A 1 481 ? -28.562 2.835 11.162 1.00 95.75 481 ILE A CA 1
ATOM 3808 C C . ILE A 1 481 ? -28.448 4.246 11.733 1.00 95.75 481 ILE A C 1
ATOM 3810 O O . ILE A 1 481 ? -27.649 5.059 11.263 1.00 95.75 481 ILE A O 1
ATOM 3814 N N . ASP A 1 482 ? -29.216 4.494 12.787 1.00 91.69 482 ASP A N 1
ATOM 3815 C CA . ASP A 1 482 ? -29.137 5.690 13.622 1.00 91.69 482 ASP A CA 1
ATOM 3816 C C . ASP A 1 482 ? -29.193 5.267 15.107 1.00 91.69 482 ASP A C 1
ATOM 3818 O O . ASP A 1 482 ? -28.891 4.124 15.455 1.00 91.69 482 ASP A O 1
ATOM 3822 N N . THR A 1 483 ? -29.562 6.179 15.996 1.00 90.56 483 THR A N 1
ATOM 3823 C CA . THR A 1 483 ? -29.652 5.987 17.450 1.00 90.56 483 THR A CA 1
ATOM 3824 C C . THR A 1 483 ? -30.720 4.984 17.888 1.00 90.56 483 THR A C 1
ATOM 3826 O O . THR A 1 483 ? -30.595 4.378 18.952 1.00 90.56 483 THR A O 1
ATOM 3829 N N . HIS A 1 484 ? -31.762 4.776 17.080 1.00 93.69 484 HIS A N 1
ATOM 3830 C CA . HIS A 1 484 ? -32.828 3.822 17.382 1.00 93.69 484 HIS A CA 1
ATOM 3831 C C . HIS A 1 484 ? -32.462 2.415 16.881 1.00 93.69 484 HIS A C 1
ATOM 3833 O O . HIS A 1 484 ? -31.986 2.289 15.751 1.00 93.69 484 HIS A O 1
ATOM 3839 N N . PRO A 1 485 ? -32.711 1.348 17.669 1.00 95.38 485 PRO A N 1
ATOM 3840 C CA . PRO A 1 485 ? -32.473 -0.020 17.221 1.00 95.38 485 PRO A CA 1
ATOM 3841 C C . PRO A 1 485 ? -33.296 -0.382 15.982 1.00 95.38 485 PRO A C 1
ATOM 3843 O O . PRO A 1 485 ? -34.521 -0.258 15.986 1.00 95.38 485 PRO A O 1
ATOM 3846 N N . VAL A 1 486 ? -32.620 -0.887 14.953 1.00 97.00 486 VAL A N 1
ATOM 3847 C CA . VAL A 1 486 ? -33.219 -1.402 13.715 1.00 97.00 486 VAL A CA 1
ATOM 3848 C C . VAL A 1 486 ? -32.883 -2.881 13.543 1.00 97.00 486 VAL A C 1
ATOM 3850 O O . VAL A 1 486 ? -31.798 -3.322 13.922 1.00 97.00 486 VAL A O 1
ATOM 3853 N N . GLU A 1 487 ? -33.812 -3.669 13.003 1.00 96.81 487 GLU A N 1
ATOM 3854 C CA . GLU A 1 487 ? -33.576 -5.090 12.728 1.00 96.81 487 GLU A CA 1
ATOM 3855 C C . GLU A 1 487 ? -32.771 -5.269 11.435 1.00 96.81 487 GLU A C 1
ATOM 3857 O O . GLU A 1 487 ? -33.126 -4.719 10.395 1.00 96.81 487 GLU A O 1
ATOM 3862 N N . ILE A 1 488 ? -31.694 -6.057 11.510 1.00 95.06 488 ILE A N 1
ATOM 3863 C CA . ILE A 1 488 ? -30.889 -6.474 10.359 1.00 95.06 488 ILE A CA 1
ATOM 3864 C C . ILE A 1 488 ? -31.614 -7.618 9.650 1.00 95.06 488 ILE A C 1
ATOM 3866 O O . ILE A 1 488 ? -32.182 -7.419 8.581 1.00 95.06 488 ILE A O 1
ATOM 3870 N N . ARG A 1 489 ? -31.583 -8.819 10.246 1.00 93.06 489 ARG A N 1
ATOM 3871 C CA . ARG A 1 489 ? -32.294 -10.036 9.814 1.00 93.06 489 ARG A CA 1
ATOM 3872 C C . ARG A 1 489 ? -32.438 -10.989 11.008 1.00 93.06 489 ARG A C 1
ATOM 3874 O O . ARG A 1 489 ? -31.589 -10.995 11.900 1.00 93.06 489 ARG A O 1
ATOM 3881 N N . ASN A 1 490 ? -33.462 -11.843 10.982 1.00 92.19 490 ASN A N 1
ATOM 3882 C CA . ASN A 1 490 ? -33.637 -12.976 11.901 1.00 92.19 490 ASN A CA 1
ATOM 3883 C C . ASN A 1 490 ? -33.570 -12.598 13.399 1.00 92.19 490 ASN A C 1
ATOM 3885 O O . ASN A 1 490 ? -33.014 -13.346 14.205 1.00 92.19 490 ASN A O 1
ATOM 3889 N N . GLY A 1 491 ? -34.123 -11.441 13.782 1.00 91.56 491 GLY A N 1
ATOM 3890 C CA . GLY A 1 491 ? -34.170 -10.969 15.170 1.00 91.56 491 GLY A CA 1
ATOM 3891 C C . GLY A 1 491 ? -32.873 -10.350 15.704 1.00 91.56 491 GLY A C 1
ATOM 3892 O O . GLY A 1 491 ? -32.795 -10.064 16.900 1.00 91.56 491 GLY A O 1
ATOM 3893 N N . VAL A 1 492 ? -31.853 -10.148 14.861 1.00 95.38 492 VAL A N 1
ATOM 3894 C CA . VAL A 1 492 ? -30.652 -9.374 15.215 1.00 95.38 492 VAL A CA 1
ATOM 3895 C C . VAL A 1 492 ? -30.930 -7.896 14.990 1.00 95.38 492 VAL A C 1
ATOM 3897 O O . VAL A 1 492 ? -31.277 -7.499 13.878 1.00 95.38 492 VAL A O 1
ATOM 3900 N N . THR A 1 493 ? -30.737 -7.074 16.018 1.00 96.81 493 THR A N 1
ATOM 3901 C CA . THR A 1 493 ? -30.885 -5.618 15.930 1.00 96.81 493 THR A CA 1
ATOM 3902 C C . THR A 1 493 ? -29.553 -4.904 16.109 1.00 96.81 493 THR A C 1
ATOM 3904 O O . THR A 1 493 ? -28.626 -5.432 16.726 1.00 96.81 493 THR A O 1
ATOM 3907 N N . VAL A 1 494 ? -29.452 -3.696 15.562 1.00 97.44 494 VAL A N 1
ATOM 3908 C CA . VAL A 1 494 ? -28.291 -2.815 15.705 1.00 97.44 494 VAL A CA 1
ATOM 3909 C C . VAL A 1 494 ? -28.743 -1.382 15.958 1.00 97.44 494 VAL A C 1
ATOM 3911 O O . VAL A 1 494 ? -29.726 -0.926 15.378 1.00 97.44 494 VAL A O 1
ATOM 3914 N N . ALA A 1 495 ? -28.032 -0.674 16.829 1.00 97.00 495 ALA A N 1
ATOM 3915 C CA . ALA A 1 495 ? -28.215 0.752 17.078 1.00 97.00 495 ALA A CA 1
ATOM 3916 C C . ALA A 1 495 ? -26.854 1.442 17.161 1.00 97.00 495 ALA A C 1
ATOM 3918 O O . ALA A 1 495 ? -25.900 0.881 17.703 1.00 97.00 495 ALA A O 1
ATOM 3919 N N . ARG A 1 496 ? -26.760 2.672 16.668 1.00 96.00 496 ARG A N 1
ATOM 3920 C CA . ARG A 1 496 ? -25.576 3.516 16.828 1.00 96.00 496 ARG A CA 1
ATOM 3921 C C . ARG A 1 496 ? -25.588 4.159 18.215 1.00 96.00 496 ARG A C 1
ATOM 3923 O O . ARG A 1 496 ? -26.538 4.856 18.560 1.00 96.00 496 ARG A O 1
ATOM 3930 N N . THR A 1 497 ? -24.543 3.944 19.008 1.00 94.25 497 THR A N 1
ATOM 3931 C CA . THR A 1 497 ? -24.456 4.453 20.391 1.00 94.25 497 THR A CA 1
ATOM 3932 C C . THR A 1 497 ? -23.562 5.683 20.517 1.00 94.25 497 THR A C 1
ATOM 3934 O O . THR A 1 497 ? -23.821 6.535 21.364 1.00 94.25 497 THR A O 1
ATOM 3937 N N . ALA A 1 498 ? -22.542 5.800 19.667 1.00 90.19 498 ALA A N 1
ATOM 3938 C CA . ALA A 1 498 ? -21.650 6.954 19.577 1.00 90.19 498 ALA A CA 1
ATOM 3939 C C . ALA A 1 498 ? -21.062 7.068 18.158 1.00 90.19 498 ALA A C 1
ATOM 3941 O O . ALA A 1 498 ? -21.431 6.308 17.261 1.00 90.19 498 ALA A O 1
ATOM 3942 N N . LEU A 1 499 ? -20.163 8.035 17.935 1.00 87.06 499 LEU A N 1
ATOM 3943 C CA . LEU A 1 499 ? -19.422 8.139 16.677 1.00 87.06 499 LEU A CA 1
ATOM 3944 C C . LEU A 1 499 ? -18.608 6.868 16.437 1.00 87.06 499 LEU A C 1
ATOM 3946 O O . LEU A 1 499 ? -17.717 6.544 17.215 1.00 87.06 499 LEU A O 1
ATOM 3950 N N . ASN A 1 500 ? -18.918 6.180 15.339 1.00 92.38 500 ASN A N 1
ATOM 3951 C CA . ASN A 1 500 ? -18.272 4.942 14.920 1.00 92.38 500 ASN A CA 1
ATOM 3952 C C . ASN A 1 500 ? -18.423 3.777 15.922 1.00 92.38 500 ASN A C 1
ATOM 3954 O O . ASN A 1 500 ? -17.664 2.808 15.863 1.00 92.38 500 ASN A O 1
ATOM 3958 N N . THR A 1 501 ? -19.407 3.856 16.826 1.00 95.75 501 THR A N 1
ATOM 3959 C CA . THR A 1 501 ? -19.687 2.832 17.842 1.00 95.75 501 THR A CA 1
ATOM 3960 C C . THR A 1 501 ? -21.125 2.335 17.731 1.00 95.75 501 THR A C 1
ATOM 3962 O O . THR A 1 501 ? -22.074 3.125 17.676 1.00 95.75 501 THR A O 1
ATOM 3965 N N . TYR A 1 502 ? -21.292 1.013 17.728 1.00 97.69 502 TYR A N 1
ATOM 3966 C CA . TYR A 1 502 ? -22.559 0.345 17.440 1.00 97.69 502 TYR A CA 1
ATOM 3967 C C . TYR A 1 502 ? -22.836 -0.777 18.432 1.00 97.69 502 TYR A C 1
ATOM 3969 O O . TYR A 1 502 ? -21.944 -1.561 18.746 1.00 97.69 502 TYR A O 1
ATOM 3977 N N . ARG A 1 503 ? -24.088 -0.897 18.872 1.00 97.12 503 ARG A N 1
ATOM 3978 C CA . ARG A 1 503 ? -24.567 -1.974 19.738 1.00 97.12 503 ARG A CA 1
ATOM 3979 C C . ARG A 1 503 ? -25.411 -2.949 18.941 1.00 97.12 503 ARG A C 1
ATOM 3981 O O . ARG A 1 503 ? -26.495 -2.592 18.484 1.00 97.12 503 ARG A O 1
ATOM 3988 N N . PHE A 1 504 ? -24.946 -4.185 18.837 1.00 96.88 504 PHE A N 1
ATOM 3989 C CA . PHE A 1 504 ? -25.711 -5.300 18.289 1.00 96.88 504 PHE A CA 1
ATOM 3990 C C . PHE A 1 504 ? -26.435 -6.026 19.413 1.00 96.88 504 PHE A C 1
ATOM 3992 O O . PHE A 1 504 ? -25.887 -6.161 20.505 1.00 96.88 504 PHE A O 1
ATOM 3999 N N . SER A 1 505 ? -27.658 -6.487 19.172 1.00 94.81 505 SER A N 1
ATOM 4000 C CA . SER A 1 505 ? -28.437 -7.255 20.143 1.00 94.81 505 SER A CA 1
ATOM 4001 C C . SER A 1 505 ? -29.114 -8.456 19.490 1.00 94.81 505 SER A C 1
ATOM 4003 O O . SER A 1 505 ? -29.688 -8.353 18.409 1.00 94.81 505 SER A O 1
ATOM 4005 N N . TYR A 1 506 ? -29.053 -9.609 20.155 1.00 92.31 506 TYR A N 1
ATOM 4006 C CA . TYR A 1 506 ? -29.700 -10.845 19.719 1.00 92.31 506 TYR A CA 1
ATOM 4007 C C . TYR A 1 506 ? -30.079 -11.695 20.936 1.00 92.31 506 TYR A C 1
ATOM 4009 O O . TYR A 1 506 ? -29.233 -12.010 21.772 1.00 92.31 506 TYR A O 1
ATOM 4017 N N . ARG A 1 507 ? -31.366 -12.054 21.048 1.00 86.69 507 ARG A N 1
ATOM 4018 C CA . ARG A 1 507 ? -31.920 -12.915 22.117 1.00 86.69 507 ARG A CA 1
ATOM 4019 C C . ARG A 1 507 ? -31.507 -12.525 23.547 1.00 86.69 507 ARG A C 1
ATOM 4021 O O . ARG A 1 507 ? -31.231 -13.381 24.378 1.00 86.69 507 ARG A O 1
ATOM 4028 N N . GLY A 1 508 ? -31.489 -11.223 23.833 1.00 83.44 508 GLY A N 1
ATOM 4029 C CA . GLY A 1 508 ? -31.160 -10.680 25.158 1.00 83.44 508 GLY A CA 1
ATOM 4030 C C . GLY A 1 508 ? -29.665 -10.476 25.425 1.00 83.44 508 GLY A C 1
ATOM 4031 O O . GLY A 1 508 ? -29.328 -9.864 26.434 1.00 83.44 508 GLY A O 1
ATOM 4032 N N . ASN A 1 509 ? -28.781 -10.909 24.521 1.00 87.56 509 ASN A N 1
ATOM 4033 C CA . ASN A 1 509 ? -27.355 -10.586 24.559 1.00 87.56 509 ASN A CA 1
ATOM 4034 C C . ASN A 1 509 ? -27.076 -9.343 23.715 1.00 87.56 509 ASN A C 1
ATOM 4036 O O . ASN A 1 509 ? -27.676 -9.178 22.651 1.00 87.56 509 ASN A O 1
ATOM 4040 N N . SER A 1 510 ? -26.137 -8.506 24.156 1.00 91.44 510 SER A N 1
ATOM 4041 C CA . SER A 1 510 ? -25.685 -7.333 23.408 1.00 91.44 510 SER A CA 1
ATOM 4042 C C . SER A 1 510 ? -24.168 -7.263 23.329 1.00 91.44 510 SER A C 1
ATOM 4044 O O . SER A 1 510 ? -23.488 -7.615 24.290 1.00 91.44 510 SER A O 1
ATOM 4046 N N . GLN A 1 511 ? -23.650 -6.748 22.219 1.00 93.88 511 GLN A N 1
ATOM 4047 C CA . GLN A 1 511 ? -22.223 -6.554 21.994 1.00 93.88 511 GLN A CA 1
ATOM 4048 C C . GLN A 1 511 ? -21.981 -5.212 21.320 1.00 93.88 511 GLN A C 1
ATOM 4050 O O . GLN A 1 511 ? -22.590 -4.912 20.291 1.00 93.88 511 GLN A O 1
ATOM 4055 N N . ASP A 1 512 ? -21.050 -4.449 21.883 1.00 95.12 512 ASP A N 1
ATOM 4056 C CA . ASP A 1 512 ? -20.602 -3.193 21.298 1.00 95.12 512 ASP A CA 1
ATOM 4057 C C . ASP A 1 512 ? -19.430 -3.440 20.339 1.00 95.12 512 ASP A C 1
ATOM 4059 O O . ASP A 1 512 ? -18.575 -4.302 20.572 1.00 95.12 512 ASP A O 1
ATOM 4063 N N . VAL A 1 513 ? -19.429 -2.693 19.242 1.00 96.56 513 VAL A N 1
ATOM 4064 C CA . VAL A 1 513 ? -18.413 -2.678 18.190 1.00 96.56 513 VAL A CA 1
ATOM 4065 C C . VAL A 1 513 ? -17.937 -1.242 18.051 1.00 96.56 513 VAL A C 1
ATOM 4067 O O . VAL A 1 513 ? -18.741 -0.360 17.753 1.00 96.56 513 VAL A O 1
ATOM 4070 N N . ASP A 1 514 ? -16.643 -1.025 18.259 1.00 95.69 514 ASP A N 1
ATOM 4071 C CA . ASP A 1 514 ? -15.981 0.265 18.085 1.00 95.69 514 ASP A CA 1
ATOM 4072 C C . ASP A 1 514 ? -15.028 0.187 16.890 1.00 95.69 514 ASP A C 1
ATOM 4074 O O . ASP A 1 514 ? -14.144 -0.672 16.846 1.00 95.69 514 ASP A O 1
ATOM 4078 N N . LEU A 1 515 ? -15.247 1.050 15.900 1.00 96.06 515 LEU A N 1
ATOM 4079 C CA . LEU A 1 515 ? -14.460 1.101 14.669 1.00 96.06 515 LEU A CA 1
ATOM 4080 C C . LEU A 1 515 ? -13.425 2.239 14.671 1.00 96.06 515 LEU A C 1
ATOM 4082 O O . LEU A 1 515 ? -12.766 2.449 13.649 1.00 96.06 515 LEU A O 1
ATOM 4086 N N . ASN A 1 516 ? -13.286 2.991 15.771 1.00 92.44 516 ASN A N 1
ATOM 4087 C CA . ASN A 1 516 ? -12.328 4.093 15.873 1.00 92.44 516 ASN A CA 1
ATOM 4088 C C . ASN A 1 516 ? -10.872 3.595 15.922 1.00 92.44 516 ASN A C 1
ATOM 4090 O O . ASN A 1 516 ? -10.539 2.662 16.656 1.00 92.44 516 ASN A O 1
ATOM 4094 N N . LEU A 1 517 ? -9.984 4.248 15.166 1.00 89.56 517 LEU A N 1
ATOM 4095 C CA . LEU A 1 517 ? -8.539 4.018 15.256 1.00 89.56 517 LEU A CA 1
ATOM 4096 C C . LEU A 1 517 ? -7.904 4.851 16.384 1.00 89.56 517 LEU A C 1
ATOM 4098 O O . LEU A 1 517 ? -8.224 6.035 16.515 1.00 89.56 517 LEU A O 1
ATOM 4102 N N . PRO A 1 518 ? -6.948 4.296 17.156 1.00 84.62 518 PRO A N 1
ATOM 4103 C CA . PRO A 1 518 ? -6.107 5.098 18.042 1.00 84.62 518 PRO A CA 1
ATOM 4104 C C . PRO A 1 518 ? -5.319 6.149 17.251 1.00 84.62 518 PRO A C 1
ATOM 4106 O O . PRO A 1 518 ? -4.952 5.908 16.101 1.00 84.62 518 PRO A O 1
ATOM 4109 N N . ALA A 1 519 ? -5.025 7.303 17.855 1.00 73.31 519 ALA A N 1
ATOM 4110 C CA . ALA A 1 519 ? -4.264 8.367 17.197 1.00 73.31 519 ALA A CA 1
ATOM 4111 C C . ALA A 1 519 ? -2.923 7.843 16.642 1.00 73.31 519 ALA A C 1
ATOM 4113 O O . ALA A 1 519 ? -2.222 7.087 17.313 1.00 73.31 519 ALA A O 1
ATOM 4114 N N . GLY A 1 520 ? -2.593 8.215 15.402 1.00 70.06 520 GLY A N 1
ATOM 4115 C CA . GLY A 1 520 ? -1.344 7.817 14.738 1.00 70.06 520 GLY A CA 1
ATOM 4116 C C . GLY A 1 520 ? -1.294 6.373 14.218 1.00 70.06 520 GLY A C 1
ATOM 4117 O O . GLY A 1 520 ? -0.305 5.995 13.606 1.00 70.06 520 GLY A O 1
ATOM 4118 N N . THR A 1 521 ? -2.341 5.558 14.403 1.00 80.44 521 THR A N 1
ATOM 4119 C CA . THR A 1 521 ? -2.366 4.162 13.919 1.00 80.44 521 THR A CA 1
ATOM 4120 C C . THR A 1 521 ? -2.942 4.077 12.496 1.00 80.44 521 THR A C 1
ATOM 4122 O O . THR A 1 521 ? -4.141 4.312 12.335 1.00 80.44 521 THR A O 1
ATOM 4125 N N . PRO A 1 522 ? -2.165 3.747 11.448 1.00 83.50 522 PRO A N 1
ATOM 4126 C CA . PRO A 1 522 ? -2.698 3.593 10.094 1.00 83.50 522 PRO A CA 1
ATOM 4127 C C . PRO A 1 522 ? -3.395 2.235 9.903 1.00 83.50 522 PRO A C 1
ATOM 4129 O O . PRO A 1 522 ? -3.213 1.305 10.687 1.00 83.50 522 PRO A O 1
ATOM 4132 N N . TYR A 1 523 ? -4.146 2.086 8.808 1.00 88.25 523 TYR A N 1
ATOM 4133 C CA . TYR A 1 523 ? -4.496 0.753 8.309 1.00 88.25 523 TYR A CA 1
ATOM 4134 C C . TYR A 1 523 ? -3.251 0.087 7.711 1.00 88.25 523 TYR A C 1
ATOM 4136 O O . TYR A 1 523 ? -2.598 0.651 6.828 1.00 88.25 523 TYR A O 1
ATOM 4144 N N . GLU A 1 524 ? -2.920 -1.108 8.196 1.00 85.38 524 GLU A N 1
ATOM 4145 C CA . GLU A 1 524 ? -1.726 -1.843 7.775 1.00 85.38 524 GLU A CA 1
ATOM 4146 C C . GLU A 1 524 ? -1.988 -2.726 6.544 1.00 85.38 524 GLU A C 1
ATOM 4148 O O . GLU A 1 524 ? -3.079 -3.301 6.409 1.00 85.38 524 GLU A O 1
ATOM 4153 N N . PRO A 1 525 ? -0.993 -2.879 5.648 1.00 89.69 525 PRO A N 1
ATOM 4154 C CA . PRO A 1 525 ? -1.080 -3.839 4.559 1.00 89.69 525 PRO A CA 1
ATOM 4155 C C . PRO A 1 525 ? -1.132 -5.281 5.105 1.00 89.69 525 PRO A C 1
ATOM 4157 O O . PRO A 1 525 ? -0.508 -5.583 6.123 1.00 89.69 525 PRO A O 1
ATOM 4160 N N . PRO A 1 526 ? -1.838 -6.205 4.432 1.00 90.19 526 PRO A N 1
ATOM 4161 C CA . PRO A 1 526 ? -1.949 -7.607 4.851 1.00 90.19 526 PRO A CA 1
ATOM 4162 C C . PRO A 1 526 ? -0.697 -8.444 4.526 1.00 90.19 526 PRO A C 1
ATOM 4164 O O . PRO A 1 526 ? -0.653 -9.631 4.842 1.00 90.19 526 PRO A O 1
ATOM 4167 N N . TYR A 1 527 ? 0.302 -7.855 3.867 1.00 88.94 527 TYR A N 1
ATOM 4168 C CA . TYR A 1 527 ? 1.530 -8.507 3.420 1.00 88.94 527 TYR A CA 1
ATOM 4169 C C . TYR A 1 527 ? 2.771 -7.740 3.896 1.00 88.94 527 TYR A C 1
ATOM 4171 O O . TYR A 1 527 ? 2.728 -6.514 4.035 1.00 88.94 527 TYR A O 1
ATOM 4179 N N . PRO A 1 528 ? 3.899 -8.436 4.126 1.00 86.06 528 PRO A N 1
ATOM 4180 C CA . PRO A 1 528 ? 5.155 -7.778 4.444 1.00 86.06 528 PRO A CA 1
ATOM 4181 C C . PRO A 1 528 ? 5.709 -7.052 3.213 1.00 86.06 528 PRO A C 1
ATOM 4183 O O . PRO A 1 528 ? 5.714 -7.589 2.106 1.00 86.06 528 PRO A O 1
ATOM 4186 N N . LEU A 1 529 ? 6.226 -5.843 3.423 1.00 89.62 529 LEU A N 1
ATOM 4187 C CA . LEU A 1 529 ? 6.961 -5.079 2.417 1.00 89.62 529 LEU A CA 1
ATOM 4188 C C . LEU A 1 529 ? 8.431 -5.009 2.839 1.00 89.62 529 LEU A C 1
ATOM 4190 O O . LEU A 1 529 ? 8.749 -4.459 3.895 1.00 89.62 529 LEU A O 1
ATOM 4194 N N . GLY A 1 530 ? 9.322 -5.588 2.033 1.00 85.44 530 GLY A N 1
ATOM 4195 C CA . GLY A 1 530 ? 10.766 -5.441 2.229 1.00 85.44 530 GLY A CA 1
ATOM 4196 C C . GLY A 1 530 ? 11.190 -3.986 2.031 1.00 85.44 530 GLY A C 1
ATOM 4197 O O . GLY A 1 530 ? 10.610 -3.288 1.205 1.00 85.44 530 GLY A O 1
ATOM 4198 N N . GLN A 1 531 ? 12.182 -3.515 2.788 1.00 89.25 531 GLN A N 1
ATOM 4199 C CA . GLN A 1 531 ? 12.769 -2.192 2.561 1.00 89.25 531 GLN A CA 1
ATOM 4200 C C . GLN A 1 531 ? 13.794 -2.283 1.427 1.00 89.25 531 GLN A C 1
ATOM 4202 O O . GLN A 1 531 ? 14.656 -3.164 1.443 1.00 89.25 531 GLN A O 1
ATOM 4207 N N . HIS A 1 532 ? 13.704 -1.385 0.448 1.00 88.56 532 HIS A N 1
ATOM 4208 C CA . HIS A 1 532 ? 14.581 -1.366 -0.717 1.00 88.56 532 HIS A CA 1
ATOM 4209 C C . HIS A 1 532 ? 15.145 0.027 -0.978 1.00 88.56 532 HIS A C 1
ATOM 4211 O O . HIS A 1 532 ? 14.413 1.001 -1.171 1.00 88.56 532 HIS A O 1
ATOM 4217 N N . ARG A 1 533 ? 16.468 0.089 -1.141 1.00 85.50 533 ARG A N 1
ATOM 4218 C CA . ARG A 1 533 ? 17.147 1.252 -1.704 1.00 85.50 533 ARG A CA 1
ATOM 4219 C C . ARG A 1 533 ? 17.099 1.196 -3.220 1.00 85.50 533 ARG A C 1
ATOM 4221 O O . ARG A 1 533 ? 17.853 0.456 -3.848 1.00 85.50 533 ARG A O 1
ATOM 4228 N N . ILE A 1 534 ? 16.262 2.035 -3.815 1.00 85.44 534 ILE A N 1
ATOM 4229 C CA . ILE A 1 534 ? 16.151 2.115 -5.269 1.00 85.44 534 ILE A CA 1
ATOM 4230 C C . ILE A 1 534 ? 17.093 3.203 -5.815 1.00 85.44 534 ILE A C 1
ATOM 4232 O O . ILE A 1 534 ? 16.966 4.370 -5.429 1.00 85.44 534 ILE A O 1
ATOM 4236 N N . PRO A 1 535 ? 18.031 2.869 -6.724 1.00 80.25 535 PRO A N 1
ATOM 4237 C CA . PRO A 1 535 ? 18.887 3.863 -7.353 1.00 80.25 535 PRO A CA 1
ATOM 4238 C C . PRO A 1 535 ? 18.072 4.855 -8.196 1.00 80.25 535 PRO A C 1
ATOM 4240 O O . PRO A 1 535 ? 17.100 4.506 -8.859 1.00 80.25 535 PRO A O 1
ATOM 4243 N N . ARG A 1 536 ? 18.466 6.130 -8.165 1.00 80.06 536 ARG A N 1
ATOM 4244 C CA . ARG A 1 536 ? 17.706 7.246 -8.764 1.00 80.06 536 ARG A CA 1
ATOM 4245 C C . ARG A 1 536 ? 18.399 7.874 -9.977 1.00 80.06 536 ARG A C 1
ATOM 4247 O O . ARG A 1 536 ? 18.037 8.970 -10.390 1.00 80.06 536 ARG A O 1
ATOM 4254 N N . TYR A 1 537 ? 19.420 7.207 -10.508 1.00 78.25 537 TYR A N 1
ATOM 4255 C CA . TYR A 1 537 ? 20.249 7.707 -11.604 1.00 78.25 537 TYR A CA 1
ATOM 4256 C C . TYR A 1 537 ? 19.929 7.048 -12.953 1.00 78.25 537 TYR A C 1
ATOM 4258 O O . TYR A 1 537 ? 20.772 7.026 -13.833 1.00 78.25 537 TYR A O 1
ATOM 4266 N N . HIS A 1 538 ? 18.740 6.469 -13.125 1.00 84.25 538 HIS A N 1
ATOM 4267 C CA . HIS A 1 538 ? 18.352 5.830 -14.384 1.00 84.25 538 HIS A CA 1
ATOM 4268 C C . HIS A 1 538 ? 17.745 6.841 -15.359 1.00 84.25 538 HIS A C 1
ATOM 4270 O O . HIS A 1 538 ? 16.955 7.700 -14.958 1.00 84.25 538 HIS A O 1
ATOM 4276 N N . GLU A 1 539 ? 18.104 6.712 -16.636 1.00 87.38 539 GLU A N 1
ATOM 4277 C CA . GLU A 1 539 ? 17.488 7.479 -17.716 1.00 87.38 539 GLU A CA 1
ATOM 4278 C C . GLU A 1 539 ? 16.108 6.918 -18.052 1.00 87.38 539 GLU A C 1
ATOM 4280 O O . GLU A 1 539 ? 15.153 7.685 -18.081 1.00 87.38 539 GLU A O 1
ATOM 4285 N N . PHE A 1 540 ? 15.982 5.594 -18.198 1.00 94.88 540 PHE A N 1
ATOM 4286 C CA . PHE A 1 540 ? 14.695 4.909 -18.308 1.00 94.88 540 PHE A CA 1
ATOM 4287 C C . PHE A 1 540 ? 14.749 3.530 -17.640 1.00 94.88 540 PHE A C 1
ATOM 4289 O O . PHE A 1 540 ? 15.484 2.638 -18.070 1.00 94.88 540 PHE A O 1
ATOM 4296 N N . ALA A 1 541 ? 13.973 3.340 -16.576 1.00 95.94 541 ALA A N 1
ATOM 4297 C CA . ALA A 1 541 ? 13.859 2.064 -15.876 1.00 95.94 541 ALA A CA 1
ATOM 4298 C C . ALA A 1 541 ? 12.439 1.828 -15.353 1.00 95.94 541 ALA A C 1
ATOM 4300 O O . ALA A 1 541 ? 11.682 2.771 -15.110 1.00 95.94 541 ALA A O 1
ATOM 4301 N N . VAL A 1 542 ? 12.104 0.558 -15.144 1.00 97.31 542 VAL A N 1
ATOM 4302 C CA . VAL A 1 542 ? 10.823 0.114 -14.593 1.00 97.31 542 VAL A CA 1
ATOM 4303 C C . VAL A 1 542 ? 11.074 -0.584 -13.267 1.00 97.31 542 VAL A C 1
ATOM 4305 O O . VAL A 1 542 ? 11.799 -1.571 -13.193 1.00 97.31 542 VAL A O 1
ATOM 4308 N N . LEU A 1 543 ? 10.462 -0.065 -12.213 1.00 96.25 543 LEU A N 1
ATOM 4309 C CA . LEU A 1 543 ? 10.439 -0.642 -10.880 1.00 96.25 543 LEU A CA 1
ATOM 4310 C C . LEU A 1 543 ? 9.116 -1.390 -10.682 1.00 96.25 543 LEU A C 1
ATOM 4312 O O . LEU A 1 543 ? 8.034 -0.846 -10.917 1.00 96.25 543 LEU A O 1
ATOM 4316 N N . HIS A 1 544 ? 9.194 -2.641 -10.237 1.00 95.25 544 HIS A N 1
ATOM 4317 C CA . HIS A 1 544 ? 8.027 -3.498 -10.039 1.00 95.25 544 HIS A CA 1
ATOM 4318 C C . HIS A 1 544 ? 7.521 -3.423 -8.603 1.00 95.25 544 HIS A C 1
ATOM 4320 O O . HIS A 1 544 ? 8.178 -3.886 -7.670 1.00 95.25 544 HIS A O 1
ATOM 4326 N N . THR A 1 545 ? 6.335 -2.843 -8.431 1.00 93.00 545 THR A N 1
ATOM 4327 C CA . THR A 1 545 ? 5.767 -2.527 -7.111 1.00 93.00 545 THR A CA 1
ATOM 4328 C C . THR A 1 545 ? 4.657 -3.477 -6.673 1.00 93.00 545 THR A C 1
ATOM 4330 O O . THR A 1 545 ? 4.357 -3.550 -5.486 1.00 93.00 545 THR A O 1
ATOM 4333 N N . GLY A 1 546 ? 4.100 -4.264 -7.594 1.00 88.88 546 GLY A N 1
ATOM 4334 C CA . GLY A 1 546 ? 3.155 -5.335 -7.284 1.00 88.88 546 GLY A CA 1
ATOM 4335 C C . GLY A 1 546 ? 2.966 -6.307 -8.445 1.00 88.88 546 GLY A C 1
ATOM 4336 O O . GLY A 1 546 ? 3.237 -5.964 -9.599 1.00 88.88 546 GLY A O 1
ATOM 4337 N N . GLN A 1 547 ? 2.534 -7.527 -8.126 1.00 88.88 547 GLN A N 1
ATOM 4338 C CA . GLN A 1 547 ? 2.282 -8.619 -9.085 1.00 88.88 547 GLN A CA 1
ATOM 4339 C C . GLN A 1 547 ? 0.992 -9.388 -8.793 1.00 88.88 547 GLN A C 1
ATOM 4341 O O . GLN A 1 547 ? 0.615 -10.246 -9.588 1.00 88.88 547 GLN A O 1
ATOM 4346 N N . GLY A 1 548 ? 0.369 -9.147 -7.640 1.00 91.25 548 GLY A N 1
ATOM 4347 C CA . GLY A 1 548 ? -0.871 -9.808 -7.271 1.00 91.25 548 GLY A CA 1
ATOM 4348 C C . GLY A 1 548 ? -2.038 -9.266 -8.082 1.00 91.25 548 GLY A C 1
ATOM 4349 O O . GLY A 1 548 ? -1.979 -8.148 -8.591 1.00 91.25 548 GLY A O 1
ATOM 4350 N N . ASP A 1 549 ? -3.100 -10.049 -8.170 1.00 90.31 549 ASP A N 1
ATOM 4351 C CA . ASP A 1 549 ? -4.422 -9.489 -8.429 1.00 90.31 549 ASP A CA 1
ATOM 4352 C C . ASP A 1 549 ? -4.976 -8.857 -7.136 1.00 90.31 549 ASP A C 1
ATOM 4354 O O . ASP A 1 549 ? -4.355 -8.913 -6.063 1.00 90.31 549 ASP A O 1
ATOM 4358 N N . GLY A 1 550 ? -6.172 -8.274 -7.189 1.00 86.81 550 GLY A N 1
ATOM 4359 C CA . GLY A 1 550 ? -6.825 -7.778 -5.978 1.00 86.81 550 GLY A CA 1
ATOM 4360 C C . GLY A 1 550 ? -7.242 -8.866 -4.964 1.00 86.81 550 GLY A C 1
ATOM 4361 O O . GLY A 1 550 ? -7.751 -8.538 -3.890 1.00 86.81 550 GLY A O 1
ATOM 4362 N N . TRP A 1 551 ? -6.994 -10.151 -5.241 1.00 90.56 551 TRP A N 1
ATOM 4363 C CA . TRP A 1 551 ? -7.257 -11.289 -4.350 1.00 90.56 551 TRP A CA 1
ATOM 4364 C C . TRP A 1 551 ? -5.988 -11.875 -3.713 1.00 90.56 551 TRP A C 1
ATOM 4366 O O . TRP A 1 551 ? -6.088 -12.634 -2.744 1.00 90.56 551 TRP A O 1
ATOM 4376 N N . ASP A 1 552 ? -4.798 -11.519 -4.201 1.00 91.69 552 ASP A N 1
ATOM 4377 C CA . ASP A 1 552 ? -3.529 -12.022 -3.686 1.00 91.69 552 ASP A CA 1
ATOM 4378 C C . ASP A 1 552 ? -3.266 -11.508 -2.268 1.00 91.69 552 ASP A C 1
ATOM 4380 O O . ASP A 1 552 ? -2.961 -10.340 -2.026 1.00 91.69 552 ASP A O 1
ATOM 4384 N N . ARG A 1 553 ? -3.350 -12.420 -1.301 1.00 90.69 553 ARG A N 1
ATOM 4385 C CA . ARG A 1 553 ? -3.121 -12.126 0.118 1.00 90.69 553 ARG A CA 1
ATOM 4386 C C . ARG A 1 553 ? -1.663 -11.813 0.472 1.00 90.69 553 ARG A C 1
ATOM 4388 O O . ARG A 1 553 ? -1.415 -11.295 1.556 1.00 90.69 553 ARG A O 1
ATOM 4395 N N . ASN A 1 554 ? -0.701 -12.150 -0.385 1.00 90.50 554 ASN A N 1
ATOM 4396 C CA . ASN A 1 554 ? 0.727 -12.096 -0.058 1.00 90.50 554 ASN A CA 1
ATOM 4397 C C . ASN A 1 554 ? 1.493 -10.997 -0.796 1.00 90.50 554 ASN A C 1
ATOM 4399 O O . ASN A 1 554 ? 2.642 -10.737 -0.442 1.00 90.50 554 ASN A O 1
ATOM 4403 N N . ARG A 1 555 ? 0.910 -10.393 -1.835 1.00 91.75 555 ARG A N 1
ATOM 4404 C CA . ARG A 1 555 ? 1.592 -9.405 -2.677 1.00 91.75 555 ARG A CA 1
ATOM 4405 C C . ARG A 1 555 ? 0.699 -8.188 -2.934 1.00 91.75 555 ARG A C 1
ATOM 4407 O O . ARG A 1 555 ? -0.521 -8.341 -3.016 1.00 91.75 555 ARG A O 1
ATOM 4414 N N . PRO A 1 556 ? 1.294 -6.996 -3.122 1.00 93.38 556 PRO A N 1
ATOM 4415 C CA . PRO A 1 556 ? 0.563 -5.845 -3.631 1.00 93.38 556 PRO A CA 1
ATOM 4416 C C . PRO A 1 556 ? -0.033 -6.125 -5.010 1.00 93.38 556 PRO A C 1
ATOM 4418 O O . PRO A 1 556 ? 0.568 -6.853 -5.816 1.00 93.38 556 PRO A O 1
ATOM 4421 N N . SER A 1 557 ? -1.172 -5.487 -5.277 1.00 93.00 557 SER A N 1
ATOM 4422 C CA . SER A 1 557 ? -1.827 -5.505 -6.583 1.00 93.00 557 SER A CA 1
ATOM 4423 C C . SER A 1 557 ? -0.904 -4.992 -7.688 1.00 93.00 557 SER A C 1
ATOM 4425 O O . SER A 1 557 ? -0.014 -4.163 -7.443 1.00 93.00 557 SER A O 1
ATOM 4427 N N . MET A 1 558 ? -1.095 -5.506 -8.903 1.00 93.38 558 MET A N 1
ATOM 4428 C CA . MET A 1 558 ? -0.284 -5.176 -10.066 1.00 93.38 558 MET A CA 1
ATOM 4429 C C . MET A 1 558 ? -0.173 -3.661 -10.251 1.00 93.38 558 MET A C 1
ATOM 4431 O O . MET A 1 558 ? -1.140 -2.953 -10.485 1.00 93.38 558 MET A O 1
ATOM 4435 N N . SER A 1 559 ? 1.057 -3.176 -10.145 1.00 94.38 559 SER A N 1
ATOM 4436 C CA . SER A 1 559 ? 1.423 -1.779 -10.360 1.00 94.38 559 SER A CA 1
ATOM 4437 C C . SER A 1 559 ? 2.897 -1.710 -10.741 1.00 94.38 559 SER A C 1
ATOM 4439 O O . SER A 1 559 ? 3.649 -2.691 -10.588 1.00 94.38 559 SER A O 1
ATOM 4441 N N . SER A 1 560 ? 3.311 -0.567 -11.275 1.00 96.88 560 SER A N 1
ATOM 4442 C CA . SER A 1 560 ? 4.700 -0.313 -11.645 1.00 96.88 560 SER A CA 1
ATOM 4443 C C . SER A 1 560 ? 5.060 1.152 -11.433 1.00 96.88 560 SER A C 1
ATOM 4445 O O . SER A 1 560 ? 4.207 2.034 -11.450 1.00 96.88 560 SER A O 1
ATOM 4447 N N . VAL A 1 561 ? 6.351 1.417 -11.277 1.00 97.44 561 VAL A N 1
ATOM 4448 C CA . VAL A 1 561 ? 6.913 2.765 -11.215 1.00 97.44 561 VAL A CA 1
ATOM 4449 C C . VAL A 1 561 ? 7.887 2.941 -12.371 1.00 97.44 561 VAL A C 1
ATOM 4451 O O . VAL A 1 561 ? 8.800 2.139 -12.542 1.00 97.44 561 VAL A O 1
ATOM 4454 N N . ILE A 1 562 ? 7.719 3.999 -13.155 1.00 97.44 562 ILE A N 1
ATOM 4455 C CA . ILE A 1 562 ? 8.684 4.410 -14.173 1.00 97.44 562 ILE A CA 1
ATOM 4456 C C . ILE A 1 562 ? 9.646 5.422 -13.558 1.00 97.44 562 ILE A C 1
ATOM 4458 O O . ILE A 1 562 ? 9.233 6.441 -13.001 1.00 97.44 562 ILE A O 1
ATOM 4462 N N . LEU A 1 563 ? 10.938 5.149 -13.709 1.00 95.19 563 LEU A N 1
ATOM 4463 C CA . LEU A 1 563 ? 12.018 6.092 -13.453 1.00 95.19 563 LEU A CA 1
ATOM 4464 C C . LEU A 1 563 ? 12.473 6.653 -14.800 1.00 95.19 563 LEU A C 1
ATOM 4466 O O . LEU A 1 563 ? 12.974 5.898 -15.632 1.00 95.19 563 LEU A O 1
ATOM 4470 N N . PHE A 1 564 ? 12.288 7.955 -15.018 1.00 93.62 564 PHE A N 1
ATOM 4471 C CA . PHE A 1 564 ? 12.630 8.614 -16.280 1.00 93.62 564 PHE A CA 1
ATOM 4472 C C . PHE A 1 564 ? 13.352 9.945 -16.039 1.00 93.62 564 PHE A C 1
ATOM 4474 O O . PHE A 1 564 ? 12.772 10.855 -15.449 1.00 93.62 564 PHE A O 1
ATOM 4481 N N . HIS A 1 565 ? 14.628 10.055 -16.426 1.00 87.88 565 HIS A N 1
ATOM 4482 C CA . HIS A 1 565 ? 15.516 11.193 -16.104 1.00 87.88 565 HIS A CA 1
ATOM 4483 C C . HIS A 1 565 ? 15.395 11.677 -14.641 1.00 87.88 565 HIS A C 1
ATOM 4485 O O . HIS A 1 565 ? 15.220 12.864 -14.356 1.00 87.88 565 HIS A O 1
ATOM 4491 N N . GLY A 1 566 ? 15.415 10.742 -13.686 1.00 84.19 566 GLY A N 1
ATOM 4492 C CA . GLY A 1 566 ? 15.283 11.042 -12.253 1.00 84.19 566 GLY A CA 1
ATOM 4493 C C . GLY A 1 566 ? 13.886 11.490 -11.786 1.00 84.19 566 GLY A C 1
ATOM 4494 O O . GLY A 1 566 ? 13.718 11.782 -10.596 1.00 84.19 566 GLY A O 1
ATOM 4495 N N . ARG A 1 567 ? 12.891 11.536 -12.682 1.00 90.94 567 ARG A N 1
ATOM 4496 C CA . ARG A 1 567 ? 11.465 11.709 -12.369 1.00 90.94 567 ARG A CA 1
ATOM 4497 C C . ARG A 1 567 ? 10.807 10.360 -12.121 1.00 90.94 567 ARG A C 1
ATOM 4499 O O . ARG A 1 567 ? 11.208 9.352 -12.700 1.00 90.94 567 ARG A O 1
ATOM 4506 N N . ILE A 1 568 ? 9.795 10.360 -11.262 1.00 94.25 568 ILE A N 1
ATOM 4507 C CA . ILE A 1 568 ? 9.094 9.152 -10.827 1.00 94.25 568 ILE A CA 1
ATOM 4508 C C . ILE A 1 568 ? 7.640 9.243 -11.274 1.00 94.25 568 ILE A C 1
ATOM 4510 O O . ILE A 1 568 ? 6.930 10.166 -10.876 1.00 94.25 568 ILE A O 1
ATOM 4514 N N . TYR A 1 569 ? 7.191 8.280 -12.071 1.00 97.31 569 TYR A N 1
ATOM 4515 C CA . TYR A 1 569 ? 5.798 8.168 -12.495 1.00 97.31 569 TYR A CA 1
ATOM 4516 C C . TYR A 1 569 ? 5.213 6.844 -12.012 1.00 97.31 569 TYR A C 1
ATOM 4518 O O . TYR A 1 569 ? 5.853 5.804 -12.146 1.00 97.31 569 TYR A O 1
ATOM 4526 N N . LEU A 1 570 ? 4.006 6.874 -11.454 1.00 97.75 570 LEU A N 1
ATOM 4527 C CA . LEU A 1 570 ? 3.269 5.660 -11.097 1.00 97.75 570 LEU A CA 1
ATOM 4528 C C . LEU A 1 570 ? 2.475 5.167 -12.306 1.00 97.75 570 LEU A C 1
ATOM 4530 O O . LEU A 1 570 ? 1.984 5.979 -13.091 1.00 97.75 570 LEU A O 1
ATOM 4534 N N . ILE A 1 571 ? 2.315 3.855 -12.422 1.00 97.75 571 ILE A N 1
ATOM 4535 C CA . ILE A 1 571 ? 1.269 3.233 -13.228 1.00 97.75 571 ILE A CA 1
ATOM 4536 C C . ILE A 1 571 ? 0.333 2.542 -12.250 1.00 97.75 571 ILE A C 1
ATOM 4538 O O . ILE A 1 571 ? 0.741 1.591 -11.574 1.00 97.75 571 ILE A O 1
ATOM 4542 N N . ASP A 1 572 ? -0.884 3.074 -12.186 1.00 96.69 572 ASP A N 1
ATOM 4543 C CA . ASP A 1 572 ? -1.920 2.768 -11.205 1.00 96.69 572 ASP A CA 1
ATOM 4544 C C . ASP A 1 572 ? -1.534 3.070 -9.748 1.00 96.69 572 ASP A C 1
ATOM 4546 O O . ASP A 1 572 ? -0.374 3.280 -9.384 1.00 96.69 572 ASP A O 1
ATOM 4550 N N . ALA A 1 573 ? -2.550 3.161 -8.895 1.00 92.75 573 ALA A N 1
ATOM 4551 C CA . ALA A 1 573 ? -2.416 3.394 -7.465 1.00 92.75 573 ALA A CA 1
ATOM 4552 C C . ALA A 1 573 ? -3.374 2.470 -6.714 1.00 92.75 573 ALA A C 1
ATOM 4554 O O . ALA A 1 573 ? -4.470 2.870 -6.322 1.00 92.75 573 ALA A O 1
ATOM 4555 N N . GLY A 1 574 ? -2.940 1.229 -6.506 1.00 91.19 574 GLY A N 1
ATOM 4556 C CA . GLY A 1 574 ? -3.674 0.253 -5.709 1.00 91.19 574 GLY A CA 1
ATOM 4557 C C . GLY A 1 574 ? -3.683 0.563 -4.203 1.00 91.19 574 GLY A C 1
ATOM 4558 O O . GLY A 1 574 ? -3.035 1.511 -3.736 1.00 91.19 574 GLY A O 1
ATOM 4559 N N . PRO A 1 575 ? -4.406 -0.240 -3.407 1.00 89.19 575 PRO A N 1
ATOM 4560 C CA . PRO A 1 575 ? -4.462 -0.093 -1.959 1.00 89.19 575 PRO A CA 1
ATOM 4561 C C . PRO A 1 575 ? -3.065 -0.112 -1.317 1.00 89.19 575 PRO A C 1
ATOM 4563 O O . PRO A 1 575 ? -2.198 -0.906 -1.678 1.00 89.19 575 PRO A O 1
ATOM 4566 N N . GLY A 1 576 ? -2.835 0.764 -0.335 1.00 88.50 576 GLY A N 1
ATOM 4567 C CA . GLY A 1 576 ? -1.557 0.817 0.386 1.00 88.50 576 GLY A CA 1
ATOM 4568 C C . GLY A 1 576 ? -0.388 1.428 -0.403 1.00 88.50 576 GLY A C 1
ATOM 4569 O O . GLY A 1 576 ? 0.771 1.201 -0.051 1.00 88.50 576 GLY A O 1
ATOM 4570 N N . VAL A 1 577 ? -0.664 2.207 -1.459 1.00 92.06 577 VAL A N 1
ATOM 4571 C CA . VAL A 1 577 ? 0.368 2.829 -2.313 1.00 92.06 577 VAL A CA 1
ATOM 4572 C C . VAL A 1 577 ? 1.415 3.626 -1.526 1.00 92.06 577 VAL A C 1
ATOM 4574 O O . VAL A 1 577 ? 2.594 3.567 -1.858 1.00 92.06 577 VAL A O 1
ATOM 4577 N N . LEU A 1 578 ? 1.035 4.328 -0.450 1.00 90.00 578 LEU A N 1
ATOM 4578 C CA . LEU A 1 578 ? 1.994 5.096 0.355 1.00 90.00 578 LEU A CA 1
ATOM 4579 C C . LEU A 1 578 ? 2.983 4.181 1.079 1.00 90.00 578 LEU A C 1
ATOM 4581 O O . LEU A 1 578 ? 4.179 4.443 1.052 1.00 90.00 578 LEU A O 1
ATOM 4585 N N . GLN A 1 579 ? 2.505 3.080 1.659 1.00 91.19 579 GLN A N 1
ATOM 4586 C CA . GLN A 1 579 ? 3.343 2.080 2.318 1.00 91.19 579 GLN A CA 1
ATOM 4587 C C . GLN A 1 579 ? 4.291 1.410 1.316 1.00 91.19 579 GLN A C 1
ATOM 4589 O O . GLN A 1 579 ? 5.464 1.207 1.626 1.00 91.19 579 GLN A O 1
ATOM 4594 N N . VAL A 1 580 ? 3.805 1.125 0.102 1.00 93.75 580 VAL A N 1
ATOM 4595 C CA . VAL A 1 580 ? 4.622 0.613 -1.008 1.00 93.75 580 VAL A CA 1
ATOM 4596 C C . VAL A 1 580 ? 5.727 1.603 -1.383 1.00 93.75 580 VAL A C 1
ATOM 4598 O O . VAL A 1 580 ? 6.888 1.211 -1.455 1.00 93.75 580 VAL A O 1
ATOM 4601 N N . LEU A 1 581 ? 5.404 2.884 -1.572 1.00 93.62 581 LEU A N 1
ATOM 4602 C CA . LEU A 1 581 ? 6.393 3.912 -1.913 1.00 93.62 581 LEU A CA 1
ATOM 4603 C C . LEU A 1 581 ? 7.428 4.102 -0.799 1.00 93.62 581 LEU A C 1
ATOM 4605 O O . LEU A 1 581 ? 8.629 4.094 -1.077 1.00 93.62 581 LEU A O 1
ATOM 4609 N N . THR A 1 582 ? 6.985 4.178 0.459 1.00 92.06 582 THR A N 1
ATOM 4610 C CA . THR A 1 582 ? 7.876 4.276 1.621 1.00 92.06 582 THR A CA 1
ATOM 4611 C C . THR A 1 582 ? 8.821 3.077 1.702 1.00 92.06 582 THR A C 1
ATOM 4613 O O . THR A 1 582 ? 10.021 3.275 1.872 1.00 92.06 582 THR A O 1
ATOM 4616 N N . ALA A 1 583 ? 8.332 1.850 1.499 1.00 93.62 583 ALA A N 1
ATOM 4617 C CA . ALA A 1 583 ? 9.177 0.653 1.484 1.00 93.62 583 ALA A CA 1
ATOM 4618 C C . ALA A 1 583 ? 10.234 0.666 0.360 1.00 93.62 583 ALA A C 1
ATOM 4620 O O . ALA A 1 583 ? 11.286 0.049 0.488 1.00 93.62 583 ALA A O 1
ATOM 4621 N N . LEU A 1 584 ? 9.993 1.407 -0.725 1.00 94.25 584 LEU A N 1
ATOM 4622 C CA . LEU A 1 584 ? 10.913 1.579 -1.860 1.00 94.25 584 LEU A CA 1
ATOM 4623 C C . LEU A 1 584 ? 11.821 2.819 -1.726 1.00 94.25 584 LEU A C 1
ATOM 4625 O O . LEU A 1 584 ? 12.491 3.225 -2.689 1.00 94.25 584 LEU A O 1
ATOM 4629 N N . GLY A 1 585 ? 11.805 3.476 -0.561 1.00 93.00 585 GLY A N 1
ATOM 4630 C CA . GLY A 1 585 ? 12.555 4.707 -0.319 1.00 93.00 585 GLY A CA 1
ATOM 4631 C C . GLY A 1 585 ? 12.097 5.882 -1.185 1.00 93.00 585 GLY A C 1
ATOM 4632 O O . GLY A 1 585 ? 12.925 6.720 -1.551 1.00 93.00 585 GLY A O 1
ATOM 4633 N N . ILE A 1 586 ? 10.826 5.901 -1.599 1.00 93.44 586 ILE A N 1
ATOM 4634 C CA . ILE A 1 586 ? 10.213 6.964 -2.402 1.00 93.44 586 ILE A CA 1
ATOM 4635 C C . ILE A 1 586 ? 9.256 7.745 -1.504 1.00 93.44 586 ILE A C 1
ATOM 4637 O O . ILE A 1 586 ? 8.255 7.205 -1.035 1.00 93.44 586 ILE A O 1
ATOM 4641 N N . ASP A 1 587 ? 9.534 9.027 -1.292 1.00 91.75 587 ASP A N 1
ATOM 4642 C CA . ASP A 1 587 ? 8.559 9.914 -0.658 1.00 91.75 587 ASP A CA 1
ATOM 4643 C C . ASP A 1 587 ? 7.463 10.313 -1.659 1.00 91.75 587 ASP A C 1
ATOM 4645 O O . ASP A 1 587 ? 7.723 10.488 -2.851 1.00 91.75 587 ASP A O 1
ATOM 4649 N N . ILE A 1 588 ? 6.232 10.523 -1.183 1.00 91.31 588 ILE A N 1
ATOM 4650 C CA . ILE A 1 588 ? 5.107 10.960 -2.027 1.00 91.31 588 ILE A CA 1
ATOM 4651 C C . ILE A 1 588 ? 5.429 12.244 -2.816 1.00 91.31 588 ILE A C 1
ATOM 4653 O O . ILE A 1 588 ? 4.995 12.399 -3.958 1.00 91.31 588 ILE A O 1
ATOM 4657 N N . SER A 1 589 ? 6.231 13.150 -2.247 1.00 89.44 589 SER A N 1
ATOM 4658 C CA . SER A 1 589 ? 6.653 14.388 -2.916 1.00 89.44 589 SER A CA 1
ATOM 4659 C C . SER A 1 589 ? 7.609 14.159 -4.096 1.00 89.44 589 SER A C 1
ATOM 4661 O O . SER A 1 589 ? 7.745 15.038 -4.953 1.00 89.44 589 SER A O 1
ATOM 4663 N N . GLU A 1 590 ? 8.238 12.982 -4.201 1.00 90.81 590 GLU A N 1
ATOM 4664 C CA . GLU A 1 590 ? 9.081 12.612 -5.344 1.00 90.81 590 GLU A CA 1
ATOM 4665 C C . GLU A 1 590 ? 8.250 12.220 -6.575 1.00 90.81 590 GLU A C 1
ATOM 4667 O O . GLU A 1 590 ? 8.735 12.348 -7.698 1.00 90.81 590 GLU A O 1
ATOM 4672 N N . VAL A 1 591 ? 6.991 11.806 -6.397 1.00 93.94 591 VAL A N 1
ATOM 4673 C CA . VAL A 1 591 ? 6.121 11.329 -7.484 1.00 93.94 591 VAL A CA 1
ATOM 4674 C C . VAL A 1 591 ? 5.662 12.491 -8.366 1.00 93.94 591 VAL A C 1
ATOM 4676 O O . VAL A 1 591 ? 4.979 13.412 -7.911 1.00 93.94 591 VAL A O 1
ATOM 4679 N N . ASN A 1 592 ? 6.055 12.480 -9.640 1.00 93.69 592 ASN A N 1
ATOM 4680 C CA . ASN A 1 592 ? 5.756 13.522 -10.627 1.00 93.69 592 ASN A CA 1
ATOM 4681 C C . ASN A 1 592 ? 4.357 13.389 -11.235 1.00 93.69 592 ASN A C 1
ATOM 4683 O O . ASN A 1 592 ? 3.729 14.402 -11.561 1.00 93.69 592 ASN A O 1
ATOM 4687 N N . GLY A 1 593 ? 3.871 12.163 -11.389 1.00 96.19 593 GLY A N 1
ATOM 4688 C CA . GLY A 1 593 ? 2.544 11.906 -11.920 1.00 96.19 593 GLY A CA 1
ATOM 4689 C C . GLY A 1 593 ? 2.155 10.438 -11.882 1.00 96.19 593 GLY A C 1
ATOM 4690 O O . GLY A 1 593 ? 2.951 9.579 -11.506 1.00 96.19 593 GLY A O 1
ATOM 4691 N N . ILE A 1 594 ? 0.920 10.179 -12.284 1.00 97.56 594 ILE A N 1
ATOM 4692 C CA . ILE A 1 594 ? 0.315 8.855 -12.356 1.00 97.56 594 ILE A CA 1
ATOM 4693 C C . ILE A 1 594 ? -0.305 8.652 -13.736 1.00 97.56 594 ILE A C 1
ATOM 4695 O O . ILE A 1 594 ? -1.057 9.504 -14.207 1.00 97.56 594 ILE A O 1
ATOM 4699 N N . PHE A 1 595 ? 0.011 7.524 -14.361 1.00 98.19 595 PHE A N 1
ATOM 4700 C CA . PHE A 1 595 ? -0.711 6.967 -15.497 1.00 98.19 595 PHE A CA 1
ATOM 4701 C C . PHE A 1 595 ? -1.746 5.986 -14.954 1.00 98.19 595 PHE A C 1
ATOM 4703 O O . PHE A 1 595 ? -1.384 5.092 -14.193 1.00 98.19 595 PHE A O 1
ATOM 4710 N N . HIS A 1 596 ? -3.017 6.169 -15.294 1.00 97.50 596 HIS A N 1
ATOM 4711 C CA . HIS A 1 596 ? -4.104 5.353 -14.747 1.00 97.50 596 HIS A CA 1
ATOM 4712 C C . HIS A 1 596 ? -4.734 4.508 -15.853 1.00 97.50 596 HIS A C 1
ATOM 4714 O O . HIS A 1 596 ? -5.164 5.053 -16.874 1.00 97.50 596 HIS A O 1
ATOM 4720 N N . THR A 1 597 ? -4.764 3.191 -15.663 1.00 96.88 597 THR A N 1
ATOM 4721 C CA . THR A 1 597 ? -5.258 2.222 -16.650 1.00 96.88 597 THR A CA 1
ATOM 4722 C C . THR A 1 597 ? -6.780 2.150 -16.630 1.00 96.88 597 THR A C 1
ATOM 4724 O O . THR A 1 597 ? -7.415 2.338 -17.670 1.00 96.88 597 THR A O 1
ATOM 4727 N N . HIS A 1 598 ? -7.366 1.936 -15.448 1.00 95.19 598 HIS A N 1
ATOM 4728 C CA . HIS A 1 598 ? -8.805 1.777 -15.248 1.00 95.19 598 HIS A CA 1
ATOM 4729 C C . HIS A 1 598 ? -9.224 1.909 -13.773 1.00 95.19 598 HIS A C 1
ATOM 4731 O O . HIS A 1 598 ? -8.396 2.016 -12.878 1.00 95.19 598 HIS A O 1
ATOM 4737 N N . ALA A 1 599 ? -10.534 1.904 -13.514 1.00 94.06 599 ALA A N 1
ATOM 4738 C CA . ALA A 1 599 ? -11.102 2.336 -12.238 1.00 94.06 599 ALA A CA 1
ATOM 4739 C C . ALA A 1 599 ? -11.388 1.231 -11.195 1.00 94.06 599 ALA A C 1
ATOM 4741 O O . ALA A 1 599 ? -12.130 1.522 -10.264 1.00 94.06 599 ALA A O 1
ATOM 4742 N N . HIS A 1 600 ? -10.877 -0.004 -11.287 1.00 92.62 600 HIS A N 1
ATOM 4743 C CA . HIS A 1 600 ? -11.102 -1.022 -10.232 1.00 92.62 600 HIS A CA 1
ATOM 4744 C C . HIS A 1 600 ? -10.274 -0.737 -8.965 1.00 92.62 600 HIS A C 1
ATOM 4746 O O . HIS A 1 600 ? -9.209 -0.132 -9.059 1.00 92.62 600 HIS A O 1
ATOM 4752 N N . ASP A 1 601 ? -10.735 -1.143 -7.770 1.00 91.56 601 ASP A N 1
ATOM 4753 C CA . ASP A 1 601 ? -10.054 -0.789 -6.499 1.00 91.56 601 ASP A CA 1
ATOM 4754 C C . ASP A 1 601 ? -8.587 -1.210 -6.424 1.00 91.56 601 ASP A C 1
ATOM 4756 O O . ASP A 1 601 ? -7.786 -0.476 -5.847 1.00 91.56 601 ASP A O 1
ATOM 4760 N N . ASP A 1 602 ? -8.213 -2.345 -7.004 1.00 89.00 602 ASP A N 1
ATOM 4761 C CA . ASP A 1 602 ? -6.834 -2.832 -7.038 1.00 89.00 602 ASP A CA 1
ATOM 4762 C C . ASP A 1 602 ? -5.882 -1.939 -7.852 1.00 89.00 602 ASP A C 1
ATOM 4764 O O . ASP A 1 602 ? -4.671 -2.008 -7.638 1.00 89.00 602 ASP A O 1
ATOM 4768 N N . HIS A 1 603 ? -6.425 -1.020 -8.656 1.00 93.31 603 HIS A N 1
ATOM 4769 C CA . HIS A 1 603 ? -5.697 -0.001 -9.424 1.00 93.31 603 HIS A CA 1
ATOM 4770 C C . HIS A 1 603 ? -6.027 1.440 -8.988 1.00 93.31 603 HIS A C 1
ATOM 4772 O O . HIS A 1 603 ? -5.236 2.358 -9.214 1.00 93.31 603 HIS A O 1
ATOM 4778 N N . PHE A 1 604 ? -7.169 1.644 -8.323 1.00 94.12 604 PHE A N 1
ATOM 4779 C CA . PHE A 1 604 ? -7.733 2.953 -7.991 1.00 94.12 604 PHE A CA 1
ATOM 4780 C C . PHE A 1 604 ? -7.619 3.337 -6.510 1.00 94.12 604 PHE A C 1
ATOM 4782 O O . PHE A 1 604 ? -7.456 4.517 -6.198 1.00 94.12 604 PHE A O 1
ATOM 4789 N N . ALA A 1 605 ? -7.750 2.395 -5.573 1.00 90.38 605 ALA A N 1
ATOM 4790 C CA . ALA A 1 605 ? -8.066 2.716 -4.174 1.00 90.38 605 ALA A CA 1
ATOM 4791 C C . ALA A 1 605 ? -6.940 3.438 -3.406 1.00 90.38 605 ALA A C 1
ATOM 4793 O O . ALA A 1 605 ? -7.169 3.972 -2.320 1.00 90.38 605 ALA A O 1
ATOM 4794 N N . GLY A 1 606 ? -5.729 3.486 -3.958 1.00 90.00 606 GLY A N 1
ATOM 4795 C CA . GLY A 1 606 ? -4.620 4.305 -3.475 1.00 90.00 606 GLY A CA 1
ATOM 4796 C C . GLY A 1 606 ? -4.633 5.745 -3.991 1.00 90.00 606 GLY A C 1
ATOM 4797 O O . GLY A 1 606 ? -3.999 6.601 -3.375 1.00 90.00 606 GLY A O 1
ATOM 4798 N N . LEU A 1 607 ? -5.364 6.055 -5.068 1.00 91.12 607 LEU A N 1
ATOM 4799 C CA . LEU A 1 607 ? -5.456 7.406 -5.638 1.00 91.12 607 LEU A CA 1
ATOM 4800 C C . LEU A 1 607 ? -5.885 8.452 -4.594 1.00 91.12 607 LEU A C 1
ATOM 4802 O O . LEU A 1 607 ? -5.236 9.495 -4.507 1.00 91.12 607 LEU A O 1
ATOM 4806 N N . PRO A 1 608 ? -6.888 8.192 -3.736 1.00 86.31 608 PRO A N 1
ATOM 4807 C CA . PRO A 1 608 ? -7.232 9.119 -2.668 1.00 86.31 608 PRO A CA 1
ATOM 4808 C C . PRO A 1 608 ? -6.118 9.352 -1.639 1.00 86.31 608 PRO A C 1
ATOM 4810 O O . PRO A 1 608 ? -6.050 10.428 -1.061 1.00 86.31 608 PRO A O 1
ATOM 4813 N N . ALA A 1 609 ? -5.199 8.406 -1.430 1.00 86.44 609 ALA A N 1
ATOM 4814 C CA . ALA A 1 609 ? -4.044 8.627 -0.558 1.00 86.44 609 ALA A CA 1
ATOM 4815 C C . ALA A 1 609 ? -3.019 9.594 -1.185 1.00 86.44 609 ALA A C 1
ATOM 4817 O O . ALA A 1 609 ? -2.285 10.268 -0.461 1.00 86.44 609 ALA A O 1
ATOM 4818 N N . LEU A 1 610 ? -2.993 9.715 -2.519 1.00 89.81 610 LEU A N 1
ATOM 4819 C CA . LEU A 1 610 ? -2.081 10.612 -3.236 1.00 89.81 610 LEU A CA 1
ATOM 4820 C C . LEU A 1 610 ? -2.452 12.098 -3.104 1.00 89.81 610 LEU A C 1
ATOM 4822 O O . LEU A 1 610 ? -1.591 12.956 -3.311 1.00 89.81 610 LEU A O 1
ATOM 4826 N N . ILE A 1 611 ? -3.683 12.424 -2.680 1.00 87.19 611 ILE A N 1
ATOM 4827 C CA . ILE A 1 611 ? -4.077 13.814 -2.374 1.00 87.19 611 ILE A CA 1
ATOM 4828 C C . ILE A 1 611 ? -3.283 14.389 -1.195 1.00 87.19 611 ILE A C 1
ATOM 4830 O O . ILE A 1 611 ? -3.287 15.596 -0.985 1.00 87.19 611 ILE A O 1
ATOM 4834 N N . ARG A 1 612 ? -2.584 13.535 -0.432 1.00 83.94 612 ARG A N 1
ATOM 4835 C CA . ARG A 1 612 ? -1.727 13.938 0.687 1.00 83.94 612 ARG A CA 1
ATOM 4836 C C . ARG A 1 612 ? -0.411 14.587 0.244 1.00 83.94 612 ARG A C 1
ATOM 4838 O O . ARG A 1 612 ? 0.418 14.910 1.082 1.00 83.94 612 ARG A O 1
ATOM 4845 N N . SER A 1 613 ? -0.205 14.792 -1.055 1.00 88.38 613 SER A N 1
ATOM 4846 C CA . SER A 1 613 ? 0.908 15.590 -1.566 1.00 88.38 613 SER A CA 1
ATOM 4847 C C . SER A 1 613 ? 0.658 17.090 -1.383 1.00 88.38 613 SER A C 1
ATOM 4849 O O . SER A 1 613 ? -0.477 17.567 -1.389 1.00 88.38 613 SER A O 1
ATOM 4851 N N . ASP A 1 614 ? 1.732 17.867 -1.283 1.00 87.31 614 ASP A N 1
ATOM 4852 C CA . ASP A 1 614 ? 1.673 19.328 -1.262 1.00 87.31 614 ASP A CA 1
ATOM 4853 C C . ASP A 1 614 ? 1.605 19.966 -2.655 1.00 87.31 614 ASP A C 1
ATOM 4855 O O . ASP A 1 614 ? 1.455 21.183 -2.783 1.00 87.31 614 ASP A O 1
ATOM 4859 N N . ARG A 1 615 ? 1.670 19.146 -3.708 1.00 90.06 615 ARG A N 1
ATOM 4860 C CA . ARG A 1 615 ? 1.487 19.565 -5.096 1.00 90.06 615 ARG A CA 1
ATOM 4861 C C . ARG A 1 615 ? 0.427 18.723 -5.782 1.00 90.06 615 ARG A C 1
ATOM 4863 O O . ARG A 1 615 ? 0.308 17.524 -5.547 1.00 90.06 615 ARG A O 1
ATOM 4870 N N . ARG A 1 616 ? -0.283 19.343 -6.724 1.00 92.56 616 ARG A N 1
ATOM 4871 C CA . ARG A 1 616 ? -1.162 18.616 -7.642 1.00 92.56 616 ARG A CA 1
ATOM 4872 C C . ARG A 1 616 ? -0.327 17.695 -8.523 1.00 92.56 616 ARG A C 1
ATOM 4874 O O . ARG A 1 616 ? 0.399 18.166 -9.402 1.00 92.56 616 ARG A O 1
ATOM 4881 N N . MET A 1 617 ? -0.421 16.390 -8.282 1.00 93.25 617 MET A N 1
ATOM 4882 C CA . MET A 1 617 ? 0.244 15.394 -9.119 1.00 93.25 617 MET A CA 1
ATOM 4883 C C . MET A 1 617 ? -0.340 15.424 -10.528 1.00 93.25 617 MET A C 1
ATOM 4885 O O . MET A 1 617 ? -1.549 15.609 -10.698 1.00 93.25 617 MET A O 1
ATOM 4889 N N . ARG A 1 618 ? 0.505 15.234 -11.546 1.00 96.75 618 ARG A N 1
ATOM 4890 C CA . ARG A 1 618 ? 0.016 15.100 -12.922 1.00 96.75 618 ARG A CA 1
ATOM 4891 C C . ARG A 1 618 ? -0.761 13.797 -13.041 1.00 96.75 618 ARG A C 1
ATOM 4893 O O . ARG A 1 618 ? -0.242 12.746 -12.681 1.00 96.75 618 ARG A O 1
ATOM 4900 N N . TYR A 1 619 ? -1.990 13.876 -13.525 1.00 97.88 619 TYR A N 1
ATOM 4901 C CA . TYR A 1 619 ? -2.850 12.715 -13.717 1.00 97.88 619 TYR A CA 1
ATOM 4902 C C . TYR A 1 619 ? -3.036 12.487 -15.212 1.00 97.88 619 TYR A C 1
ATOM 4904 O O . TYR A 1 619 ? -3.637 13.324 -15.885 1.00 97.88 619 TYR A O 1
ATOM 4912 N N . PHE A 1 620 ? -2.493 11.385 -15.716 1.00 98.38 620 PHE A N 1
ATOM 4913 C CA . PHE A 1 620 ? -2.495 11.016 -17.122 1.00 98.38 620 PHE A CA 1
ATOM 4914 C C . PHE A 1 620 ? -3.448 9.844 -17.353 1.00 98.38 620 PHE A C 1
ATOM 4916 O O . PHE A 1 620 ? -3.263 8.756 -16.807 1.00 98.38 620 PHE A O 1
ATOM 4923 N N . ALA A 1 621 ? -4.461 10.058 -18.183 1.00 98.00 621 ALA A N 1
ATOM 4924 C CA . ALA A 1 621 ? -5.395 9.021 -18.603 1.00 98.00 621 ALA A CA 1
ATOM 4925 C C . ALA A 1 621 ? -6.051 9.432 -19.921 1.00 98.00 621 ALA A C 1
ATOM 4927 O O . ALA A 1 621 ? -6.021 10.602 -20.301 1.00 98.00 621 ALA A O 1
ATOM 4928 N N . VAL A 1 622 ? -6.671 8.485 -20.620 1.00 97.81 622 VAL A N 1
ATOM 4929 C CA . VAL A 1 622 ? -7.589 8.836 -21.713 1.00 97.81 622 VAL A CA 1
ATOM 4930 C C . VAL A 1 622 ? -8.888 9.426 -21.129 1.00 97.81 622 VAL A C 1
ATOM 4932 O O . VAL A 1 622 ? -9.282 9.009 -20.035 1.00 97.81 622 VAL A O 1
ATOM 4935 N N . PRO A 1 623 ? -9.592 10.342 -21.828 1.00 97.62 623 PRO A N 1
ATOM 4936 C CA . PRO A 1 623 ? -10.753 11.056 -21.278 1.00 97.62 623 PRO A CA 1
ATOM 4937 C C . PRO A 1 623 ? -11.830 10.162 -20.650 1.00 97.62 623 PRO A C 1
ATOM 4939 O O . PRO A 1 623 ? -12.304 10.440 -19.555 1.00 97.62 623 PRO A O 1
ATOM 4942 N N . VAL A 1 624 ? -12.157 9.033 -21.285 1.00 97.25 624 VAL A N 1
ATOM 4943 C CA . VAL A 1 624 ? -13.159 8.085 -20.769 1.00 97.25 624 VAL A CA 1
ATOM 4944 C C . VAL A 1 624 ? -12.729 7.392 -19.474 1.00 97.25 624 VAL A C 1
ATOM 4946 O O . VAL A 1 624 ? -13.538 7.249 -18.560 1.00 97.25 624 VAL A O 1
ATOM 4949 N N . VAL A 1 625 ? -11.449 7.017 -19.354 1.00 97.62 625 VAL A N 1
ATOM 4950 C CA . VAL A 1 625 ? -10.886 6.447 -18.118 1.00 97.62 625 VAL A CA 1
ATOM 4951 C C . VAL A 1 625 ? -10.876 7.516 -17.032 1.00 97.62 625 VAL A C 1
ATOM 4953 O O . VAL A 1 625 ? -11.341 7.260 -15.922 1.00 97.62 625 VAL A O 1
ATOM 4956 N N . ARG A 1 626 ? -10.436 8.739 -17.362 1.00 97.56 626 ARG A N 1
ATOM 4957 C CA . ARG A 1 626 ? -10.486 9.885 -16.448 1.00 97.56 626 ARG A CA 1
ATOM 4958 C C . ARG A 1 626 ? -11.902 10.104 -15.922 1.00 97.56 626 ARG A C 1
ATOM 4960 O O . ARG A 1 626 ? -12.071 10.206 -14.715 1.00 97.56 626 ARG A O 1
ATOM 4967 N N . ALA A 1 627 ? -12.907 10.183 -16.789 1.00 97.56 627 ALA A N 1
ATOM 4968 C CA . ALA A 1 627 ? -14.291 10.434 -16.392 1.00 97.56 627 ALA A CA 1
ATOM 4969 C C . ALA A 1 627 ? -14.831 9.332 -15.471 1.00 97.56 627 ALA A C 1
ATOM 4971 O O . ALA A 1 627 ? -15.435 9.622 -14.438 1.00 97.56 627 ALA A O 1
ATOM 4972 N N . SER A 1 628 ? -14.544 8.073 -15.803 1.00 97.25 628 SER A N 1
ATOM 4973 C CA . SER A 1 628 ? -14.894 6.907 -14.989 1.00 97.25 628 SER A CA 1
ATOM 4974 C C . SER A 1 628 ? -14.275 6.984 -13.582 1.00 97.25 628 SER A C 1
ATOM 4976 O O . SER A 1 628 ? -14.980 6.901 -12.570 1.00 97.25 628 SER A O 1
ATOM 4978 N N . VAL A 1 629 ? -12.970 7.273 -13.509 1.00 97.06 629 VAL A N 1
ATOM 4979 C CA . VAL A 1 629 ? -12.219 7.465 -12.258 1.00 97.06 629 VAL A CA 1
ATOM 4980 C C . VAL A 1 629 ? -12.721 8.672 -11.462 1.00 97.06 629 VAL A C 1
ATOM 4982 O O . VAL A 1 629 ? -12.912 8.554 -10.255 1.00 97.06 629 VAL A O 1
ATOM 4985 N N . VAL A 1 630 ? -12.970 9.818 -12.101 1.00 97.31 630 VAL A N 1
ATOM 4986 C CA . VAL A 1 630 ? -13.473 11.042 -11.449 1.00 97.31 630 VAL A CA 1
ATOM 4987 C C . VAL A 1 630 ? -14.832 10.787 -10.808 1.00 97.31 630 VAL A C 1
ATOM 4989 O O . VAL A 1 630 ? -15.030 11.145 -9.649 1.00 97.31 630 VAL A O 1
ATOM 4992 N N . LYS A 1 631 ? -15.749 10.117 -11.512 1.00 96.88 631 LYS A N 1
ATOM 4993 C CA . LYS A 1 631 ? -17.077 9.771 -10.983 1.00 96.88 631 LYS A CA 1
ATOM 4994 C C . LYS A 1 631 ? -16.990 8.800 -9.811 1.00 96.88 631 LYS A C 1
ATOM 4996 O O . LYS A 1 631 ? -17.679 8.987 -8.807 1.00 96.88 631 LYS A O 1
ATOM 5001 N N . LYS A 1 632 ? -16.123 7.787 -9.906 1.00 96.25 632 LYS A N 1
ATOM 5002 C CA . LYS A 1 632 ? -15.877 6.844 -8.806 1.00 96.25 632 LYS A CA 1
ATOM 5003 C C . LYS A 1 632 ? -15.244 7.540 -7.595 1.00 96.25 632 LYS A C 1
ATOM 5005 O O . LYS A 1 632 ? -15.690 7.335 -6.468 1.00 96.25 632 LYS A O 1
ATOM 5010 N N . PHE A 1 633 ? -14.268 8.415 -7.825 1.00 94.69 633 PHE A N 1
ATOM 5011 C CA . PHE A 1 633 ? -13.623 9.234 -6.799 1.00 94.69 633 PHE A CA 1
ATOM 5012 C C . PHE A 1 633 ? -14.608 10.177 -6.113 1.00 94.69 633 PHE A C 1
ATOM 5014 O O . PHE A 1 633 ? -14.678 10.196 -4.890 1.00 94.69 633 PHE A O 1
ATOM 5021 N N . ALA A 1 634 ? -15.415 10.909 -6.878 1.00 93.62 634 ALA A N 1
ATOM 5022 C CA . ALA A 1 634 ? -16.452 11.793 -6.358 1.00 93.62 634 ALA A CA 1
ATOM 5023 C C . ALA A 1 634 ? -17.452 11.031 -5.472 1.00 93.62 634 ALA A C 1
ATOM 5025 O O . ALA A 1 634 ? -17.757 11.476 -4.364 1.00 93.62 634 ALA A O 1
ATOM 5026 N N . ALA A 1 635 ? -17.886 9.841 -5.909 1.00 92.94 635 ALA A N 1
ATOM 5027 C CA . ALA A 1 635 ? -18.764 8.971 -5.127 1.00 92.94 635 ALA A CA 1
ATOM 5028 C C . ALA A 1 635 ? -18.113 8.499 -3.816 1.00 92.94 635 ALA A C 1
ATOM 5030 O O . ALA A 1 635 ? -18.743 8.595 -2.763 1.00 92.94 635 ALA A O 1
ATOM 5031 N N . LEU A 1 636 ? -16.854 8.043 -3.860 1.00 91.06 636 LEU A N 1
ATOM 5032 C CA . LEU A 1 636 ? -16.109 7.622 -2.669 1.00 91.06 636 LEU A CA 1
ATOM 5033 C C . LEU A 1 636 ? -15.949 8.774 -1.675 1.00 91.06 636 LEU A C 1
ATOM 5035 O O . LEU A 1 636 ? -16.236 8.626 -0.491 1.00 91.06 636 LEU A O 1
ATOM 5039 N N . MET A 1 637 ? -15.513 9.930 -2.174 1.00 85.44 637 MET A N 1
ATOM 5040 C CA . MET A 1 637 ? -15.188 11.094 -1.358 1.00 85.44 637 MET A CA 1
ATOM 5041 C C . MET A 1 637 ? -16.422 11.883 -0.907 1.00 85.44 637 MET A C 1
ATOM 5043 O O . MET A 1 637 ? -16.298 12.775 -0.072 1.00 85.44 637 MET A O 1
ATOM 5047 N N . SER A 1 638 ? -17.606 11.582 -1.453 1.00 85.38 638 SER A N 1
ATOM 5048 C CA . SER A 1 638 ? -18.810 12.417 -1.310 1.00 85.38 638 SER A CA 1
ATOM 5049 C C . SER A 1 638 ? -18.561 13.881 -1.713 1.00 85.38 638 SER A C 1
ATOM 5051 O O . SER A 1 638 ? -19.040 14.816 -1.062 1.00 85.38 638 SER A O 1
ATOM 5053 N N . LEU A 1 639 ? -17.787 14.067 -2.786 1.00 85.62 639 LEU A N 1
ATOM 5054 C CA . LEU A 1 639 ? -17.416 15.363 -3.354 1.00 85.62 639 LEU A CA 1
ATOM 5055 C C . LEU A 1 639 ? -18.059 15.561 -4.727 1.00 85.62 639 LEU A C 1
ATOM 5057 O O . LEU A 1 639 ? -18.500 14.615 -5.371 1.00 85.62 639 LEU A O 1
ATOM 5061 N N . ASP A 1 640 ? -18.075 16.811 -5.177 1.00 88.88 640 ASP A N 1
ATOM 5062 C CA . ASP A 1 640 ? -18.401 17.147 -6.558 1.00 88.88 640 ASP A CA 1
ATOM 5063 C C . ASP A 1 640 ? -17.264 16.735 -7.516 1.00 88.88 640 ASP A C 1
ATOM 5065 O O . ASP A 1 640 ? -16.085 16.801 -7.157 1.00 88.88 640 ASP A O 1
ATOM 5069 N N . GLU A 1 641 ? -17.605 16.341 -8.746 1.00 92.62 641 GLU A N 1
ATOM 5070 C CA . GLU A 1 641 ? -16.640 15.889 -9.762 1.00 92.62 641 GLU A CA 1
ATOM 5071 C C . GLU A 1 641 ? -15.567 16.956 -10.069 1.00 92.62 641 GLU A C 1
ATOM 5073 O O . GLU A 1 641 ? -14.394 16.621 -10.264 1.00 92.62 641 GLU A O 1
ATOM 5078 N N . HIS A 1 642 ? -15.908 18.250 -10.021 1.00 90.00 642 HIS A N 1
ATOM 5079 C CA . HIS A 1 642 ? -14.962 19.343 -10.272 1.00 90.00 642 HIS A CA 1
ATOM 5080 C C . HIS A 1 642 ? -13.881 19.470 -9.187 1.00 90.00 642 HIS A C 1
ATOM 5082 O O . HIS A 1 642 ? -12.801 20.015 -9.450 1.00 90.00 642 HIS A O 1
ATOM 5088 N N . GLN A 1 643 ? -14.113 18.941 -7.978 1.00 88.12 643 GLN A N 1
ATOM 5089 C CA . GLN A 1 643 ? -13.109 18.948 -6.907 1.00 88.12 643 GLN A CA 1
ATOM 5090 C C . GLN A 1 643 ? -11.872 18.123 -7.273 1.00 88.12 643 GLN A C 1
ATOM 5092 O O . GLN A 1 643 ? -10.780 18.432 -6.804 1.00 88.12 643 GLN A O 1
ATOM 5097 N N . PHE A 1 644 ? -11.990 17.146 -8.177 1.00 92.75 644 PHE A N 1
ATOM 5098 C CA . PHE A 1 644 ? -10.854 16.339 -8.624 1.00 92.75 644 PHE A CA 1
ATOM 5099 C C . PHE A 1 644 ? -9.679 17.190 -9.148 1.00 92.75 644 PHE A C 1
ATOM 5101 O O . PHE A 1 644 ? -8.520 16.914 -8.841 1.00 92.75 644 PHE A O 1
ATOM 5108 N N . HIS A 1 645 ? -9.968 18.286 -9.859 1.00 92.12 645 HIS A N 1
ATOM 5109 C CA . HIS A 1 645 ? -8.958 19.195 -10.425 1.00 92.12 645 HIS A CA 1
ATOM 5110 C C . HIS A 1 645 ? -8.220 20.059 -9.382 1.00 92.12 645 HIS A C 1
ATOM 5112 O O . HIS A 1 645 ? -7.182 20.662 -9.687 1.00 92.12 645 HIS A O 1
ATOM 5118 N N . HIS A 1 646 ? -8.731 20.120 -8.149 1.00 88.69 646 HIS A N 1
ATOM 5119 C CA . HIS A 1 646 ? -8.034 20.751 -7.027 1.00 88.69 646 HIS A CA 1
ATOM 5120 C C . HIS A 1 646 ? -6.951 19.828 -6.456 1.00 88.69 646 HIS A C 1
ATOM 5122 O O . HIS A 1 646 ? -5.931 20.309 -5.970 1.00 88.69 646 HIS A O 1
ATOM 5128 N N . PHE A 1 647 ? -7.121 18.508 -6.582 1.00 91.31 647 PHE A N 1
ATOM 5129 C CA . PHE A 1 647 ? -6.154 17.521 -6.097 1.00 91.31 647 PHE A CA 1
ATOM 5130 C C . PHE A 1 647 ? -5.160 17.081 -7.178 1.00 91.31 647 PHE A C 1
ATOM 5132 O O . PHE A 1 647 ? -3.986 16.855 -6.881 1.00 91.31 647 PHE A O 1
ATOM 5139 N N . PHE A 1 648 ? -5.595 17.015 -8.440 1.00 94.94 648 PHE A N 1
ATOM 5140 C CA . PHE A 1 648 ? -4.793 16.494 -9.547 1.00 94.94 648 PHE A CA 1
ATOM 5141 C C . PHE A 1 648 ? -4.698 17.467 -10.725 1.00 94.94 648 PHE A C 1
ATOM 5143 O O . PHE A 1 648 ? -5.670 18.098 -11.140 1.00 94.94 648 PHE A O 1
ATOM 5150 N N . ALA A 1 649 ? -3.506 17.549 -11.313 1.00 95.88 649 ALA A N 1
ATOM 5151 C CA . ALA A 1 649 ? -3.251 18.275 -12.548 1.00 95.88 649 ALA A CA 1
ATOM 5152 C C . ALA A 1 649 ? -3.519 17.348 -13.741 1.00 95.88 649 ALA A C 1
ATOM 5154 O O . ALA A 1 649 ? -2.614 16.683 -14.247 1.00 95.88 649 ALA A O 1
ATOM 5155 N N . VAL A 1 650 ? -4.781 17.288 -14.159 1.00 96.62 650 VAL A N 1
ATOM 5156 C CA . VAL A 1 650 ? -5.249 16.432 -15.257 1.00 96.62 650 VAL A CA 1
ATOM 5157 C C . VAL A 1 650 ? -4.541 16.747 -16.581 1.00 96.62 650 VAL A C 1
ATOM 5159 O O . VAL A 1 650 ? -4.415 17.910 -16.973 1.00 96.62 650 VAL A O 1
ATOM 5162 N N . ARG A 1 651 ? -4.115 15.690 -17.276 1.00 96.88 651 ARG A N 1
ATOM 5163 C CA . ARG A 1 651 ? -3.520 15.684 -18.615 1.00 96.88 651 ARG A CA 1
ATOM 5164 C C . ARG A 1 651 ? -4.133 14.541 -19.423 1.00 96.88 651 ARG A C 1
ATOM 5166 O O . ARG A 1 651 ? -3.736 13.389 -19.267 1.00 96.88 651 ARG A O 1
ATOM 5173 N N . ASP A 1 652 ? -5.106 14.866 -20.266 1.00 97.25 652 ASP A N 1
ATOM 5174 C CA . ASP A 1 652 ? -5.731 13.865 -21.128 1.00 97.25 652 ASP A CA 1
ATOM 5175 C C . ASP A 1 652 ? -4.745 13.359 -22.189 1.00 97.25 652 ASP A C 1
ATOM 5177 O O . ASP A 1 652 ? -4.000 14.136 -22.792 1.00 97.25 652 ASP A O 1
ATOM 5181 N N . LEU A 1 653 ? -4.760 12.047 -22.414 1.00 97.94 653 LEU A N 1
ATOM 5182 C CA . LEU A 1 653 ? -3.963 11.367 -23.429 1.00 97.94 653 LEU A CA 1
ATOM 5183 C C . LEU A 1 653 ? -4.830 11.017 -24.642 1.00 97.94 653 LEU A C 1
ATOM 5185 O O . LEU A 1 653 ? -5.943 10.504 -24.504 1.00 97.94 653 LEU A O 1
ATOM 5189 N N . ALA A 1 654 ? -4.297 11.229 -25.842 1.00 96.94 654 ALA A N 1
ATOM 5190 C CA . ALA A 1 654 ? -4.927 10.797 -27.082 1.00 96.94 654 ALA A CA 1
ATOM 5191 C C . ALA A 1 654 ? -4.789 9.275 -27.252 1.00 96.94 654 ALA A C 1
ATOM 5193 O O . ALA A 1 654 ? -3.676 8.752 -27.359 1.00 96.94 654 ALA A O 1
ATOM 5194 N N . SER A 1 655 ? -5.925 8.571 -27.291 1.00 94.69 655 SER A N 1
ATOM 5195 C CA . SER A 1 655 ? -5.992 7.113 -27.476 1.00 94.69 655 SER A CA 1
ATOM 5196 C C . SER A 1 655 ? -5.388 6.675 -28.816 1.00 94.69 655 SER A C 1
ATOM 5198 O O . SER A 1 655 ? -5.643 7.288 -29.853 1.00 94.69 655 SER A O 1
ATOM 5200 N N . GLY A 1 656 ? -4.576 5.615 -28.804 1.00 94.44 656 GLY A N 1
ATOM 5201 C CA . GLY A 1 656 ? -3.929 5.039 -29.986 1.00 94.44 656 GLY A CA 1
ATOM 5202 C C . GLY A 1 656 ? -2.775 5.863 -30.574 1.00 94.44 656 GLY A C 1
ATOM 5203 O O . GLY A 1 656 ? -2.189 5.444 -31.572 1.00 94.44 656 GLY A O 1
ATOM 5204 N N . GLN A 1 657 ? -2.427 7.007 -29.978 1.00 96.56 657 GLN A N 1
ATOM 5205 C CA . GLN A 1 657 ? -1.384 7.920 -30.461 1.00 96.56 657 GLN A CA 1
ATOM 5206 C C . GLN A 1 657 ? -0.254 8.074 -29.441 1.00 96.56 657 GLN A C 1
ATOM 5208 O O . GLN A 1 657 ? -0.452 7.866 -28.249 1.00 96.56 657 GLN A O 1
ATOM 5213 N N . TRP A 1 658 ? 0.940 8.451 -29.904 1.00 97.81 658 TRP A N 1
ATOM 5214 C CA . TRP A 1 658 ? 2.046 8.805 -29.013 1.00 97.81 658 TRP A CA 1
ATOM 5215 C C . TRP A 1 658 ? 1.829 10.202 -28.427 1.00 97.81 658 TRP A C 1
ATOM 5217 O O . TRP A 1 658 ? 1.666 11.169 -29.167 1.00 97.81 658 TRP A O 1
ATOM 5227 N N . ASN A 1 659 ? 1.859 10.296 -27.103 1.00 98.38 659 ASN A N 1
ATOM 5228 C CA . ASN A 1 659 ? 1.718 11.525 -26.333 1.00 98.38 659 ASN A CA 1
ATOM 5229 C C . ASN A 1 659 ? 3.056 11.849 -25.668 1.00 98.38 659 ASN A C 1
ATOM 5231 O O . ASN A 1 659 ? 3.659 10.968 -25.058 1.00 98.38 659 ASN A O 1
ATOM 5235 N N . ASP A 1 660 ? 3.505 13.098 -25.749 1.00 96.69 660 ASP A N 1
ATOM 5236 C CA . ASP A 1 660 ? 4.707 13.553 -25.049 1.00 96.69 660 ASP A CA 1
ATOM 5237 C C . ASP A 1 660 ? 4.371 13.936 -23.601 1.00 96.69 660 ASP A C 1
ATOM 5239 O O . ASP A 1 660 ? 3.659 14.909 -23.340 1.00 96.69 660 ASP A O 1
ATOM 5243 N N . CYS A 1 661 ? 4.880 13.145 -22.657 1.00 95.94 661 CYS A N 1
ATOM 5244 C CA . CYS A 1 661 ? 4.733 13.344 -21.221 1.00 95.94 661 CYS A CA 1
ATOM 5245 C C . CYS A 1 661 ? 6.071 13.783 -20.610 1.00 95.94 661 CYS A C 1
ATOM 5247 O O . CYS A 1 661 ? 6.726 13.040 -19.879 1.00 95.94 661 CYS A O 1
ATOM 5249 N N . ASP A 1 662 ? 6.463 15.021 -20.909 1.00 90.62 662 ASP A N 1
ATOM 5250 C CA . ASP A 1 662 ? 7.708 15.647 -20.457 1.00 90.62 662 ASP A CA 1
ATOM 5251 C C . ASP A 1 662 ? 8.993 14.930 -20.939 1.00 90.62 662 ASP A C 1
ATOM 5253 O O . ASP A 1 662 ? 9.958 14.795 -20.175 1.00 90.62 662 ASP A O 1
ATOM 5257 N N . GLY A 1 663 ? 8.998 14.476 -22.193 1.00 92.44 663 GLY A N 1
ATOM 5258 C CA . GLY A 1 663 ? 10.063 13.712 -22.848 1.00 92.44 663 GLY A CA 1
ATOM 5259 C C . GLY A 1 663 ? 9.798 12.204 -22.895 1.00 92.44 663 GLY A C 1
ATOM 5260 O O . GLY A 1 663 ? 10.373 11.512 -23.732 1.00 92.44 663 GLY A O 1
ATOM 5261 N N . LEU A 1 664 ? 8.914 11.682 -22.036 1.00 96.38 664 LEU A N 1
ATOM 5262 C CA . LEU A 1 664 ? 8.503 10.278 -22.067 1.00 96.38 664 LEU A CA 1
ATOM 5263 C C . LEU A 1 664 ? 7.350 10.121 -23.056 1.00 96.38 664 LEU A C 1
ATOM 5265 O O . LEU A 1 664 ? 6.266 10.662 -22.831 1.00 96.38 664 LEU A O 1
ATOM 5269 N N . LEU A 1 665 ? 7.552 9.364 -24.132 1.00 97.94 665 LEU A N 1
ATOM 5270 C CA . LEU A 1 665 ? 6.489 9.109 -25.098 1.00 97.94 665 LEU A CA 1
ATOM 5271 C C . LEU A 1 665 ? 5.579 7.988 -24.593 1.00 97.94 665 LEU A C 1
ATOM 5273 O O . LEU A 1 665 ? 6.049 6.906 -24.242 1.00 97.94 665 LEU A O 1
ATOM 5277 N N . VAL A 1 666 ? 4.270 8.235 -24.583 1.00 98.38 666 VAL A N 1
ATOM 5278 C CA . VAL A 1 666 ? 3.262 7.306 -24.055 1.00 98.38 666 VAL A CA 1
ATOM 5279 C C . VAL A 1 666 ? 2.149 7.089 -25.068 1.00 98.38 666 VAL A C 1
ATOM 5281 O O . VAL A 1 666 ? 1.493 8.038 -25.499 1.00 98.38 666 VAL A O 1
ATOM 5284 N N . LYS A 1 667 ? 1.908 5.832 -25.433 1.00 98.38 667 LYS A N 1
ATOM 5285 C CA . LYS A 1 667 ? 0.806 5.415 -26.296 1.00 98.38 667 LYS A CA 1
ATOM 5286 C C . LYS A 1 667 ? -0.214 4.599 -25.497 1.00 98.38 667 LYS A C 1
ATOM 5288 O O . LYS A 1 667 ? 0.027 3.413 -25.259 1.00 98.38 667 LYS A O 1
ATOM 5293 N N . PRO A 1 668 ? -1.337 5.204 -25.076 1.00 97.75 668 PRO A N 1
ATOM 5294 C CA . PRO A 1 668 ? -2.487 4.462 -24.568 1.00 97.75 668 PRO A CA 1
ATOM 5295 C C . PRO A 1 668 ? -3.134 3.625 -25.677 1.00 97.75 668 PRO A C 1
ATOM 5297 O O . PRO A 1 668 ? -3.358 4.118 -26.782 1.00 97.75 668 PRO A O 1
ATOM 5300 N N . ILE A 1 669 ? -3.475 2.376 -25.382 1.00 96.31 669 ILE A N 1
ATOM 5301 C CA . ILE A 1 669 ? -4.180 1.465 -26.286 1.00 96.31 669 ILE A CA 1
ATOM 5302 C C . ILE A 1 669 ? -5.439 0.965 -25.580 1.00 96.31 669 ILE A C 1
ATOM 5304 O O . ILE A 1 669 ? -5.385 0.515 -24.438 1.00 96.31 669 ILE A O 1
ATOM 5308 N N . PHE A 1 670 ? -6.579 1.044 -26.265 1.00 94.88 670 PHE A N 1
ATOM 5309 C CA . PHE A 1 670 ? -7.847 0.539 -25.748 1.00 94.88 670 PHE A CA 1
ATOM 5310 C C . PHE A 1 670 ? -7.788 -0.976 -25.502 1.00 94.88 670 PHE A C 1
ATOM 5312 O O . PHE A 1 670 ? -7.355 -1.733 -26.372 1.00 94.88 670 PHE A O 1
ATOM 5319 N N . SER A 1 671 ? -8.285 -1.409 -24.343 1.00 94.81 671 SER A N 1
ATOM 5320 C CA . SER A 1 671 ? -8.391 -2.817 -23.961 1.00 94.81 671 SER A CA 1
ATOM 5321 C C . SER A 1 671 ? -9.823 -3.118 -23.498 1.00 94.81 671 SER A C 1
ATOM 5323 O O . SER A 1 671 ? -10.322 -2.412 -22.620 1.00 94.81 671 SER A O 1
ATOM 5325 N N . PRO A 1 672 ? -10.523 -4.119 -24.070 1.00 94.56 672 PRO A N 1
ATOM 5326 C CA . PRO A 1 672 ? -11.834 -4.535 -23.578 1.00 94.56 672 PRO A CA 1
ATOM 5327 C C . PRO A 1 672 ? -11.788 -4.979 -22.113 1.00 94.56 672 PRO A C 1
ATOM 5329 O O . PRO A 1 672 ? -11.009 -5.857 -21.754 1.00 94.56 672 PRO A O 1
ATOM 5332 N N . HIS A 1 673 ? -12.656 -4.384 -21.297 1.00 93.94 673 HIS A N 1
ATOM 5333 C CA . HIS A 1 673 ? -12.811 -4.653 -19.863 1.00 93.94 673 HIS A CA 1
ATOM 5334 C C . HIS A 1 673 ? -14.226 -4.211 -19.411 1.00 93.94 673 HIS A C 1
ATOM 5336 O O . HIS A 1 673 ? -14.888 -3.485 -20.166 1.00 93.94 673 HIS A O 1
ATOM 5342 N N . PRO A 1 674 ? -14.751 -4.625 -18.235 1.00 91.12 674 PRO A N 1
ATOM 5343 C CA . PRO A 1 674 ? -16.068 -4.196 -17.747 1.00 91.12 674 PRO A CA 1
ATOM 5344 C C . PRO A 1 674 ? -16.178 -2.678 -17.524 1.00 91.12 674 PRO A C 1
ATOM 5346 O O . PRO A 1 674 ? -17.222 -2.070 -17.791 1.00 91.12 674 PRO A O 1
ATOM 5349 N N . VAL A 1 675 ? -15.085 -2.051 -17.093 1.00 94.56 675 VAL A N 1
ATOM 5350 C CA . VAL A 1 675 ? -14.940 -0.592 -17.019 1.00 94.56 675 VAL A CA 1
ATOM 5351 C C . VAL A 1 675 ? -14.047 -0.082 -18.148 1.00 94.56 675 VAL A C 1
ATOM 5353 O O . VAL A 1 675 ? -13.404 -0.857 -18.850 1.00 94.56 675 VAL A O 1
ATOM 5356 N N . GLU A 1 676 ? -14.001 1.232 -18.343 1.00 95.88 676 GLU A N 1
ATOM 5357 C CA . GLU A 1 676 ? -13.088 1.859 -19.299 1.00 95.88 676 GLU A CA 1
ATOM 5358 C C . GLU A 1 676 ? -11.645 1.475 -18.943 1.00 95.88 676 GLU A C 1
ATOM 5360 O O . GLU A 1 676 ? -11.185 1.803 -17.850 1.00 95.88 676 GLU A O 1
ATOM 5365 N N . ASN A 1 677 ? -10.948 0.781 -19.851 1.00 95.88 677 ASN A N 1
ATOM 5366 C CA . ASN A 1 677 ? -9.578 0.322 -19.636 1.00 95.88 677 ASN A CA 1
ATOM 5367 C C . ASN A 1 677 ? -8.652 0.698 -20.794 1.00 95.88 677 ASN A C 1
ATOM 5369 O O . ASN A 1 677 ? -9.028 0.721 -21.973 1.00 95.88 677 ASN A O 1
ATOM 5373 N N . THR A 1 678 ? -7.418 1.019 -20.434 1.00 95.81 678 THR A N 1
ATOM 5374 C CA . THR A 1 678 ? -6.331 1.370 -21.333 1.00 95.81 678 THR A CA 1
ATOM 5375 C C . THR A 1 678 ? -5.040 0.736 -20.850 1.00 95.81 678 THR A C 1
ATOM 5377 O O . THR A 1 678 ? -4.654 0.880 -19.694 1.00 95.81 678 THR A O 1
ATOM 5380 N N . VAL A 1 679 ? -4.325 0.112 -21.777 1.00 96.62 679 VAL A N 1
ATOM 5381 C CA . VAL A 1 679 ? -2.972 -0.393 -21.551 1.00 96.62 679 VAL A CA 1
ATOM 5382 C C . VAL A 1 679 ? -1.945 0.575 -22.145 1.00 96.62 679 VAL A C 1
ATOM 5384 O O . VAL A 1 679 ? -2.231 1.248 -23.138 1.00 96.62 679 VAL A O 1
ATOM 5387 N N . PHE A 1 680 ? -0.755 0.694 -21.549 1.00 98.25 680 PHE A N 1
ATOM 5388 C CA . PHE A 1 680 ? 0.211 1.745 -21.918 1.00 98.25 680 PHE A CA 1
ATOM 5389 C C . PHE A 1 680 ? 1.518 1.216 -22.503 1.00 98.25 680 PHE A C 1
ATOM 5391 O O . PHE A 1 680 ? 2.196 0.395 -21.885 1.00 98.25 680 PHE A O 1
ATOM 5398 N N . MET A 1 681 ? 1.880 1.709 -23.689 1.00 98.38 681 MET A N 1
ATOM 5399 C CA . MET A 1 681 ? 3.221 1.555 -24.248 1.00 98.38 681 MET A CA 1
ATOM 5400 C C . MET A 1 681 ? 4.016 2.831 -23.977 1.00 98.38 681 MET A C 1
ATOM 5402 O O . MET A 1 681 ? 3.619 3.916 -24.395 1.00 98.38 681 MET A O 1
ATOM 5406 N N . PHE A 1 682 ? 5.150 2.701 -23.308 1.00 98.56 682 PHE A N 1
ATOM 5407 C CA . PHE A 1 682 ? 6.082 3.777 -22.994 1.00 98.56 682 PHE A CA 1
ATOM 5408 C C . PHE A 1 682 ? 7.319 3.662 -23.868 1.00 98.56 682 PHE A C 1
ATOM 5410 O O . PHE A 1 682 ? 7.742 2.552 -24.197 1.00 98.56 682 PHE A O 1
ATOM 5417 N N . LYS A 1 683 ? 7.914 4.799 -24.220 1.00 97.56 683 LYS A N 1
ATOM 5418 C CA . LYS A 1 683 ? 9.066 4.857 -25.112 1.00 97.56 683 LYS A CA 1
ATOM 5419 C C . LYS A 1 683 ? 9.994 6.013 -24.761 1.00 97.56 683 LYS A C 1
ATOM 5421 O O . LYS A 1 683 ? 9.532 7.127 -24.513 1.00 97.56 683 LYS A O 1
ATOM 5426 N N . ALA A 1 684 ? 11.290 5.727 -24.758 1.00 96.12 684 ALA A N 1
ATOM 5427 C CA . ALA A 1 684 ? 12.362 6.675 -24.475 1.00 96.12 684 ALA A CA 1
ATOM 5428 C C . ALA A 1 684 ? 13.601 6.372 -25.330 1.00 96.12 684 ALA A C 1
ATOM 5430 O O . ALA A 1 684 ? 13.744 5.255 -25.829 1.00 96.12 684 ALA A O 1
ATOM 5431 N N . GLY A 1 685 ? 14.504 7.348 -25.447 1.00 88.44 685 GLY A N 1
ATOM 5432 C CA . GLY A 1 685 ? 15.701 7.275 -26.291 1.00 88.44 685 GLY A CA 1
ATOM 5433 C C . GLY A 1 685 ? 15.437 7.671 -27.748 1.00 88.44 685 GLY A C 1
ATOM 5434 O O . GLY A 1 685 ? 14.291 7.850 -28.163 1.00 88.44 685 GLY A O 1
ATOM 5435 N N . GLU A 1 686 ? 16.508 7.808 -28.531 1.00 81.56 686 GLU A N 1
ATOM 5436 C CA . GLU A 1 686 ? 16.445 8.188 -29.947 1.00 81.56 686 GLU A CA 1
ATOM 5437 C C . GLU A 1 686 ? 17.150 7.160 -30.846 1.00 81.56 686 GLU A C 1
ATOM 5439 O O . GLU A 1 686 ? 18.196 6.600 -30.513 1.00 81.56 686 GLU A O 1
ATOM 5444 N N . GLY A 1 687 ? 16.579 6.924 -32.032 1.00 79.25 687 GLY A N 1
ATOM 5445 C CA . GLY A 1 687 ? 17.174 6.069 -33.058 1.00 79.25 687 GLY A CA 1
ATOM 5446 C C . GLY A 1 687 ? 17.420 4.627 -32.574 1.00 79.25 687 GLY A C 1
ATOM 5447 O O . GLY A 1 687 ? 16.482 3.977 -32.117 1.00 79.25 687 GLY A O 1
ATOM 5448 N N . PRO A 1 688 ? 18.642 4.079 -32.706 1.00 74.88 688 PRO A N 1
ATOM 5449 C CA . PRO A 1 688 ? 18.940 2.692 -32.337 1.00 74.88 688 PRO A CA 1
ATOM 5450 C C . PRO A 1 688 ? 18.961 2.426 -30.820 1.00 74.88 688 PRO A C 1
ATOM 5452 O O . PRO A 1 688 ? 18.940 1.260 -30.424 1.00 74.88 688 PRO A O 1
ATOM 5455 N N . GLU A 1 689 ? 18.999 3.464 -29.978 1.00 83.56 689 GLU A N 1
ATOM 5456 C CA . GLU A 1 689 ? 18.963 3.335 -28.511 1.00 83.56 689 GLU A CA 1
ATOM 5457 C C . GLU A 1 689 ? 17.544 3.419 -27.935 1.00 83.56 689 GLU A C 1
ATOM 5459 O O . GLU A 1 689 ? 17.363 3.332 -26.721 1.00 83.56 689 GLU A O 1
ATOM 5464 N N . GLU A 1 690 ? 16.527 3.540 -28.794 1.00 94.06 690 GLU A N 1
ATOM 5465 C CA . GLU A 1 690 ? 15.129 3.573 -28.377 1.00 94.06 690 GLU A CA 1
ATOM 5466 C C . GLU A 1 690 ? 14.751 2.300 -27.600 1.00 94.06 690 GLU A C 1
ATOM 5468 O O . GLU A 1 690 ? 14.994 1.168 -28.040 1.00 94.06 690 GLU A O 1
ATOM 5473 N N . LYS A 1 691 ? 14.136 2.490 -26.431 1.00 97.44 691 LYS A N 1
ATOM 5474 C CA . LYS A 1 691 ? 13.619 1.415 -25.583 1.00 97.44 691 LYS A CA 1
ATOM 5475 C C . LYS A 1 691 ? 12.145 1.605 -25.297 1.00 97.44 691 LYS A C 1
ATOM 5477 O O . LYS A 1 691 ? 11.670 2.721 -25.093 1.00 97.44 691 LYS A O 1
ATOM 5482 N N . THR A 1 692 ? 11.437 0.485 -25.225 1.00 98.12 692 THR A N 1
ATOM 5483 C CA . THR A 1 692 ? 9.991 0.429 -25.013 1.00 98.12 692 THR A CA 1
ATOM 5484 C C . THR A 1 692 ? 9.614 -0.439 -23.820 1.00 98.12 692 THR A C 1
ATOM 5486 O O . THR A 1 692 ? 10.203 -1.497 -23.584 1.00 98.12 692 THR A O 1
ATOM 5489 N N . TYR A 1 693 ? 8.594 0.002 -23.089 1.00 98.62 693 TYR A N 1
ATOM 5490 C CA . TYR A 1 693 ? 7.967 -0.751 -22.009 1.00 98.62 693 TYR A CA 1
ATOM 5491 C C . TYR A 1 693 ? 6.455 -0.824 -22.225 1.00 98.62 693 TYR A C 1
ATOM 5493 O O . TYR A 1 693 ? 5.804 0.209 -22.326 1.00 98.62 693 TYR A O 1
ATOM 5501 N N . ALA A 1 694 ? 5.892 -2.028 -22.258 1.00 98.31 694 ALA A N 1
ATOM 5502 C CA . ALA A 1 694 ? 4.454 -2.261 -22.328 1.00 98.31 694 ALA A CA 1
ATOM 5503 C C . ALA A 1 694 ? 3.910 -2.694 -20.956 1.00 98.31 694 ALA A C 1
ATOM 5505 O O . ALA A 1 694 ? 4.345 -3.706 -20.400 1.00 98.31 694 ALA A O 1
ATOM 5506 N N . HIS A 1 695 ? 2.951 -1.939 -20.416 1.00 97.94 695 HIS A N 1
ATOM 5507 C CA . HIS A 1 695 ? 2.252 -2.241 -19.165 1.00 97.94 695 HIS A CA 1
ATOM 5508 C C . HIS A 1 695 ? 0.815 -2.678 -19.449 1.00 97.94 695 HIS A C 1
ATOM 5510 O O . HIS A 1 695 ? -0.101 -1.852 -19.527 1.00 97.94 695 HIS A O 1
ATOM 5516 N N . TRP A 1 696 ? 0.631 -3.973 -19.693 1.00 95.69 696 TRP A N 1
ATOM 5517 C CA . TRP A 1 696 ? -0.642 -4.561 -20.095 1.00 95.69 696 TRP A CA 1
ATOM 5518 C C . TRP A 1 696 ? -1.416 -5.073 -18.869 1.00 95.69 696 TRP A C 1
ATOM 5520 O O . TRP A 1 696 ? -1.478 -6.278 -18.626 1.00 95.69 696 TRP A O 1
ATOM 5530 N N . ALA A 1 697 ? -1.966 -4.144 -18.083 1.00 87.19 697 ALA A N 1
ATOM 5531 C CA . ALA A 1 697 ? -2.876 -4.452 -16.978 1.00 87.19 697 ALA A CA 1
ATOM 5532 C C . ALA A 1 697 ? -4.288 -4.788 -17.495 1.00 87.19 697 ALA A C 1
ATOM 5534 O O . ALA A 1 697 ? -4.754 -4.168 -18.454 1.00 87.19 697 ALA A O 1
ATOM 5535 N N . ASP A 1 698 ? -4.968 -5.737 -16.848 1.00 88.88 698 ASP A N 1
ATOM 5536 C CA . ASP A 1 698 ? -6.382 -6.063 -17.096 1.00 88.88 698 ASP A CA 1
ATOM 5537 C C . ASP A 1 698 ? -6.725 -6.312 -18.575 1.00 88.88 698 ASP A C 1
ATOM 5539 O O . ASP A 1 698 ? -7.601 -5.684 -19.178 1.00 88.88 698 ASP A O 1
ATOM 5543 N N . LEU A 1 699 ? -5.979 -7.217 -19.205 1.00 91.69 699 LEU A N 1
ATOM 5544 C CA . LEU A 1 699 ? -6.230 -7.624 -20.587 1.00 91.69 699 LEU A CA 1
ATOM 5545 C C . LEU A 1 699 ? -7.381 -8.624 -20.646 1.00 91.69 699 LEU A C 1
ATOM 5547 O O . LEU A 1 699 ? -7.499 -9.474 -19.783 1.00 91.69 699 LEU A O 1
ATOM 5551 N N . SER A 1 700 ? -8.139 -8.648 -21.740 1.00 93.69 700 SER A N 1
ATOM 5552 C CA . SER A 1 700 ? -9.029 -9.783 -22.016 1.00 93.69 700 SER A CA 1
ATOM 5553 C C . SER A 1 700 ? -8.292 -10.898 -22.750 1.00 93.69 700 SER A C 1
ATOM 5555 O O . SER A 1 700 ? -7.695 -10.656 -23.800 1.00 93.69 700 SER A O 1
ATOM 5557 N N . SER A 1 701 ? -8.388 -12.142 -22.277 1.00 95.75 701 SER A N 1
ATOM 5558 C CA . SER A 1 701 ? -7.832 -13.278 -23.028 1.00 95.75 701 SER A CA 1
ATOM 5559 C C . SER A 1 701 ? -8.441 -13.430 -24.429 1.00 95.75 701 SER A C 1
ATOM 5561 O O . SER A 1 701 ? -9.607 -13.094 -24.668 1.00 95.75 701 SER A O 1
ATOM 5563 N N . PHE A 1 702 ? -7.693 -14.016 -25.364 1.00 96.12 702 PHE A N 1
ATOM 5564 C CA . PHE A 1 702 ? -8.149 -14.227 -26.740 1.00 96.12 702 PHE A CA 1
ATOM 5565 C C . PHE A 1 702 ? -9.427 -15.056 -26.797 1.00 96.12 702 PHE A C 1
ATOM 5567 O O . PHE A 1 702 ? -10.306 -14.754 -27.600 1.00 96.12 702 PHE A O 1
ATOM 5574 N N . LYS A 1 703 ? -9.568 -16.034 -25.897 1.00 95.25 703 LYS A N 1
ATOM 5575 C CA . LYS A 1 703 ? -10.785 -16.838 -25.749 1.00 95.25 703 LYS A CA 1
ATOM 5576 C C . LYS A 1 703 ? -12.004 -15.995 -25.362 1.00 95.25 703 LYS A C 1
ATOM 5578 O O . LYS A 1 703 ? -13.087 -16.221 -25.898 1.00 95.25 703 LYS A O 1
ATOM 5583 N N . VAL A 1 704 ? -11.847 -15.057 -24.424 1.00 93.25 704 VAL A N 1
ATOM 5584 C CA . VAL A 1 704 ? -12.926 -14.139 -24.021 1.00 93.25 704 VAL A CA 1
ATOM 5585 C C . VAL A 1 704 ? -13.302 -13.236 -25.193 1.00 93.25 704 VAL A C 1
ATOM 5587 O O . VAL A 1 704 ? -14.485 -13.114 -25.507 1.00 93.25 704 VAL A O 1
ATOM 5590 N N . LEU A 1 705 ? -12.306 -12.683 -25.888 1.0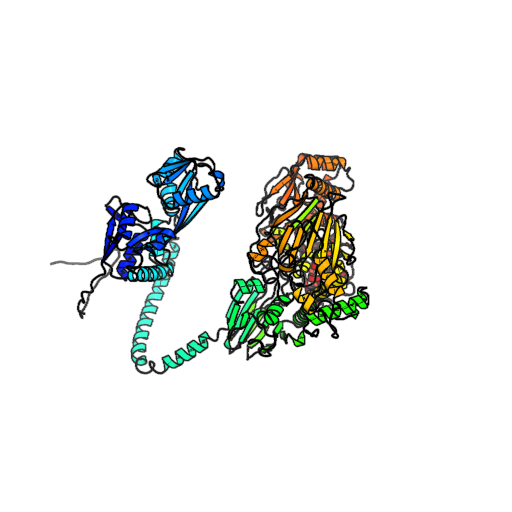0 94.38 705 LEU A N 1
ATOM 5591 C CA . LEU A 1 705 ? -12.519 -11.835 -27.061 1.00 94.38 705 LEU A CA 1
ATOM 5592 C C . LEU A 1 705 ? -13.233 -12.576 -28.202 1.00 94.38 705 LEU A C 1
ATOM 5594 O O . LEU A 1 705 ? -14.170 -12.037 -28.788 1.00 94.38 705 LEU A O 1
ATOM 5598 N N . ASP A 1 706 ? -12.847 -13.821 -28.490 1.00 94.56 706 ASP A N 1
ATOM 5599 C CA . ASP A 1 706 ? -13.512 -14.650 -29.505 1.00 94.56 706 ASP A CA 1
ATOM 5600 C C . ASP A 1 706 ? -14.974 -14.930 -29.146 1.00 94.56 706 ASP A C 1
ATOM 5602 O O . ASP A 1 706 ? -15.840 -14.925 -30.019 1.00 94.56 706 ASP A O 1
ATOM 5606 N N . GLY A 1 707 ? -15.278 -15.094 -27.854 1.00 91.69 707 GLY A N 1
ATOM 5607 C CA . GLY A 1 707 ? -16.646 -15.251 -27.353 1.00 91.69 707 GLY A CA 1
ATOM 5608 C C . GLY A 1 707 ? -17.535 -14.008 -27.510 1.00 91.69 707 GLY A C 1
ATOM 5609 O O . GLY A 1 707 ? -18.751 -14.099 -27.322 1.00 91.69 707 GLY A O 1
ATOM 5610 N N . MET A 1 708 ? -16.963 -12.849 -27.852 1.00 91.62 708 MET A N 1
ATOM 5611 C CA . MET A 1 708 ? -17.714 -11.620 -28.135 1.00 91.62 708 MET A CA 1
ATOM 5612 C C . MET A 1 708 ? -18.051 -11.446 -29.621 1.00 91.62 708 MET A C 1
ATOM 5614 O O . MET A 1 708 ? -18.830 -10.550 -29.954 1.00 91.62 708 MET A O 1
ATOM 5618 N N . VAL A 1 709 ? -17.485 -12.266 -30.511 1.00 92.69 709 VAL A N 1
ATOM 5619 C CA . VAL A 1 709 ? -17.705 -12.170 -31.960 1.00 92.69 709 VAL A CA 1
ATOM 5620 C C . VAL A 1 709 ? -19.012 -12.852 -32.358 1.00 92.69 709 VAL A C 1
ATOM 5622 O O . VAL A 1 709 ? -19.307 -13.962 -31.923 1.00 92.69 709 VAL A O 1
ATOM 5625 N N . GLY A 1 710 ? -19.774 -12.215 -33.246 1.00 88.56 710 GLY A N 1
ATOM 5626 C CA . GLY A 1 710 ? -21.004 -12.784 -33.790 1.00 88.56 710 GLY A CA 1
ATOM 5627 C C . GLY A 1 710 ? -21.865 -11.765 -34.538 1.00 88.56 710 GLY A C 1
ATOM 5628 O O . GLY A 1 710 ? -21.382 -10.717 -34.968 1.00 88.56 710 GLY A O 1
ATOM 5629 N N . THR A 1 711 ? -23.142 -12.095 -34.729 1.00 79.81 711 THR A N 1
ATOM 5630 C CA . THR A 1 711 ? -24.112 -11.289 -35.498 1.00 79.81 711 THR A CA 1
ATOM 5631 C C . THR A 1 711 ? -25.303 -10.806 -34.670 1.00 79.81 711 THR A C 1
ATOM 5633 O O . THR A 1 711 ? -26.198 -10.152 -35.207 1.00 79.81 711 THR A O 1
ATOM 5636 N N . GLU A 1 712 ? -25.369 -11.148 -33.384 1.00 82.50 712 GLU A N 1
ATOM 5637 C CA . GLU A 1 712 ? -26.427 -10.701 -32.484 1.00 82.50 712 GLU A CA 1
ATOM 5638 C C . GLU A 1 712 ? -26.271 -9.218 -32.109 1.00 82.50 712 GLU A C 1
ATOM 5640 O O . GLU A 1 712 ? -25.252 -8.570 -32.354 1.00 82.50 712 GLU A O 1
ATOM 5645 N N . LYS A 1 713 ? -27.307 -8.655 -31.472 1.00 78.19 713 LYS A N 1
ATOM 5646 C CA . LYS A 1 713 ? -27.414 -7.221 -31.147 1.00 78.19 713 LYS A CA 1
ATOM 5647 C C . LYS A 1 713 ? -26.181 -6.653 -30.424 1.00 78.19 713 LYS A C 1
ATOM 5649 O O . LYS A 1 713 ? -25.820 -5.497 -30.650 1.00 78.19 713 LYS A O 1
ATOM 5654 N N . HIS A 1 714 ? -25.557 -7.449 -29.557 1.00 81.62 714 HIS A N 1
ATOM 5655 C CA . HIS A 1 714 ? -24.426 -7.040 -28.719 1.00 81.62 714 HIS A CA 1
ATOM 5656 C C . HIS A 1 714 ? -23.094 -7.675 -29.131 1.00 81.62 714 HIS A C 1
ATOM 5658 O O . HIS A 1 714 ? -22.125 -7.582 -28.382 1.00 81.62 714 HIS A O 1
ATOM 5664 N N . ASP A 1 715 ? -23.033 -8.302 -30.303 1.00 87.62 715 ASP A N 1
ATOM 5665 C CA . ASP A 1 715 ? -21.805 -8.915 -30.792 1.00 87.62 715 ASP A CA 1
ATOM 5666 C C . ASP A 1 715 ? -20.875 -7.897 -31.463 1.00 87.62 715 ASP A C 1
ATOM 5668 O O . ASP A 1 715 ? -21.294 -6.834 -31.955 1.00 87.62 715 ASP A O 1
ATOM 5672 N N . LEU A 1 716 ? -19.590 -8.246 -31.466 1.00 89.38 716 LEU A N 1
ATOM 5673 C CA . LEU A 1 716 ? -18.510 -7.470 -32.057 1.00 89.38 716 LEU A CA 1
ATOM 5674 C C . LEU A 1 716 ? -18.122 -8.016 -33.440 1.00 89.38 716 LEU A C 1
ATOM 5676 O O . LEU A 1 716 ? -18.143 -9.230 -33.658 1.00 89.38 716 LEU A O 1
ATOM 5680 N N . PRO A 1 717 ? -17.710 -7.144 -34.378 1.00 90.69 717 PRO A N 1
ATOM 5681 C CA . PRO A 1 717 ? -17.123 -7.582 -35.638 1.00 90.69 717 PRO A CA 1
ATOM 5682 C C . PRO A 1 717 ? -15.805 -8.332 -35.416 1.00 90.69 717 PRO A C 1
ATOM 5684 O O . PRO A 1 717 ? -14.965 -7.896 -34.627 1.00 90.69 717 PRO A O 1
ATOM 5687 N N . LEU A 1 718 ? -15.573 -9.399 -36.187 1.00 92.50 718 LEU A N 1
ATOM 5688 C CA . LEU A 1 718 ? -14.325 -10.169 -36.133 1.00 92.50 718 LEU A CA 1
ATOM 5689 C C . LEU A 1 718 ? -13.083 -9.288 -36.360 1.00 92.50 718 LEU A C 1
ATOM 5691 O O . LEU A 1 718 ? -12.111 -9.386 -35.618 1.00 92.50 718 LEU A O 1
ATOM 5695 N N . SER A 1 719 ? -13.142 -8.373 -37.332 1.00 92.81 719 SER A N 1
ATOM 5696 C CA . SER A 1 719 ? -12.028 -7.479 -37.672 1.00 92.81 719 SER A CA 1
ATOM 5697 C C . SER A 1 719 ? -11.590 -6.585 -36.509 1.00 92.81 719 SER A C 1
ATOM 5699 O O . SER A 1 719 ? -10.404 -6.292 -36.364 1.00 92.81 719 SER A O 1
ATOM 5701 N N . LEU A 1 720 ? -12.534 -6.164 -35.662 1.00 90.81 720 LEU A N 1
ATOM 5702 C CA . LEU A 1 720 ? -12.243 -5.381 -34.467 1.00 90.81 720 LEU A CA 1
ATOM 5703 C C . LEU A 1 720 ? -11.482 -6.224 -33.439 1.00 90.81 720 LEU A C 1
ATOM 5705 O O . LEU A 1 720 ? -10.454 -5.784 -32.928 1.00 90.81 720 LEU A O 1
ATOM 5709 N N . VAL A 1 721 ? -11.957 -7.441 -33.167 1.00 94.38 721 VAL A N 1
ATOM 5710 C CA . VAL A 1 721 ? -11.301 -8.364 -32.231 1.00 94.38 721 VAL A CA 1
ATOM 5711 C C . VAL A 1 721 ? -9.897 -8.731 -32.715 1.00 94.38 721 VAL A C 1
ATOM 5713 O O . VAL A 1 721 ? -8.949 -8.689 -31.935 1.00 94.38 721 VAL A O 1
ATOM 5716 N N . GLU A 1 722 ? -9.716 -8.993 -34.009 1.00 95.69 722 GLU A N 1
ATOM 5717 C CA . GLU A 1 722 ? -8.396 -9.245 -34.601 1.00 95.69 722 GLU A CA 1
ATOM 5718 C C . GLU A 1 722 ? -7.452 -8.034 -34.507 1.00 95.69 722 GLU A C 1
ATOM 5720 O O . GLU A 1 722 ? -6.241 -8.205 -34.358 1.00 95.69 722 GLU A O 1
ATOM 5725 N N . ASN A 1 723 ? -7.971 -6.804 -34.588 1.00 94.31 723 ASN A N 1
ATOM 5726 C CA . ASN A 1 723 ? -7.175 -5.592 -34.364 1.00 94.31 723 ASN A CA 1
ATOM 5727 C C . ASN A 1 723 ? -6.714 -5.483 -32.905 1.00 94.31 723 ASN A C 1
ATOM 5729 O O . ASN A 1 723 ? -5.544 -5.190 -32.661 1.00 94.31 723 ASN A O 1
ATOM 5733 N N . ILE A 1 724 ? -7.603 -5.766 -31.948 1.00 94.31 724 ILE A N 1
ATOM 5734 C CA . ILE A 1 724 ? -7.277 -5.759 -30.515 1.00 94.31 724 ILE A CA 1
ATOM 5735 C C . ILE A 1 724 ? -6.198 -6.805 -30.218 1.00 94.31 724 ILE A C 1
ATOM 5737 O O . ILE A 1 724 ? -5.155 -6.468 -29.660 1.00 94.31 724 ILE A O 1
ATOM 5741 N N . LYS A 1 725 ? -6.374 -8.045 -30.690 1.00 95.94 725 LYS A N 1
ATOM 5742 C CA . LYS A 1 725 ? -5.374 -9.116 -30.533 1.00 95.94 725 LYS A CA 1
ATOM 5743 C C . LYS A 1 725 ? -4.008 -8.732 -31.107 1.00 95.94 725 LYS A C 1
ATOM 5745 O O . LYS A 1 725 ? -2.985 -8.939 -30.461 1.00 95.94 725 LYS A O 1
ATOM 5750 N N . ARG A 1 726 ? -3.980 -8.115 -32.296 1.00 95.94 726 ARG A N 1
ATOM 5751 C CA . ARG A 1 726 ? -2.738 -7.601 -32.897 1.00 95.94 726 ARG A CA 1
ATOM 5752 C C . ARG A 1 726 ? -2.076 -6.521 -32.045 1.00 95.94 726 ARG A C 1
ATOM 5754 O O . ARG A 1 726 ? -0.854 -6.511 -31.957 1.00 95.94 726 ARG A O 1
ATOM 5761 N N . SER A 1 727 ? -2.858 -5.644 -31.417 1.00 95.25 727 SER A N 1
ATOM 5762 C CA . SER A 1 727 ? -2.319 -4.600 -30.539 1.00 95.25 727 SER A CA 1
ATOM 5763 C C . SER A 1 727 ? -1.668 -5.173 -29.273 1.00 95.25 727 SER A C 1
ATOM 5765 O O . SER A 1 727 ? -0.618 -4.694 -28.855 1.00 95.25 727 SER A O 1
ATOM 5767 N N . TYR A 1 728 ? -2.212 -6.259 -28.711 1.00 96.19 728 TYR A N 1
ATOM 5768 C CA . TYR A 1 728 ? -1.624 -6.920 -27.541 1.00 96.19 728 TYR A CA 1
ATOM 5769 C C . TYR A 1 728 ? -0.246 -7.536 -27.846 1.00 96.19 728 TYR A C 1
ATOM 5771 O O . TYR A 1 728 ? 0.660 -7.480 -27.008 1.00 96.19 728 TYR A O 1
ATOM 5779 N N . LEU A 1 729 ? -0.066 -8.049 -29.068 1.00 96.81 729 LEU A N 1
ATOM 5780 C CA . LEU A 1 729 ? 1.174 -8.667 -29.557 1.00 96.81 729 LEU A CA 1
ATOM 5781 C C . LEU A 1 729 ? 2.204 -7.658 -30.100 1.00 96.81 729 LEU A C 1
ATOM 5783 O O . LEU A 1 729 ? 3.239 -8.061 -30.632 1.00 96.81 729 LEU A O 1
ATOM 5787 N N . GLU A 1 730 ? 1.956 -6.349 -29.983 1.00 96.38 730 GLU A N 1
ATOM 5788 C CA . GLU A 1 730 ? 2.925 -5.326 -30.389 1.00 96.38 730 GLU A CA 1
ATOM 5789 C C . GLU A 1 730 ? 4.237 -5.490 -29.605 1.00 96.38 730 GLU A C 1
ATOM 5791 O O . GLU A 1 730 ? 4.227 -5.581 -28.378 1.00 96.38 730 GLU A O 1
ATOM 5796 N N . ARG A 1 731 ? 5.373 -5.566 -30.308 1.00 96.81 731 ARG A N 1
ATOM 5797 C CA . ARG A 1 731 ? 6.684 -5.830 -29.698 1.00 96.81 731 ARG A CA 1
ATOM 5798 C C . ARG A 1 731 ? 7.073 -4.733 -28.700 1.00 96.81 731 ARG A C 1
ATOM 5800 O O . ARG A 1 731 ? 6.954 -3.554 -29.017 1.00 96.81 731 ARG A O 1
ATOM 5807 N N . ALA A 1 732 ? 7.631 -5.132 -27.557 1.00 97.75 732 ALA A N 1
ATOM 5808 C CA . ALA A 1 732 ? 8.309 -4.241 -26.617 1.00 97.75 732 ALA A CA 1
ATOM 5809 C C . ALA A 1 732 ? 9.662 -4.822 -26.164 1.00 97.75 732 ALA A C 1
ATOM 5811 O O . ALA A 1 732 ? 9.903 -6.025 -26.285 1.00 97.75 732 ALA A O 1
ATOM 5812 N N . ASN A 1 733 ? 10.549 -3.991 -25.610 1.00 98.00 733 ASN A N 1
ATOM 5813 C CA . ASN A 1 733 ? 11.770 -4.498 -24.966 1.00 98.00 733 ASN A CA 1
ATOM 5814 C C . ASN A 1 733 ? 11.458 -5.149 -23.614 1.00 98.00 733 ASN A C 1
ATOM 5816 O O . ASN A 1 733 ? 12.044 -6.165 -23.255 1.00 98.00 733 ASN A O 1
ATOM 5820 N N . LEU A 1 734 ? 10.503 -4.584 -22.879 1.00 98.38 734 LEU A N 1
ATOM 5821 C CA . LEU A 1 734 ? 9.958 -5.166 -21.661 1.00 98.38 734 LEU A CA 1
ATOM 5822 C C . LEU A 1 734 ? 8.437 -5.122 -21.727 1.00 98.38 734 LEU A C 1
ATOM 5824 O O . LEU A 1 734 ? 7.865 -4.069 -22.006 1.00 98.38 734 LEU A O 1
ATOM 5828 N N . LYS A 1 735 ? 7.772 -6.237 -21.439 1.00 97.94 735 LYS A N 1
ATOM 5829 C CA . LYS A 1 735 ? 6.310 -6.303 -21.399 1.00 97.94 735 LYS A CA 1
ATOM 5830 C C . LYS A 1 735 ? 5.851 -6.966 -20.108 1.00 97.94 735 LYS A C 1
ATOM 5832 O O . LYS A 1 735 ? 6.257 -8.085 -19.812 1.00 97.94 735 LYS A O 1
ATOM 5837 N N . LYS A 1 736 ? 5.019 -6.270 -19.337 1.00 97.69 736 LYS A N 1
ATOM 5838 C CA . LYS A 1 736 ? 4.362 -6.797 -18.136 1.00 97.69 736 LYS A CA 1
ATOM 5839 C C . LYS A 1 736 ? 2.909 -7.118 -18.475 1.00 97.69 736 LYS A C 1
ATOM 5841 O O . LYS A 1 736 ? 2.209 -6.236 -18.963 1.00 97.69 736 LYS A O 1
ATOM 5846 N N . LEU A 1 737 ? 2.500 -8.360 -18.249 1.00 96.56 737 LEU A N 1
ATOM 5847 C CA . LEU A 1 737 ? 1.264 -8.961 -18.745 1.00 96.56 737 LEU A CA 1
ATOM 5848 C C . LEU A 1 737 ? 0.360 -9.398 -17.594 1.00 96.56 737 LEU A C 1
ATOM 5850 O O . LEU A 1 737 ? 0.806 -10.131 -16.711 1.00 96.56 737 LEU A O 1
ATOM 5854 N N . ASP A 1 738 ? -0.912 -9.024 -17.668 1.00 95.50 738 ASP A N 1
ATOM 5855 C CA . ASP A 1 738 ? -1.985 -9.673 -16.919 1.00 95.50 738 ASP A CA 1
ATOM 5856 C C . ASP A 1 738 ? -2.238 -11.101 -17.441 1.00 95.50 738 ASP A C 1
ATOM 5858 O O . ASP A 1 738 ? -2.505 -11.312 -18.630 1.00 95.50 738 ASP A O 1
ATOM 5862 N N . ILE A 1 739 ? -2.159 -12.079 -16.533 1.00 95.38 739 ILE A N 1
ATOM 5863 C CA . ILE A 1 739 ? -2.491 -13.486 -16.785 1.00 95.38 739 ILE A CA 1
ATOM 5864 C C . ILE A 1 739 ? -3.480 -14.072 -15.756 1.00 95.38 739 ILE A C 1
ATOM 5866 O O . ILE A 1 739 ? -3.501 -15.290 -15.540 1.00 95.38 739 ILE A O 1
ATOM 5870 N N . GLY A 1 740 ? -4.299 -13.230 -15.119 1.00 89.56 740 GLY A N 1
ATOM 5871 C CA . GLY A 1 740 ? -5.264 -13.612 -14.079 1.00 89.56 740 GLY A CA 1
ATOM 5872 C C . GLY A 1 740 ? -6.316 -14.635 -14.525 1.00 89.56 740 GLY A C 1
ATOM 5873 O O . GLY A 1 740 ? -6.840 -15.411 -13.720 1.00 89.56 740 GLY A O 1
ATOM 5874 N N . GLY A 1 741 ? -6.591 -14.703 -15.829 1.00 87.25 741 GLY A N 1
ATOM 5875 C CA . GLY A 1 741 ? -7.532 -15.624 -16.454 1.00 87.25 741 GLY A CA 1
ATOM 5876 C C . GLY A 1 741 ? -9.007 -15.376 -16.109 1.00 87.25 741 GLY A C 1
ATOM 5877 O O . GLY A 1 741 ? -9.490 -14.261 -15.917 1.00 87.25 741 GLY A O 1
ATOM 5878 N N . GLY A 1 742 ? -9.785 -16.458 -16.068 1.00 83.44 742 GLY A N 1
ATOM 5879 C CA . GLY A 1 742 ? -11.218 -16.379 -15.785 1.00 83.44 742 GLY A CA 1
ATOM 5880 C C . GLY A 1 742 ? -12.029 -15.755 -16.927 1.00 83.44 742 GLY A C 1
ATOM 5881 O O . GLY A 1 742 ? -11.799 -16.050 -18.098 1.00 83.44 742 GLY A O 1
ATOM 5882 N N . MET A 1 743 ? -13.048 -14.966 -16.573 1.00 80.75 743 MET A N 1
ATOM 5883 C CA . MET A 1 743 ? -13.984 -14.363 -17.537 1.00 80.75 743 MET A CA 1
ATOM 5884 C C . MET A 1 743 ? -13.562 -12.969 -18.013 1.00 80.75 743 MET A C 1
ATOM 5886 O O . MET A 1 743 ? -14.203 -12.435 -18.913 1.00 80.75 743 MET A O 1
ATOM 5890 N N . ILE A 1 744 ? -12.548 -12.376 -17.379 1.00 82.56 744 ILE A N 1
ATOM 5891 C CA . ILE A 1 744 ? -12.214 -10.955 -17.529 1.00 82.56 744 ILE A CA 1
ATOM 5892 C C . ILE A 1 744 ? -10.744 -10.774 -17.919 1.00 82.56 744 ILE A C 1
ATOM 5894 O O . ILE A 1 744 ? -10.478 -10.025 -18.848 1.00 82.56 744 ILE A O 1
ATOM 5898 N N . HIS A 1 745 ? -9.825 -11.499 -17.276 1.00 91.31 745 HIS A N 1
ATOM 5899 C CA . HIS A 1 745 ? -8.389 -11.260 -17.398 1.00 91.31 745 HIS A CA 1
ATOM 5900 C C . HIS A 1 745 ? -7.704 -12.080 -18.505 1.00 91.31 745 HIS A C 1
ATOM 5902 O O . HIS A 1 745 ? -8.298 -12.961 -19.152 1.00 91.31 745 HIS A O 1
ATOM 5908 N N . GLY A 1 746 ? -6.424 -11.768 -18.718 1.00 92.31 746 GLY A N 1
ATOM 5909 C CA . GLY A 1 746 ? -5.574 -12.345 -19.752 1.00 92.31 746 GLY A CA 1
ATOM 5910 C C . GLY A 1 746 ? -5.131 -13.766 -19.418 1.00 92.31 746 GLY A C 1
ATOM 5911 O O . GLY A 1 746 ? -5.385 -14.284 -18.333 1.00 92.31 746 GLY A O 1
ATOM 5912 N N . MET A 1 747 ? -4.451 -14.430 -20.351 1.00 95.62 747 MET A N 1
ATOM 5913 C CA . MET A 1 747 ? -3.803 -15.715 -20.081 1.00 95.62 747 MET A CA 1
ATOM 5914 C C . MET A 1 747 ? -2.424 -15.773 -20.723 1.00 95.62 747 MET A C 1
ATOM 5916 O O . MET A 1 747 ? -2.225 -15.258 -21.819 1.00 95.62 747 MET A O 1
ATOM 5920 N N . ALA A 1 748 ? -1.479 -16.437 -20.055 1.00 96.56 748 ALA A N 1
ATOM 5921 C CA . ALA A 1 748 ? -0.094 -16.508 -20.521 1.00 96.56 748 ALA A CA 1
ATOM 5922 C C . ALA A 1 748 ? 0.025 -17.124 -21.925 1.00 96.56 748 ALA A C 1
ATOM 5924 O O . ALA A 1 748 ? 0.822 -16.661 -22.734 1.00 96.56 748 ALA A O 1
ATOM 5925 N N . GLU A 1 749 ? -0.796 -18.134 -22.230 1.00 96.75 749 GLU A N 1
ATOM 5926 C CA . GLU A 1 749 ? -0.736 -18.883 -23.491 1.00 96.75 749 GLU A CA 1
ATOM 5927 C C . GLU A 1 749 ? -0.957 -18.006 -24.733 1.00 96.75 749 GLU A C 1
ATOM 5929 O O . GLU A 1 749 ? -0.336 -18.251 -25.767 1.00 96.75 749 GLU A O 1
ATOM 5934 N N . ASP A 1 750 ? -1.751 -16.936 -24.618 1.00 96.81 750 ASP A N 1
ATOM 5935 C CA . ASP A 1 750 ? -1.990 -15.981 -25.710 1.00 96.81 750 ASP A CA 1
ATOM 5936 C C . ASP A 1 750 ? -0.694 -15.282 -26.171 1.00 96.81 750 ASP A C 1
ATOM 5938 O O . ASP A 1 750 ? -0.613 -14.787 -27.296 1.00 96.81 750 ASP A O 1
ATOM 5942 N N . PHE A 1 751 ? 0.337 -15.281 -25.319 1.00 97.31 751 PHE A N 1
ATOM 5943 C CA . PHE A 1 751 ? 1.616 -14.603 -25.521 1.00 97.31 751 PHE A CA 1
ATOM 5944 C C . PHE A 1 751 ? 2.790 -15.563 -25.754 1.00 97.31 751 PHE A C 1
ATOM 5946 O O . PHE A 1 751 ? 3.936 -15.119 -25.807 1.00 97.31 751 PHE A O 1
ATOM 5953 N N . ARG A 1 752 ? 2.549 -16.868 -25.954 1.00 96.94 752 ARG A N 1
ATOM 5954 C CA . ARG A 1 752 ? 3.628 -17.849 -26.203 1.00 96.94 752 ARG A CA 1
ATOM 5955 C C . ARG A 1 752 ? 4.500 -17.494 -27.414 1.00 96.94 752 ARG A C 1
ATOM 5957 O O . ARG A 1 752 ? 5.683 -17.814 -27.436 1.00 96.94 752 ARG A O 1
ATOM 5964 N N . SER A 1 753 ? 3.918 -16.847 -28.422 1.00 95.19 753 SER A N 1
ATOM 5965 C CA . SER A 1 753 ? 4.618 -16.378 -29.624 1.00 95.19 753 SER A CA 1
ATOM 5966 C C . SER A 1 753 ? 4.838 -14.861 -29.641 1.00 95.19 753 SER A C 1
ATOM 5968 O O . SER A 1 753 ? 4.988 -14.286 -30.721 1.00 95.19 753 SER A O 1
ATOM 5970 N N . ASP A 1 754 ? 4.776 -14.188 -28.489 1.00 97.50 754 ASP A N 1
ATOM 5971 C CA . ASP A 1 754 ? 4.983 -12.741 -28.418 1.00 97.50 754 ASP A CA 1
ATOM 5972 C C . ASP A 1 754 ? 6.432 -12.383 -28.813 1.00 97.50 754 ASP A C 1
ATOM 5974 O O . ASP A 1 754 ? 7.374 -13.037 -28.365 1.00 97.50 754 ASP A O 1
ATOM 5978 N N . PRO A 1 755 ? 6.640 -11.362 -29.664 1.00 96.88 755 PRO A N 1
ATOM 5979 C CA . PRO A 1 755 ? 7.963 -11.027 -30.193 1.00 96.88 755 PRO A CA 1
ATOM 5980 C C . PRO A 1 755 ? 8.823 -10.167 -29.248 1.00 96.88 755 PRO A C 1
ATOM 5982 O O . PRO A 1 755 ? 9.882 -9.687 -29.665 1.00 96.88 755 PRO A O 1
ATOM 5985 N N . SER A 1 756 ? 8.353 -9.872 -28.033 1.00 98.00 756 SER A N 1
ATOM 5986 C CA . SER A 1 756 ? 9.050 -8.999 -27.079 1.00 98.00 756 SER A CA 1
ATOM 5987 C C . SER A 1 756 ? 10.300 -9.648 -26.488 1.00 98.00 756 SER A C 1
ATOM 5989 O O . SER A 1 756 ? 10.368 -10.862 -26.330 1.00 98.00 756 SER A O 1
ATOM 5991 N N . ASP A 1 757 ? 11.282 -8.824 -26.113 1.00 96.94 757 ASP A N 1
ATOM 5992 C CA . ASP A 1 757 ? 12.579 -9.332 -25.637 1.00 96.94 757 ASP A CA 1
ATOM 5993 C C . ASP A 1 757 ? 12.464 -9.979 -24.241 1.00 96.94 757 ASP A C 1
ATOM 5995 O O . ASP A 1 757 ? 13.173 -10.938 -23.933 1.00 96.94 757 ASP A O 1
ATOM 5999 N N . ARG A 1 758 ? 11.562 -9.467 -23.389 1.00 97.25 758 ARG A N 1
ATOM 6000 C CA . ARG A 1 758 ? 11.279 -10.019 -22.058 1.00 97.25 758 ARG A CA 1
ATOM 6001 C C . ARG A 1 758 ? 9.818 -9.848 -21.658 1.00 97.25 758 ARG A C 1
ATOM 6003 O O . ARG A 1 758 ? 9.276 -8.743 -21.721 1.00 97.25 758 ARG A O 1
ATOM 6010 N N . LEU A 1 759 ? 9.229 -10.933 -21.154 1.00 98.12 759 LEU A N 1
ATOM 6011 C CA . LEU A 1 759 ? 7.875 -10.972 -20.604 1.00 98.12 759 LEU A CA 1
ATOM 6012 C C . LEU A 1 759 ? 7.901 -11.139 -19.079 1.00 98.12 759 LEU A C 1
ATOM 6014 O O . LEU A 1 759 ? 8.615 -11.995 -18.541 1.00 98.12 759 LEU A O 1
ATOM 6018 N N . ILE A 1 760 ? 7.097 -10.333 -18.390 1.00 97.62 760 ILE A N 1
ATOM 6019 C CA . ILE A 1 760 ? 6.798 -10.460 -16.964 1.00 97.62 760 ILE A CA 1
ATOM 6020 C C . ILE A 1 760 ? 5.328 -10.824 -16.822 1.00 97.62 760 ILE A C 1
ATOM 6022 O O . ILE A 1 760 ? 4.466 -10.067 -17.257 1.00 97.62 760 ILE A O 1
ATOM 6026 N N . LEU A 1 761 ? 5.051 -11.968 -16.210 1.00 97.12 761 LEU A N 1
ATOM 6027 C CA . LEU A 1 761 ? 3.707 -12.473 -15.970 1.00 97.12 761 LEU A CA 1
ATOM 6028 C C . LEU A 1 761 ? 3.247 -12.043 -14.572 1.00 97.12 761 LEU A C 1
ATOM 6030 O O . LEU A 1 761 ? 3.953 -12.263 -13.585 1.00 97.12 761 LEU A O 1
ATOM 6034 N N . ALA A 1 762 ? 2.084 -11.403 -14.500 1.00 95.88 762 ALA A N 1
ATOM 6035 C CA . ALA A 1 762 ? 1.573 -10.729 -13.312 1.00 95.88 762 ALA A CA 1
ATOM 6036 C C . ALA A 1 762 ? 0.046 -10.886 -13.185 1.00 95.88 762 ALA A C 1
ATOM 6038 O O . ALA A 1 762 ? -0.590 -11.546 -14.005 1.00 95.88 762 ALA A O 1
ATOM 6039 N N . HIS A 1 763 ? -0.526 -10.249 -12.157 1.00 94.25 763 HIS A N 1
ATOM 6040 C CA . HIS A 1 763 ? -1.969 -10.175 -11.896 1.00 94.25 763 HIS A CA 1
ATOM 6041 C C . HIS A 1 763 ? -2.590 -11.536 -11.543 1.00 94.25 763 HIS A C 1
ATOM 6043 O O . HIS A 1 763 ? -3.569 -11.982 -12.129 1.00 94.25 763 HIS A O 1
ATOM 6049 N N . ILE A 1 764 ? -1.966 -12.255 -10.603 1.00 93.81 764 ILE A N 1
ATOM 6050 C CA . ILE A 1 764 ? -2.420 -13.585 -10.154 1.00 93.81 764 ILE A CA 1
ATOM 6051 C C . ILE A 1 764 ? -2.350 -13.730 -8.631 1.00 93.81 764 ILE A C 1
ATOM 6053 O O . ILE A 1 764 ? -1.399 -13.268 -8.007 1.00 93.81 764 ILE A O 1
ATOM 6057 N N . ASP A 1 765 ? -3.284 -14.479 -8.038 1.00 91.25 765 ASP A N 1
ATOM 6058 C CA . ASP A 1 765 ? -3.304 -14.840 -6.603 1.00 91.25 765 ASP A CA 1
ATOM 6059 C C . ASP A 1 765 ? -2.452 -16.075 -6.236 1.00 91.25 765 ASP A C 1
ATOM 6061 O O . ASP A 1 765 ? -2.491 -16.584 -5.108 1.00 91.25 765 ASP A O 1
ATOM 6065 N N . ARG A 1 766 ? -1.674 -16.587 -7.196 1.00 92.19 766 ARG A N 1
ATOM 6066 C CA . ARG A 1 766 ? -0.916 -17.842 -7.096 1.00 92.19 766 ARG A CA 1
ATOM 6067 C C . ARG A 1 766 ? 0.502 -17.716 -7.648 1.00 92.19 766 ARG A C 1
ATOM 6069 O O . ARG A 1 766 ? 0.880 -16.710 -8.243 1.00 92.19 766 ARG A O 1
ATOM 6076 N N . LYS A 1 767 ? 1.289 -18.780 -7.467 1.00 92.00 767 LYS A N 1
ATOM 6077 C CA . LYS A 1 767 ? 2.569 -18.949 -8.166 1.00 92.00 767 LYS A CA 1
ATOM 6078 C C . LYS A 1 767 ? 2.338 -19.302 -9.638 1.00 92.00 767 LYS A C 1
ATOM 6080 O O . LYS A 1 767 ? 1.304 -19.892 -9.980 1.00 92.00 767 LYS A O 1
ATOM 6085 N N . LEU A 1 768 ? 3.320 -18.976 -10.476 1.00 94.69 768 LEU A N 1
ATOM 6086 C CA . LEU A 1 768 ? 3.346 -19.404 -11.873 1.00 94.69 768 LEU A CA 1
ATOM 6087 C C . LEU A 1 768 ? 3.386 -20.933 -11.975 1.00 94.69 768 LEU A C 1
ATOM 6089 O O . LEU A 1 768 ? 4.011 -21.618 -11.160 1.00 94.69 768 LEU A O 1
ATOM 6093 N N . LEU A 1 769 ? 2.703 -21.468 -12.980 1.00 95.56 769 LEU A N 1
ATOM 6094 C CA . LEU A 1 769 ? 2.783 -22.874 -13.364 1.00 95.56 769 LEU A CA 1
ATOM 6095 C C . LEU A 1 769 ? 4.006 -23.098 -14.265 1.00 95.56 769 LEU A C 1
ATOM 6097 O O . LEU A 1 769 ? 4.393 -22.178 -14.983 1.00 95.56 769 LEU A O 1
ATOM 6101 N N . PRO A 1 770 ? 4.584 -24.314 -14.318 1.00 96.50 770 PRO A N 1
ATOM 6102 C CA . PRO A 1 770 ? 5.729 -24.594 -15.189 1.00 96.50 770 PRO A CA 1
ATOM 6103 C C . PRO A 1 770 ? 5.510 -24.187 -16.656 1.00 96.50 770 PRO A C 1
ATOM 6105 O O . PRO A 1 770 ? 6.375 -23.556 -17.247 1.00 96.50 770 PRO A O 1
ATOM 6108 N N . ALA A 1 771 ? 4.320 -24.447 -17.210 1.00 96.00 771 ALA A N 1
ATOM 6109 C CA . ALA A 1 771 ? 3.975 -24.065 -18.584 1.00 96.00 771 ALA A CA 1
ATOM 6110 C C . ALA A 1 771 ? 3.910 -22.541 -18.811 1.00 96.00 771 ALA A C 1
ATOM 6112 O O . ALA A 1 771 ? 4.099 -22.084 -19.934 1.00 96.00 771 ALA A O 1
ATOM 6113 N N . GLU A 1 772 ? 3.635 -21.760 -17.762 1.00 97.19 772 GLU A N 1
ATOM 6114 C CA . GLU A 1 772 ? 3.653 -20.293 -17.808 1.00 97.19 772 GLU A CA 1
ATOM 6115 C C . GLU A 1 772 ? 5.089 -19.770 -17.670 1.00 97.19 772 GLU A C 1
ATOM 6117 O O . GLU A 1 772 ? 5.459 -18.822 -18.355 1.00 97.19 772 GLU A O 1
ATOM 6122 N N . MET A 1 773 ? 5.925 -20.424 -16.853 1.00 96.38 773 MET A N 1
ATOM 6123 C CA . MET A 1 773 ? 7.350 -20.085 -16.717 1.00 96.38 773 MET A CA 1
ATOM 6124 C C . MET A 1 773 ? 8.140 -20.290 -18.018 1.00 96.38 773 MET A C 1
ATOM 6126 O O . MET A 1 773 ? 9.147 -19.623 -18.233 1.00 96.38 773 MET A O 1
ATOM 6130 N N . GLU A 1 774 ? 7.687 -21.189 -18.898 1.00 97.00 774 GLU A N 1
ATOM 6131 C CA . GLU A 1 774 ? 8.237 -21.331 -20.256 1.00 97.00 774 GLU A CA 1
ATOM 6132 C C . GLU A 1 774 ? 7.969 -20.107 -21.144 1.00 97.00 774 GLU A C 1
ATOM 6134 O O . GLU A 1 774 ? 8.677 -19.902 -22.128 1.00 97.00 774 GLU A O 1
ATOM 6139 N N . ILE A 1 775 ? 6.940 -19.316 -20.826 1.00 97.62 775 ILE A N 1
ATOM 6140 C CA . ILE A 1 775 ? 6.515 -18.148 -21.607 1.00 97.62 775 ILE A CA 1
ATOM 6141 C C . ILE A 1 775 ? 7.147 -16.871 -21.049 1.00 97.62 775 ILE A C 1
ATOM 6143 O O . ILE A 1 775 ? 7.620 -16.030 -21.810 1.00 97.62 775 ILE A O 1
ATOM 6147 N N . GLY A 1 776 ? 7.158 -16.701 -19.727 1.00 96.25 776 GLY A N 1
ATOM 6148 C CA . GLY A 1 776 ? 7.632 -15.469 -19.108 1.00 96.25 776 GLY A CA 1
ATOM 6149 C C . GLY A 1 776 ? 8.068 -15.622 -17.657 1.00 96.25 776 GLY A C 1
ATOM 6150 O O . GLY A 1 776 ? 7.880 -16.650 -17.013 1.00 96.25 776 GLY A O 1
ATOM 6151 N N . SER A 1 777 ? 8.675 -14.554 -17.148 1.00 95.12 777 SER A N 1
ATOM 6152 C CA . SER A 1 777 ? 9.246 -14.483 -15.799 1.00 95.12 777 SER A CA 1
ATOM 6153 C C . SER A 1 777 ? 8.286 -13.846 -14.792 1.00 95.12 777 SER A C 1
ATOM 6155 O O . SER A 1 777 ? 7.396 -13.095 -15.173 1.00 95.12 777 SER A O 1
ATOM 6157 N N . GLU A 1 778 ? 8.482 -14.090 -13.499 1.00 91.94 778 GLU A N 1
ATOM 6158 C CA . GLU A 1 778 ? 7.910 -13.244 -12.443 1.00 91.94 778 GLU A CA 1
ATOM 6159 C C . GLU A 1 778 ? 8.910 -12.149 -12.034 1.00 91.94 778 GLU A C 1
ATOM 6161 O O . GLU A 1 778 ? 10.115 -12.274 -12.263 1.00 91.94 778 GLU A O 1
ATOM 6166 N N . ALA A 1 779 ? 8.426 -11.071 -11.415 1.00 93.06 779 ALA A N 1
ATOM 6167 C CA . ALA A 1 779 ? 9.282 -10.029 -10.851 1.00 93.06 779 ALA A CA 1
ATOM 6168 C C . ALA A 1 779 ? 8.995 -9.829 -9.360 1.00 93.06 779 ALA A C 1
ATOM 6170 O O . ALA A 1 779 ? 7.847 -9.668 -8.949 1.00 93.06 779 ALA A O 1
ATOM 6171 N N . ALA A 1 780 ? 10.050 -9.816 -8.547 1.00 91.75 780 ALA A N 1
ATOM 6172 C CA . ALA A 1 780 ? 9.937 -9.576 -7.113 1.00 91.75 780 ALA A CA 1
ATOM 6173 C C . ALA A 1 780 ? 9.541 -8.121 -6.805 1.00 91.75 780 ALA A C 1
ATOM 6175 O O . ALA A 1 780 ? 9.765 -7.211 -7.607 1.00 91.75 780 ALA A O 1
ATOM 6176 N N . PHE A 1 781 ? 8.980 -7.901 -5.614 1.00 93.88 781 PHE A N 1
ATOM 6177 C CA . PHE A 1 781 ? 8.763 -6.554 -5.089 1.00 93.88 781 PHE A CA 1
ATOM 6178 C C . PHE A 1 781 ? 10.096 -5.796 -5.023 1.00 93.88 781 PHE A C 1
ATOM 6180 O O . PHE A 1 781 ? 11.093 -6.334 -4.544 1.00 93.88 781 PHE A O 1
ATOM 6187 N N . GLY A 1 782 ? 10.123 -4.569 -5.541 1.00 92.94 782 GLY A N 1
ATOM 6188 C CA . GLY A 1 782 ? 11.327 -3.739 -5.552 1.00 92.94 782 GLY A CA 1
ATOM 6189 C C . GLY A 1 782 ? 12.337 -4.079 -6.653 1.00 92.94 782 GLY A C 1
ATOM 6190 O O . GLY A 1 782 ? 13.362 -3.406 -6.752 1.00 92.94 782 GLY A O 1
ATOM 6191 N N . ALA A 1 783 ? 12.067 -5.081 -7.499 1.00 93.50 783 ALA A N 1
ATOM 6192 C CA . ALA A 1 783 ? 12.928 -5.404 -8.634 1.00 93.50 783 ALA A CA 1
ATOM 6193 C C . ALA A 1 783 ? 12.925 -4.270 -9.671 1.00 93.50 783 ALA A C 1
ATOM 6195 O O . ALA A 1 783 ? 11.872 -3.703 -9.976 1.00 93.50 783 ALA A O 1
ATOM 6196 N N . VAL A 1 784 ? 14.099 -3.967 -10.231 1.00 94.94 784 VAL A N 1
ATOM 6197 C CA . VAL A 1 784 ? 14.290 -2.901 -11.224 1.00 94.94 784 VAL A CA 1
ATOM 6198 C C . VAL A 1 784 ? 14.783 -3.493 -12.536 1.00 94.94 784 VAL A C 1
ATOM 6200 O O . VAL A 1 784 ? 15.826 -4.142 -12.572 1.00 94.94 784 VAL A O 1
ATOM 6203 N N . ASP A 1 785 ? 14.072 -3.190 -13.615 1.00 95.69 785 ASP A N 1
ATOM 6204 C CA . ASP A 1 785 ? 14.517 -3.415 -14.984 1.00 95.69 785 ASP A CA 1
ATOM 6205 C C . ASP A 1 785 ? 15.018 -2.106 -15.587 1.00 95.69 785 ASP A C 1
ATOM 6207 O O . ASP A 1 785 ? 14.247 -1.184 -15.861 1.00 95.69 785 ASP A O 1
ATOM 6211 N N . VAL A 1 786 ? 16.332 -2.014 -15.781 1.00 95.19 786 VAL A N 1
ATOM 6212 C CA . VAL A 1 786 ? 16.973 -0.846 -16.391 1.00 95.19 786 VAL A CA 1
ATOM 6213 C C . VAL A 1 786 ? 16.969 -1.017 -17.905 1.00 95.19 786 VAL A C 1
ATOM 6215 O O . VAL A 1 786 ? 17.618 -1.921 -18.427 1.00 95.19 786 VAL A O 1
ATOM 6218 N N . LEU A 1 787 ? 16.247 -0.143 -18.608 1.00 95.31 787 LEU A N 1
ATOM 6219 C CA . LEU A 1 787 ? 16.173 -0.149 -20.069 1.00 95.31 787 LEU A CA 1
ATOM 6220 C C . LEU A 1 787 ? 17.242 0.759 -20.679 1.00 95.31 787 LEU A C 1
ATOM 6222 O O . LEU A 1 787 ? 17.937 0.346 -21.606 1.00 95.31 787 LEU A O 1
ATOM 6226 N N . ILE A 1 788 ? 17.391 1.965 -20.124 1.00 93.06 788 ILE A N 1
ATOM 6227 C CA . ILE A 1 788 ? 18.435 2.930 -20.475 1.00 93.06 788 ILE A CA 1
ATOM 6228 C C . ILE A 1 788 ? 19.138 3.356 -19.172 1.00 93.06 788 ILE A C 1
ATOM 6230 O O . ILE A 1 788 ? 18.498 3.939 -18.282 1.00 93.06 788 ILE A O 1
ATOM 6234 N N . PRO A 1 789 ? 20.427 3.017 -18.988 1.00 89.31 789 PRO A N 1
ATOM 6235 C CA . PRO A 1 789 ? 21.187 3.438 -17.814 1.00 89.31 789 PRO A CA 1
ATOM 6236 C C . PRO A 1 789 ? 21.406 4.955 -17.852 1.00 89.31 789 PRO A C 1
ATOM 6238 O O . PRO A 1 789 ? 21.586 5.514 -18.922 1.00 89.31 789 PRO A O 1
ATOM 6241 N N . GLY A 1 790 ? 21.408 5.624 -16.697 1.00 81.75 790 GLY A N 1
ATOM 6242 C CA . GLY A 1 790 ? 21.651 7.070 -16.628 1.00 81.75 790 GLY A CA 1
ATOM 6243 C C . GLY A 1 790 ? 22.889 7.446 -15.808 1.00 81.75 790 GLY A C 1
ATOM 6244 O O . GLY A 1 790 ? 23.600 6.592 -15.266 1.00 81.75 790 GLY A O 1
ATOM 6245 N N . GLU A 1 791 ? 23.144 8.752 -15.710 1.00 71.94 791 GLU A N 1
ATOM 6246 C CA . GLU A 1 791 ? 24.330 9.313 -15.061 1.00 71.94 791 GLU A CA 1
ATOM 6247 C C . GLU A 1 791 ? 24.180 9.519 -13.545 1.00 71.94 791 GLU A C 1
ATOM 6249 O O . GLU A 1 791 ? 23.154 9.978 -13.038 1.00 71.94 791 GLU A O 1
ATOM 6254 N N . LYS A 1 792 ? 25.273 9.308 -12.795 1.00 70.75 792 LYS A N 1
ATOM 6255 C CA . LYS A 1 792 ? 25.316 9.443 -11.322 1.00 70.75 792 LYS A CA 1
ATOM 6256 C C . LYS A 1 792 ? 25.061 10.871 -10.790 1.00 70.75 792 LYS A C 1
ATOM 6258 O O . LYS A 1 792 ? 24.891 11.038 -9.578 1.00 70.75 792 LYS A O 1
ATOM 6263 N N . ASN A 1 793 ? 25.031 11.895 -11.646 1.00 77.00 793 ASN A N 1
ATOM 6264 C CA . ASN A 1 793 ? 24.991 13.305 -11.233 1.00 77.00 793 ASN A CA 1
ATOM 6265 C C . ASN A 1 793 ? 23.596 13.845 -10.872 1.00 77.00 793 ASN A C 1
ATOM 6267 O O . ASN A 1 793 ? 23.520 14.851 -10.168 1.00 77.00 793 ASN A O 1
ATOM 6271 N N . LEU A 1 794 ? 22.512 13.134 -11.202 1.00 80.75 794 LEU A N 1
ATOM 6272 C CA . LEU A 1 794 ? 21.124 13.588 -10.995 1.00 80.75 794 LEU A CA 1
ATOM 6273 C C . LEU A 1 794 ? 20.797 14.041 -9.555 1.00 80.75 794 LEU A C 1
ATOM 6275 O O . LEU A 1 794 ? 19.999 14.952 -9.340 1.00 80.75 794 LEU A O 1
ATOM 6279 N N . MET A 1 795 ? 21.430 13.438 -8.542 1.00 84.94 795 MET A N 1
ATOM 6280 C CA . MET A 1 795 ? 21.234 13.841 -7.140 1.00 84.94 795 MET A CA 1
ATOM 6281 C C . MET A 1 795 ? 21.862 15.189 -6.792 1.00 84.94 795 MET A C 1
ATOM 6283 O O . MET A 1 795 ? 21.337 15.912 -5.946 1.00 84.94 795 MET A O 1
ATOM 6287 N N . THR A 1 796 ? 22.981 15.527 -7.432 1.00 88.19 796 THR A N 1
ATOM 6288 C CA . THR A 1 796 ? 23.614 16.844 -7.295 1.00 88.19 796 THR A CA 1
ATOM 6289 C C . THR A 1 796 ? 22.693 17.913 -7.880 1.00 88.19 796 THR A C 1
ATOM 6291 O O . THR A 1 796 ? 22.435 18.916 -7.221 1.00 88.19 796 THR A O 1
ATOM 6294 N N . ASP A 1 797 ? 22.125 17.663 -9.060 1.00 87.00 797 ASP A N 1
ATOM 6295 C CA . ASP A 1 797 ? 21.222 18.604 -9.736 1.00 87.00 797 ASP A CA 1
ATOM 6296 C C . ASP A 1 797 ? 19.938 18.824 -8.932 1.00 87.00 797 ASP A C 1
ATOM 6298 O O . ASP A 1 797 ? 19.453 19.949 -8.794 1.00 87.00 797 ASP A O 1
ATOM 6302 N N . ARG A 1 798 ? 19.418 17.758 -8.314 1.00 87.75 798 ARG A N 1
ATOM 6303 C CA . ARG A 1 798 ? 18.279 17.846 -7.395 1.00 87.75 798 ARG A CA 1
ATOM 6304 C C . ARG A 1 798 ? 18.601 18.718 -6.176 1.00 87.75 798 ARG A C 1
ATOM 6306 O O . ARG A 1 798 ? 17.814 19.597 -5.831 1.00 87.75 798 ARG A O 1
ATOM 6313 N N . ALA A 1 799 ? 19.759 18.510 -5.546 1.00 91.19 799 ALA A N 1
ATOM 6314 C CA . ALA A 1 799 ? 20.209 19.331 -4.421 1.00 91.19 799 ALA A CA 1
ATOM 6315 C C . ALA A 1 799 ? 20.376 20.807 -4.822 1.00 91.19 799 ALA A C 1
ATOM 6317 O O . ALA A 1 799 ? 19.906 21.697 -4.112 1.00 91.19 799 ALA A O 1
ATOM 6318 N N . PHE A 1 800 ? 20.984 21.061 -5.983 1.00 93.19 800 PHE A N 1
ATOM 6319 C CA . PHE A 1 800 ? 21.096 22.395 -6.568 1.00 93.19 800 PHE A CA 1
ATOM 6320 C C . PHE A 1 800 ? 19.722 23.050 -6.736 1.00 93.19 800 PHE A C 1
ATOM 6322 O O . PHE A 1 800 ? 19.523 24.173 -6.273 1.00 93.19 800 PHE A O 1
ATOM 6329 N N . GLY A 1 801 ? 18.760 22.331 -7.321 1.00 90.38 801 GLY A N 1
ATOM 6330 C CA . GLY A 1 801 ? 17.393 22.814 -7.509 1.00 90.38 801 GLY A CA 1
ATOM 6331 C C . GLY A 1 801 ? 16.726 23.229 -6.196 1.00 90.38 801 GLY A C 1
ATOM 6332 O O . GLY A 1 801 ? 16.126 24.302 -6.129 1.00 90.38 801 GLY A O 1
ATOM 6333 N N . PHE A 1 802 ? 16.880 22.438 -5.129 1.00 89.75 802 PHE A N 1
ATOM 6334 C CA . PHE A 1 802 ? 16.335 22.790 -3.814 1.00 89.75 802 PHE A CA 1
ATOM 6335 C C . PHE A 1 802 ? 16.983 24.045 -3.221 1.00 89.75 802 PHE A C 1
ATOM 6337 O O . PHE A 1 802 ? 16.267 24.941 -2.773 1.00 89.75 802 PHE A O 1
ATOM 6344 N N . ILE A 1 803 ? 18.313 24.165 -3.258 1.00 90.50 803 ILE A N 1
ATOM 6345 C CA . ILE A 1 803 ? 19.000 25.352 -2.722 1.00 90.50 803 ILE A CA 1
ATOM 6346 C C . ILE A 1 803 ? 18.661 26.600 -3.551 1.00 90.50 803 ILE A C 1
ATOM 6348 O O . ILE A 1 803 ? 18.378 27.655 -2.981 1.00 90.50 803 ILE A O 1
ATOM 6352 N N . LYS A 1 804 ? 18.601 26.486 -4.884 1.00 91.31 804 LYS A N 1
ATOM 6353 C CA . LYS A 1 804 ? 18.189 27.579 -5.779 1.00 91.31 804 LYS A CA 1
ATOM 6354 C C . LYS A 1 804 ? 16.759 28.039 -5.507 1.00 91.31 804 LYS A C 1
ATOM 6356 O O . LYS A 1 804 ? 16.492 29.234 -5.569 1.00 91.31 804 LYS A O 1
ATOM 6361 N N . ALA A 1 805 ? 15.860 27.123 -5.157 1.00 85.81 805 ALA A N 1
ATOM 6362 C CA . ALA A 1 805 ? 14.488 27.459 -4.796 1.00 85.81 805 ALA A CA 1
ATOM 6363 C C . ALA A 1 805 ? 14.387 28.228 -3.462 1.00 85.81 805 ALA A C 1
ATOM 6365 O O . ALA A 1 805 ? 13.529 29.098 -3.326 1.00 85.81 805 ALA A O 1
ATOM 6366 N N . PHE A 1 806 ? 15.268 27.947 -2.496 1.00 84.19 806 PHE A N 1
ATOM 6367 C CA . PHE A 1 806 ? 15.374 28.722 -1.251 1.00 84.19 806 PHE A CA 1
ATOM 6368 C C . PHE A 1 806 ? 16.031 30.093 -1.457 1.00 84.19 806 PHE A C 1
ATOM 6370 O O . PHE A 1 806 ? 15.668 31.052 -0.778 1.00 84.19 806 PHE A O 1
ATOM 6377 N N . PHE A 1 807 ? 16.968 30.197 -2.403 1.00 88.00 807 PHE A N 1
ATOM 6378 C CA . PHE A 1 807 ? 17.752 31.405 -2.663 1.00 88.00 807 PHE A CA 1
ATOM 6379 C C . PHE A 1 807 ? 17.703 31.807 -4.151 1.00 88.00 807 PHE A C 1
ATOM 6381 O O . PHE A 1 807 ? 18.722 31.758 -4.848 1.00 88.00 807 PHE A O 1
ATOM 6388 N N . PRO A 1 808 ? 16.532 32.232 -4.669 1.00 87.62 808 PRO A N 1
ATOM 6389 C CA . PRO A 1 808 ? 16.321 32.427 -6.107 1.00 87.62 808 PRO A CA 1
ATOM 6390 C C . PRO A 1 808 ? 17.232 33.498 -6.719 1.00 87.62 808 PRO A C 1
ATOM 6392 O O . PRO A 1 808 ? 17.641 33.375 -7.876 1.00 87.62 808 PRO A O 1
ATOM 6395 N N . HIS A 1 809 ? 17.598 34.518 -5.942 1.00 90.75 809 HIS A N 1
ATOM 6396 C CA . HIS A 1 809 ? 18.380 35.670 -6.402 1.00 90.75 809 HIS A CA 1
ATOM 6397 C C . HIS A 1 809 ? 19.900 35.444 -6.424 1.00 90.75 809 HIS A C 1
ATOM 6399 O O . HIS A 1 809 ? 20.626 36.314 -6.895 1.00 90.75 809 HIS A O 1
ATOM 6405 N N . ILE A 1 810 ? 20.389 34.303 -5.932 1.00 93.19 810 ILE A N 1
ATOM 6406 C CA . ILE A 1 810 ? 21.828 34.019 -5.848 1.00 93.19 810 ILE A CA 1
ATOM 6407 C C . ILE A 1 810 ? 22.361 33.438 -7.163 1.00 93.19 810 ILE A C 1
ATOM 6409 O O . ILE A 1 810 ? 21.659 32.685 -7.846 1.00 93.19 810 ILE A O 1
ATOM 6413 N N . ASP A 1 811 ? 23.604 33.788 -7.517 1.00 91.25 811 ASP A N 1
ATOM 6414 C CA . ASP A 1 811 ? 24.309 33.259 -8.691 1.00 91.25 811 ASP A CA 1
ATOM 6415 C C . ASP A 1 811 ? 24.411 31.725 -8.613 1.00 91.25 811 ASP A C 1
ATOM 6417 O O . ASP A 1 811 ? 24.810 31.140 -7.601 1.00 91.25 811 ASP A O 1
ATOM 6421 N N . GLU A 1 812 ? 24.049 31.064 -9.711 1.00 93.50 812 GLU A N 1
ATOM 6422 C CA . GLU A 1 812 ? 24.081 29.610 -9.852 1.00 93.50 812 GLU A CA 1
ATOM 6423 C C . GLU A 1 812 ? 25.477 29.028 -9.615 1.00 93.50 812 GLU A C 1
ATOM 6425 O O . GLU A 1 812 ? 25.602 27.929 -9.072 1.00 93.50 812 GLU A O 1
ATOM 6430 N N . LYS A 1 813 ? 26.545 29.763 -9.935 1.00 92.12 813 LYS A N 1
ATOM 6431 C CA . LYS A 1 813 ? 27.919 29.309 -9.677 1.00 92.12 813 LYS A CA 1
ATOM 6432 C C . LYS A 1 813 ? 28.200 29.134 -8.188 1.00 92.12 813 LYS A C 1
ATOM 6434 O O . LYS A 1 813 ? 28.891 28.192 -7.807 1.00 92.12 813 LYS A O 1
ATOM 6439 N N . GLU A 1 814 ? 27.652 30.005 -7.343 1.00 91.06 814 GLU A N 1
ATOM 6440 C CA . GLU A 1 814 ? 27.859 29.932 -5.893 1.00 91.06 814 GLU A CA 1
ATOM 6441 C C . GLU A 1 814 ? 27.135 28.736 -5.280 1.00 91.06 814 GLU A C 1
ATOM 6443 O O . GLU A 1 814 ? 27.703 28.021 -4.455 1.00 91.06 814 GLU A O 1
ATOM 6448 N N . ILE A 1 815 ? 25.908 28.476 -5.734 1.00 93.56 815 ILE A N 1
ATOM 6449 C CA . ILE A 1 815 ? 25.129 27.310 -5.304 1.00 93.56 815 ILE A CA 1
ATOM 6450 C C . ILE A 1 815 ? 25.787 26.023 -5.806 1.00 93.56 815 ILE A C 1
ATOM 6452 O O . ILE A 1 815 ? 25.911 25.058 -5.055 1.00 93.56 815 ILE A O 1
ATOM 6456 N N . THR A 1 816 ? 26.264 26.013 -7.052 1.00 92.31 816 THR A N 1
ATOM 6457 C CA . THR A 1 816 ? 26.970 24.864 -7.631 1.00 92.31 816 THR A CA 1
ATOM 6458 C C . THR A 1 816 ? 28.198 24.507 -6.802 1.00 92.31 816 THR A C 1
ATOM 6460 O O . THR A 1 816 ? 28.383 23.341 -6.459 1.00 92.31 816 THR A O 1
ATOM 6463 N N . LEU A 1 817 ? 29.001 25.505 -6.417 1.00 90.12 817 LEU A N 1
ATOM 6464 C CA . LEU A 1 817 ? 30.174 25.299 -5.571 1.00 90.12 817 LEU A CA 1
ATOM 6465 C C . LEU A 1 817 ? 29.797 24.710 -4.204 1.00 90.12 817 LEU A C 1
ATOM 6467 O O . LEU A 1 817 ? 30.447 23.771 -3.745 1.00 90.12 817 LEU A O 1
ATOM 6471 N N . LEU A 1 818 ? 28.731 25.224 -3.579 1.00 90.81 818 LEU A N 1
ATOM 6472 C CA . LEU A 1 818 ? 28.237 24.734 -2.290 1.00 90.81 818 LEU A CA 1
ATOM 6473 C C . LEU A 1 818 ? 27.794 23.263 -2.363 1.00 90.81 818 LEU A C 1
ATOM 6475 O O . LEU A 1 818 ? 28.106 22.481 -1.466 1.00 90.81 818 LEU A O 1
ATOM 6479 N N . VAL A 1 819 ? 27.085 22.880 -3.429 1.00 92.56 819 VAL A N 1
ATOM 6480 C CA . VAL A 1 819 ? 26.539 21.525 -3.606 1.00 92.56 819 VAL A CA 1
ATOM 6481 C C . VAL A 1 819 ? 27.613 20.524 -4.029 1.00 92.56 819 VAL A C 1
ATOM 6483 O O . VAL A 1 819 ? 27.648 19.414 -3.505 1.00 92.56 819 VAL A O 1
ATOM 6486 N N . GLN A 1 820 ? 28.504 20.887 -4.955 1.00 87.81 820 GLN A N 1
ATOM 6487 C CA . GLN A 1 820 ? 29.534 19.973 -5.469 1.00 87.81 820 GLN A CA 1
ATOM 6488 C C . GLN A 1 820 ? 30.538 19.540 -4.396 1.00 87.81 820 GLN A C 1
ATOM 6490 O O . GLN A 1 820 ? 31.065 18.432 -4.462 1.00 87.81 820 GLN A O 1
ATOM 6495 N N . GLN A 1 821 ? 30.800 20.397 -3.408 1.00 85.00 821 GLN A N 1
ATOM 6496 C CA . GLN A 1 821 ? 31.719 20.099 -2.308 1.00 85.00 821 GLN A CA 1
ATOM 6497 C C . GLN A 1 821 ? 31.090 19.245 -1.200 1.00 85.00 821 GLN A C 1
ATOM 6499 O O . GLN A 1 821 ? 31.804 18.759 -0.323 1.00 85.00 821 GLN A O 1
ATOM 6504 N N . ALA A 1 822 ? 29.767 19.082 -1.199 1.00 91.50 822 ALA A N 1
ATOM 6505 C CA . ALA A 1 822 ? 29.053 18.467 -0.094 1.00 91.50 822 ALA A CA 1
ATOM 6506 C C . ALA A 1 822 ? 28.887 16.946 -0.288 1.00 91.50 822 ALA A C 1
ATOM 6508 O O . ALA A 1 822 ? 28.372 16.502 -1.322 1.00 91.50 822 ALA A O 1
ATOM 6509 N N . PRO A 1 823 ? 29.288 16.117 0.695 1.00 92.94 823 PRO A N 1
ATOM 6510 C CA . PRO A 1 823 ? 29.123 14.674 0.600 1.00 92.94 823 PRO A CA 1
ATOM 6511 C C . PRO A 1 823 ? 27.646 14.266 0.661 1.00 92.94 823 PRO A C 1
ATOM 6513 O O . PRO A 1 823 ? 26.833 14.858 1.375 1.00 92.94 823 PRO A O 1
ATOM 6516 N N . LYS A 1 824 ? 27.318 13.199 -0.071 1.00 91.88 824 LYS A N 1
ATOM 6517 C CA . LYS A 1 824 ? 26.019 12.518 -0.008 1.00 91.88 824 LYS A CA 1
ATOM 6518 C C . LYS A 1 824 ? 26.114 11.387 1.010 1.00 91.88 824 LYS A C 1
ATOM 6520 O O . LYS A 1 824 ? 27.039 10.580 0.938 1.00 91.88 824 LYS A O 1
ATOM 6525 N N . VAL A 1 825 ? 25.167 11.325 1.936 1.00 93.62 825 VAL A N 1
ATOM 6526 C CA . VAL A 1 825 ? 25.122 10.333 3.016 1.00 93.62 825 VAL A CA 1
ATOM 6527 C C . VAL A 1 825 ? 23.843 9.519 2.873 1.00 93.62 825 VAL A C 1
ATOM 6529 O O . VAL A 1 825 ? 22.774 10.075 2.625 1.00 93.62 825 VAL A O 1
ATOM 6532 N N . ASN A 1 826 ? 23.956 8.200 3.012 1.00 93.06 826 ASN A N 1
ATOM 6533 C CA . ASN A 1 826 ? 22.813 7.295 2.978 1.00 93.06 826 ASN A CA 1
ATOM 6534 C C . ASN A 1 826 ? 22.507 6.801 4.390 1.00 93.06 826 ASN A C 1
ATOM 6536 O O . ASN A 1 826 ? 23.422 6.408 5.113 1.00 93.06 826 ASN A O 1
ATOM 6540 N N . TYR A 1 827 ? 21.228 6.758 4.735 1.00 93.69 827 TYR A N 1
ATOM 6541 C CA . TYR A 1 827 ? 20.727 6.165 5.967 1.00 93.69 827 TYR A CA 1
ATOM 6542 C C . TYR A 1 827 ? 19.799 5.004 5.622 1.00 93.69 827 TYR A C 1
ATOM 6544 O O . TYR A 1 827 ? 18.995 5.095 4.691 1.00 93.69 827 TYR A O 1
ATOM 6552 N N . ASN A 1 828 ? 19.920 3.913 6.374 1.00 93.69 828 ASN A N 1
ATOM 6553 C CA . ASN A 1 828 ? 19.001 2.784 6.270 1.00 93.69 828 ASN A CA 1
ATOM 6554 C C . ASN A 1 828 ? 17.691 3.123 6.988 1.00 93.69 828 ASN A C 1
ATOM 6556 O O . ASN A 1 828 ? 17.719 3.893 7.955 1.00 93.69 828 ASN A O 1
ATOM 6560 N N . ALA A 1 829 ? 16.571 2.540 6.571 1.00 90.81 829 ALA A N 1
ATOM 6561 C CA . ALA A 1 829 ? 15.291 2.660 7.272 1.00 90.81 829 ALA A CA 1
ATOM 6562 C C . ALA A 1 829 ? 15.423 2.379 8.786 1.00 90.81 829 ALA A C 1
ATOM 6564 O O . ALA A 1 829 ? 16.099 1.442 9.210 1.00 90.81 829 ALA A O 1
ATOM 6565 N N . GLY A 1 830 ? 14.791 3.208 9.618 1.00 89.94 830 GLY A N 1
ATOM 6566 C CA . GLY A 1 830 ? 14.787 3.075 11.075 1.00 89.94 830 GLY A CA 1
ATOM 6567 C C . GLY A 1 830 ? 16.025 3.623 11.798 1.00 89.94 830 GLY A C 1
ATOM 6568 O O . GLY A 1 830 ? 16.067 3.543 13.030 1.00 89.94 830 GLY A O 1
ATOM 6569 N N . THR A 1 831 ? 16.993 4.205 11.089 1.00 93.19 831 THR A N 1
ATOM 6570 C CA . THR A 1 831 ? 18.219 4.785 11.665 1.00 93.19 831 THR A CA 1
ATOM 6571 C C . THR A 1 831 ? 17.943 6.161 12.270 1.00 93.19 831 THR A C 1
ATOM 6573 O O . THR A 1 831 ? 17.248 6.985 11.679 1.00 93.19 831 THR A O 1
ATOM 6576 N N . ILE A 1 832 ? 18.509 6.447 13.445 1.00 92.00 832 ILE A N 1
ATOM 6577 C CA . ILE A 1 832 ? 18.500 7.809 13.994 1.00 92.00 832 ILE A CA 1
ATOM 6578 C C . ILE A 1 832 ? 19.517 8.649 13.217 1.00 92.00 832 ILE A C 1
ATOM 6580 O O . ILE A 1 832 ? 20.700 8.320 13.195 1.00 92.00 832 ILE A O 1
ATOM 6584 N N . ILE A 1 833 ? 19.048 9.730 12.596 1.00 89.75 833 ILE A N 1
ATOM 6585 C CA . ILE A 1 833 ? 19.882 10.690 11.863 1.00 89.75 833 ILE A CA 1
ATOM 6586 C C . ILE A 1 833 ? 20.474 11.713 12.842 1.00 89.75 833 ILE A C 1
ATOM 6588 O O . ILE A 1 833 ? 21.674 11.957 12.814 1.00 89.75 833 ILE A O 1
ATOM 6592 N N . HIS A 1 834 ? 19.641 12.264 13.735 1.00 86.50 834 HIS A N 1
ATOM 6593 C CA . HIS A 1 834 ? 20.025 13.216 14.792 1.00 86.50 834 HIS A CA 1
ATOM 6594 C C . HIS A 1 834 ? 19.225 12.918 16.062 1.00 86.50 834 HIS A C 1
ATOM 6596 O O . HIS A 1 834 ? 18.015 12.692 15.960 1.00 86.50 834 HIS A O 1
ATOM 6602 N N . ARG A 1 835 ? 19.842 12.927 17.252 1.00 86.06 835 ARG A N 1
ATOM 6603 C CA . ARG A 1 835 ? 19.088 12.870 18.519 1.00 86.06 835 ARG A CA 1
ATOM 6604 C C . ARG A 1 835 ? 18.728 14.276 18.980 1.00 86.06 835 ARG A C 1
ATOM 6606 O O . ARG A 1 835 ? 19.441 15.241 18.706 1.00 86.06 835 ARG A O 1
ATOM 6613 N N . ALA A 1 836 ? 17.639 14.382 19.739 1.00 74.50 836 ALA A N 1
ATOM 6614 C CA . ALA A 1 836 ? 17.350 15.611 20.461 1.00 74.50 836 ALA A CA 1
ATOM 6615 C C . ALA A 1 836 ? 18.553 15.969 21.357 1.00 74.50 836 ALA A C 1
ATOM 6617 O O . ALA A 1 836 ? 19.010 15.124 22.122 1.00 74.50 836 ALA A O 1
ATOM 6618 N N . GLN A 1 837 ? 19.015 17.222 21.271 1.00 73.12 837 GLN A N 1
ATOM 6619 C CA . GLN A 1 837 ? 20.153 17.814 21.999 1.00 73.12 837 GLN A CA 1
ATOM 6620 C C . GLN A 1 837 ? 21.563 17.495 21.472 1.00 73.12 837 GLN A C 1
ATOM 6622 O O . GLN A 1 837 ? 22.520 18.052 22.008 1.00 73.12 837 GLN A O 1
ATOM 6627 N N . ASP A 1 838 ? 21.713 16.677 20.426 1.00 74.44 838 ASP A N 1
ATOM 6628 C CA . ASP A 1 838 ? 23.021 16.502 19.783 1.00 74.44 838 ASP A CA 1
ATOM 6629 C C . ASP A 1 838 ? 23.438 17.802 19.078 1.00 74.44 838 ASP A C 1
ATOM 6631 O O . ASP A 1 838 ? 22.667 18.369 18.294 1.00 74.44 838 ASP A O 1
ATOM 6635 N N . SER A 1 839 ? 24.674 18.252 19.318 1.00 73.06 839 SER A N 1
ATOM 6636 C CA . SER A 1 839 ? 25.269 19.328 18.529 1.00 73.06 839 SER A CA 1
ATOM 6637 C C . SER A 1 839 ? 25.874 18.778 17.242 1.00 73.06 839 SER A C 1
ATOM 6639 O O . SER A 1 839 ? 26.570 17.762 17.243 1.00 73.06 839 SER A O 1
ATOM 6641 N N . CYS A 1 840 ? 25.614 19.450 16.120 1.00 75.69 840 CYS A N 1
ATOM 6642 C CA . CYS A 1 840 ? 26.139 19.058 14.814 1.00 75.69 840 CYS A CA 1
ATOM 6643 C C . CYS A 1 840 ? 26.798 20.237 14.090 1.00 75.69 840 CYS A C 1
ATOM 6645 O O . CYS A 1 840 ? 26.224 21.318 13.961 1.00 75.69 840 CYS A O 1
ATOM 6647 N N . ASP A 1 841 ? 27.991 19.993 13.542 1.00 81.31 841 ASP A N 1
ATOM 6648 C CA . ASP A 1 841 ? 28.755 20.967 12.745 1.00 81.31 841 ASP A CA 1
ATOM 6649 C C . ASP A 1 841 ? 28.374 20.943 11.254 1.00 81.31 841 ASP A C 1
ATOM 6651 O O . ASP A 1 841 ? 29.170 21.261 10.362 1.00 81.31 841 ASP A O 1
ATOM 6655 N N . TYR A 1 842 ? 27.149 20.530 10.947 1.00 87.12 842 TYR A N 1
ATOM 6656 C CA . TYR A 1 842 ? 26.655 20.416 9.583 1.00 87.12 842 TYR A CA 1
ATOM 6657 C C . TYR A 1 842 ? 25.145 20.642 9.508 1.00 87.12 842 TYR A C 1
ATOM 6659 O O . TYR A 1 842 ? 24.414 20.502 10.486 1.00 87.12 842 TYR A O 1
ATOM 6667 N N . LEU A 1 843 ? 24.691 21.000 8.311 1.00 89.00 843 LEU A N 1
ATOM 6668 C CA . LEU A 1 843 ? 23.291 21.091 7.930 1.00 89.00 843 LEU A CA 1
ATOM 6669 C C . LEU A 1 843 ? 23.039 20.058 6.839 1.00 89.00 843 LEU A C 1
ATOM 6671 O O . LEU A 1 843 ? 23.679 20.085 5.789 1.00 89.00 843 LEU A O 1
ATOM 6675 N N . GLU A 1 844 ? 22.116 19.142 7.075 1.00 92.31 844 GLU A N 1
ATOM 6676 C CA . GLU A 1 844 ? 21.750 18.137 6.081 1.00 92.31 844 GLU A CA 1
ATOM 6677 C C . GLU A 1 844 ? 20.497 18.545 5.322 1.00 92.31 844 GLU A C 1
ATOM 6679 O O . GLU A 1 844 ? 19.664 19.282 5.839 1.00 92.31 844 GLU A O 1
ATOM 6684 N N . MET A 1 845 ? 20.347 18.060 4.093 1.00 92.25 845 MET A N 1
ATOM 6685 C CA . MET A 1 845 ? 19.125 18.227 3.313 1.00 92.25 845 MET A CA 1
ATOM 6686 C C . MET A 1 845 ? 18.705 16.903 2.683 1.00 92.25 845 MET A C 1
ATOM 6688 O O . MET A 1 845 ? 19.511 16.246 2.024 1.00 92.25 845 MET A O 1
ATOM 6692 N N . VAL A 1 846 ? 17.439 16.525 2.863 1.00 92.81 846 VAL A N 1
ATOM 6693 C CA . VAL A 1 846 ? 16.867 15.282 2.321 1.00 92.81 846 VAL A CA 1
ATOM 6694 C C . VAL A 1 846 ? 16.779 15.350 0.795 1.00 92.81 846 VAL A C 1
ATOM 6696 O O . VAL A 1 846 ? 16.165 16.266 0.250 1.00 92.81 846 VAL A O 1
ATOM 6699 N N . LEU A 1 847 ? 17.363 14.374 0.097 1.00 91.12 847 LEU A N 1
ATOM 6700 C CA . LEU A 1 847 ? 17.332 14.262 -1.367 1.00 91.12 847 LEU A CA 1
ATOM 6701 C C . LEU A 1 847 ? 16.359 13.191 -1.878 1.00 91.12 847 LEU A C 1
ATOM 6703 O O . LEU A 1 847 ? 15.811 13.348 -2.974 1.00 91.12 847 LEU A O 1
ATOM 6707 N N . SER A 1 848 ? 16.159 12.120 -1.109 1.00 91.69 848 SER A N 1
ATOM 6708 C CA . SER A 1 848 ? 15.196 11.047 -1.391 1.00 91.69 848 SER A CA 1
ATOM 6709 C C . SER A 1 848 ? 14.819 10.290 -0.119 1.00 91.69 848 SER A C 1
ATOM 6711 O O . SER A 1 848 ? 15.630 10.224 0.812 1.00 91.69 848 SER A O 1
ATOM 6713 N N . GLY A 1 849 ? 13.647 9.658 -0.125 1.00 91.75 849 GLY A N 1
ATOM 6714 C CA . GLY A 1 849 ? 13.101 8.926 1.019 1.00 91.75 849 GLY A CA 1
ATOM 6715 C C . GLY A 1 849 ? 12.459 9.835 2.070 1.00 91.75 849 GLY A C 1
ATOM 6716 O O . GLY A 1 849 ? 12.430 11.059 1.926 1.00 91.75 849 GLY A O 1
ATOM 6717 N N . THR A 1 850 ? 11.948 9.224 3.137 1.00 89.88 850 THR A N 1
ATOM 6718 C CA . THR A 1 850 ? 11.145 9.906 4.162 1.00 89.88 850 THR A CA 1
ATOM 6719 C C . THR A 1 850 ? 11.829 9.851 5.529 1.00 89.88 850 THR A C 1
ATOM 6721 O O . THR A 1 850 ? 12.352 8.812 5.945 1.00 89.88 850 THR A O 1
ATOM 6724 N N . VAL A 1 851 ? 11.797 10.969 6.257 1.00 91.19 851 VAL A N 1
ATOM 6725 C CA . VAL A 1 851 ? 12.367 11.103 7.607 1.00 91.19 851 VAL A CA 1
ATOM 6726 C C . VAL A 1 851 ? 11.265 11.465 8.602 1.00 91.19 851 VAL A C 1
ATOM 6728 O O . VAL A 1 851 ? 10.518 12.405 8.376 1.00 91.19 851 VAL A O 1
ATOM 6731 N N . ALA A 1 852 ? 11.170 10.750 9.716 1.00 88.69 852 ALA A N 1
ATOM 6732 C CA . ALA A 1 852 ? 10.334 11.095 10.855 1.00 88.69 852 ALA A CA 1
ATOM 6733 C C . ALA A 1 852 ? 10.975 12.198 11.699 1.00 88.69 852 ALA A C 1
ATOM 6735 O O . ALA A 1 852 ? 12.181 12.206 11.967 1.00 88.69 852 ALA A O 1
ATOM 6736 N N . TYR A 1 853 ? 10.118 13.082 12.178 1.00 84.44 853 TYR A N 1
ATOM 6737 C CA . TYR A 1 853 ? 10.380 14.117 13.156 1.00 84.44 853 TYR A CA 1
ATOM 6738 C C . TYR A 1 853 ? 9.607 13.770 14.429 1.00 84.44 853 TYR A C 1
ATOM 6740 O O . TYR A 1 853 ? 8.379 13.686 14.383 1.00 84.44 853 TYR A O 1
ATOM 6748 N N . LEU A 1 854 ? 10.319 13.547 15.539 1.00 84.12 854 LEU A N 1
ATOM 6749 C CA . LEU A 1 854 ? 9.751 12.980 16.766 1.00 84.12 854 LEU A CA 1
ATOM 6750 C C . LEU A 1 854 ? 9.956 13.895 17.984 1.00 84.12 854 LEU A C 1
ATOM 6752 O O . LEU A 1 854 ? 11.092 14.252 18.320 1.00 84.12 854 LEU A O 1
ATOM 6756 N N . GLU A 1 855 ? 8.862 14.193 18.691 1.00 78.25 855 GLU A N 1
ATOM 6757 C CA . GLU A 1 855 ? 8.835 14.852 20.005 1.00 78.25 855 GLU A CA 1
ATOM 6758 C C . GLU A 1 855 ? 7.927 14.099 20.980 1.00 78.25 855 GLU A C 1
ATOM 6760 O O . GLU A 1 855 ? 6.700 14.183 20.923 1.00 78.25 855 GLU A O 1
ATOM 6765 N N . SER A 1 856 ? 8.523 13.401 21.945 1.00 74.25 856 SER A N 1
ATOM 6766 C CA . SER A 1 856 ? 7.747 12.600 22.896 1.00 74.25 856 SER A CA 1
ATOM 6767 C C . SER A 1 856 ? 6.924 13.435 23.881 1.00 74.25 856 SER A C 1
ATOM 6769 O O . SER A 1 856 ? 5.863 12.988 24.302 1.00 74.25 856 SER A O 1
ATOM 6771 N N . ARG A 1 857 ? 7.381 14.643 24.250 1.00 66.94 857 ARG A N 1
ATOM 6772 C CA . ARG A 1 857 ? 6.733 15.475 25.285 1.00 66.94 857 ARG A CA 1
ATOM 6773 C C . ARG A 1 857 ? 5.324 15.919 24.901 1.00 66.94 857 ARG A C 1
ATOM 6775 O O . ARG A 1 857 ? 4.448 15.918 25.758 1.00 66.94 857 ARG A O 1
ATOM 6782 N N . ASN A 1 858 ? 5.127 16.254 23.628 1.00 63.53 858 ASN A N 1
ATOM 6783 C CA . ASN A 1 858 ? 3.849 16.717 23.089 1.00 63.53 858 ASN A CA 1
ATOM 6784 C C . ASN A 1 858 ? 3.195 15.679 22.159 1.00 63.53 858 ASN A C 1
ATOM 6786 O O . ASN A 1 858 ? 2.176 15.972 21.543 1.00 63.53 858 ASN A O 1
ATOM 6790 N N . GLY A 1 859 ? 3.781 14.478 22.036 1.00 65.19 859 GLY A N 1
ATOM 6791 C CA . GLY A 1 859 ? 3.283 13.415 21.157 1.00 65.19 859 GLY A CA 1
ATOM 6792 C C . GLY A 1 859 ? 3.323 13.773 19.669 1.00 65.19 859 GLY A C 1
ATOM 6793 O O . GLY A 1 859 ? 2.479 13.301 18.911 1.00 65.19 859 GLY A O 1
ATOM 6794 N N . VAL A 1 860 ? 4.260 14.628 19.248 1.00 65.44 860 VAL A N 1
ATOM 6795 C CA . VAL A 1 860 ? 4.360 15.071 17.852 1.00 65.44 860 VAL A CA 1
ATOM 6796 C C . VAL A 1 860 ? 5.177 14.058 17.057 1.00 65.44 860 VAL A C 1
ATOM 6798 O O . VAL A 1 860 ? 6.362 13.848 17.324 1.00 65.44 860 VAL A O 1
ATOM 6801 N N . GLU A 1 861 ? 4.543 13.478 16.044 1.00 75.06 861 GLU A N 1
ATOM 6802 C CA . GLU A 1 861 ? 5.160 12.633 15.025 1.00 75.06 861 GLU A CA 1
ATOM 6803 C C . GLU A 1 861 ? 4.781 13.185 13.648 1.00 75.06 861 GLU A C 1
ATOM 6805 O O . GLU A 1 861 ? 3.615 13.173 13.264 1.00 75.06 861 GLU A O 1
ATOM 6810 N N . ASN A 1 862 ? 5.766 13.715 12.920 1.00 77.94 862 ASN A N 1
ATOM 6811 C CA . ASN A 1 862 ? 5.572 14.307 11.594 1.00 77.94 862 ASN A CA 1
ATOM 6812 C C . ASN A 1 862 ? 6.570 13.747 10.584 1.00 77.94 862 ASN A C 1
ATOM 6814 O O . ASN A 1 862 ? 7.639 13.258 10.948 1.00 77.94 862 ASN A O 1
ATOM 6818 N N . HIS A 1 863 ? 6.247 13.851 9.297 1.00 81.56 863 HIS A N 1
ATOM 6819 C CA . HIS A 1 863 ? 7.109 13.378 8.214 1.00 81.56 863 HIS A CA 1
ATOM 6820 C C . HIS A 1 863 ? 7.780 14.555 7.506 1.00 81.56 863 HIS A C 1
ATOM 6822 O O . HIS A 1 863 ? 7.137 15.540 7.147 1.00 81.56 863 HIS A O 1
ATOM 6828 N N . LEU A 1 864 ? 9.083 14.439 7.280 1.00 83.81 864 LEU A N 1
ATOM 6829 C CA . LEU A 1 864 ? 9.889 15.390 6.536 1.00 83.81 864 LEU A CA 1
ATOM 6830 C C . LEU A 1 864 ? 10.128 14.844 5.130 1.00 83.81 864 LEU A C 1
ATOM 6832 O O . LEU A 1 864 ? 10.836 13.852 4.945 1.00 83.81 864 LEU A O 1
ATOM 6836 N N . SER A 1 865 ? 9.541 15.530 4.154 1.00 84.38 865 SER A N 1
ATOM 6837 C CA . SER A 1 865 ? 9.701 15.253 2.726 1.00 84.38 865 SER A CA 1
ATOM 6838 C C . SER A 1 865 ? 11.035 15.774 2.177 1.00 84.38 865 SER A C 1
ATOM 6840 O O . SER A 1 865 ? 11.804 16.451 2.872 1.00 84.38 865 SER A O 1
ATOM 6842 N N . ILE A 1 866 ? 11.301 15.501 0.900 1.00 88.31 866 ILE A N 1
ATOM 6843 C CA . ILE A 1 866 ? 12.504 15.959 0.193 1.00 88.31 866 ILE A CA 1
ATOM 6844 C C . ILE A 1 866 ? 12.674 17.489 0.240 1.00 88.31 866 ILE A C 1
ATOM 6846 O O . ILE A 1 866 ? 11.713 18.253 0.368 1.00 88.31 866 ILE A O 1
ATOM 6850 N N . GLY A 1 867 ? 13.924 17.946 0.167 1.00 88.38 867 GLY A N 1
ATOM 6851 C CA . GLY A 1 867 ? 14.301 19.355 0.309 1.00 88.38 867 GLY A CA 1
ATOM 6852 C C . GLY A 1 867 ? 14.231 19.879 1.749 1.00 88.38 867 GLY A C 1
ATOM 6853 O O . GLY A 1 867 ? 14.508 21.052 1.993 1.00 88.38 867 GLY A O 1
ATOM 6854 N N . SER A 1 868 ? 13.863 19.037 2.720 1.00 88.19 868 SER A N 1
ATOM 6855 C CA . SER A 1 868 ? 13.878 19.401 4.137 1.00 88.19 868 SER A CA 1
ATOM 6856 C C . SER A 1 868 ? 15.294 19.510 4.676 1.00 88.19 868 SER A C 1
ATOM 6858 O O . SER A 1 868 ? 16.074 18.573 4.525 1.00 88.19 868 SER A O 1
ATOM 6860 N N . PHE A 1 869 ? 15.589 20.613 5.366 1.00 87.62 869 PHE A N 1
ATOM 6861 C CA . PHE A 1 869 ? 16.820 20.768 6.132 1.00 87.62 869 PHE A CA 1
ATOM 6862 C C . PHE A 1 869 ? 16.723 20.056 7.487 1.00 87.62 869 PHE A C 1
ATOM 6864 O O . PHE A 1 869 ? 15.706 20.161 8.179 1.00 87.62 869 PHE A O 1
ATOM 6871 N N . LEU A 1 870 ? 17.793 19.360 7.862 1.00 86.94 870 LEU A N 1
ATOM 6872 C CA . LEU A 1 870 ? 17.953 18.590 9.091 1.00 86.94 870 LEU A CA 1
ATOM 6873 C C . LEU A 1 870 ? 19.137 19.155 9.890 1.00 86.94 870 LEU A C 1
ATOM 6875 O O . LEU A 1 870 ? 20.186 19.461 9.320 1.00 86.94 870 LEU A O 1
ATOM 6879 N N . GLY A 1 871 ? 18.980 19.272 11.209 1.00 79.81 871 GLY A N 1
ATOM 6880 C CA . GLY A 1 871 ? 20.032 19.774 12.099 1.00 79.81 871 GLY A CA 1
ATOM 6881 C C . GLY A 1 871 ? 20.225 21.299 12.063 1.00 79.81 871 GLY A C 1
ATOM 6882 O O . GLY A 1 871 ? 19.288 22.062 11.801 1.00 79.81 871 GLY A O 1
ATOM 6883 N N . GLY A 1 872 ? 21.439 21.741 12.405 1.00 73.25 872 GLY A N 1
ATOM 6884 C CA . GLY A 1 872 ? 21.869 23.145 12.379 1.00 73.25 872 GLY A CA 1
ATOM 6885 C C . GLY A 1 872 ? 21.264 24.062 13.447 1.00 73.25 872 GLY A C 1
ATOM 6886 O O . GLY A 1 872 ? 21.279 25.277 13.284 1.00 73.25 872 GLY A O 1
ATOM 6887 N N . ILE A 1 873 ? 20.709 23.511 14.532 1.00 70.31 873 ILE A N 1
ATOM 6888 C CA . ILE A 1 873 ? 20.054 24.286 15.604 1.00 70.31 873 ILE A CA 1
ATOM 6889 C C . ILE A 1 873 ? 21.039 25.271 16.251 1.00 70.31 873 ILE A C 1
ATOM 6891 O O . ILE A 1 873 ? 20.736 26.462 16.352 1.00 70.31 873 ILE A O 1
ATOM 6895 N N . ASP A 1 874 ? 22.222 24.783 16.621 1.00 71.56 874 ASP A N 1
ATOM 6896 C CA . ASP A 1 874 ? 23.166 25.527 17.457 1.00 71.56 874 ASP A CA 1
ATOM 6897 C C . ASP A 1 874 ? 23.769 26.723 16.725 1.00 71.56 874 ASP A C 1
ATOM 6899 O O . ASP A 1 874 ? 23.757 27.846 17.230 1.00 71.56 874 ASP A O 1
ATOM 6903 N N . PHE A 1 875 ? 24.240 26.521 15.491 1.00 76.31 875 PHE A N 1
ATOM 6904 C CA . PHE A 1 875 ? 24.902 27.594 14.753 1.00 76.31 875 PHE A CA 1
ATOM 6905 C C . PHE A 1 875 ? 23.943 28.597 14.105 1.00 76.31 875 PHE A C 1
ATOM 6907 O O . PHE A 1 875 ? 24.331 29.730 13.808 1.00 76.31 875 PHE A O 1
ATOM 6914 N N . LEU A 1 876 ? 22.680 28.209 13.909 1.00 74.06 876 LEU A N 1
ATOM 6915 C CA . LEU A 1 876 ? 21.620 29.123 13.485 1.00 74.06 876 LEU A CA 1
ATOM 6916 C C . LEU A 1 876 ? 21.042 29.929 14.662 1.00 74.06 876 LEU A C 1
ATOM 6918 O O . LEU A 1 876 ? 20.176 30.780 14.447 1.00 74.06 876 LEU A O 1
ATOM 6922 N N . GLY A 1 877 ? 21.507 29.699 15.899 1.00 72.12 877 GLY A N 1
ATOM 6923 C CA . GLY A 1 877 ? 21.023 30.403 17.090 1.00 72.12 877 GLY A CA 1
ATOM 6924 C C . GLY A 1 877 ? 19.551 30.106 17.392 1.00 72.12 877 GLY A C 1
ATOM 6925 O O . GLY A 1 877 ? 18.787 31.003 17.773 1.00 72.12 877 GLY A O 1
ATOM 6926 N N . LEU A 1 878 ? 19.125 28.867 17.143 1.00 71.44 878 LEU A N 1
ATOM 6927 C CA . LEU A 1 878 ? 17.798 28.358 17.484 1.00 71.44 878 LEU A CA 1
ATOM 6928 C C . LEU A 1 878 ? 17.853 27.735 18.891 1.00 71.44 878 LEU A C 1
ATOM 6930 O O . LEU A 1 878 ? 18.905 27.274 19.326 1.00 71.44 878 LEU A O 1
ATOM 6934 N N . LYS A 1 879 ? 16.753 27.787 19.652 1.00 65.50 879 LYS A N 1
ATOM 6935 C CA . LYS A 1 879 ? 16.753 27.352 21.061 1.00 65.50 879 LYS A CA 1
ATOM 6936 C C . LYS A 1 879 ? 16.856 25.824 21.166 1.00 65.50 879 LYS A C 1
ATOM 6938 O O . LYS A 1 879 ? 16.319 25.113 20.324 1.00 65.50 879 LYS A O 1
ATOM 6943 N N . SER A 1 880 ? 17.465 25.316 22.240 1.00 58.66 880 SER A N 1
ATOM 6944 C CA . SER A 1 880 ? 17.563 23.870 22.529 1.00 58.66 880 SER A CA 1
ATOM 6945 C C . SER A 1 880 ? 16.210 23.202 22.820 1.00 58.66 880 SER A C 1
ATOM 6947 O O . SER A 1 880 ? 16.057 21.996 22.634 1.00 58.66 880 SER A O 1
ATOM 6949 N N . GLU A 1 881 ? 15.214 23.991 23.233 1.00 58.25 881 GLU A N 1
ATOM 6950 C CA . GLU A 1 881 ? 13.802 23.594 23.343 1.00 58.25 881 GLU A CA 1
ATOM 6951 C C . GLU A 1 881 ? 13.185 23.252 21.974 1.00 58.25 881 GLU A C 1
ATOM 6953 O O . GLU A 1 881 ? 12.171 22.569 21.914 1.00 58.25 881 GLU A O 1
ATOM 6958 N N . ASP A 1 882 ? 13.833 23.658 20.874 1.00 62.09 882 ASP A N 1
ATOM 6959 C CA . ASP A 1 882 ? 13.537 23.229 19.509 1.00 62.09 882 ASP A CA 1
ATOM 6960 C C . ASP A 1 882 ? 14.497 22.116 19.044 1.00 62.09 882 ASP A C 1
ATOM 6962 O O . ASP A 1 882 ? 14.913 22.122 17.879 1.00 62.09 882 ASP A O 1
ATOM 6966 N N . SER A 1 883 ? 14.893 21.195 19.933 1.00 66.00 883 SER A N 1
ATOM 6967 C CA . SER A 1 883 ? 15.680 20.004 19.578 1.00 66.00 883 SER A CA 1
ATOM 6968 C C . SER A 1 883 ? 14.813 18.748 19.506 1.00 66.00 883 SER A C 1
ATOM 6970 O O . SER A 1 883 ? 13.948 18.516 20.345 1.00 66.00 883 SER A O 1
ATOM 6972 N N . TRP A 1 884 ? 15.050 17.940 18.471 1.00 75.94 884 TRP A N 1
ATOM 6973 C CA . TRP A 1 884 ? 14.160 16.859 18.039 1.00 75.94 884 TRP A CA 1
ATOM 6974 C C . TRP A 1 884 ? 14.970 15.628 17.691 1.00 75.94 884 TRP A C 1
ATOM 6976 O O . TRP A 1 884 ? 16.111 15.747 17.241 1.00 75.94 884 TRP A O 1
ATOM 6986 N N . THR A 1 885 ? 14.351 14.459 17.818 1.00 87.88 885 THR A N 1
ATOM 6987 C CA . THR A 1 885 ? 14.930 13.238 17.264 1.00 87.88 885 THR A CA 1
ATOM 6988 C C . THR A 1 885 ? 14.452 13.076 15.827 1.00 87.88 885 THR A C 1
ATOM 6990 O O . THR A 1 885 ? 13.250 13.045 15.557 1.00 87.88 885 THR A O 1
ATOM 6993 N N . LEU A 1 886 ? 15.402 12.972 14.903 1.00 89.62 886 LEU A N 1
ATOM 6994 C CA . LEU A 1 886 ? 15.163 12.719 13.488 1.00 89.62 886 LEU A CA 1
ATOM 6995 C C . LEU A 1 886 ? 15.515 11.268 13.186 1.00 89.62 886 LEU A C 1
ATOM 6997 O O . LEU A 1 886 ? 16.628 10.824 13.479 1.00 89.62 886 LEU A O 1
ATOM 7001 N N . ARG A 1 887 ? 14.583 10.526 12.594 1.00 92.00 887 ARG A N 1
ATOM 7002 C CA . ARG A 1 887 ? 14.751 9.098 12.299 1.00 92.00 887 ARG A CA 1
ATOM 7003 C C . ARG A 1 887 ? 14.341 8.817 10.864 1.00 92.00 887 ARG A C 1
ATOM 7005 O O . ARG A 1 887 ? 13.294 9.279 10.442 1.00 92.00 887 ARG A O 1
ATOM 7012 N N . SER A 1 888 ? 15.120 8.067 10.101 1.00 92.88 888 SER A N 1
ATOM 7013 C CA . SER A 1 888 ? 14.693 7.637 8.768 1.00 92.88 888 SER A CA 1
ATOM 7014 C C . SER A 1 888 ? 13.509 6.665 8.879 1.00 92.88 888 SER A C 1
ATOM 7016 O O . SER A 1 888 ? 13.545 5.723 9.672 1.00 92.88 888 SER A O 1
ATOM 7018 N N . ILE A 1 889 ? 12.443 6.896 8.109 1.00 90.62 889 ILE A N 1
ATOM 7019 C CA . ILE A 1 889 ? 11.308 5.960 8.001 1.00 90.62 889 ILE A CA 1
ATOM 7020 C C . ILE A 1 889 ? 11.617 4.925 6.921 1.00 90.62 889 ILE A C 1
ATOM 7022 O O . ILE A 1 889 ? 11.433 3.731 7.134 1.00 90.62 889 ILE A O 1
ATOM 7026 N N . SER A 1 890 ? 12.129 5.392 5.785 1.00 93.00 890 SER A N 1
ATOM 7027 C CA . SER A 1 890 ? 12.594 4.565 4.676 1.00 93.00 890 SER A CA 1
ATOM 7028 C C . SER A 1 890 ? 14.107 4.653 4.532 1.00 93.00 890 SER A C 1
ATOM 7030 O O . SER A 1 890 ? 14.753 5.487 5.169 1.00 93.00 890 SER A O 1
ATOM 7032 N N . ASP A 1 891 ? 14.675 3.874 3.614 1.00 92.62 891 ASP A N 1
ATOM 7033 C CA . ASP A 1 891 ? 15.998 4.206 3.094 1.00 92.62 891 ASP A CA 1
ATOM 7034 C C . ASP A 1 891 ? 15.968 5.633 2.539 1.00 92.62 891 ASP A C 1
ATOM 7036 O O . ASP A 1 891 ? 15.084 5.990 1.750 1.00 92.62 891 ASP A O 1
ATOM 7040 N N . CYS A 1 892 ? 16.900 6.468 2.994 1.00 91.88 892 CYS A N 1
ATOM 7041 C CA . CYS A 1 892 ? 16.940 7.875 2.622 1.00 91.88 892 CYS A CA 1
ATOM 7042 C C . CYS A 1 892 ? 18.363 8.343 2.325 1.00 91.88 892 CYS A C 1
ATOM 7044 O O . CYS A 1 892 ? 19.345 7.846 2.880 1.00 91.88 892 CYS A O 1
ATOM 7046 N N . MET A 1 893 ? 18.465 9.338 1.451 1.00 92.81 893 MET A N 1
ATOM 7047 C CA . MET A 1 893 ? 19.727 9.966 1.077 1.00 92.81 893 MET A CA 1
ATOM 7048 C C . MET A 1 893 ? 19.654 11.448 1.402 1.00 92.81 893 MET A C 1
ATOM 7050 O O . MET A 1 893 ? 18.658 12.107 1.097 1.00 92.81 893 MET A O 1
ATOM 7054 N N . VAL A 1 894 ? 20.722 11.977 1.985 1.00 93.94 894 VAL A N 1
ATOM 7055 C CA . VAL A 1 894 ? 20.862 13.398 2.300 1.00 93.94 894 VAL A CA 1
ATOM 7056 C C . VAL A 1 894 ? 22.144 13.954 1.690 1.00 93.94 894 VAL A C 1
ATOM 7058 O O . VAL A 1 894 ? 23.100 13.218 1.445 1.00 93.94 894 VAL A O 1
ATOM 7061 N N . ILE A 1 895 ? 22.183 15.264 1.472 1.00 93.75 895 ILE A N 1
ATOM 7062 C CA . ILE A 1 895 ? 23.426 16.004 1.239 1.00 93.75 895 ILE A CA 1
ATOM 7063 C C . ILE A 1 895 ? 23.828 16.717 2.525 1.00 93.75 895 ILE A C 1
ATOM 7065 O O . ILE A 1 895 ? 22.990 17.356 3.160 1.00 93.75 895 ILE A O 1
ATOM 7069 N N . ARG A 1 896 ? 25.096 16.596 2.921 1.00 94.25 896 ARG A N 1
ATOM 7070 C CA . ARG A 1 896 ? 25.624 17.173 4.160 1.00 94.25 896 ARG A CA 1
ATOM 7071 C C . ARG A 1 896 ? 26.447 18.418 3.850 1.00 94.25 896 ARG A C 1
ATOM 7073 O O . ARG A 1 896 ? 27.569 18.326 3.363 1.00 94.25 896 ARG A O 1
ATOM 7080 N N . LEU A 1 897 ? 25.892 19.585 4.152 1.00 92.56 897 LEU A N 1
ATOM 7081 C CA . LEU A 1 897 ? 26.545 20.881 3.995 1.00 92.56 897 LEU A CA 1
ATOM 7082 C C . LEU A 1 897 ? 27.320 21.206 5.278 1.00 92.56 897 LEU A C 1
ATOM 7084 O O . LEU A 1 897 ? 26.746 21.196 6.367 1.00 92.56 897 LEU A O 1
ATOM 7088 N N . SER A 1 898 ? 28.618 21.497 5.180 1.00 90.19 898 SER A N 1
ATOM 7089 C CA . SER A 1 898 ? 29.402 21.859 6.367 1.00 90.19 898 SER A CA 1
ATOM 7090 C C . SER A 1 898 ? 28.942 23.203 6.934 1.00 90.19 898 SER A C 1
ATOM 7092 O O . SER A 1 898 ? 28.637 24.136 6.186 1.00 90.19 898 SER A O 1
ATOM 7094 N N . HIS A 1 899 ? 28.931 23.323 8.260 1.00 88.50 899 HIS A N 1
ATOM 7095 C CA . HIS A 1 899 ? 28.578 24.562 8.950 1.00 88.50 899 HIS A CA 1
ATOM 7096 C C . HIS A 1 899 ? 29.407 25.756 8.431 1.00 88.50 899 HIS A C 1
ATOM 7098 O O . HIS A 1 899 ? 28.838 26.789 8.075 1.00 88.50 899 HIS A O 1
ATOM 7104 N N . ALA A 1 900 ? 30.728 25.594 8.285 1.00 88.69 900 ALA A N 1
ATOM 7105 C CA . ALA A 1 900 ? 31.611 26.644 7.774 1.00 88.69 900 ALA A CA 1
ATOM 7106 C C . ALA A 1 900 ? 31.215 27.130 6.366 1.00 88.69 900 ALA A C 1
ATOM 7108 O O . ALA A 1 900 ? 31.156 28.337 6.128 1.00 88.69 900 ALA A O 1
ATOM 7109 N N . ASN A 1 901 ? 30.884 26.213 5.450 1.00 90.06 901 ASN A N 1
ATOM 7110 C CA . ASN A 1 901 ? 30.507 26.574 4.082 1.00 90.06 901 ASN A CA 1
ATOM 7111 C C . ASN A 1 901 ? 29.125 27.235 4.031 1.00 90.06 901 ASN A C 1
ATOM 7113 O O . ASN A 1 901 ? 28.940 28.198 3.288 1.00 90.06 901 ASN A O 1
ATOM 7117 N N . VAL A 1 902 ? 28.168 26.758 4.836 1.00 90.44 902 VAL A N 1
ATOM 7118 C CA . VAL A 1 902 ? 26.828 27.359 4.925 1.00 90.44 902 VAL A CA 1
ATOM 7119 C C . VAL A 1 902 ? 26.907 28.777 5.485 1.00 90.44 902 VAL A C 1
ATOM 7121 O O . VAL A 1 902 ? 26.326 29.686 4.898 1.00 90.44 902 VAL A O 1
ATOM 7124 N N . LEU A 1 903 ? 27.647 29.005 6.576 1.00 89.44 903 LEU A N 1
ATOM 7125 C CA . LEU A 1 903 ? 27.811 30.355 7.119 1.00 89.44 903 LEU A CA 1
ATOM 7126 C C . LEU A 1 903 ? 28.530 31.281 6.144 1.00 89.44 903 LEU A C 1
ATOM 7128 O O . LEU A 1 903 ? 28.038 32.381 5.912 1.00 89.44 903 LEU A O 1
ATOM 7132 N N . ALA A 1 904 ? 29.630 30.836 5.531 1.00 90.88 904 ALA A N 1
ATOM 7133 C CA . ALA A 1 904 ? 30.342 31.637 4.540 1.00 90.88 904 ALA A CA 1
ATOM 7134 C C . ALA A 1 904 ? 29.426 32.027 3.367 1.00 90.88 904 ALA A C 1
ATOM 7136 O O . ALA A 1 904 ? 29.427 33.181 2.941 1.00 90.88 904 ALA A O 1
ATOM 7137 N N . PHE A 1 905 ? 28.597 31.094 2.887 1.00 92.69 905 PHE A N 1
ATOM 7138 C CA . PHE A 1 905 ? 27.602 31.348 1.845 1.00 92.69 905 PHE A CA 1
ATOM 7139 C C . PHE A 1 905 ? 26.539 32.368 2.284 1.00 92.69 905 PHE A C 1
ATOM 7141 O O . PHE A 1 905 ? 26.256 33.316 1.547 1.00 92.69 905 PHE A O 1
ATOM 7148 N N . LEU A 1 906 ? 25.970 32.208 3.485 1.00 91.62 906 LEU A N 1
ATOM 7149 C CA . LEU A 1 906 ? 24.934 33.100 4.014 1.00 91.62 906 LEU A CA 1
ATOM 7150 C C . LEU A 1 906 ? 25.471 34.502 4.323 1.00 91.62 906 LEU A C 1
ATOM 7152 O O . LEU A 1 906 ? 24.778 35.486 4.074 1.00 91.62 906 LEU A O 1
ATOM 7156 N N . GLU A 1 907 ? 26.681 34.612 4.867 1.00 91.56 907 GLU A N 1
ATOM 7157 C CA . GLU A 1 907 ? 27.303 35.886 5.242 1.00 91.56 907 GLU A CA 1
ATOM 7158 C C . GLU A 1 907 ? 27.759 36.663 4.011 1.00 91.56 907 GLU A C 1
ATOM 7160 O O . GLU A 1 907 ? 27.438 37.845 3.893 1.00 91.56 907 GLU A O 1
ATOM 7165 N N . LYS A 1 908 ? 28.395 35.993 3.042 1.00 92.88 908 LYS A N 1
ATOM 7166 C CA . LYS A 1 908 ? 28.778 36.603 1.760 1.00 92.88 908 LYS A CA 1
ATOM 7167 C C . LYS A 1 908 ? 27.583 37.231 1.034 1.00 92.88 908 LYS A C 1
ATOM 7169 O O . LYS A 1 908 ? 27.733 38.270 0.398 1.00 92.88 908 LYS A O 1
ATOM 7174 N N . ASN A 1 909 ? 26.407 36.615 1.151 1.00 92.31 909 ASN A N 1
ATOM 7175 C CA . ASN A 1 909 ? 25.185 37.043 0.474 1.00 92.31 909 ASN A CA 1
ATOM 7176 C C . ASN A 1 909 ? 24.221 37.855 1.366 1.00 92.31 909 ASN A C 1
ATOM 7178 O O . ASN A 1 909 ? 23.147 38.230 0.906 1.00 92.31 909 ASN A O 1
ATOM 7182 N N . ASN A 1 910 ? 24.586 38.164 2.618 1.00 92.00 910 ASN A N 1
ATOM 7183 C CA . ASN A 1 910 ? 23.743 38.868 3.602 1.00 92.00 910 ASN A CA 1
ATOM 7184 C C . ASN A 1 910 ? 22.389 38.185 3.915 1.00 92.00 910 ASN A C 1
ATOM 7186 O O . ASN A 1 910 ? 21.423 38.852 4.273 1.00 92.00 910 ASN A O 1
ATOM 7190 N N . LEU A 1 911 ? 22.317 36.853 3.831 1.00 90.50 911 LEU A N 1
ATOM 7191 C CA . LEU A 1 911 ? 21.077 36.068 3.964 1.00 90.50 911 LEU A CA 1
ATOM 7192 C C . LEU A 1 911 ? 20.851 35.460 5.357 1.00 90.50 911 LEU A C 1
ATOM 7194 O O . LEU A 1 911 ? 19.816 34.845 5.608 1.00 90.50 911 LEU A O 1
ATOM 7198 N N . LYS A 1 912 ? 21.813 35.591 6.278 1.00 87.88 912 LYS A N 1
ATOM 7199 C CA . LYS A 1 912 ? 21.798 34.885 7.574 1.00 87.88 912 LYS A CA 1
ATOM 7200 C C . LYS A 1 912 ? 20.529 35.152 8.390 1.00 87.88 912 LYS A C 1
ATOM 7202 O O . LYS A 1 912 ? 19.921 34.214 8.897 1.00 87.88 912 LYS A O 1
ATOM 7207 N N . ARG A 1 913 ? 20.126 36.421 8.518 1.00 87.75 913 ARG A N 1
ATOM 7208 C CA . ARG A 1 913 ? 18.949 36.814 9.311 1.00 87.75 913 ARG A CA 1
ATOM 7209 C C . ARG A 1 913 ? 17.662 36.239 8.721 1.00 87.75 913 ARG A C 1
ATOM 7211 O O . ARG A 1 913 ? 16.899 35.607 9.449 1.00 87.75 913 ARG A O 1
ATOM 7218 N N . ASP A 1 914 ? 17.469 36.422 7.420 1.00 85.88 914 ASP A N 1
ATOM 7219 C CA . ASP A 1 914 ? 16.259 36.006 6.708 1.00 85.88 914 ASP A CA 1
ATOM 7220 C C . ASP A 1 914 ? 16.124 34.480 6.690 1.00 85.88 914 ASP A C 1
ATOM 7222 O O . ASP A 1 914 ? 15.033 33.940 6.895 1.00 85.88 914 ASP A O 1
ATOM 7226 N N . PHE A 1 915 ? 17.246 33.766 6.545 1.00 86.81 915 PHE A N 1
ATOM 7227 C CA . PHE A 1 915 ? 17.277 32.309 6.624 1.00 86.81 915 PHE A CA 1
ATOM 7228 C C . PHE A 1 915 ? 16.882 31.800 8.017 1.00 86.81 915 PHE A C 1
ATOM 7230 O O . PHE A 1 915 ? 16.028 30.921 8.132 1.00 86.81 915 PHE A O 1
ATOM 7237 N N . VAL A 1 916 ? 17.438 32.377 9.090 1.00 86.44 916 VAL A N 1
ATOM 7238 C CA . VAL A 1 916 ? 17.088 31.998 10.472 1.00 86.44 916 VAL A CA 1
ATOM 7239 C C . VAL A 1 916 ? 15.615 32.287 10.776 1.00 86.44 916 VAL A C 1
ATOM 7241 O O . VAL A 1 916 ? 14.943 31.454 11.390 1.00 86.44 916 VAL A O 1
ATOM 7244 N N . GLU A 1 917 ? 15.083 33.433 10.341 1.00 85.62 917 GLU A N 1
ATOM 7245 C CA . GLU A 1 917 ? 13.664 33.765 10.523 1.00 85.62 917 GLU A CA 1
ATOM 7246 C C . GLU A 1 917 ? 12.750 32.792 9.765 1.00 85.62 917 GLU A C 1
ATOM 7248 O O . GLU A 1 917 ? 11.786 32.274 10.339 1.00 85.62 917 GLU A O 1
ATOM 7253 N N . SER A 1 918 ? 13.088 32.478 8.512 1.00 86.38 918 SER A N 1
ATOM 7254 C CA . SER A 1 918 ? 12.352 31.507 7.695 1.00 86.38 918 SER A CA 1
ATOM 7255 C C . SER A 1 918 ? 12.341 30.126 8.348 1.00 86.38 918 SER A C 1
ATOM 7257 O O . SER A 1 918 ? 11.281 29.517 8.496 1.00 86.38 918 SER A O 1
ATOM 7259 N N . MET A 1 919 ? 13.490 29.659 8.845 1.00 84.75 919 MET A N 1
ATOM 7260 C CA . MET A 1 919 ? 13.593 28.373 9.540 1.00 84.75 919 MET A CA 1
ATOM 7261 C C . MET A 1 919 ? 12.752 28.321 10.823 1.00 84.75 919 MET A C 1
ATOM 7263 O O . MET A 1 919 ? 12.148 27.283 11.100 1.00 84.75 919 MET A O 1
ATOM 7267 N N . ARG A 1 920 ? 12.640 29.420 11.586 1.00 85.31 920 ARG A N 1
ATOM 7268 C CA . ARG A 1 920 ? 11.745 29.490 12.763 1.00 85.31 920 ARG A CA 1
ATOM 7269 C C . ARG A 1 920 ? 10.279 29.325 12.373 1.00 85.31 920 ARG A C 1
ATOM 7271 O O . ARG A 1 920 ? 9.582 28.512 12.976 1.00 85.31 920 ARG A O 1
ATOM 7278 N N . LYS A 1 921 ? 9.822 30.050 11.349 1.00 87.25 921 LYS A N 1
ATOM 7279 C CA . LYS A 1 921 ? 8.434 29.964 10.863 1.00 87.25 921 LYS A CA 1
ATOM 7280 C C . LYS A 1 921 ? 8.120 28.587 10.273 1.00 87.25 921 LYS A C 1
ATOM 7282 O O . LYS A 1 921 ? 7.076 28.026 10.586 1.00 87.25 921 LYS A O 1
ATOM 7287 N N . ILE A 1 922 ? 9.034 28.002 9.495 1.00 86.88 922 ILE A N 1
ATOM 7288 C CA . ILE A 1 922 ? 8.887 26.637 8.959 1.00 86.88 922 ILE A CA 1
ATOM 7289 C C . ILE A 1 922 ? 8.761 25.621 10.099 1.00 86.88 922 ILE A C 1
ATOM 7291 O O . ILE A 1 922 ? 7.889 24.758 10.050 1.00 86.88 922 ILE A O 1
ATOM 7295 N N . ARG A 1 923 ? 9.594 25.724 11.143 1.00 83.62 923 ARG A N 1
ATOM 7296 C CA . ARG A 1 923 ? 9.505 24.841 12.318 1.00 83.62 923 ARG A CA 1
ATOM 7297 C C . ARG A 1 923 ? 8.187 24.999 13.067 1.00 83.62 923 ARG A C 1
ATOM 7299 O O . ARG A 1 923 ? 7.620 23.992 13.467 1.00 83.62 923 ARG A O 1
ATOM 7306 N N . PHE A 1 924 ? 7.689 26.224 13.223 1.00 85.50 924 PHE A N 1
ATOM 7307 C CA . PHE A 1 924 ? 6.364 26.465 13.793 1.00 85.50 924 PHE A CA 1
ATOM 7308 C C . PHE A 1 924 ? 5.263 25.799 12.955 1.00 85.50 924 PHE A C 1
ATOM 7310 O O . PHE A 1 924 ? 4.515 24.981 13.479 1.00 85.50 924 PHE A O 1
ATOM 7317 N N . LEU A 1 925 ? 5.225 26.063 11.643 1.00 87.88 925 LEU A N 1
ATOM 7318 C CA . LEU A 1 925 ? 4.243 25.465 10.732 1.00 87.88 925 LEU A CA 1
ATOM 7319 C C . LEU A 1 925 ? 4.276 23.933 10.782 1.00 87.88 925 LEU A C 1
ATOM 7321 O O . LEU A 1 925 ? 3.223 23.299 10.792 1.00 87.88 925 LEU A O 1
ATOM 7325 N N . ARG A 1 926 ? 5.466 23.332 10.899 1.00 84.81 926 ARG A N 1
ATOM 7326 C CA . ARG A 1 926 ? 5.622 21.877 11.025 1.00 84.81 926 ARG A CA 1
ATOM 7327 C C . ARG A 1 926 ? 4.957 21.285 12.260 1.00 84.81 926 ARG A C 1
ATOM 7329 O O . ARG A 1 926 ? 4.577 20.127 12.209 1.00 84.81 926 ARG A O 1
ATOM 7336 N N . LYS A 1 927 ? 4.813 22.034 13.355 1.00 81.06 927 LYS A N 1
ATOM 7337 C CA . LYS A 1 927 ? 4.131 21.551 14.569 1.00 81.06 927 LYS A CA 1
ATOM 7338 C C . LYS A 1 927 ? 2.607 21.559 14.423 1.00 81.06 927 LYS A C 1
ATOM 7340 O O . LYS A 1 927 ? 1.918 20.904 15.194 1.00 81.06 927 LYS A O 1
ATOM 7345 N N . THR A 1 928 ? 2.073 22.286 13.443 1.00 85.00 928 THR A N 1
ATOM 7346 C CA . THR A 1 928 ? 0.624 22.407 13.247 1.00 85.00 928 THR A CA 1
ATOM 7347 C C . THR A 1 928 ? 0.048 21.182 12.536 1.00 85.00 928 THR A C 1
ATOM 7349 O O . THR A 1 928 ? 0.670 20.631 11.627 1.00 85.00 928 THR A O 1
ATOM 7352 N N . TRP A 1 929 ? -1.184 20.795 12.879 1.00 84.19 929 TRP A N 1
ATOM 7353 C CA . TRP A 1 929 ? -1.886 19.693 12.206 1.00 84.19 929 TRP A CA 1
ATOM 7354 C C . TRP A 1 929 ? -2.094 19.958 10.707 1.00 84.19 929 TRP A C 1
ATOM 7356 O O . TRP A 1 929 ? -1.998 19.038 9.894 1.00 84.19 929 TRP A O 1
ATOM 7366 N N . LEU A 1 930 ? -2.338 21.218 10.326 1.00 87.31 930 LEU A N 1
ATOM 7367 C CA . LEU A 1 930 ? -2.634 21.588 8.942 1.00 87.31 930 LEU A CA 1
ATOM 7368 C C . LEU A 1 930 ? -1.408 21.481 8.022 1.00 87.31 930 LEU A C 1
ATOM 7370 O O . LEU A 1 930 ? -1.536 20.992 6.903 1.00 87.31 930 LEU A O 1
ATOM 7374 N N . PHE A 1 931 ? -0.230 21.907 8.490 1.00 87.81 931 PHE A N 1
ATOM 7375 C CA . PHE A 1 931 ? 0.974 22.027 7.655 1.00 87.81 931 PHE A CA 1
ATOM 7376 C C . PHE A 1 931 ? 2.092 21.029 8.001 1.00 87.81 931 PHE A C 1
ATOM 7378 O O . PHE A 1 931 ? 3.087 20.959 7.278 1.00 87.81 931 PHE A O 1
ATOM 7385 N N . GLY A 1 932 ? 1.968 20.256 9.083 1.00 79.69 932 GLY A N 1
ATOM 7386 C CA . GLY A 1 932 ? 3.026 19.361 9.572 1.00 79.69 932 GLY A CA 1
ATOM 7387 C C . GLY A 1 932 ? 3.279 18.101 8.748 1.00 79.69 932 GLY A C 1
ATOM 7388 O O . GLY A 1 932 ? 4.355 17.515 8.830 1.00 79.69 932 GLY A O 1
ATOM 7389 N N . GLU A 1 933 ? 2.320 17.697 7.923 1.00 79.00 933 GLU A N 1
ATOM 7390 C CA . GLU A 1 933 ? 2.324 16.398 7.258 1.00 79.00 933 GLU A CA 1
ATOM 7391 C C . GLU A 1 933 ? 2.521 16.537 5.749 1.00 79.00 933 GLU A C 1
ATOM 7393 O O . GLU A 1 933 ? 1.737 17.222 5.098 1.00 79.00 933 GLU A O 1
ATOM 7398 N N . ALA A 1 934 ? 3.532 15.854 5.197 1.00 75.69 934 ALA A N 1
ATOM 7399 C CA . ALA A 1 934 ? 3.788 15.738 3.753 1.00 75.69 934 ALA A CA 1
ATOM 7400 C C . ALA A 1 934 ? 3.906 17.077 2.986 1.00 75.69 934 ALA A C 1
ATOM 7402 O O . ALA A 1 934 ? 3.919 17.104 1.754 1.00 75.69 934 ALA A O 1
ATOM 7403 N N . THR A 1 935 ? 4.052 18.192 3.708 1.00 84.88 935 THR A N 1
ATOM 7404 C CA . THR A 1 935 ? 4.317 19.518 3.153 1.00 84.88 935 THR A CA 1
ATOM 7405 C C . THR A 1 935 ? 5.814 19.718 2.984 1.00 84.88 935 THR A C 1
ATOM 7407 O O . THR A 1 935 ? 6.574 19.692 3.959 1.00 84.88 935 THR A O 1
ATOM 7410 N N . THR A 1 936 ? 6.273 19.944 1.752 1.00 86.38 936 THR A N 1
ATOM 7411 C CA . THR A 1 936 ? 7.704 20.121 1.501 1.00 86.38 936 THR A CA 1
ATOM 7412 C C . THR A 1 936 ? 8.215 21.411 2.131 1.00 86.38 936 THR A C 1
ATOM 7414 O O . THR A 1 936 ? 7.500 22.404 2.299 1.00 86.38 936 THR A O 1
ATOM 7417 N N . SER A 1 937 ? 9.511 21.426 2.435 1.00 82.69 937 SER A N 1
ATOM 7418 C CA . SER A 1 937 ? 10.195 22.616 2.942 1.00 82.69 937 SER A CA 1
ATOM 7419 C C . SER A 1 937 ? 10.054 23.832 2.023 1.00 82.69 937 SER A C 1
ATOM 7421 O O . SER A 1 937 ? 10.019 24.956 2.512 1.00 82.69 937 SER A O 1
ATOM 7423 N N . PHE A 1 938 ? 9.930 23.621 0.711 1.00 83.12 938 PHE A N 1
ATOM 7424 C CA . PHE A 1 938 ? 9.703 24.693 -0.254 1.00 83.12 938 PHE A CA 1
ATOM 7425 C C . PHE A 1 938 ? 8.328 25.344 -0.069 1.00 83.12 938 PHE A C 1
ATOM 7427 O O . PHE A 1 938 ? 8.226 26.564 0.082 1.00 83.12 938 PHE A O 1
ATOM 7434 N N . THR A 1 939 ? 7.273 24.529 -0.025 1.00 88.06 939 THR A N 1
ATOM 7435 C CA . THR A 1 939 ? 5.902 25.003 0.187 1.00 88.06 939 THR A CA 1
ATOM 7436 C C . THR A 1 939 ? 5.779 25.711 1.534 1.00 88.06 939 THR A C 1
ATOM 7438 O O . THR A 1 939 ? 5.233 26.813 1.604 1.00 88.06 939 THR A O 1
ATOM 7441 N N . LEU A 1 940 ? 6.375 25.143 2.587 1.00 88.62 940 LEU A N 1
ATOM 7442 C CA . LEU A 1 940 ? 6.421 25.765 3.911 1.00 88.62 940 LEU A CA 1
ATOM 7443 C C . LEU A 1 940 ? 7.202 27.080 3.920 1.00 88.62 940 LEU A C 1
ATOM 7445 O O . LEU A 1 940 ? 6.776 28.022 4.580 1.00 88.62 940 LEU A O 1
ATOM 7449 N N . ASN A 1 941 ? 8.311 27.176 3.182 1.00 87.12 941 ASN A N 1
ATOM 7450 C CA . ASN A 1 941 ? 9.070 28.419 3.061 1.00 87.12 941 ASN A CA 1
ATOM 7451 C C . ASN A 1 941 ? 8.224 29.523 2.411 1.00 87.12 941 ASN A C 1
ATOM 7453 O O . ASN A 1 941 ? 8.192 30.649 2.904 1.00 87.12 941 ASN A O 1
ATOM 7457 N N . ARG A 1 942 ? 7.478 29.200 1.350 1.00 87.56 942 ARG A N 1
ATOM 7458 C CA . ARG A 1 942 ? 6.565 30.145 0.690 1.00 87.56 942 ARG A CA 1
ATOM 7459 C C . ARG A 1 942 ? 5.446 30.614 1.627 1.00 87.56 942 ARG A C 1
ATOM 7461 O O . ARG A 1 942 ? 5.203 31.814 1.716 1.00 87.56 942 ARG A O 1
ATOM 7468 N N . ILE A 1 943 ? 4.832 29.695 2.378 1.00 89.75 943 ILE A N 1
ATOM 7469 C CA . ILE A 1 943 ? 3.810 30.032 3.385 1.00 89.75 943 ILE A CA 1
ATOM 7470 C C . ILE A 1 943 ? 4.420 30.902 4.492 1.00 89.75 943 ILE A C 1
ATOM 7472 O O . ILE A 1 943 ? 3.852 31.932 4.847 1.00 89.75 943 ILE A O 1
ATOM 7476 N N . ALA A 1 944 ? 5.605 30.550 4.995 1.00 88.88 944 ALA A N 1
ATOM 7477 C CA . ALA A 1 944 ? 6.297 31.286 6.050 1.00 88.88 944 ALA A CA 1
ATOM 7478 C C . ALA A 1 944 ? 6.539 32.766 5.700 1.00 88.88 944 ALA A C 1
ATOM 7480 O O . ALA A 1 944 ? 6.409 33.625 6.573 1.00 88.88 944 ALA A O 1
ATOM 7481 N N . HIS A 1 945 ? 6.841 33.080 4.437 1.00 87.12 945 HIS A N 1
ATOM 7482 C CA . HIS A 1 945 ? 7.008 34.463 3.974 1.00 87.12 945 HIS A CA 1
ATOM 7483 C C . HIS A 1 945 ? 5.691 35.255 3.940 1.00 87.12 945 HIS A C 1
ATOM 7485 O O . HIS A 1 945 ? 5.719 36.480 4.021 1.00 87.12 945 HIS A O 1
ATOM 7491 N N . SER A 1 946 ? 4.546 34.571 3.862 1.00 88.12 946 SER A N 1
ATOM 7492 C CA . SER A 1 946 ? 3.211 35.188 3.846 1.00 88.12 946 SER A CA 1
ATOM 7493 C C . SER A 1 946 ? 2.555 35.329 5.228 1.00 88.12 946 SER A C 1
ATOM 7495 O O . SER A 1 946 ? 1.531 35.998 5.349 1.00 88.12 946 SER A O 1
ATOM 7497 N N . LEU A 1 947 ? 3.135 34.740 6.284 1.00 89.75 947 LEU A N 1
ATOM 7498 C CA . LEU A 1 947 ? 2.590 34.840 7.642 1.00 89.75 947 LEU A CA 1
ATOM 7499 C C . LEU A 1 947 ? 2.760 36.254 8.206 1.00 89.75 947 LEU A C 1
ATOM 7501 O O . LEU A 1 947 ? 3.883 36.747 8.357 1.00 89.75 947 LEU A O 1
ATOM 7505 N N . THR A 1 948 ? 1.646 36.864 8.610 1.00 90.56 948 THR A N 1
ATOM 7506 C CA . THR A 1 948 ? 1.627 38.172 9.280 1.00 90.56 948 THR A CA 1
ATOM 7507 C C . THR A 1 948 ? 1.228 38.016 10.753 1.00 90.56 948 THR A C 1
ATOM 7509 O O . THR A 1 948 ? 0.137 37.521 11.028 1.00 90.56 948 THR A O 1
ATOM 7512 N N . PRO A 1 949 ? 2.091 38.376 11.724 1.00 91.75 949 PRO A N 1
ATOM 7513 C CA . PRO A 1 949 ? 1.771 38.229 13.142 1.00 91.75 949 PRO A CA 1
ATOM 7514 C C . PRO A 1 949 ? 0.727 39.260 13.598 1.00 91.75 949 PRO A C 1
ATOM 7516 O O . PRO A 1 949 ? 0.756 40.417 13.178 1.00 91.75 949 PRO A O 1
ATOM 7519 N N . MET A 1 950 ? -0.161 38.853 14.502 1.00 92.38 950 MET A N 1
ATOM 7520 C CA . MET A 1 950 ? -1.175 39.687 15.149 1.00 92.38 950 MET A CA 1
ATOM 7521 C C . MET A 1 950 ? -1.335 39.271 16.617 1.00 92.38 950 MET A C 1
ATOM 7523 O O . MET A 1 950 ? -1.284 38.089 16.934 1.00 92.38 950 MET A O 1
ATOM 7527 N N . MET A 1 951 ? -1.584 40.228 17.513 1.00 94.75 951 MET A N 1
ATOM 7528 C CA . MET A 1 951 ? -2.016 39.936 18.885 1.00 94.75 951 MET A CA 1
ATOM 7529 C C . MET A 1 951 ? -3.539 40.002 19.002 1.00 94.75 951 MET A C 1
ATOM 7531 O O . MET A 1 951 ? -4.149 41.011 18.633 1.00 94.75 951 MET A O 1
ATOM 7535 N N . PHE A 1 952 ? -4.147 38.938 19.528 1.00 93.69 952 PHE A N 1
ATOM 7536 C CA . PHE A 1 952 ? -5.581 38.849 19.773 1.00 93.69 952 PHE A CA 1
ATOM 7537 C C . PHE A 1 952 ? -5.873 38.999 21.269 1.00 93.69 952 PHE A C 1
ATOM 7539 O O . PHE A 1 952 ? -5.612 38.102 22.065 1.00 93.69 952 PHE A O 1
ATOM 7546 N N . GLU A 1 953 ? -6.356 40.179 21.655 1.00 94.75 953 GLU A N 1
ATOM 7547 C CA . GLU A 1 953 ? -6.570 40.541 23.060 1.00 94.75 953 GLU A CA 1
ATOM 7548 C C . GLU A 1 953 ? -7.700 39.746 23.720 1.00 94.75 953 GLU A C 1
ATOM 7550 O O . GLU A 1 953 ? -8.734 39.500 23.099 1.00 94.75 953 GLU A O 1
ATOM 7555 N N . VAL A 1 954 ? -7.525 39.407 25.000 1.00 93.00 954 VAL A N 1
ATOM 7556 C CA . VAL A 1 954 ? -8.508 38.656 25.796 1.00 93.00 954 VAL A CA 1
ATOM 7557 C C . VAL A 1 954 ? -9.914 39.265 25.727 1.00 93.00 954 VAL A C 1
ATOM 7559 O O . VAL A 1 954 ? -10.102 40.476 25.858 1.00 93.00 954 VAL A O 1
ATOM 7562 N N . GLY A 1 955 ? -10.922 38.417 25.518 1.00 87.81 955 GLY A N 1
ATOM 7563 C CA . GLY A 1 955 ? -12.330 38.811 25.440 1.00 87.81 955 GLY A CA 1
ATOM 7564 C C . GLY A 1 955 ? -12.726 39.540 24.153 1.00 87.81 955 GLY A C 1
ATOM 7565 O O . GLY A 1 955 ? -13.913 39.798 23.955 1.00 87.81 955 GLY A O 1
ATOM 7566 N N . ARG A 1 956 ? -11.778 39.857 23.261 1.00 90.94 956 ARG A N 1
ATOM 7567 C CA . ARG A 1 956 ? -12.085 40.411 21.941 1.00 90.94 956 ARG A CA 1
ATOM 7568 C C . ARG A 1 956 ? -12.729 39.332 21.070 1.00 90.94 956 ARG A C 1
ATOM 7570 O O . ARG A 1 956 ? -12.274 38.191 21.045 1.00 90.94 956 ARG A O 1
ATOM 7577 N N . GLU A 1 957 ? -13.758 39.723 20.328 1.00 89.69 957 GLU A N 1
ATOM 7578 C CA . GLU A 1 957 ? -14.403 38.883 19.321 1.00 89.69 957 GLU A CA 1
ATOM 7579 C C . GLU A 1 957 ? -14.012 39.330 17.911 1.00 89.69 957 GLU A C 1
ATOM 7581 O O . GLU A 1 957 ? -13.763 40.513 17.649 1.00 89.69 957 GLU A O 1
ATOM 7586 N N . MET A 1 958 ? -13.942 38.362 17.004 1.00 90.19 958 MET A N 1
ATOM 7587 C CA . MET A 1 958 ? -13.682 38.555 15.585 1.00 90.19 958 MET A CA 1
ATOM 7588 C C . MET A 1 958 ? -14.691 37.728 14.789 1.00 90.19 958 MET A C 1
ATOM 7590 O O . MET A 1 958 ? -14.808 36.525 15.014 1.00 90.19 958 MET A O 1
ATOM 7594 N N . SER A 1 959 ? -15.403 38.361 13.854 1.00 87.50 959 SER A N 1
ATOM 7595 C CA . SER A 1 959 ? -16.198 37.630 12.860 1.00 87.50 959 SER A CA 1
ATOM 7596 C C . SER A 1 959 ? -15.256 36.833 11.968 1.00 87.50 959 SER A C 1
ATOM 7598 O O . SER A 1 959 ? -14.302 37.391 11.416 1.00 87.50 959 SER A O 1
ATOM 7600 N N . ILE A 1 960 ? -15.511 35.532 11.835 1.00 84.56 960 ILE A N 1
ATOM 7601 C CA . ILE A 1 960 ? -14.672 34.666 11.006 1.00 84.56 960 ILE A CA 1
ATOM 7602 C C . ILE A 1 960 ? -14.951 34.930 9.518 1.00 84.56 960 ILE A C 1
ATOM 7604 O O . ILE A 1 960 ? -14.031 34.870 8.707 1.00 84.56 960 ILE A O 1
ATOM 7608 N N . SER A 1 961 ? -16.193 35.277 9.164 1.00 74.56 961 SER A N 1
ATOM 7609 C CA . SER A 1 961 ? -16.649 35.475 7.779 1.00 74.56 961 SER A CA 1
ATOM 7610 C C . SER A 1 961 ? -16.241 36.821 7.168 1.00 74.56 961 SER A C 1
ATOM 7612 O O . SER A 1 961 ? -16.239 36.973 5.948 1.00 74.56 961 SER A O 1
ATOM 7614 N N . ASP A 1 962 ? -15.907 37.814 7.996 1.00 67.81 962 ASP A N 1
ATOM 7615 C CA . ASP A 1 962 ? -15.668 39.190 7.531 1.00 67.81 962 ASP A CA 1
ATOM 7616 C C . ASP A 1 962 ? -14.279 39.373 6.896 1.00 67.81 962 ASP A C 1
ATOM 7618 O O . ASP A 1 962 ? -14.029 40.367 6.210 1.00 67.81 962 ASP A O 1
ATOM 7622 N N . GLN A 1 963 ? -13.356 38.436 7.126 1.00 68.69 963 GLN A N 1
ATOM 7623 C CA . GLN A 1 963 ? -11.984 38.496 6.623 1.00 68.69 963 GLN A CA 1
ATOM 7624 C C . GLN A 1 963 ? -11.648 37.199 5.892 1.00 68.69 963 GLN A C 1
ATOM 7626 O O . GLN A 1 963 ? -11.660 36.133 6.497 1.00 68.69 963 GLN A O 1
ATOM 7631 N N . LYS A 1 964 ? -11.310 37.285 4.596 1.00 77.44 964 LYS A N 1
ATOM 7632 C CA . LYS A 1 964 ? -10.822 36.150 3.788 1.00 77.44 964 LYS A CA 1
ATOM 7633 C C . LYS A 1 964 ? -9.396 35.757 4.185 1.00 77.44 964 LYS A C 1
ATOM 7635 O O . LYS A 1 964 ? -8.462 35.869 3.397 1.00 77.44 964 LYS A O 1
ATOM 7640 N N . SER A 1 965 ? -9.241 35.326 5.424 1.00 87.25 965 SER A N 1
ATOM 7641 C CA . SER A 1 965 ? -7.959 35.004 6.027 1.00 87.25 965 SER A CA 1
ATOM 7642 C C . SER A 1 965 ? -8.073 33.683 6.762 1.00 87.25 965 SER A C 1
ATOM 7644 O O . SER A 1 965 ? -9.093 33.393 7.394 1.00 87.25 965 SER A O 1
ATOM 7646 N N . LEU A 1 966 ? -7.002 32.900 6.704 1.00 91.12 966 LEU A N 1
ATOM 7647 C CA . LEU A 1 966 ? -6.805 31.776 7.602 1.00 91.12 966 LEU A CA 1
ATOM 7648 C C . LEU A 1 966 ? -5.972 32.247 8.796 1.00 91.12 966 LEU A C 1
ATOM 7650 O O . LEU A 1 966 ? -4.997 32.985 8.632 1.00 91.12 966 LEU A O 1
ATOM 7654 N N . TRP A 1 967 ? -6.338 31.813 9.994 1.00 92.25 967 TRP A N 1
ATOM 7655 C CA . TRP A 1 967 ? -5.668 32.192 11.232 1.00 92.25 967 TRP A CA 1
ATOM 7656 C C . TRP A 1 967 ? -5.063 30.969 11.895 1.00 92.25 967 TRP A C 1
ATOM 7658 O O . TRP A 1 967 ? -5.738 29.954 12.055 1.00 92.25 967 TRP A O 1
ATOM 7668 N N . VAL A 1 968 ? -3.803 31.079 12.304 1.00 93.56 968 VAL A N 1
ATOM 7669 C CA . VAL A 1 968 ? -3.073 30.026 13.013 1.00 93.56 968 VAL A CA 1
ATOM 7670 C C . VAL A 1 968 ? -2.719 30.533 14.404 1.00 93.56 968 VAL A C 1
ATOM 7672 O O . VAL A 1 968 ? -2.038 31.550 14.542 1.00 93.56 968 VAL A O 1
ATOM 7675 N N . VAL A 1 969 ? -3.175 29.829 15.434 1.00 93.25 969 VAL A N 1
ATOM 7676 C CA . VAL A 1 969 ? -2.862 30.117 16.835 1.00 93.25 969 VAL A CA 1
ATOM 7677 C C . VAL A 1 969 ? -1.421 29.699 17.106 1.00 93.25 969 VAL A C 1
ATOM 7679 O O . VAL A 1 969 ? -1.070 28.544 16.882 1.00 93.25 969 VAL A O 1
ATOM 7682 N N . SER A 1 970 ? -0.575 30.625 17.564 1.00 89.50 970 SER A N 1
ATOM 7683 C CA . SER A 1 970 ? 0.831 30.326 17.895 1.00 89.50 970 SER A CA 1
ATOM 7684 C C . SER A 1 970 ? 1.110 30.230 19.397 1.00 89.50 970 SER A C 1
ATOM 7686 O O . SER A 1 970 ? 2.263 30.167 19.817 1.00 89.50 970 SER A O 1
ATOM 7688 N N . GLY A 1 971 ? 0.063 30.343 20.208 1.00 88.81 971 GLY A N 1
ATOM 7689 C CA . GLY A 1 971 ? 0.093 30.299 21.663 1.00 88.81 971 GLY A CA 1
ATOM 7690 C C . GLY A 1 971 ? -1.179 30.925 22.226 1.00 88.81 971 GLY A C 1
ATOM 7691 O O . GLY A 1 971 ? -1.736 31.825 21.605 1.00 88.81 971 GLY A O 1
ATOM 7692 N N . GLY A 1 972 ? -1.634 30.462 23.386 1.00 90.56 972 GLY A N 1
ATOM 7693 C CA . GLY A 1 972 ? -2.894 30.898 23.992 1.00 90.56 972 GLY A CA 1
ATOM 7694 C C . GLY A 1 972 ? -4.088 30.005 23.632 1.00 90.56 972 GLY A C 1
ATOM 7695 O O . GLY A 1 972 ? -3.905 28.881 23.154 1.00 90.56 972 GLY A O 1
ATOM 7696 N N . GLN A 1 973 ? -5.308 30.512 23.842 1.00 93.38 973 GLN A N 1
ATOM 7697 C CA . GLN A 1 973 ? -6.557 29.789 23.582 1.00 93.38 973 GLN A CA 1
ATOM 7698 C C . GLN A 1 973 ? -7.624 30.652 22.895 1.00 93.38 973 GLN A C 1
ATOM 7700 O O . GLN A 1 973 ? -7.896 31.790 23.294 1.00 93.38 973 GLN A O 1
ATOM 7705 N N . VAL A 1 974 ? -8.290 30.068 21.895 1.00 95.06 974 VAL A N 1
ATOM 7706 C CA . VAL A 1 974 ? -9.375 30.694 21.124 1.00 95.06 974 VAL A CA 1
ATOM 7707 C C . VAL A 1 974 ? -10.605 29.792 21.119 1.00 95.06 974 VAL A C 1
ATOM 7709 O O . VAL A 1 974 ? -10.525 28.642 20.704 1.00 95.06 974 VAL A O 1
ATOM 7712 N N . ALA A 1 975 ? -11.761 30.320 21.513 1.00 94.19 975 ALA A N 1
ATOM 7713 C CA . ALA A 1 975 ? -13.043 29.639 21.355 1.00 94.19 975 ALA A CA 1
ATOM 7714 C C . ALA A 1 975 ? -13.707 30.055 20.037 1.00 94.19 975 ALA A C 1
ATOM 7716 O O . ALA A 1 975 ? -13.793 31.248 19.732 1.00 94.19 975 ALA A O 1
ATOM 7717 N N . LEU A 1 976 ? -14.197 29.082 19.270 1.00 92.38 976 LEU A N 1
ATOM 7718 C CA . LEU A 1 976 ? -15.032 29.306 18.093 1.00 92.38 976 LEU A CA 1
ATOM 7719 C C . LEU A 1 976 ? -16.495 29.117 18.476 1.00 92.38 976 LEU A C 1
ATOM 7721 O O . LEU A 1 976 ? -16.838 28.108 19.089 1.00 92.38 976 LEU A O 1
ATOM 7725 N N . ALA A 1 977 ? -17.361 30.042 18.083 1.00 88.81 977 ALA A N 1
ATOM 7726 C CA . ALA A 1 977 ? -18.801 29.956 18.289 1.00 88.81 977 ALA A CA 1
ATOM 7727 C C . ALA A 1 977 ? -19.568 30.083 16.967 1.00 88.81 977 ALA A C 1
ATOM 7729 O O . ALA A 1 977 ? -19.073 30.707 16.029 1.00 88.81 977 ALA A O 1
ATOM 7730 N N . ASP A 1 978 ? -20.760 29.488 16.893 1.00 85.38 978 ASP A N 1
ATOM 7731 C CA . ASP A 1 978 ? -21.703 29.673 15.782 1.00 85.38 978 ASP A CA 1
ATOM 7732 C C . ASP A 1 978 ? -22.483 31.000 15.907 1.00 85.38 978 ASP A C 1
ATOM 7734 O O . ASP A 1 978 ? -22.235 31.801 16.811 1.00 85.38 978 ASP A O 1
ATOM 7738 N N . GLU A 1 979 ? -23.408 31.265 14.976 1.00 80.50 979 GLU A N 1
ATOM 7739 C CA . GLU A 1 979 ? -24.253 32.474 15.000 1.00 80.50 979 GLU A CA 1
ATOM 7740 C C . GLU A 1 979 ? -25.148 32.562 16.248 1.00 80.50 979 GLU A C 1
ATOM 7742 O O . GLU A 1 979 ? -25.459 33.664 16.699 1.00 80.50 979 GLU A O 1
ATOM 7747 N N . ASP A 1 980 ? -25.506 31.419 16.843 1.00 80.62 980 ASP A N 1
ATOM 7748 C CA . ASP A 1 980 ? -26.307 31.328 18.068 1.00 80.62 980 ASP A CA 1
ATOM 7749 C C . ASP A 1 980 ? -25.450 31.469 19.346 1.00 80.62 980 ASP A C 1
ATOM 7751 O O . ASP A 1 980 ? -25.963 31.376 20.467 1.00 80.62 980 ASP A O 1
ATOM 7755 N N . GLY A 1 981 ? -24.135 31.678 19.205 1.00 79.88 981 GLY A N 1
ATOM 7756 C CA . GLY A 1 981 ? -23.188 31.815 20.311 1.00 79.88 981 GLY A CA 1
ATOM 7757 C C . GLY A 1 981 ? -22.814 30.495 20.992 1.00 79.88 981 GLY A C 1
ATOM 7758 O O . GLY A 1 981 ? -22.208 30.515 22.070 1.00 79.88 981 GLY A O 1
ATOM 7759 N N . ARG A 1 982 ? -23.152 29.340 20.405 1.00 84.94 982 ARG A N 1
ATOM 7760 C CA . ARG A 1 982 ? -22.763 28.023 20.928 1.00 84.94 982 ARG A CA 1
ATOM 7761 C C . ARG A 1 982 ? -21.326 27.728 20.535 1.00 84.94 982 ARG A C 1
ATOM 7763 O O . ARG A 1 982 ? -20.953 27.881 19.377 1.00 84.94 982 ARG A O 1
ATOM 7770 N N . ILE A 1 983 ? -20.531 27.252 21.490 1.00 86.69 983 ILE A N 1
ATOM 7771 C CA . ILE A 1 983 ? -19.135 26.887 21.236 1.00 86.69 983 ILE A CA 1
ATOM 7772 C C . ILE A 1 983 ? -19.092 25.688 20.280 1.00 86.69 983 ILE A C 1
ATOM 7774 O O . ILE A 1 983 ? -19.639 24.614 20.551 1.00 86.69 983 ILE A O 1
ATOM 7778 N N . VAL A 1 984 ? -18.453 25.897 19.134 1.00 85.75 984 VAL A N 1
ATOM 7779 C CA . VAL A 1 984 ? -18.260 24.907 18.077 1.00 85.75 984 VAL A CA 1
ATOM 7780 C C . VAL A 1 984 ? -16.985 24.110 18.318 1.00 85.75 984 VAL A C 1
ATOM 7782 O O . VAL A 1 984 ? -17.016 22.895 18.113 1.00 85.75 984 VAL A O 1
ATOM 7785 N N . ASP A 1 985 ? -15.912 24.787 18.738 1.00 88.50 985 ASP A N 1
ATOM 7786 C CA . ASP A 1 985 ? -14.573 24.228 18.956 1.00 88.50 985 ASP A CA 1
ATOM 7787 C C . ASP A 1 985 ? -13.746 25.143 19.885 1.00 88.50 985 ASP A C 1
ATOM 7789 O O . ASP A 1 985 ? -14.003 26.348 19.953 1.00 88.50 985 ASP A O 1
ATOM 7793 N N . GLU A 1 986 ? -12.732 24.599 20.557 1.00 92.44 986 GLU A N 1
ATOM 7794 C CA . GLU A 1 986 ? -11.750 25.360 21.348 1.00 92.44 986 GLU A CA 1
ATOM 7795 C C . GLU A 1 986 ? -10.336 25.019 20.869 1.00 92.44 986 GLU A C 1
ATOM 7797 O O . GLU A 1 986 ? -9.948 23.854 20.786 1.00 92.44 986 GLU A O 1
ATOM 7802 N N . LEU A 1 987 ? -9.564 26.045 20.518 1.00 92.12 987 LEU A N 1
ATOM 7803 C CA . LEU A 1 987 ? -8.278 25.923 19.841 1.00 92.12 987 LEU A CA 1
ATOM 7804 C C . LEU A 1 987 ? -7.140 26.344 20.763 1.00 92.12 987 LEU A C 1
ATOM 7806 O O . LEU A 1 987 ? -7.150 27.456 21.288 1.00 92.12 987 LEU A O 1
ATOM 7810 N N . GLY A 1 988 ? -6.148 25.468 20.909 1.00 89.50 988 GLY A N 1
ATOM 7811 C CA . GLY A 1 988 ? -4.859 25.774 21.530 1.00 89.50 988 GLY A CA 1
ATOM 7812 C C . GLY A 1 988 ? -3.760 26.040 20.496 1.00 89.50 988 GLY A C 1
ATOM 7813 O O . GLY A 1 988 ? -4.041 26.337 19.334 1.00 89.50 988 GLY A O 1
ATOM 7814 N N . ASP A 1 989 ? -2.501 25.897 20.917 1.00 87.94 989 ASP A N 1
ATOM 7815 C CA . ASP A 1 989 ? -1.323 26.068 20.056 1.00 87.94 989 ASP A CA 1
ATOM 7816 C C . ASP A 1 989 ? -1.385 25.188 18.792 1.00 87.94 989 ASP A C 1
ATOM 7818 O O . ASP A 1 989 ? -1.752 24.012 18.839 1.00 87.94 989 ASP A O 1
ATOM 7822 N N . GLY A 1 990 ? -1.073 25.783 17.641 1.00 86.62 990 GLY A N 1
ATOM 7823 C CA . GLY A 1 990 ? -1.176 25.166 16.320 1.00 86.62 990 GLY A CA 1
ATOM 7824 C C . GLY A 1 990 ? -2.602 25.005 15.780 1.00 86.62 990 GLY A C 1
ATOM 7825 O O . GLY A 1 990 ? -2.766 24.518 14.657 1.00 86.62 990 GLY A O 1
ATOM 7826 N N . GLY A 1 991 ? -3.625 25.414 16.538 1.00 90.06 991 GLY A N 1
ATOM 7827 C CA . GLY A 1 991 ? -5.018 25.427 16.104 1.00 90.06 991 GLY A CA 1
ATOM 7828 C C . GLY A 1 991 ? -5.264 26.411 14.958 1.00 90.06 991 GLY A C 1
ATOM 7829 O O . GLY A 1 991 ? -4.632 27.464 14.877 1.00 90.06 991 GLY A O 1
ATOM 7830 N N . VAL A 1 992 ? -6.192 26.069 14.061 1.00 92.06 992 VAL A N 1
ATOM 7831 C CA . VAL A 1 992 ? -6.493 26.858 12.855 1.00 92.06 992 VAL A CA 1
ATOM 7832 C C . VAL A 1 992 ? -7.987 27.164 12.759 1.00 92.06 992 VAL A C 1
ATOM 7834 O O . VAL A 1 992 ? -8.807 26.292 13.064 1.00 92.06 992 VAL A O 1
ATOM 7837 N N . PHE A 1 993 ? -8.338 28.376 12.317 1.00 91.75 993 PHE A N 1
ATOM 7838 C CA . PHE A 1 993 ? -9.713 28.783 11.999 1.00 91.75 993 PHE A CA 1
ATOM 7839 C C . PHE A 1 993 ? -9.786 29.730 10.791 1.00 91.75 993 PHE A C 1
ATOM 7841 O O . PHE A 1 993 ? -8.798 30.376 10.437 1.00 91.75 993 PHE A O 1
ATOM 7848 N N . GLY A 1 994 ? -10.961 29.820 10.165 1.00 89.44 994 GLY A N 1
ATOM 7849 C CA . GLY A 1 994 ? -11.190 30.599 8.938 1.00 89.44 994 GLY A CA 1
ATOM 7850 C C . GLY A 1 994 ? -11.315 29.744 7.675 1.00 89.44 994 GLY A C 1
ATOM 7851 O O . GLY A 1 994 ? -11.421 30.282 6.576 1.00 89.44 994 GLY A O 1
ATOM 7852 N N . GLU A 1 995 ? -11.328 28.417 7.811 1.00 88.50 995 GLU A N 1
ATOM 7853 C CA . GLU A 1 995 ? -11.450 27.449 6.718 1.00 88.50 995 GLU A CA 1
ATOM 7854 C C . GLU A 1 995 ? -12.727 27.635 5.883 1.00 88.50 995 GLU A C 1
ATOM 7856 O O . GLU A 1 995 ? -12.705 27.426 4.667 1.00 88.50 995 GLU A O 1
ATOM 7861 N N . GLN A 1 996 ? -13.830 28.094 6.489 1.00 84.19 996 GLN A N 1
ATOM 7862 C CA . GLN A 1 996 ? -15.082 28.330 5.765 1.00 84.19 996 GLN A CA 1
ATOM 7863 C C . GLN A 1 996 ? -14.936 29.395 4.674 1.00 84.19 996 GLN A C 1
ATOM 7865 O O . GLN A 1 996 ? -15.592 29.289 3.641 1.00 84.19 996 GLN A O 1
ATOM 7870 N N . ASN A 1 997 ? -14.021 30.354 4.844 1.00 84.88 997 ASN A N 1
ATOM 7871 C CA . ASN A 1 997 ? -13.781 31.421 3.870 1.00 84.88 997 ASN A CA 1
ATOM 7872 C C . ASN A 1 997 ? -13.200 30.896 2.552 1.00 84.88 997 ASN A C 1
ATOM 7874 O O . ASN A 1 997 ? -13.280 31.580 1.531 1.00 84.88 997 ASN A O 1
ATOM 7878 N N . PHE A 1 998 ? -12.624 29.693 2.580 1.00 84.25 998 PHE A N 1
ATOM 7879 C CA . PHE A 1 998 ? -12.017 29.030 1.433 1.00 84.25 998 PHE A CA 1
ATOM 7880 C C . PHE A 1 998 ? -12.908 27.913 0.883 1.00 84.25 998 PHE A C 1
ATOM 7882 O O . PHE A 1 998 ? -13.060 27.791 -0.331 1.00 84.25 998 PHE A O 1
ATOM 7889 N N . ILE A 1 999 ? -13.523 27.117 1.766 1.00 83.56 999 ILE A N 1
ATOM 7890 C CA . ILE A 1 999 ? -14.340 25.961 1.373 1.00 83.56 999 ILE A CA 1
ATOM 7891 C C . ILE A 1 999 ? -15.751 26.366 0.936 1.00 83.56 999 ILE A C 1
ATOM 7893 O O . ILE A 1 999 ? -16.253 25.879 -0.076 1.00 83.56 999 ILE A O 1
ATOM 7897 N N . ASN A 1 1000 ? -16.403 27.252 1.691 1.00 80.50 1000 ASN A N 1
ATOM 7898 C CA . ASN A 1 1000 ? -17.746 27.729 1.383 1.00 80.50 1000 ASN A CA 1
ATOM 7899 C C . ASN A 1 1000 ? -17.873 29.226 1.708 1.00 80.50 1000 ASN A C 1
ATOM 7901 O O . ASN A 1 1000 ? -18.472 29.587 2.723 1.00 80.50 1000 ASN A O 1
ATOM 7905 N N . PRO A 1 1001 ? -17.375 30.109 0.822 1.00 76.94 1001 PRO A N 1
ATOM 7906 C CA . PRO A 1 1001 ? -17.388 31.555 1.047 1.00 76.94 1001 PRO A CA 1
ATOM 7907 C C . PRO A 1 1001 ? -18.794 32.161 1.170 1.00 76.94 1001 PRO A C 1
ATOM 7909 O O . PRO A 1 1001 ? -18.929 33.318 1.553 1.00 76.94 1001 PRO A O 1
ATOM 7912 N N . SER A 1 1002 ? -19.838 31.414 0.785 1.00 75.75 1002 SER A N 1
ATOM 7913 C CA . SER A 1 1002 ? -21.233 31.846 0.915 1.00 75.75 1002 SER A CA 1
ATOM 7914 C C . SER A 1 1002 ? -21.809 31.620 2.313 1.00 75.75 1002 SER A C 1
ATOM 7916 O O . SER A 1 1002 ? -22.851 32.188 2.636 1.00 75.75 1002 SER A O 1
ATOM 7918 N N . LEU A 1 1003 ? -21.141 30.811 3.143 1.00 74.06 1003 LEU A N 1
ATOM 7919 C CA . LEU A 1 1003 ? -21.529 30.604 4.529 1.00 74.06 1003 LEU A CA 1
ATOM 7920 C C . LEU A 1 1003 ? -21.161 31.846 5.349 1.00 74.06 1003 LEU A C 1
ATOM 7922 O O . LEU A 1 1003 ? -19.989 32.101 5.622 1.00 74.06 1003 LEU A O 1
ATOM 7926 N N . THR A 1 1004 ? -22.173 32.606 5.751 1.00 69.19 1004 THR A N 1
ATOM 7927 C CA . THR A 1 1004 ? -22.033 33.692 6.723 1.00 69.19 1004 THR A CA 1
ATOM 7928 C C . THR A 1 1004 ? -22.197 33.142 8.136 1.00 69.19 1004 THR A C 1
ATOM 7930 O O . THR A 1 1004 ? -22.947 32.186 8.328 1.00 69.19 1004 THR A O 1
ATOM 7933 N N . GLY A 1 1005 ? -21.480 33.721 9.101 1.00 71.06 1005 GLY A N 1
ATOM 7934 C CA . GLY A 1 1005 ? -21.645 33.410 10.516 1.00 71.06 1005 GLY A CA 1
ATOM 7935 C C . GLY A 1 1005 ? -20.421 32.832 11.223 1.00 71.06 1005 GLY A C 1
ATOM 7936 O O . GLY A 1 1005 ? -19.475 32.322 10.617 1.00 71.06 1005 GLY A O 1
ATOM 7937 N N . GLY A 1 1006 ? -20.483 32.891 12.553 1.00 82.56 1006 GLY A N 1
ATOM 7938 C CA . GLY A 1 1006 ? -19.479 32.368 13.470 1.00 82.56 1006 GLY A CA 1
ATOM 7939 C C . GLY A 1 1006 ? -18.434 33.395 13.915 1.00 82.56 1006 GLY A C 1
ATOM 7940 O O . GLY A 1 1006 ? -17.966 34.236 13.143 1.00 82.56 1006 GLY A O 1
ATOM 7941 N N . PHE A 1 1007 ? -18.051 33.307 15.187 1.00 90.19 1007 PHE A N 1
ATOM 7942 C CA . PHE A 1 1007 ? -17.137 34.245 15.836 1.00 90.19 1007 PHE A CA 1
ATOM 7943 C C . PHE A 1 1007 ? -15.999 33.500 16.524 1.00 90.19 1007 PHE A C 1
ATOM 7945 O O . PHE A 1 1007 ? -16.208 32.465 17.156 1.00 90.19 1007 PHE A O 1
ATOM 7952 N N . ALA A 1 1008 ? -14.793 34.048 16.428 1.00 92.62 1008 ALA A N 1
ATOM 7953 C CA . ALA A 1 1008 ? -13.658 33.641 17.240 1.00 92.62 1008 ALA A CA 1
ATOM 7954 C C . ALA A 1 1008 ? -13.533 34.590 18.437 1.00 92.62 1008 ALA A C 1
ATOM 7956 O O . ALA A 1 1008 ? -13.612 35.810 18.272 1.00 92.62 1008 ALA A O 1
ATOM 7957 N N . ARG A 1 1009 ? -13.310 34.044 19.633 1.00 93.50 1009 ARG A N 1
ATOM 7958 C CA . ARG A 1 1009 ? -13.095 34.804 20.870 1.00 93.50 1009 ARG A CA 1
ATOM 7959 C C . ARG A 1 1009 ? -11.810 34.354 21.547 1.00 93.50 1009 ARG A C 1
ATOM 7961 O O . ARG A 1 1009 ? -11.638 33.170 21.825 1.00 93.50 1009 ARG A O 1
ATOM 7968 N N . ALA A 1 1010 ? -10.932 35.300 21.856 1.00 93.31 1010 ALA A N 1
ATOM 7969 C CA . ALA A 1 1010 ? -9.747 35.037 22.666 1.00 93.31 1010 ALA A CA 1
ATOM 7970 C C . ALA A 1 1010 ? -10.144 34.772 24.127 1.00 93.31 1010 ALA A C 1
ATOM 7972 O O . ALA A 1 1010 ? -10.748 35.636 24.771 1.00 93.31 1010 ALA A O 1
ATOM 7973 N N . LEU A 1 1011 ? -9.795 33.598 24.660 1.00 92.44 1011 LEU A N 1
ATOM 7974 C CA . LEU A 1 1011 ? -9.988 33.273 26.081 1.00 92.44 1011 LEU A CA 1
ATOM 7975 C C . LEU A 1 1011 ? -8.876 33.872 26.956 1.00 92.44 1011 LEU A C 1
ATOM 7977 O O . LEU A 1 1011 ? -9.093 34.176 28.126 1.00 92.44 1011 LEU A O 1
ATOM 7981 N N . GLU A 1 1012 ? -7.717 34.120 26.354 1.00 93.62 1012 GLU A N 1
ATOM 7982 C CA . GLU A 1 1012 ? -6.578 34.850 26.906 1.00 93.62 1012 GLU A CA 1
ATOM 7983 C C . GLU A 1 1012 ? -5.872 35.627 25.785 1.00 93.62 1012 GLU A C 1
ATOM 7985 O O . GLU A 1 1012 ? -6.159 35.409 24.607 1.00 93.62 1012 GLU A O 1
ATOM 7990 N N . THR A 1 1013 ? -4.965 36.552 26.114 1.00 93.62 1013 THR A N 1
ATOM 7991 C CA . THR A 1 1013 ? -4.220 37.301 25.090 1.00 93.62 1013 THR A CA 1
ATOM 7992 C C . THR A 1 1013 ? -3.370 36.335 24.255 1.00 93.62 1013 THR A C 1
ATOM 7994 O O . THR A 1 1013 ? -2.387 35.774 24.734 1.00 93.62 1013 THR A O 1
ATOM 7997 N N . THR A 1 1014 ? -3.768 36.146 22.997 1.00 94.88 1014 THR A N 1
ATOM 7998 C CA . THR A 1 1014 ? -3.345 35.037 22.131 1.00 94.88 1014 THR A CA 1
ATOM 7999 C C . THR A 1 1014 ? -2.609 35.587 20.903 1.00 94.88 1014 THR A C 1
ATOM 8001 O O . THR A 1 1014 ? -3.209 36.326 20.117 1.00 94.88 1014 THR A O 1
ATOM 8004 N N . PRO A 1 1015 ? -1.318 35.277 20.688 1.00 93.94 1015 PRO A N 1
ATOM 8005 C CA . PRO A 1 1015 ? -0.653 35.550 19.416 1.00 93.94 1015 PRO A CA 1
ATOM 8006 C C . PRO A 1 1015 ? -1.210 34.672 18.280 1.00 93.94 1015 PRO A C 1
ATOM 8008 O O . PRO A 1 1015 ? -1.333 33.452 18.406 1.00 93.94 1015 PRO A O 1
ATOM 8011 N N . LEU A 1 1016 ? -1.509 35.305 17.147 1.00 93.31 1016 LEU A N 1
ATOM 8012 C CA . LEU A 1 1016 ? -1.990 34.676 15.920 1.00 93.31 1016 LEU A CA 1
ATOM 8013 C C . LEU A 1 1016 ? -1.050 34.983 14.753 1.00 93.31 1016 LEU A C 1
ATOM 8015 O O . LEU A 1 1016 ? -0.477 36.071 14.662 1.00 93.31 1016 LEU A O 1
ATOM 8019 N N . PHE A 1 1017 ? -0.982 34.070 13.791 1.00 92.69 1017 PHE A N 1
ATOM 8020 C CA . PHE A 1 1017 ? -0.549 34.385 12.437 1.00 92.69 1017 PHE A CA 1
ATOM 8021 C C . PHE A 1 1017 ? -1.748 34.442 11.504 1.00 92.69 1017 PHE A C 1
ATOM 8023 O O . PHE A 1 1017 ? -2.545 33.508 11.441 1.00 92.69 1017 PHE A O 1
ATOM 8030 N N . ARG A 1 1018 ? -1.838 35.530 10.748 1.00 91.19 1018 ARG A N 1
ATOM 8031 C CA . ARG A 1 1018 ? -2.795 35.704 9.665 1.00 91.19 1018 ARG A CA 1
ATOM 8032 C C . ARG A 1 1018 ? -2.165 35.295 8.341 1.00 91.19 1018 ARG A C 1
ATOM 8034 O O . ARG A 1 1018 ? -1.024 35.676 8.049 1.00 91.19 1018 ARG A O 1
ATOM 8041 N N . LEU A 1 1019 ? -2.931 34.558 7.549 1.00 88.62 1019 LEU A N 1
ATOM 8042 C CA . LEU A 1 1019 ? -2.537 34.012 6.263 1.00 88.62 1019 LEU A CA 1
ATOM 8043 C C . LEU A 1 1019 ? -3.583 34.372 5.197 1.00 88.62 1019 LEU A C 1
ATOM 8045 O O . LEU A 1 1019 ? -4.657 33.777 5.128 1.00 88.62 1019 LEU A O 1
ATOM 8049 N N . ASP A 1 1020 ? -3.230 35.348 4.361 1.00 74.75 1020 ASP A N 1
ATOM 8050 C CA . ASP A 1 1020 ? -4.022 35.831 3.222 1.00 74.75 1020 ASP A CA 1
ATOM 8051 C C . ASP A 1 1020 ? -3.486 35.174 1.935 1.00 74.75 1020 ASP A C 1
ATOM 8053 O O . ASP A 1 1020 ? -2.920 35.840 1.067 1.00 74.75 1020 ASP A O 1
ATOM 8057 N N . TYR A 1 1021 ? -3.518 33.839 1.870 1.00 66.25 1021 TYR A N 1
ATOM 8058 C CA . TYR A 1 1021 ? -2.820 33.074 0.831 1.00 66.25 1021 TYR A CA 1
ATOM 8059 C C . TYR A 1 1021 ? -3.811 32.357 -0.097 1.00 66.25 1021 TYR A C 1
ATOM 8061 O O . TYR A 1 1021 ? -4.258 31.248 0.186 1.00 66.25 1021 TYR A O 1
ATOM 8069 N N . ASP A 1 1022 ? -4.131 32.989 -1.232 1.00 67.31 1022 ASP A N 1
ATOM 8070 C CA . ASP A 1 1022 ? -5.072 32.461 -2.241 1.00 67.31 1022 ASP A CA 1
ATOM 8071 C C . ASP A 1 1022 ? -4.650 31.083 -2.794 1.00 67.31 1022 ASP A C 1
ATOM 8073 O O . ASP A 1 1022 ? -5.474 30.264 -3.199 1.00 67.31 1022 ASP A O 1
ATOM 8077 N N . ASP A 1 1023 ? -3.352 30.793 -2.757 1.00 76.19 1023 ASP A N 1
ATOM 8078 C CA . ASP A 1 1023 ? -2.754 29.554 -3.248 1.00 76.19 1023 ASP A CA 1
ATOM 8079 C C . ASP A 1 1023 ? -2.897 28.357 -2.289 1.00 76.19 1023 ASP A C 1
ATOM 8081 O O . ASP A 1 1023 ? -2.507 27.248 -2.660 1.00 76.19 1023 ASP A O 1
ATOM 8085 N N . LEU A 1 1024 ? -3.453 28.521 -1.078 1.00 82.62 1024 LEU A N 1
ATOM 8086 C CA . LEU A 1 1024 ? -3.671 27.393 -0.150 1.00 82.62 1024 LEU A CA 1
ATOM 8087 C C . LEU A 1 1024 ? -4.508 26.283 -0.783 1.00 82.62 1024 LEU A C 1
ATOM 8089 O O . LEU A 1 1024 ? -4.219 25.102 -0.601 1.00 82.62 1024 LEU A O 1
ATOM 8093 N N . MET A 1 1025 ? -5.496 26.672 -1.585 1.00 83.00 1025 MET A N 1
ATOM 8094 C CA . MET A 1 1025 ? -6.396 25.756 -2.288 1.00 83.00 1025 MET A CA 1
ATOM 8095 C C . MET A 1 1025 ? -5.695 24.962 -3.395 1.00 83.00 1025 MET A C 1
ATOM 8097 O O . MET A 1 1025 ? -6.209 23.942 -3.848 1.00 83.00 1025 MET A O 1
ATOM 8101 N N . ASN A 1 1026 ? -4.507 25.402 -3.820 1.00 86.56 1026 ASN A N 1
ATOM 8102 C CA . ASN A 1 1026 ? -3.674 24.705 -4.798 1.00 86.56 1026 ASN A CA 1
ATOM 8103 C C . ASN A 1 1026 ? -2.727 23.674 -4.154 1.00 86.56 1026 ASN A C 1
ATOM 8105 O O . ASN A 1 1026 ? -1.991 23.008 -4.889 1.00 86.56 1026 ASN A O 1
ATOM 8109 N N . ILE A 1 1027 ? -2.722 23.550 -2.819 1.00 90.69 1027 ILE A N 1
ATOM 8110 C CA . ILE A 1 1027 ? -1.928 22.584 -2.047 1.00 90.69 1027 ILE A CA 1
ATOM 8111 C C . ILE A 1 1027 ? -2.867 21.442 -1.611 1.00 90.69 1027 ILE A C 1
ATOM 8113 O O . ILE A 1 1027 ? -3.615 21.622 -0.648 1.00 90.69 1027 ILE A O 1
ATOM 8117 N N . PRO A 1 1028 ? -2.856 20.270 -2.280 1.00 91.06 1028 PRO A N 1
ATOM 8118 C CA . PRO A 1 1028 ? -3.878 19.234 -2.095 1.00 91.06 1028 PRO A CA 1
ATOM 8119 C C . PRO A 1 1028 ? -4.066 18.761 -0.650 1.00 91.06 1028 PRO A C 1
ATOM 8121 O O . PRO A 1 1028 ? -5.204 18.717 -0.186 1.00 91.06 1028 PRO A O 1
ATOM 8124 N N . ILE A 1 1029 ? -2.982 18.490 0.088 1.00 88.94 1029 ILE A N 1
ATOM 8125 C CA . ILE A 1 1029 ? -3.066 18.070 1.498 1.00 88.94 1029 ILE A CA 1
ATOM 8126 C C . ILE A 1 1029 ? -3.696 19.139 2.400 1.00 88.94 1029 ILE A C 1
ATOM 8128 O O . ILE A 1 1029 ? -4.482 18.813 3.288 1.00 88.94 1029 ILE A O 1
ATOM 8132 N N . VAL A 1 1030 ? -3.390 20.418 2.161 1.00 90.25 1030 VAL A N 1
ATOM 8133 C CA . VAL A 1 1030 ? -3.936 21.539 2.939 1.00 90.25 1030 VAL A CA 1
ATOM 8134 C C . VAL A 1 1030 ? -5.407 21.747 2.588 1.00 90.25 1030 VAL A C 1
ATOM 8136 O O . VAL A 1 1030 ? -6.230 21.838 3.494 1.00 90.25 1030 VAL A O 1
ATOM 8139 N N . HIS A 1 1031 ? -5.758 21.747 1.296 1.00 88.94 1031 HIS A N 1
ATOM 8140 C CA . HIS A 1 1031 ? -7.150 21.805 0.828 1.00 88.94 1031 HIS A CA 1
ATOM 8141 C C . HIS A 1 1031 ? -7.993 20.680 1.431 1.00 88.94 1031 HIS A C 1
ATOM 8143 O O . HIS A 1 1031 ? -9.048 20.925 2.015 1.00 88.94 1031 HIS A O 1
ATOM 8149 N N . TRP A 1 1032 ? -7.482 19.450 1.371 1.00 86.25 1032 TRP A N 1
ATOM 8150 C CA . TRP A 1 1032 ? -8.122 18.277 1.955 1.00 86.25 1032 TRP A CA 1
ATOM 8151 C C . TRP A 1 1032 ? -8.368 18.436 3.465 1.00 86.25 1032 TRP A C 1
ATOM 8153 O O . TRP A 1 1032 ? -9.488 18.256 3.942 1.00 86.25 1032 TRP A O 1
ATOM 8163 N N . LYS A 1 1033 ? -7.344 18.833 4.224 1.00 87.12 1033 LYS A N 1
ATOM 8164 C CA . LYS A 1 1033 ? -7.456 19.048 5.673 1.00 87.12 1033 LYS A CA 1
ATOM 8165 C C . LYS A 1 1033 ? -8.413 20.184 6.038 1.00 87.12 1033 LYS A C 1
ATOM 8167 O O . LYS A 1 1033 ? -9.106 20.099 7.050 1.00 87.12 1033 LYS A O 1
ATOM 8172 N N . MET A 1 1034 ? -8.493 21.232 5.218 1.00 87.38 1034 MET A N 1
ATOM 8173 C CA . MET A 1 1034 ? -9.481 22.299 5.396 1.00 87.38 1034 MET A CA 1
ATOM 8174 C C . MET A 1 1034 ? -10.910 21.812 5.131 1.00 87.38 1034 MET A C 1
ATOM 8176 O O . MET A 1 1034 ? -11.804 22.180 5.890 1.00 87.38 1034 MET A O 1
ATOM 8180 N N . LEU A 1 1035 ? -11.131 20.962 4.119 1.00 83.31 1035 LEU A N 1
ATOM 8181 C CA . LEU A 1 1035 ? -12.429 20.310 3.890 1.00 83.31 1035 LEU A CA 1
ATOM 8182 C C . LEU A 1 1035 ? -12.842 19.460 5.099 1.00 83.31 1035 LEU A C 1
ATOM 8184 O O . LEU A 1 1035 ? -13.976 19.560 5.560 1.00 83.31 1035 LEU A O 1
ATOM 8188 N N . GLU A 1 1036 ? -11.912 18.676 5.650 1.00 80.19 1036 GLU A N 1
ATOM 8189 C CA . GLU A 1 1036 ? -12.156 17.843 6.832 1.00 80.19 1036 GLU A CA 1
ATOM 8190 C C . GLU A 1 1036 ? -12.520 18.684 8.069 1.00 80.19 1036 GLU A C 1
ATOM 8192 O O . GLU A 1 1036 ? -13.504 18.390 8.757 1.00 80.19 1036 GLU A O 1
ATOM 8197 N N . LEU A 1 1037 ? -11.775 19.766 8.331 1.00 82.88 1037 LEU A N 1
ATOM 8198 C CA . LEU A 1 1037 ? -12.092 20.712 9.408 1.00 82.88 1037 LEU A CA 1
ATOM 8199 C C . LEU A 1 1037 ? -13.457 21.371 9.202 1.00 82.88 1037 LEU A C 1
ATOM 8201 O O . LEU A 1 1037 ? -14.243 21.460 10.150 1.00 82.88 1037 LEU A O 1
ATOM 8205 N N . TYR A 1 1038 ? -13.746 21.802 7.972 1.00 82.62 1038 TYR A N 1
ATOM 8206 C CA . TYR A 1 1038 ? -15.006 22.448 7.629 1.00 82.62 1038 TYR A CA 1
ATOM 8207 C C . TYR A 1 1038 ? -16.194 21.516 7.875 1.00 82.62 1038 TYR A C 1
ATOM 8209 O O . TYR A 1 1038 ? -17.170 21.903 8.527 1.00 82.62 1038 TYR A O 1
ATOM 8217 N N . ASP A 1 1039 ? -16.092 20.271 7.410 1.00 75.19 1039 ASP A N 1
ATOM 8218 C CA . ASP A 1 1039 ? -17.134 19.270 7.591 1.00 75.19 1039 ASP A CA 1
ATOM 8219 C C . ASP A 1 1039 ? -17.367 19.000 9.085 1.00 75.19 1039 ASP A C 1
ATOM 8221 O O . ASP A 1 1039 ? -18.513 19.072 9.547 1.00 75.19 1039 ASP A O 1
ATOM 8225 N N . LYS A 1 1040 ? -16.288 18.789 9.858 1.00 75.19 1040 LYS A N 1
ATOM 8226 C CA . LYS A 1 1040 ? -16.327 18.537 11.310 1.00 75.19 1040 LYS A CA 1
ATOM 8227 C C . LYS A 1 1040 ? -17.014 19.659 12.097 1.00 75.19 1040 LYS A C 1
ATOM 8229 O O . LYS A 1 1040 ? -17.773 19.366 13.023 1.00 75.19 1040 LYS A O 1
ATOM 8234 N N . ARG A 1 1041 ? -16.737 20.923 11.767 1.00 80.25 1041 ARG A N 1
ATOM 8235 C CA . ARG A 1 1041 ? -17.212 22.088 12.536 1.00 80.25 1041 ARG A CA 1
ATOM 8236 C C . ARG A 1 1041 ? -18.577 22.592 12.089 1.00 80.25 1041 ARG A C 1
ATOM 8238 O O . ARG A 1 1041 ? -19.426 22.853 12.940 1.00 80.25 1041 ARG A O 1
ATOM 8245 N N . TRP A 1 1042 ? -18.793 22.707 10.781 1.00 75.12 1042 TRP A N 1
ATOM 8246 C CA . TRP A 1 1042 ? -19.896 23.493 10.224 1.00 75.12 1042 TRP A CA 1
ATOM 8247 C C . TRP A 1 1042 ? -20.957 22.631 9.539 1.00 75.12 1042 TRP A C 1
ATOM 8249 O O . TRP A 1 1042 ? -22.150 22.866 9.722 1.00 75.12 1042 TRP A O 1
ATOM 8259 N N . ARG A 1 1043 ? -20.564 21.593 8.791 1.00 65.31 1043 ARG A N 1
ATOM 8260 C CA . ARG A 1 1043 ? -21.508 20.817 7.965 1.00 65.31 1043 ARG A CA 1
ATOM 8261 C C . ARG A 1 1043 ? -22.354 19.829 8.768 1.00 65.31 1043 ARG A C 1
ATOM 8263 O O . ARG A 1 1043 ? -23.544 19.686 8.499 1.00 65.31 1043 ARG A O 1
ATOM 8270 N N . PHE A 1 1044 ? -21.777 19.160 9.770 1.00 54.53 1044 PHE A N 1
ATOM 8271 C CA . PHE A 1 1044 ? -22.496 18.147 10.562 1.00 54.53 1044 PHE A CA 1
ATOM 8272 C C . PHE A 1 1044 ? -23.462 18.711 11.613 1.00 54.53 1044 PHE A C 1
ATOM 8274 O O . PHE A 1 1044 ? -24.232 17.939 12.180 1.00 54.53 1044 PHE A O 1
ATOM 8281 N N . LYS A 1 1045 ? -23.446 20.025 11.871 1.00 52.69 1045 LYS A N 1
ATOM 8282 C CA . LYS A 1 1045 ? -24.329 20.685 12.851 1.00 52.69 1045 LYS A CA 1
ATOM 8283 C C . LYS A 1 1045 ? -25.510 21.434 12.213 1.00 52.69 1045 LYS A C 1
ATOM 8285 O O . LYS A 1 1045 ? -26.376 21.909 12.937 1.00 52.69 1045 LYS A O 1
ATOM 8290 N N . GLN A 1 1046 ? -25.570 21.509 10.878 1.00 41.88 1046 GLN A N 1
ATOM 8291 C CA . GLN A 1 1046 ? -26.631 22.190 10.115 1.00 41.88 1046 GLN A CA 1
ATOM 8292 C C . GLN A 1 1046 ? -27.858 21.311 9.786 1.00 41.88 1046 GLN A C 1
ATOM 8294 O O . GLN A 1 1046 ? -28.669 21.692 8.941 1.00 41.88 1046 GLN A O 1
ATOM 8299 N N . ARG A 1 1047 ? -28.023 20.137 10.411 1.00 33.91 1047 ARG A N 1
ATOM 8300 C CA . ARG A 1 1047 ? -29.218 19.293 10.236 1.00 33.91 1047 ARG A CA 1
ATOM 8301 C C . ARG A 1 1047 ? -29.743 18.743 11.547 1.00 33.91 1047 ARG A C 1
ATOM 8303 O O . ARG A 1 1047 ? -28.937 18.111 12.263 1.00 33.91 1047 ARG A O 1
#

pLDDT: mean 86.6, std 13.15, range [28.64, 98.62]

Secondary structure (DSSP, 8-state):
------------------------------PPEEEEEE--BTTTBEE-TTS-EESHHHHHHHHHHHHTT-EEEEEE--HHHHHHHHHHTSSSEEEEEEP-HHHHTTEEE-SS-SEEEEEEEEES-TT--SGGGGTT-EEEEETT-HHHHHHHHHHHHTT---EEEEESSHHHHHHHHHTTS-SEEEEEHHHHHHHGGGS--EEEEEEEEEEEEEEEEETTS-HHHHHHHHHHHHHHHH-TTSHHHHHHHHHH---PPPPPPTHHHHHHHHHHHHHHHHHHHHHHHHHHHHHHHTTTHHHHHHHHHHHHHHHHHH---EEEEEETTEEEEEEGGGTEEEEE-B-TTHHHHHHHTTSS-EEEETTEEEE---SEEE--S-SEETTEESB--HHHHHIIIIIS-SSSTT-TT--SPPPEEEE-HHHHHHHHHHHHHHHHSS-SHHHHHHTT--HHHHHHHHHHHHHHTTTS---HHHH-EEEE--SS-EE-STT-EEEEEETTEEEEEETTEEEEEE-PPPTT-PPPPSS-----------SEEEEEEE-B-TT-SSSPBSEEEEEETTEEEEE---TTHHHHHHHTT--GGGEEEEE----SHHHHTTHHHHTTSSS-EEEEE-HHHHHHHHHHHHHHHT--GGGHHHHEEEEEPPTTS-EEETTEEEEEEE---SS--EEEEEEESSGGG-EEEEEE-SPPPHHHHHTTBSSSTTPBPHHHHHHHHHHHT---SEEEEE---TTTS--GGGGTT---S-EEEE--SSPPPHHHHTT-B---TT-EEEEE---TTHHHHHHHHHHHHH-TTS-HHHHHHHHHTSPEEEE-TT-EEE-TT---SEEEEEEES-EEEEETTTTEEEEE-TT-EEE-TTTTT--GGG--EEEESS-EEEEEEEHHHHHHHHHHTT-HHHHHHHHHHHHHHHHSTTTSSS--HHHHHHHHHH-EEEEE-TT-EEESTTS--EEEE-SS-EEEE-TT--EEEEE-TT-EE-THHHH-TT----EEEESS-EEEEEE--GGGGGSHHHHHHHHHHHIIIIITT--